Protein AF-0000000087371794 (afdb_homodimer)

Secondary structure (DSSP, 8-state):
-------------GGGS-HHHHHHHHHT-SSHHHHHHHHHT-HHHHHHHTSHHHHHHHHHH--SPPEEEEEEEEGGGTEEEEEEE-HHHHH-HHHHHHHHHS-TT-TTS-TTTTPEEEEEETTEEEEEETTEEEEEETTTTEEEEEEPPTTS---SS--TT--EEEEEEEEE---TT--TT-EEEEEEEEETTEEEEEEEETTEEEEEEPPPB------TTT--S--EEETTEEEEE-SSSEEEEEETTTTEEEEEEPPPPSSTTTT-----SSEEEEE-TTS-EEEEEEETTTEEEEEEEEEETTEEEEEEEEEEE--SS--TT---EEEEEETTEEEEE-TTSSS-EEEEETTTTEEEEEE--S-S-EEEEE--SS-GGGS-----------S----------/-------------GGGS-HHHHHHHHHT-SSHHHHHHHHHT-HHHHHHHTSHHHHHHHHHH--SPPEEEEEEEEGGGTEEEEEEE-HHHHH-HHHHHHHHHS-TT-TTS-TTTTPEEEEEETTEEEEEETTEEEEEETTTTEEEEEEPPTTS---TT--TT--EEEEEEEEE---TT--TT-EEEEEEEEETTEEEEEEEETTEEEEEEPPPB------TTT--S--EEETTEEEEE-SSSEEEEEETTTTEEEEEEPP--SSTTTT--S--S-EEEEE-TTS-EEEEEEETTTEEEEEEEEEETTEEEEEEEEEEE--SS--TT---EEEEEETTEEEEE-TTSSS-EEEEETTTTEEEEEE--S-S-EEEEE--SS-GGGS-----------S----------

Solvent-accessible surface area (backbone atoms only — not comparable to full-atom values): 45594 Å² total; per-residue (Å²): 134,78,83,76,78,77,72,75,79,74,75,74,46,82,83,66,55,51,70,69,55,51,51,55,55,55,59,65,44,91,41,68,52,43,37,52,57,57,20,70,73,35,72,68,44,29,55,53,59,40,32,67,71,50,43,53,53,40,39,72,76,44,81,63,62,56,60,50,25,34,38,30,48,32,74,92,66,49,32,56,57,45,65,43,73,28,70,55,24,48,74,35,66,48,46,28,49,47,60,36,64,12,36,64,79,46,47,90,48,66,55,80,81,29,39,41,79,58,37,61,50,70,34,31,36,33,28,36,46,91,66,32,34,36,39,36,24,33,65,80,65,48,71,47,78,42,70,50,73,65,90,53,65,75,72,48,91,49,58,97,77,52,69,40,78,64,43,58,43,70,41,79,34,75,45,88,84,61,45,66,75,34,39,24,37,40,35,33,35,33,39,86,54,27,38,28,48,32,38,36,33,63,82,55,80,47,75,48,77,50,73,74,41,73,83,48,86,64,54,84,86,45,54,47,64,66,60,20,61,19,67,61,28,38,36,30,48,48,56,73,56,30,28,37,35,35,36,63,88,75,68,45,76,48,80,37,68,55,75,74,59,80,86,52,61,78,75,63,82,68,47,76,91,22,50,21,40,9,14,30,68,86,43,45,34,30,36,40,37,48,46,76,48,41,35,37,36,37,26,34,63,36,84,55,104,85,44,71,43,68,41,84,71,47,78,45,67,58,68,86,58,86,38,83,85,36,63,53,31,40,66,41,29,51,63,24,31,32,38,32,36,23,84,88,43,87,48,20,34,35,32,28,33,64,86,78,54,41,78,74,48,68,37,76,52,98,50,85,50,61,38,70,36,30,49,38,66,66,46,66,92,49,46,83,67,80,70,73,74,75,69,66,83,75,76,79,76,78,74,74,76,74,75,82,125,135,78,83,77,76,76,71,76,78,76,75,77,46,82,83,67,54,50,70,67,57,50,49,54,55,56,59,65,44,89,41,68,51,43,39,51,56,56,20,70,73,34,71,68,46,30,55,53,58,40,33,66,71,47,44,52,53,41,38,70,77,42,81,64,62,58,61,49,24,33,38,29,48,33,76,93,68,48,31,57,58,46,65,41,74,28,69,56,23,50,72,34,68,48,45,30,49,48,58,37,64,13,38,65,80,45,46,88,47,66,54,82,79,32,38,40,80,58,37,60,50,72,34,30,36,34,30,37,45,93,66,32,34,37,41,37,23,34,63,81,63,48,71,46,77,44,70,52,72,66,89,52,64,75,62,53,90,46,58,97,80,53,68,40,78,64,42,58,41,71,41,77,34,77,47,88,83,63,46,64,76,34,39,24,38,42,35,33,35,33,38,87,54,27,38,28,49,32,38,35,34,63,82,54,80,48,76,47,78,50,72,74,39,74,83,51,87,63,55,83,86,46,54,49,64,66,60,23,61,20,67,61,28,38,35,31,51,48,55,74,57,32,27,39,33,35,36,64,88,78,66,46,76,49,78,36,68,54,75,73,59,81,87,52,62,78,76,64,81,68,48,73,89,20,51,22,41,9,14,31,68,87,43,46,35,31,35,40,37,47,46,76,49,42,34,38,35,37,26,33,63,38,83,54,103,85,45,70,42,68,40,84,72,45,80,47,67,59,67,86,58,84,39,84,86,37,64,52,32,41,67,41,28,50,64,24,31,31,38,31,34,24,86,89,43,87,48,20,33,35,31,30,33,64,88,78,54,41,80,74,47,70,37,74,52,97,48,86,49,60,40,72,36,31,49,38,66,65,46,68,92,47,47,84,66,78,70,73,74,75,70,67,85,75,76,76,75,78,73,74,76,75,77,81,126

Structure (mmCIF, N/CA/C/O backbone):
data_AF-0000000087371794-model_v1
#
loop_
_entity.id
_entity.type
_entity.pdbx_description
1 polymer 'F-box protein AT5G49610-like beta-propeller domain-containing protein'
#
loop_
_atom_site.group_PDB
_atom_site.id
_atom_site.type_symbol
_atom_site.label_atom_id
_atom_site.label_alt_id
_atom_site.label_comp_id
_atom_site.label_asym_id
_atom_site.label_entity_id
_atom_site.label_seq_id
_atom_site.pdbx_PDB_ins_code
_atom_site.Cartn_x
_atom_site.Cartn_y
_atom_site.Cartn_z
_atom_site.occupancy
_atom_site.B_iso_or_equiv
_atom_site.auth_seq_id
_atom_site.auth_comp_id
_atom_site.auth_asym_id
_atom_site.auth_atom_id
_atom_site.pdbx_PDB_model_num
ATOM 1 N N . MET A 1 1 ? -56.469 17.812 -40.562 1 30.36 1 MET A N 1
ATOM 2 C CA . MET A 1 1 ? -55.344 16.906 -40.281 1 30.36 1 MET A CA 1
ATOM 3 C C . MET A 1 1 ? -55.062 16.812 -38.781 1 30.36 1 MET A C 1
ATOM 5 O O . MET A 1 1 ? -54.719 17.812 -38.156 1 30.36 1 MET A O 1
ATOM 9 N N . GLU A 1 2 ? -55.719 15.875 -38.094 1 38.59 2 GLU A N 1
ATOM 10 C CA . GLU A 1 2 ? -55.688 15.695 -36.656 1 38.59 2 GLU A CA 1
ATOM 11 C C . GLU A 1 2 ? -54.281 15.328 -36.156 1 38.59 2 GLU A C 1
ATOM 13 O O . GLU A 1 2 ? -53.562 14.57 -36.812 1 38.59 2 GLU A O 1
ATOM 18 N N . PRO A 1 3 ? -53.625 16.156 -35.25 1 44.75 3 PRO A N 1
ATOM 19 C CA . PRO A 1 3 ? -52.25 15.883 -34.781 1 44.75 3 PRO A CA 1
ATOM 20 C C . PRO A 1 3 ? -52.125 14.469 -34.219 1 44.75 3 PRO A C 1
ATOM 22 O O . PRO A 1 3 ? -53.031 13.953 -33.594 1 44.75 3 PRO A O 1
ATOM 25 N N . SER A 1 4 ? -51.469 13.547 -35 1 39.97 4 SER A N 1
ATOM 26 C CA . SER A 1 4 ? -51.156 12.188 -34.594 1 39.97 4 SER A CA 1
ATOM 27 C C . SER A 1 4 ? -50.531 12.18 -33.188 1 39.97 4 SER A C 1
ATOM 29 O O . SER A 1 4 ? -49.625 12.977 -32.906 1 39.97 4 SER A O 1
ATOM 31 N N . GLU A 1 5 ? -51.219 11.664 -32.188 1 40.28 5 GLU A N 1
ATOM 32 C CA . GLU A 1 5 ? -50.812 11.406 -30.812 1 40.28 5 GLU A CA 1
ATOM 33 C C . GLU A 1 5 ? -49.438 10.711 -30.75 1 40.28 5 GLU A C 1
ATOM 35 O O . GLU A 1 5 ? -49.25 9.672 -31.391 1 40.28 5 GLU A O 1
ATOM 40 N N . ALA A 1 6 ? -48.344 11.484 -30.5 1 40.25 6 ALA A N 1
ATOM 41 C CA . ALA A 1 6 ? -47 10.969 -30.266 1 40.25 6 ALA A CA 1
ATOM 42 C C . ALA A 1 6 ? -47.031 9.766 -29.328 1 40.25 6 ALA A C 1
ATOM 44 O O . ALA A 1 6 ? -47.688 9.805 -28.266 1 40.25 6 ALA A O 1
ATOM 45 N N . SER A 1 7 ? -47 8.539 -29.906 1 40.62 7 SER A N 1
ATOM 46 C CA . SER A 1 7 ? -46.906 7.309 -29.125 1 40.62 7 SER A CA 1
ATOM 47 C C . SER A 1 7 ? -45.938 7.469 -27.953 1 40.62 7 SER A C 1
ATOM 49 O O . SER A 1 7 ? -44.844 8.039 -28.109 1 40.62 7 SER A O 1
ATOM 51 N N . PRO A 1 8 ? -46.344 7.367 -26.703 1 43 8 PRO A N 1
ATOM 52 C CA . PRO A 1 8 ? -45.469 7.535 -25.547 1 43 8 PRO A CA 1
ATOM 53 C C . PRO A 1 8 ? -44.156 6.766 -25.688 1 43 8 PRO A C 1
ATOM 55 O O . PRO A 1 8 ? -44.125 5.707 -26.312 1 43 8 PRO A O 1
ATOM 58 N N . ALA A 1 9 ? -43.094 7.461 -25.828 1 44.19 9 ALA A N 1
ATOM 59 C CA . ALA A 1 9 ? -41.75 6.887 -25.75 1 44.19 9 ALA A CA 1
ATOM 60 C C . ALA A 1 9 ? -41.688 5.766 -24.719 1 44.19 9 ALA A C 1
ATOM 62 O O . ALA A 1 9 ? -42.031 5.98 -23.547 1 44.19 9 ALA A O 1
ATOM 63 N N . VAL A 1 10 ? -41.969 4.531 -25.062 1 41.56 10 VAL A N 1
ATOM 64 C CA . VAL A 1 10 ? -41.812 3.363 -24.188 1 41.56 10 VAL A CA 1
ATOM 65 C C . VAL A 1 10 ? -40.469 3.408 -23.484 1 41.56 10 VAL A C 1
ATOM 67 O O . VAL A 1 10 ? -39.406 3.387 -24.141 1 41.56 10 VAL A O 1
ATOM 70 N N . THR A 1 11 ? -40.281 4.078 -22.422 1 46.16 11 THR A N 1
ATOM 71 C CA . THR A 1 11 ? -39.125 3.998 -21.562 1 46.16 11 THR A CA 1
ATOM 72 C C . THR A 1 11 ? -38.719 2.545 -21.328 1 46.16 11 THR A C 1
ATOM 74 O O . THR A 1 11 ? -39.406 1.79 -20.672 1 46.16 11 THR A O 1
ATOM 77 N N . THR A 1 12 ? -38.188 1.887 -22.281 1 51.03 12 THR A N 1
ATOM 78 C CA . THR A 1 12 ? -37.625 0.547 -22.125 1 51.03 12 THR A CA 1
ATOM 79 C C . THR A 1 12 ? -36.812 0.44 -20.844 1 51.03 12 THR A C 1
ATOM 81 O O . THR A 1 12 ? -35.781 1.091 -20.688 1 51.03 12 THR A O 1
ATOM 84 N N . SER A 1 13 ? -37.5 0.252 -19.812 1 55.31 13 SER A N 1
ATOM 85 C CA . SER A 1 13 ? -36.875 -0.009 -18.516 1 55.31 13 SER A CA 1
ATOM 86 C C . SER A 1 13 ? -35.969 -1.24 -18.578 1 55.31 13 SER A C 1
ATOM 88 O O . SER A 1 13 ? -36.156 -2.092 -19.453 1 55.31 13 SER A O 1
ATOM 90 N N . ILE A 1 14 ? -34.844 -1.298 -18 1 62.34 14 ILE A N 1
ATOM 91 C CA . ILE A 1 14 ? -33.875 -2.387 -17.875 1 62.34 14 ILE A CA 1
ATOM 92 C C . ILE A 1 14 ? -34.625 -3.715 -17.719 1 62.34 14 ILE A C 1
ATOM 94 O O . ILE A 1 14 ? -34.188 -4.746 -18.234 1 62.34 14 ILE A O 1
ATOM 98 N N . ASP A 1 15 ? -35.812 -3.646 -17.203 1 63.25 15 ASP A N 1
ATOM 99 C CA . ASP A 1 15 ? -36.625 -4.848 -16.969 1 63.25 15 ASP A CA 1
ATOM 100 C C . ASP A 1 15 ? -37.25 -5.348 -18.266 1 63.25 15 ASP A C 1
ATOM 102 O O . ASP A 1 15 ? -37.625 -6.512 -18.375 1 63.25 15 ASP A O 1
ATOM 106 N N . SER A 1 16 ? -37.281 -4.457 -19.188 1 69.69 16 SER A N 1
ATOM 107 C CA . SER A 1 16 ? -37.969 -4.82 -20.438 1 69.69 16 SER A CA 1
ATOM 108 C C . SER A 1 16 ? -37 -5.48 -21.422 1 69.69 16 SER A C 1
ATOM 110 O O . SER A 1 16 ? -37.438 -6.027 -22.438 1 69.69 16 SER A O 1
ATOM 112 N N . LEU A 1 17 ? -35.75 -5.441 -21.109 1 71.25 17 LEU A N 1
ATOM 113 C CA . LEU A 1 17 ? -34.75 -6 -22.031 1 71.25 17 LEU A CA 1
ATOM 114 C C . LEU A 1 17 ? -34.781 -7.523 -21.969 1 71.25 17 LEU A C 1
ATOM 116 O O . LEU A 1 17 ? -34.875 -8.109 -20.891 1 71.25 17 LEU A O 1
ATOM 120 N N . LYS A 1 18 ? -34.844 -8.062 -23.203 1 82.62 18 LYS A N 1
ATOM 121 C CA . LYS A 1 18 ? -34.75 -9.516 -23.281 1 82.62 18 LYS A CA 1
ATOM 122 C C . LYS A 1 18 ? -33.375 -9.984 -22.828 1 82.62 18 LYS A C 1
ATOM 124 O O . LYS A 1 18 ? -32.406 -9.219 -22.844 1 82.62 18 LYS A O 1
ATOM 129 N N . ASP A 1 19 ? -33.281 -11.227 -22.375 1 85.25 19 ASP A N 1
ATOM 130 C CA . ASP A 1 19 ? -32.031 -11.797 -21.859 1 85.25 19 ASP A CA 1
ATOM 131 C C . ASP A 1 19 ? -30.922 -11.742 -22.922 1 85.25 19 ASP A C 1
ATOM 133 O O . ASP A 1 19 ? -29.766 -11.477 -22.594 1 85.25 19 ASP A O 1
ATOM 137 N N . ASP A 1 20 ? -31.312 -11.891 -24.172 1 87.56 20 ASP A N 1
ATOM 138 C CA . ASP A 1 20 ? -30.312 -11.883 -25.25 1 87.56 20 ASP A CA 1
ATOM 139 C C . ASP A 1 20 ? -29.688 -10.5 -25.391 1 87.56 20 ASP A C 1
ATOM 141 O O . ASP A 1 20 ? -28.484 -10.383 -25.656 1 87.56 20 ASP A O 1
ATOM 145 N N . ASN A 1 21 ? -30.484 -9.508 -25.219 1 89.81 21 ASN A N 1
ATOM 146 C CA . ASN A 1 21 ? -29.969 -8.141 -25.297 1 89.81 21 ASN A CA 1
ATOM 147 C C . ASN A 1 21 ? -29.031 -7.828 -24.141 1 89.81 21 ASN A C 1
ATOM 149 O O . ASN A 1 21 ? -28 -7.176 -24.328 1 89.81 21 ASN A O 1
ATOM 153 N N . ILE A 1 22 ? -29.438 -8.328 -23.031 1 91.75 22 ILE A N 1
ATOM 154 C CA . ILE A 1 22 ? -28.594 -8.109 -21.859 1 91.75 22 ILE A CA 1
ATOM 155 C C . ILE A 1 22 ? -27.25 -8.812 -22.047 1 91.75 22 ILE A C 1
ATOM 157 O O . ILE A 1 22 ? -26.203 -8.25 -21.719 1 91.75 22 ILE A O 1
ATOM 161 N N . GLU A 1 23 ? -27.312 -9.984 -22.578 1 94 23 GLU A N 1
ATOM 162 C CA . GLU A 1 23 ? -26.078 -10.734 -22.844 1 94 23 GLU A CA 1
ATOM 163 C C . GLU A 1 23 ? -25.172 -9.961 -23.797 1 94 23 GLU A C 1
ATOM 165 O O . GLU A 1 23 ? -23.969 -9.859 -23.562 1 94 23 GLU A O 1
ATOM 170 N N . ASP A 1 24 ? -25.781 -9.383 -24.781 1 93.5 24 ASP A N 1
ATOM 171 C CA . ASP A 1 24 ? -25.016 -8.641 -25.766 1 93.5 24 ASP A CA 1
ATOM 172 C C . ASP A 1 24 ? -24.359 -7.406 -25.141 1 93.5 24 ASP A C 1
ATOM 174 O O . ASP A 1 24 ? -23.219 -7.07 -25.453 1 93.5 24 ASP A O 1
ATOM 178 N N . ILE A 1 25 ? -25.078 -6.793 -24.328 1 93.38 25 ILE A N 1
ATOM 179 C CA . ILE A 1 25 ? -24.547 -5.613 -23.641 1 93.38 25 ILE A CA 1
ATOM 180 C C . ILE A 1 25 ? -23.391 -6.012 -22.75 1 93.38 25 ILE A C 1
ATOM 182 O O . ILE A 1 25 ? -22.328 -5.367 -22.766 1 93.38 25 ILE A O 1
ATOM 186 N N . LEU A 1 26 ? -23.609 -7.059 -22.016 1 95.25 26 LEU A N 1
ATOM 187 C CA . LEU A 1 26 ? -22.578 -7.5 -21.062 1 95.25 26 LEU A CA 1
ATOM 188 C C . LEU A 1 26 ? -21.328 -7.973 -21.781 1 95.25 26 LEU A C 1
ATOM 190 O O . LEU A 1 26 ? -20.219 -7.762 -21.312 1 95.25 26 LEU A O 1
ATOM 194 N N . LEU A 1 27 ? -21.469 -8.5 -22.938 1 95.44 27 LEU A N 1
ATOM 195 C CA . LEU A 1 27 ? -20.344 -9.008 -23.703 1 95.44 27 LEU A CA 1
ATOM 196 C C . LEU A 1 27 ? -19.469 -7.863 -24.219 1 95.44 27 LEU A C 1
ATOM 198 O O . LEU A 1 27 ? -18.281 -8.047 -24.469 1 95.44 27 LEU A O 1
ATOM 202 N N . ARG A 1 28 ? -20.016 -6.68 -24.266 1 94.5 28 ARG A N 1
ATOM 203 C CA . ARG A 1 28 ? -19.312 -5.539 -24.844 1 94.5 28 ARG A CA 1
ATOM 204 C C . ARG A 1 28 ? -18.562 -4.758 -23.766 1 94.5 28 ARG A C 1
ATOM 206 O O . ARG A 1 28 ? -17.828 -3.824 -24.078 1 94.5 28 ARG A O 1
ATOM 213 N N . LEU A 1 29 ? -18.766 -5.188 -22.625 1 94.25 29 LEU A N 1
ATOM 214 C CA . LEU A 1 29 ? -18.031 -4.508 -21.562 1 94.25 29 LEU A CA 1
ATOM 215 C C . LEU A 1 29 ? -16.531 -4.719 -21.719 1 94.25 29 LEU A C 1
ATOM 217 O O . LEU A 1 29 ? -16.094 -5.789 -22.156 1 94.25 29 LEU A O 1
ATOM 221 N N . PRO A 1 30 ? -15.758 -3.756 -21.359 1 91.44 30 PRO A N 1
ATOM 222 C CA . PRO A 1 30 ? -14.344 -3.756 -21.734 1 91.44 30 PRO A CA 1
ATOM 223 C C . PRO A 1 30 ? -13.508 -4.703 -20.891 1 91.44 30 PRO A C 1
ATOM 225 O O . PRO A 1 30 ? -12.391 -5.066 -21.281 1 91.44 30 PRO A O 1
ATOM 228 N N . SER A 1 31 ? -13.977 -5.039 -19.656 1 91.31 31 SER A N 1
ATOM 229 C CA . SER A 1 31 ? -13.133 -5.836 -18.766 1 91.31 31 SER A CA 1
ATOM 230 C C . SER A 1 31 ? -13.969 -6.645 -17.781 1 91.31 31 SER A C 1
ATOM 232 O O . SER A 1 31 ? -15.148 -6.359 -17.578 1 91.31 31 SER A O 1
ATOM 234 N N . PRO A 1 32 ? -13.328 -7.637 -17.203 1 90.06 32 PRO A N 1
ATOM 235 C CA . PRO A 1 32 ? -14.008 -8.383 -16.141 1 90.06 32 PRO A CA 1
ATOM 236 C C . PRO A 1 32 ? -14.445 -7.492 -14.977 1 90.06 32 PRO A C 1
ATOM 238 O O . PRO A 1 32 ? -15.453 -7.77 -14.32 1 90.06 32 PRO A O 1
ATOM 241 N N . ALA A 1 33 ? -13.703 -6.473 -14.727 1 90.81 33 ALA A N 1
ATOM 242 C CA . ALA A 1 33 ? -14.094 -5.547 -13.664 1 90.81 33 ALA A CA 1
ATOM 243 C C . ALA A 1 33 ? -15.406 -4.852 -14 1 90.81 33 ALA A C 1
ATOM 245 O O . ALA A 1 33 ? -16.297 -4.738 -13.141 1 90.81 33 ALA A O 1
ATOM 246 N N . SER A 1 34 ? -15.531 -4.457 -15.195 1 92.88 34 SER A N 1
ATOM 247 C CA . SER A 1 34 ? -16.766 -3.834 -15.641 1 92.88 34 SER A CA 1
ATOM 248 C C . SER A 1 34 ? -17.922 -4.828 -15.609 1 92.88 34 SER A C 1
ATOM 250 O O . SER A 1 34 ? -19.047 -4.473 -15.234 1 92.88 34 SER A O 1
ATOM 252 N N . LEU A 1 35 ? -17.578 -5.996 -16.016 1 94.62 35 LEU A N 1
ATOM 253 C CA . LEU A 1 35 ? -18.594 -7.047 -16 1 94.62 35 LEU A CA 1
ATOM 254 C C . LEU A 1 35 ? -19.094 -7.297 -14.578 1 94.62 35 LEU A C 1
ATOM 256 O O . LEU A 1 35 ? -20.312 -7.359 -14.352 1 94.62 35 LEU A O 1
ATOM 260 N N . ALA A 1 36 ? -18.188 -7.449 -13.672 1 91.44 36 ALA A N 1
ATOM 261 C CA . ALA A 1 36 ? -18.547 -7.699 -12.281 1 91.44 36 ALA A CA 1
ATOM 262 C C . ALA A 1 36 ? -19.422 -6.574 -11.734 1 91.44 36 ALA A C 1
ATOM 264 O O . ALA A 1 36 ? -20.453 -6.832 -11.094 1 91.44 36 ALA A O 1
ATOM 265 N N . ARG A 1 37 ? -19.047 -5.387 -11.969 1 89.88 37 ARG A N 1
ATOM 266 C CA . ARG A 1 37 ? -19.797 -4.23 -11.5 1 89.88 37 ARG A CA 1
ATOM 267 C C . ARG A 1 37 ? -21.203 -4.211 -12.094 1 89.88 37 ARG A C 1
ATOM 269 O O . ARG A 1 37 ? -22.188 -3.998 -11.375 1 89.88 37 ARG A O 1
ATOM 276 N N . ALA A 1 38 ? -21.297 -4.414 -13.367 1 92.69 38 ALA A N 1
ATOM 277 C CA . ALA A 1 38 ? -22.594 -4.418 -14.055 1 92.69 38 ALA A CA 1
ATOM 278 C C . ALA A 1 38 ? -23.469 -5.562 -13.555 1 92.69 38 ALA A C 1
ATOM 280 O O . ALA A 1 38 ? -24.672 -5.375 -13.312 1 92.69 38 ALA A O 1
ATOM 281 N N . ALA A 1 39 ? -22.859 -6.711 -13.375 1 92.19 39 ALA A N 1
ATOM 282 C CA . ALA A 1 39 ? -23.594 -7.906 -12.969 1 92.19 39 ALA A CA 1
ATOM 283 C C . ALA A 1 39 ? -24.188 -7.734 -11.57 1 92.19 39 ALA A C 1
ATOM 285 O O . ALA A 1 39 ? -25.25 -8.281 -11.273 1 92.19 39 ALA A O 1
ATOM 286 N N . LEU A 1 40 ? -23.5 -6.977 -10.766 1 89.38 40 LEU A N 1
ATOM 287 C CA . LEU A 1 40 ? -23.922 -6.832 -9.375 1 89.38 40 LEU A CA 1
ATOM 288 C C . LEU A 1 40 ? -25.031 -5.801 -9.258 1 89.38 40 LEU A C 1
ATOM 290 O O . LEU A 1 40 ? -25.656 -5.68 -8.203 1 89.38 40 LEU A O 1
ATOM 294 N N . ALA A 1 41 ? -25.297 -5.113 -10.258 1 87.19 41 ALA A N 1
ATOM 295 C CA . ALA A 1 41 ? -26.328 -4.07 -10.227 1 87.19 41 ALA A CA 1
ATOM 296 C C . ALA A 1 41 ? -27.734 -4.68 -10.203 1 87.19 41 ALA A C 1
ATOM 298 O O . ALA A 1 41 ? -28.688 -4.027 -9.789 1 87.19 41 ALA A O 1
ATOM 299 N N . SER A 1 42 ? -27.891 -5.914 -10.742 1 90.62 42 SER A N 1
ATOM 300 C CA . SER A 1 42 ? -29.188 -6.582 -10.852 1 90.62 42 SER A CA 1
ATOM 301 C C . SER A 1 42 ? -29.047 -8.094 -10.703 1 90.62 42 SER A C 1
ATOM 303 O O . SER A 1 42 ? -28.094 -8.688 -11.203 1 90.62 42 SER A O 1
ATOM 305 N N . ARG A 1 43 ? -30 -8.648 -10.062 1 90.5 43 ARG A N 1
ATOM 306 C CA . ARG A 1 43 ? -29.984 -10.102 -9.906 1 90.5 43 ARG A CA 1
ATOM 307 C C . ARG A 1 43 ? -30.094 -10.797 -11.258 1 90.5 43 ARG A C 1
ATOM 309 O O . ARG A 1 43 ? -29.453 -11.836 -11.477 1 90.5 43 ARG A O 1
ATOM 316 N N . ARG A 1 44 ? -30.891 -10.234 -12.07 1 90.56 44 ARG A N 1
ATOM 317 C CA . ARG A 1 44 ? -31.062 -10.797 -13.406 1 90.56 44 ARG A CA 1
ATOM 318 C C . ARG A 1 44 ? -29.766 -10.75 -14.203 1 90.56 44 ARG A C 1
ATOM 320 O O . ARG A 1 44 ? -29.359 -11.734 -14.812 1 90.56 44 ARG A O 1
ATOM 327 N N . TRP A 1 45 ? -29.094 -9.664 -14.164 1 93.62 45 TRP A N 1
ATOM 328 C CA . TRP A 1 45 ? -27.812 -9.523 -14.859 1 93.62 45 TRP A CA 1
ATOM 329 C C . TRP A 1 45 ? -26.781 -10.484 -14.305 1 93.62 45 TRP A C 1
ATOM 331 O O . TRP A 1 45 ? -26.016 -11.086 -15.062 1 93.62 45 TRP A O 1
ATOM 341 N N . ARG A 1 46 ? -26.766 -10.633 -13.031 1 93.19 46 ARG A N 1
ATOM 342 C CA . ARG A 1 46 ? -25.844 -11.555 -12.391 1 93.19 46 ARG A CA 1
ATOM 343 C C . ARG A 1 46 ? -26.109 -12.992 -12.828 1 93.19 46 ARG A C 1
ATOM 345 O O . ARG A 1 46 ? -25.172 -13.758 -13.07 1 93.19 46 ARG A O 1
ATOM 352 N N . GLY A 1 47 ? -27.359 -13.281 -12.891 1 92.31 47 GLY A N 1
ATOM 353 C CA . GLY A 1 47 ? -27.719 -14.609 -13.352 1 92.31 47 GLY A CA 1
ATOM 354 C C . GLY A 1 47 ? -27.203 -14.93 -14.742 1 92.31 47 GLY A C 1
ATOM 355 O O . GLY A 1 47 ? -26.656 -16 -14.969 1 92.31 47 GLY A O 1
ATOM 356 N N . ILE A 1 48 ? -27.328 -14.016 -15.586 1 93.31 48 ILE A N 1
ATOM 357 C CA . ILE A 1 48 ? -26.875 -14.18 -16.953 1 93.31 48 ILE A CA 1
ATOM 358 C C . ILE A 1 48 ? -25.344 -14.25 -17 1 93.31 48 ILE A C 1
ATOM 360 O O . ILE A 1 48 ? -24.781 -15.148 -17.609 1 93.31 48 ILE A O 1
ATOM 364 N N . ALA A 1 49 ? -24.734 -13.367 -16.266 1 94.75 49 ALA A N 1
ATOM 365 C CA . ALA A 1 49 ? -23.281 -13.234 -16.281 1 94.75 49 ALA A CA 1
ATOM 366 C C . ALA A 1 49 ? -22.609 -14.43 -15.609 1 94.75 49 ALA A C 1
ATOM 368 O O . ALA A 1 49 ? -21.438 -14.703 -15.844 1 94.75 49 ALA A O 1
ATOM 369 N N . SER A 1 50 ? -23.375 -15.164 -14.82 1 92 50 SER A N 1
ATOM 370 C CA . SER A 1 50 ? -22.797 -16.281 -14.062 1 92 50 SER A CA 1
ATOM 371 C C . SER A 1 50 ? -22.906 -17.578 -14.836 1 92 50 SER A C 1
ATOM 373 O O . SER A 1 50 ? -22.328 -18.594 -14.422 1 92 50 SER A O 1
ATOM 375 N N . SER A 1 51 ? -23.578 -17.562 -15.945 1 90.94 51 SER A N 1
ATOM 376 C CA . SER A 1 51 ? -23.75 -18.797 -16.703 1 90.94 51 SER A CA 1
ATOM 377 C C . SER A 1 51 ? -22.453 -19.188 -17.406 1 90.94 51 SER A C 1
ATOM 379 O O . SER A 1 51 ? -21.719 -18.312 -17.891 1 90.94 51 SER A O 1
ATOM 381 N N . SER A 1 52 ? -22.234 -20.484 -17.531 1 88.94 52 SER A N 1
ATOM 382 C CA . SER A 1 52 ? -21 -21 -18.109 1 88.94 52 SER A CA 1
ATOM 383 C C . SER A 1 52 ? -20.859 -20.609 -19.578 1 88.94 52 SER A C 1
ATOM 385 O O . SER A 1 52 ? -19.797 -20.156 -20 1 88.94 52 SER A O 1
ATOM 387 N N . PRO A 1 53 ? -21.938 -20.719 -20.359 1 90.5 53 PRO A N 1
ATOM 388 C CA . PRO A 1 53 ? -21.797 -20.328 -21.766 1 90.5 53 PRO A CA 1
ATOM 389 C C . PRO A 1 53 ? -21.406 -18.844 -21.922 1 90.5 53 PRO A C 1
ATOM 391 O O . PRO A 1 53 ? -20.578 -18.516 -22.766 1 90.5 53 PRO A O 1
ATOM 394 N N . PHE A 1 54 ? -22.016 -18.047 -21.141 1 94.31 54 PHE A N 1
ATOM 395 C CA . PHE A 1 54 ? -21.703 -16.625 -21.234 1 94.31 54 PHE A CA 1
ATOM 396 C C . PHE A 1 54 ? -20.25 -16.375 -20.875 1 94.31 54 PHE A C 1
ATOM 398 O O . PHE A 1 54 ? -19.531 -15.656 -21.578 1 94.31 54 PHE A O 1
ATOM 405 N N . LEU A 1 55 ? -19.797 -16.938 -19.75 1 92.25 55 LEU A N 1
ATOM 406 C CA . LEU A 1 55 ? -18.438 -16.734 -19.266 1 92.25 55 LEU A CA 1
ATOM 407 C C . LEU A 1 55 ? -17.422 -17.203 -20.312 1 92.25 55 LEU A C 1
ATOM 409 O O . LEU A 1 55 ? -16.391 -16.578 -20.5 1 92.25 55 LEU A O 1
ATOM 413 N N . ARG A 1 56 ? -17.734 -18.266 -20.922 1 90.81 56 ARG A N 1
ATOM 414 C CA . ARG A 1 56 ? -16.859 -18.766 -21.969 1 90.81 56 ARG A CA 1
ATOM 415 C C . ARG A 1 56 ? -16.734 -17.781 -23.109 1 90.81 56 ARG A C 1
ATOM 417 O O . ARG A 1 56 ? -15.641 -17.469 -23.578 1 90.81 56 ARG A O 1
ATOM 424 N N . ARG A 1 57 ? -17.844 -17.25 -23.547 1 93.5 57 ARG A N 1
ATOM 425 C CA . ARG A 1 57 ? -17.875 -16.297 -24.641 1 93.5 57 ARG A CA 1
ATOM 426 C C . ARG A 1 57 ? -17.141 -15.008 -24.25 1 93.5 57 ARG A C 1
ATOM 428 O O . ARG A 1 57 ? -16.391 -14.453 -25.047 1 93.5 57 ARG A O 1
ATOM 435 N N . PHE A 1 58 ? -17.422 -14.602 -23.078 1 94.31 58 PHE A N 1
ATOM 436 C CA . PHE A 1 58 ? -16.766 -13.383 -22.609 1 94.31 58 PHE A CA 1
ATOM 437 C C . PHE A 1 58 ? -15.258 -13.555 -22.594 1 94.31 58 PHE A C 1
ATOM 439 O O . PHE A 1 58 ? -14.523 -12.656 -23 1 94.31 58 PHE A O 1
ATOM 446 N N . ARG A 1 59 ? -14.82 -14.664 -22.125 1 89.88 59 ARG A N 1
ATOM 447 C CA . ARG A 1 59 ? -13.391 -14.93 -22.031 1 89.88 59 ARG A CA 1
ATOM 448 C C . ARG A 1 59 ? -12.758 -15.008 -23.422 1 89.88 59 ARG A C 1
ATOM 450 O O . ARG A 1 59 ? -11.609 -14.609 -23.609 1 89.88 59 ARG A O 1
ATOM 457 N N . GLU A 1 60 ? -13.438 -15.5 -24.344 1 88.94 60 GLU A N 1
ATOM 458 C CA . GLU A 1 60 ? -12.961 -15.547 -25.719 1 88.94 60 GLU A CA 1
ATOM 459 C C . GLU A 1 60 ? -12.727 -14.141 -26.266 1 88.94 60 GLU A C 1
ATOM 461 O O . GLU A 1 60 ? -11.766 -13.906 -27 1 88.94 60 GLU A O 1
ATOM 466 N N . LEU A 1 61 ? -13.578 -13.227 -25.828 1 91.38 61 LEU A N 1
ATOM 467 C CA . LEU A 1 61 ? -13.484 -11.852 -26.297 1 91.38 61 LEU A CA 1
ATOM 468 C C . LEU A 1 61 ? -12.461 -11.062 -25.5 1 91.38 61 LEU A C 1
ATOM 470 O O . LEU A 1 61 ? -11.891 -10.094 -25.984 1 91.38 61 LEU A O 1
ATOM 474 N N . HIS A 1 62 ? -12.32 -11.516 -24.234 1 89.12 62 HIS A N 1
ATOM 475 C CA . HIS A 1 62 ? -11.383 -10.875 -23.312 1 89.12 62 HIS A CA 1
ATOM 476 C C . HIS A 1 62 ? -10.383 -11.883 -22.75 1 89.12 62 HIS A C 1
ATOM 478 O O . HIS A 1 62 ? -10.492 -12.305 -21.594 1 89.12 62 HIS A O 1
ATOM 484 N N . PRO A 1 63 ? -9.383 -12.117 -23.469 1 79.25 63 PRO A N 1
ATOM 485 C CA . PRO A 1 63 ? -8.508 -13.242 -23.141 1 79.25 63 PRO A CA 1
ATOM 486 C C . PRO A 1 63 ? -7.676 -12.992 -21.875 1 79.25 63 PRO A C 1
ATOM 488 O O . PRO A 1 63 ? -7.152 -13.938 -21.281 1 79.25 63 PRO A O 1
ATOM 491 N N . TRP A 1 64 ? -7.652 -11.75 -21.5 1 81 64 TRP A N 1
ATOM 492 C CA . TRP A 1 64 ? -6.816 -11.469 -20.344 1 81 64 TRP A CA 1
ATOM 493 C C . TRP A 1 64 ? -7.617 -10.758 -19.25 1 81 64 TRP A C 1
ATOM 495 O O . TRP A 1 64 ? -8.523 -9.977 -19.547 1 81 64 TRP A O 1
ATOM 505 N N . SER A 1 65 ? -7.219 -11.172 -18.031 1 87.5 65 SER A N 1
ATOM 506 C CA . SER A 1 65 ? -7.719 -10.383 -16.922 1 87.5 65 SER A CA 1
ATOM 507 C C . SER A 1 65 ? -6.883 -9.125 -16.703 1 87.5 65 SER A C 1
ATOM 509 O O . SER A 1 65 ? -5.668 -9.133 -16.922 1 87.5 65 SER A O 1
ATOM 511 N N . PRO A 1 66 ? -7.527 -8.117 -16.344 1 91.94 66 PRO A N 1
ATOM 512 C CA . PRO A 1 66 ? -6.758 -6.887 -16.156 1 91.94 66 PRO A CA 1
ATOM 513 C C . PRO A 1 66 ? -5.738 -7.004 -15.023 1 91.94 66 PRO A C 1
ATOM 515 O O . PRO A 1 66 ? -6 -7.676 -14.016 1 91.94 66 PRO A O 1
ATOM 518 N N . ILE A 1 67 ? -4.625 -6.371 -15.281 1 93.75 67 ILE A N 1
ATOM 519 C CA . ILE A 1 67 ? -3.607 -6.238 -14.242 1 93.75 67 ILE A CA 1
ATOM 520 C C . ILE A 1 67 ? -3.971 -5.094 -13.305 1 93.75 67 ILE A C 1
ATOM 522 O O . ILE A 1 67 ? -4.051 -3.938 -13.727 1 93.75 67 ILE A O 1
ATOM 526 N N . LEU A 1 68 ? -4.156 -5.406 -12.055 1 95.81 68 LEU A N 1
ATOM 527 C CA . LEU A 1 68 ? -4.488 -4.355 -11.094 1 95.81 68 LEU A CA 1
ATOM 528 C C . LEU A 1 68 ? -3.227 -3.766 -10.477 1 95.81 68 LEU A C 1
ATOM 530 O O . LEU A 1 68 ? -3.248 -2.643 -9.969 1 95.81 68 LEU A O 1
ATOM 534 N N . GLY A 1 69 ? -2.197 -4.57 -10.461 1 96 69 GLY A N 1
ATOM 535 C CA . GLY A 1 69 ? -0.962 -4.062 -9.883 1 96 69 GLY A CA 1
ATOM 536 C C . GLY A 1 69 ? 0.086 -5.141 -9.672 1 96 69 GLY A C 1
ATOM 537 O O . GLY A 1 69 ? 0.085 -6.156 -10.367 1 96 69 GLY A O 1
ATOM 538 N N . LEU A 1 70 ? 1.055 -4.801 -8.789 1 94.88 70 LEU A N 1
ATOM 539 C CA . LEU A 1 70 ? 2.193 -5.648 -8.461 1 94.88 70 LEU A CA 1
ATOM 540 C C . LEU A 1 70 ? 2.344 -5.785 -6.945 1 94.88 70 LEU A C 1
ATOM 542 O O . LEU A 1 70 ? 2.301 -4.789 -6.223 1 94.88 70 LEU A O 1
ATOM 546 N N . PHE A 1 71 ? 2.383 -7.051 -6.496 1 95.06 71 PHE A N 1
ATOM 547 C CA . PHE A 1 71 ? 2.752 -7.27 -5.102 1 95.06 71 PHE A CA 1
ATOM 548 C C . PHE A 1 71 ? 4.254 -7.492 -4.969 1 95.06 71 PHE A C 1
ATOM 550 O O . PHE A 1 71 ? 4.812 -8.398 -5.594 1 95.06 71 PHE A O 1
ATOM 557 N N . ALA A 1 72 ? 4.879 -6.664 -4.215 1 91.88 72 ALA A N 1
ATOM 558 C CA . ALA A 1 72 ? 6.312 -6.785 -3.969 1 91.88 72 ALA A CA 1
ATOM 559 C C . ALA A 1 72 ? 6.582 -7.473 -2.633 1 91.88 72 ALA A C 1
ATOM 561 O O . ALA A 1 72 ? 6.047 -7.066 -1.6 1 91.88 72 ALA A O 1
ATOM 562 N N . SER A 1 73 ? 7.367 -8.5 -2.727 1 88.06 73 SER A N 1
ATOM 563 C CA . SER A 1 73 ? 7.738 -9.211 -1.51 1 88.06 73 SER A CA 1
ATOM 564 C C . SER A 1 73 ? 8.828 -8.469 -0.742 1 88.06 73 SER A C 1
ATOM 566 O O . SER A 1 73 ? 9.672 -7.805 -1.343 1 88.06 73 SER A O 1
ATOM 568 N N . GLN A 1 74 ? 8.703 -8.602 0.546 1 80.12 74 GLN A N 1
ATOM 569 C CA . GLN A 1 74 ? 9.688 -7.98 1.432 1 80.12 74 GLN A CA 1
ATOM 570 C C . GLN A 1 74 ? 10.266 -9 2.404 1 80.12 74 GLN A C 1
ATOM 572 O O . GLN A 1 74 ? 10.164 -8.836 3.621 1 80.12 74 GLN A O 1
ATOM 577 N N . PRO A 1 75 ? 10.953 -9.914 1.931 1 72.56 75 PRO A N 1
ATOM 578 C CA . PRO A 1 75 ? 11.398 -10.969 2.844 1 72.56 75 PRO A CA 1
ATOM 579 C C . PRO A 1 75 ? 12.422 -10.477 3.861 1 72.56 75 PRO A C 1
ATOM 581 O O . PRO A 1 75 ? 12.445 -10.945 5 1 72.56 75 PRO A O 1
ATOM 584 N N . ASP A 1 76 ? 13.195 -9.531 3.457 1 73.56 76 ASP A N 1
ATOM 585 C CA . ASP A 1 76 ? 14.234 -9.008 4.332 1 73.56 76 ASP A CA 1
ATOM 586 C C . ASP A 1 76 ? 13.633 -8.234 5.5 1 73.56 76 ASP A C 1
ATOM 588 O O . ASP A 1 76 ? 14.25 -8.117 6.562 1 73.56 76 ASP A O 1
ATOM 592 N N . LEU A 1 77 ? 12.469 -7.77 5.285 1 72.56 77 LEU A N 1
ATOM 593 C CA . LEU A 1 77 ? 11.836 -6.973 6.328 1 72.56 77 LEU A CA 1
ATOM 594 C C . LEU A 1 77 ? 10.812 -7.797 7.105 1 72.56 77 LEU A C 1
ATOM 596 O O . LEU A 1 77 ? 10.227 -7.312 8.07 1 72.56 77 LEU A O 1
ATOM 600 N N . GLN A 1 78 ? 10.656 -9.062 6.727 1 76.56 78 GLN A N 1
ATOM 601 C CA . GLN A 1 78 ? 9.648 -9.906 7.359 1 76.56 78 GLN A CA 1
ATOM 602 C C . GLN A 1 78 ? 8.297 -9.195 7.418 1 76.56 78 GLN A C 1
ATOM 604 O O . GLN A 1 78 ? 7.648 -9.188 8.461 1 76.56 78 GLN A O 1
ATOM 609 N N . GLN A 1 79 ? 7.969 -8.562 6.301 1 84.12 79 GLN A N 1
ATOM 610 C CA . GLN A 1 79 ? 6.715 -7.816 6.199 1 84.12 79 GLN A CA 1
ATOM 611 C C . GLN A 1 79 ? 5.816 -8.406 5.113 1 84.12 79 GLN A C 1
ATOM 613 O O . GLN A 1 79 ? 6.285 -9.133 4.238 1 84.12 79 GLN A O 1
ATOM 618 N N . LEU A 1 80 ? 4.594 -8.078 5.355 1 90.62 80 LEU A N 1
ATOM 619 C CA . LEU A 1 80 ? 3.645 -8.43 4.305 1 90.62 80 LEU A CA 1
ATOM 620 C C . LEU A 1 80 ? 4.02 -7.762 2.988 1 90.62 80 LEU A C 1
ATOM 622 O O . LEU A 1 80 ? 4.676 -6.715 2.98 1 90.62 80 LEU A O 1
ATOM 626 N N . PRO A 1 81 ? 3.684 -8.406 1.881 1 92.12 81 PRO A N 1
ATOM 627 C CA . PRO A 1 81 ? 3.975 -7.773 0.591 1 92.12 81 PRO A CA 1
ATOM 628 C C . PRO A 1 81 ? 3.275 -6.426 0.421 1 92.12 81 PRO A C 1
ATOM 630 O O . PRO A 1 81 ? 2.207 -6.207 0.998 1 92.12 81 PRO A O 1
ATOM 633 N N . ILE A 1 82 ? 3.875 -5.562 -0.355 1 92.06 82 ILE A N 1
ATOM 634 C CA . ILE A 1 82 ? 3.326 -4.238 -0.627 1 92.06 82 ILE A CA 1
ATOM 635 C C . ILE A 1 82 ? 2.734 -4.203 -2.033 1 92.06 82 ILE A C 1
ATOM 637 O O . ILE A 1 82 ? 3.334 -4.719 -2.98 1 92.06 82 ILE A O 1
ATOM 641 N N . PHE A 1 83 ? 1.606 -3.605 -2.09 1 95.25 83 PHE A N 1
ATOM 642 C CA . PHE A 1 83 ? 0.9 -3.537 -3.363 1 95.25 83 PHE A CA 1
ATOM 643 C C . PHE A 1 83 ? 1.199 -2.225 -4.078 1 95.25 83 PHE A C 1
ATOM 645 O O . PHE A 1 83 ? 1.117 -1.151 -3.477 1 95.25 83 PHE A O 1
ATOM 652 N N . HIS A 1 84 ? 1.535 -2.318 -5.332 1 93.44 84 HIS A N 1
ATOM 653 C CA . HIS A 1 84 ? 1.725 -1.187 -6.234 1 93.44 84 HIS A CA 1
ATOM 654 C C . HIS A 1 84 ? 0.683 -1.188 -7.348 1 93.44 84 HIS A C 1
ATOM 656 O O . HIS A 1 84 ? 0.71 -2.051 -8.227 1 93.44 84 HIS A O 1
ATOM 662 N N . PRO A 1 85 ? -0.162 -0.212 -7.379 1 94.44 85 PRO A N 1
ATOM 663 C CA . PRO A 1 85 ? -1.22 -0.204 -8.391 1 94.44 85 PRO A CA 1
ATOM 664 C C . PRO A 1 85 ? -0.684 0.036 -9.805 1 94.44 85 PRO A C 1
ATOM 666 O O . PRO A 1 85 ? 0.283 0.781 -9.984 1 94.44 85 PRO A O 1
ATOM 669 N N . ALA A 1 86 ? -1.318 -0.594 -10.734 1 94.56 86 ALA A N 1
ATOM 670 C CA . ALA A 1 86 ? -1.011 -0.352 -12.141 1 94.56 86 ALA A CA 1
ATOM 671 C C . ALA A 1 86 ? -1.546 1.004 -12.594 1 94.56 86 ALA A C 1
ATOM 673 O O . ALA A 1 86 ? -2.451 1.562 -11.969 1 94.56 86 ALA A O 1
ATOM 674 N N . ALA A 1 87 ? -0.994 1.471 -13.672 1 90.81 87 ALA A N 1
ATOM 675 C CA . ALA A 1 87 ? -1.435 2.748 -14.227 1 90.81 87 ALA A CA 1
ATOM 676 C C . ALA A 1 87 ? -2.912 2.699 -14.602 1 90.81 87 ALA A C 1
ATOM 678 O O . ALA A 1 87 ? -3.639 3.68 -14.422 1 90.81 87 ALA A O 1
ATOM 679 N N . ALA A 1 88 ? -3.355 1.586 -15.078 1 91.81 88 ALA A N 1
ATOM 680 C CA . ALA A 1 88 ? -4.734 1.439 -15.531 1 91.81 88 ALA A CA 1
ATOM 681 C C . ALA A 1 88 ? -5.719 1.641 -14.383 1 91.81 88 ALA A C 1
ATOM 683 O O . ALA A 1 88 ? -6.855 2.068 -14.602 1 91.81 88 ALA A O 1
ATOM 684 N N . VAL A 1 89 ? -5.332 1.324 -13.219 1 94.06 89 VAL A N 1
ATOM 685 C CA . VAL A 1 89 ? -6.176 1.48 -12.039 1 94.06 89 VAL A CA 1
ATOM 686 C C . VAL A 1 89 ? -6.461 2.961 -11.797 1 94.06 89 VAL A C 1
ATOM 688 O O . VAL A 1 89 ? -7.492 3.316 -11.219 1 94.06 89 VAL A O 1
ATOM 691 N N . ARG A 1 90 ? -5.637 3.783 -12.258 1 90.5 90 ARG A N 1
ATOM 692 C CA . ARG A 1 90 ? -5.789 5.219 -12.047 1 90.5 90 ARG A CA 1
ATOM 693 C C . ARG A 1 90 ? -6.594 5.855 -13.18 1 90.5 90 ARG A C 1
ATOM 695 O O . ARG A 1 90 ? -7.18 6.926 -13.008 1 90.5 90 ARG A O 1
ATOM 702 N N . SER A 1 91 ? -6.652 5.203 -14.305 1 90.38 91 SER A N 1
ATOM 703 C CA . SER A 1 91 ? -7.297 5.805 -15.469 1 90.38 91 SER A CA 1
ATOM 704 C C . SER A 1 91 ? -8.648 5.156 -15.75 1 90.38 91 SER A C 1
ATOM 706 O O . SER A 1 91 ? -9.539 5.789 -16.312 1 90.38 91 SER A O 1
ATOM 708 N N . ASP A 1 92 ? -8.82 3.904 -15.391 1 92 92 ASP A N 1
ATOM 709 C CA . ASP A 1 92 ? -10.07 3.172 -15.609 1 92 92 ASP A CA 1
ATOM 710 C C . ASP A 1 92 ? -10.922 3.152 -14.352 1 92 92 ASP A C 1
ATOM 712 O O . ASP A 1 92 ? -10.539 2.555 -13.344 1 92 92 ASP A O 1
ATOM 716 N N . PRO A 1 93 ? -12.102 3.711 -14.391 1 90.75 93 PRO A N 1
ATOM 717 C CA . PRO A 1 93 ? -12.922 3.83 -13.188 1 90.75 93 PRO A CA 1
ATOM 718 C C . PRO A 1 93 ? -13.336 2.475 -12.617 1 90.75 93 PRO A C 1
ATOM 720 O O . PRO A 1 93 ? -13.461 2.33 -11.398 1 90.75 93 PRO A O 1
ATOM 723 N N . ASP A 1 94 ? -13.586 1.542 -13.477 1 91.88 94 ASP A N 1
ATOM 724 C CA . ASP A 1 94 ? -13.984 0.228 -12.984 1 91.88 94 ASP A CA 1
ATOM 725 C C . ASP A 1 94 ? -12.828 -0.474 -12.281 1 91.88 94 ASP A C 1
ATOM 727 O O . ASP A 1 94 ? -13.023 -1.12 -11.25 1 91.88 94 ASP A O 1
ATOM 731 N N . LEU A 1 95 ? -11.641 -0.328 -12.836 1 93.88 95 LEU A N 1
ATOM 732 C CA . LEU A 1 95 ? -10.469 -0.911 -12.188 1 93.88 95 LEU A CA 1
ATOM 733 C C . LEU A 1 95 ? -10.148 -0.178 -10.891 1 93.88 95 LEU A C 1
ATOM 735 O O . LEU A 1 95 ? -9.742 -0.8 -9.906 1 93.88 95 LEU A O 1
ATOM 739 N N . ALA A 1 96 ? -10.375 1.105 -10.922 1 93.5 96 ALA A N 1
ATOM 740 C CA . ALA A 1 96 ? -10.188 1.896 -9.711 1 93.5 96 ALA A CA 1
ATOM 741 C C . ALA A 1 96 ? -11.125 1.428 -8.602 1 93.5 96 ALA A C 1
ATOM 743 O O . ALA A 1 96 ? -10.711 1.281 -7.449 1 93.5 96 ALA A O 1
ATOM 744 N N . ALA A 1 97 ? -12.312 1.2 -9 1 91.88 97 ALA A N 1
ATOM 745 C CA . ALA A 1 97 ? -13.305 0.744 -8.031 1 91.88 97 ALA A CA 1
ATOM 746 C C . ALA A 1 97 ? -12.914 -0.611 -7.441 1 91.88 97 ALA A C 1
ATOM 748 O O . ALA A 1 97 ? -13.07 -0.841 -6.238 1 91.88 97 ALA A O 1
ATOM 749 N N . ALA A 1 98 ? -12.445 -1.463 -8.242 1 91.5 98 ALA A N 1
ATOM 750 C CA . ALA A 1 98 ? -12.008 -2.775 -7.781 1 91.5 98 ALA A CA 1
ATOM 751 C C . ALA A 1 98 ? -10.852 -2.65 -6.797 1 91.5 98 ALA A C 1
ATOM 753 O O . ALA A 1 98 ? -10.836 -3.314 -5.754 1 91.5 98 ALA A O 1
ATOM 754 N N . ALA A 1 99 ? -9.93 -1.803 -7.137 1 93.75 99 ALA A N 1
ATOM 755 C CA . ALA A 1 99 ? -8.766 -1.599 -6.277 1 93.75 99 ALA A CA 1
ATOM 756 C C . ALA A 1 99 ? -9.172 -0.951 -4.957 1 93.75 99 ALA A C 1
ATOM 758 O O . ALA A 1 99 ? -8.68 -1.341 -3.891 1 93.75 99 ALA A O 1
ATOM 759 N N . ARG A 1 100 ? -10.062 -0.04 -4.973 1 91.56 100 ARG A N 1
ATOM 760 C CA . ARG A 1 100 ? -10.5 0.676 -3.777 1 91.56 100 ARG A CA 1
ATOM 761 C C . ARG A 1 100 ? -11.375 -0.209 -2.896 1 91.56 100 ARG A C 1
ATOM 763 O O . ARG A 1 100 ? -11.359 -0.079 -1.67 1 91.56 100 ARG A O 1
ATOM 770 N N . GLY A 1 101 ? -12.094 -1.007 -3.584 1 91.06 101 GLY A N 1
ATOM 771 C CA . GLY A 1 101 ? -12.992 -1.879 -2.848 1 91.06 101 GLY A CA 1
ATOM 772 C C . GLY A 1 101 ? -12.305 -3.107 -2.283 1 91.06 101 GLY A C 1
ATOM 773 O O . GLY A 1 101 ? -12.852 -3.787 -1.411 1 91.06 101 GLY A O 1
ATOM 774 N N . GLY A 1 102 ? -11.133 -3.367 -2.783 1 94.12 102 GLY A N 1
ATOM 775 C CA . GLY A 1 102 ? -10.398 -4.535 -2.33 1 94.12 102 GLY A CA 1
ATOM 776 C C . GLY A 1 102 ? -9.539 -4.262 -1.111 1 94.12 102 GLY A C 1
ATOM 777 O O . GLY A 1 102 ? -9.406 -3.115 -0.683 1 94.12 102 GLY A O 1
ATOM 778 N N . ASP A 1 103 ? -9.055 -5.309 -0.482 1 96.12 103 ASP A N 1
ATOM 779 C CA . ASP A 1 103 ? -8.141 -5.211 0.652 1 96.12 103 ASP A CA 1
ATOM 780 C C . ASP A 1 103 ? -6.703 -5.473 0.222 1 96.12 103 ASP A C 1
ATOM 782 O O . ASP A 1 103 ? -6.109 -6.484 0.596 1 96.12 103 ASP A O 1
ATOM 786 N N . PHE A 1 104 ? -6.148 -4.543 -0.451 1 96.88 104 PHE A N 1
ATOM 787 C CA . PHE A 1 104 ? -4.801 -4.695 -0.986 1 96.88 104 PHE A CA 1
ATOM 788 C C . PHE A 1 104 ? -3.756 -4.297 0.049 1 96.88 104 PHE A C 1
ATOM 790 O O . PHE A 1 104 ? -2.555 -4.438 -0.186 1 96.88 104 PHE A O 1
ATOM 797 N N . LEU A 1 105 ? -4.234 -3.852 1.194 1 94.94 105 LEU A N 1
ATOM 798 C CA . LEU A 1 105 ? -3.361 -3.617 2.338 1 94.94 105 LEU A CA 1
ATOM 799 C C . LEU A 1 105 ? -3.232 -4.875 3.189 1 94.94 105 LEU A C 1
ATOM 801 O O . LEU A 1 105 ? -2.426 -4.922 4.121 1 94.94 105 LEU A O 1
ATOM 805 N N . LEU A 1 106 ? -3.986 -5.844 2.902 1 94.69 106 LEU A N 1
ATOM 806 C CA . LEU A 1 106 ? -3.965 -7.137 3.574 1 94.69 106 LEU A CA 1
ATOM 807 C C . LEU A 1 106 ? -4.223 -6.977 5.07 1 94.69 106 LEU A C 1
ATOM 809 O O . LEU A 1 106 ? -3.496 -7.535 5.891 1 94.69 106 LEU A O 1
ATOM 813 N N . THR A 1 107 ? -5.246 -6.219 5.379 1 93.19 107 THR A N 1
ATOM 814 C CA . THR A 1 107 ? -5.539 -5.844 6.758 1 93.19 107 THR A CA 1
ATOM 815 C C . THR A 1 107 ? -6.066 -7.039 7.543 1 93.19 107 THR A C 1
ATOM 817 O O . THR A 1 107 ? -6.105 -7.008 8.773 1 93.19 107 THR A O 1
ATOM 820 N N . ARG A 1 108 ? -6.414 -8.125 6.891 1 91.94 108 ARG A N 1
ATOM 821 C CA . ARG A 1 108 ? -6.957 -9.297 7.57 1 91.94 108 ARG A CA 1
ATOM 822 C C . ARG A 1 108 ? -5.84 -10.219 8.047 1 91.94 108 ARG A C 1
ATOM 824 O O . ARG A 1 108 ? -6.09 -11.18 8.773 1 91.94 108 ARG A O 1
ATOM 831 N N . LEU A 1 109 ? -4.676 -9.898 7.598 1 91.19 109 LEU A N 1
ATOM 832 C CA . LEU A 1 109 ? -3.525 -10.719 7.977 1 91.19 109 LEU A CA 1
ATOM 833 C C . LEU A 1 109 ? -2.703 -10.023 9.055 1 91.19 109 LEU A C 1
ATOM 835 O O . LEU A 1 109 ? -2.508 -8.805 9.016 1 91.19 109 LEU A O 1
ATOM 839 N N . GLU A 1 110 ? -2.246 -10.836 9.953 1 85.62 110 GLU A N 1
ATOM 840 C CA . GLU A 1 110 ? -1.334 -10.297 10.953 1 85.62 110 GLU A CA 1
ATOM 841 C C . GLU A 1 110 ? 0.03 -9.977 10.352 1 85.62 110 GLU A C 1
ATOM 843 O O . GLU A 1 110 ? 0.493 -10.688 9.453 1 85.62 110 GLU A O 1
ATOM 848 N N . ASP A 1 111 ? 0.615 -8.906 10.828 1 78.38 111 ASP A N 1
ATOM 849 C CA . ASP A 1 111 ? 1.88 -8.492 10.227 1 78.38 111 ASP A CA 1
ATOM 850 C C . ASP A 1 111 ? 3.061 -8.891 11.109 1 78.38 111 ASP A C 1
ATOM 852 O O . ASP A 1 111 ? 4.215 -8.789 10.688 1 78.38 111 ASP A O 1
ATOM 856 N N . ASP A 1 112 ? 2.846 -9.312 12.328 1 74.62 112 ASP A N 1
ATOM 857 C CA . ASP A 1 112 ? 3.943 -9.711 13.203 1 74.62 112 ASP A CA 1
ATOM 858 C C . ASP A 1 112 ? 3.576 -10.953 14.016 1 74.62 112 ASP A C 1
ATOM 860 O O . ASP A 1 112 ? 2.723 -10.883 14.906 1 74.62 112 ASP A O 1
ATOM 864 N N . PRO A 1 113 ? 4.25 -12.266 13.734 1 78 113 PRO A N 1
ATOM 865 C CA . PRO A 1 113 ? 5.203 -12.43 12.641 1 78 113 PRO A CA 1
ATOM 866 C C . PRO A 1 113 ? 4.539 -12.352 11.266 1 78 113 PRO A C 1
ATOM 868 O O . PRO A 1 113 ? 3.363 -12.703 11.117 1 78 113 PRO A O 1
ATOM 871 N N . ALA A 1 114 ? 5.32 -11.852 10.312 1 79.25 114 ALA A N 1
ATOM 872 C CA . ALA A 1 114 ? 4.73 -11.586 9 1 79.25 114 ALA A CA 1
ATOM 873 C C . ALA A 1 114 ? 4.578 -12.875 8.203 1 79.25 114 ALA A C 1
ATOM 875 O O . ALA A 1 114 ? 5.348 -13.82 8.383 1 79.25 114 ALA A O 1
ATOM 876 N N . TRP A 1 115 ? 3.543 -12.945 7.461 1 88.44 115 TRP A N 1
ATOM 877 C CA . TRP A 1 115 ? 3.344 -13.977 6.449 1 88.44 115 TRP A CA 1
ATOM 878 C C . TRP A 1 115 ? 4.383 -13.859 5.34 1 88.44 115 TRP A C 1
ATOM 880 O O . TRP A 1 115 ? 4.73 -12.75 4.922 1 88.44 115 TRP A O 1
ATOM 890 N N . ARG A 1 116 ? 4.875 -14.977 4.949 1 88.88 116 ARG A N 1
ATOM 891 C CA . ARG A 1 116 ? 5.789 -15 3.811 1 88.88 116 ARG A CA 1
ATOM 892 C C . ARG A 1 116 ? 5.027 -15.172 2.502 1 88.88 116 ARG A C 1
ATOM 894 O O . ARG A 1 116 ? 4.227 -16.094 2.359 1 88.88 116 ARG A O 1
ATOM 901 N N . PHE A 1 117 ? 5.277 -14.297 1.628 1 91.5 117 PHE A N 1
ATOM 902 C CA . PHE A 1 117 ? 4.633 -14.328 0.32 1 91.5 117 PHE A CA 1
ATOM 903 C C . PHE A 1 117 ? 5.211 -15.453 -0.54 1 91.5 117 PHE A C 1
ATOM 905 O O . PHE A 1 117 ? 6.422 -15.516 -0.753 1 91.5 117 PHE A O 1
ATOM 912 N N . ARG A 1 118 ? 4.352 -16.359 -1.092 1 89.44 118 ARG A N 1
ATOM 913 C CA . ARG A 1 118 ? 4.84 -17.562 -1.766 1 89.44 118 ARG A CA 1
ATOM 914 C C . ARG A 1 118 ? 4.488 -17.531 -3.248 1 89.44 118 ARG A C 1
ATOM 916 O O . ARG A 1 118 ? 5.297 -17.938 -4.09 1 89.44 118 ARG A O 1
ATOM 923 N N . ASP A 1 119 ? 3.25 -17.125 -3.504 1 89.88 119 ASP A N 1
ATOM 924 C CA . ASP A 1 119 ? 2.783 -17.219 -4.883 1 89.88 119 ASP A CA 1
ATOM 925 C C . ASP A 1 119 ? 1.574 -16.328 -5.117 1 89.88 119 ASP A C 1
ATOM 927 O O . ASP A 1 119 ? 0.95 -15.852 -4.164 1 89.88 119 ASP A O 1
ATOM 931 N N . CYS A 1 120 ? 1.338 -16.031 -6.297 1 91.31 120 CYS A N 1
ATOM 932 C CA . CYS A 1 120 ? 0.193 -15.25 -6.738 1 91.31 120 CYS A CA 1
ATOM 933 C C . CYS A 1 120 ? -0.351 -15.773 -8.062 1 91.31 120 CYS A C 1
ATOM 935 O O . CYS A 1 120 ? 0.36 -15.789 -9.07 1 91.31 120 CYS A O 1
ATOM 937 N N . ARG A 1 121 ? -1.591 -16.188 -8.039 1 87.5 121 ARG A N 1
ATOM 938 C CA . ARG A 1 121 ? -2.186 -16.734 -9.25 1 87.5 121 ARG A CA 1
ATOM 939 C C . ARG A 1 121 ? -3.688 -16.484 -9.289 1 87.5 121 ARG A C 1
ATOM 941 O O . ARG A 1 121 ? -4.375 -16.641 -8.281 1 87.5 121 ARG A O 1
ATOM 948 N N . ASN A 1 122 ? -4.133 -16.078 -10.391 1 86.12 122 ASN A N 1
ATOM 949 C CA . ASN A 1 122 ? -5.559 -15.883 -10.648 1 86.12 122 ASN A CA 1
ATOM 950 C C . ASN A 1 122 ? -6.223 -15.07 -9.539 1 86.12 122 ASN A C 1
ATOM 952 O O . ASN A 1 122 ? -7.258 -15.469 -9.008 1 86.12 122 ASN A O 1
ATOM 956 N N . GLY A 1 123 ? -5.566 -14.086 -9.164 1 89.88 123 GLY A N 1
ATOM 957 C CA . GLY A 1 123 ? -6.16 -13.133 -8.242 1 89.88 123 GLY A CA 1
ATOM 958 C C . GLY A 1 123 ? -6.074 -13.57 -6.793 1 89.88 123 GLY A C 1
ATOM 959 O O . GLY A 1 123 ? -6.75 -13.008 -5.926 1 89.88 123 GLY A O 1
ATOM 960 N N . ARG A 1 124 ? -5.277 -14.602 -6.555 1 92.06 124 ARG A N 1
ATOM 961 C CA . ARG A 1 124 ? -5.121 -15.102 -5.191 1 92.06 124 ARG A CA 1
ATOM 962 C C . ARG A 1 124 ? -3.656 -15.07 -4.766 1 92.06 124 ARG A C 1
ATOM 964 O O . ARG A 1 124 ? -2.764 -15.352 -5.566 1 92.06 124 ARG A O 1
ATOM 971 N N . LEU A 1 125 ? -3.535 -14.742 -3.525 1 95.06 125 LEU A N 1
ATOM 972 C CA . LEU A 1 125 ? -2.211 -14.766 -2.914 1 95.06 125 LEU A CA 1
ATOM 973 C C . LEU A 1 125 ? -2.031 -16.016 -2.053 1 95.06 125 LEU A C 1
ATOM 975 O O . LEU A 1 125 ? -2.955 -16.422 -1.348 1 95.06 125 LEU A O 1
ATOM 979 N N . LEU A 1 126 ? -0.896 -16.578 -2.16 1 94.5 126 LEU A N 1
ATOM 980 C CA . LEU A 1 126 ? -0.505 -17.656 -1.255 1 94.5 126 LEU A CA 1
ATOM 981 C C . LEU A 1 126 ? 0.587 -17.203 -0.298 1 94.5 126 LEU A C 1
ATOM 983 O O . LEU A 1 126 ? 1.643 -16.734 -0.733 1 94.5 126 LEU A O 1
ATOM 987 N N . LEU A 1 127 ? 0.293 -17.297 0.98 1 94.12 127 LEU A N 1
ATOM 988 C CA . LEU A 1 127 ? 1.241 -16.906 2.02 1 94.12 127 LEU A CA 1
ATOM 989 C C . LEU A 1 127 ? 1.463 -18.047 3.004 1 94.12 127 LEU A C 1
ATOM 991 O O . LEU A 1 127 ? 0.606 -18.922 3.15 1 94.12 127 LEU A O 1
ATOM 995 N N . SER A 1 128 ? 2.646 -18.016 3.623 1 92.12 128 SER A N 1
ATOM 996 C CA . SER A 1 128 ? 2.947 -19.047 4.617 1 92.12 128 SER A CA 1
ATOM 997 C C . SER A 1 128 ? 3.461 -18.422 5.914 1 92.12 128 SER A C 1
ATOM 999 O O . SER A 1 128 ? 4.094 -17.359 5.895 1 92.12 128 SER A O 1
ATOM 1001 N N . ARG A 1 129 ? 3.125 -19.016 6.953 1 88.94 129 ARG A N 1
ATOM 1002 C CA . ARG A 1 129 ? 3.586 -18.672 8.297 1 88.94 129 ARG A CA 1
ATOM 1003 C C . ARG A 1 129 ? 3.639 -19.906 9.188 1 88.94 129 ARG A C 1
ATOM 1005 O O . ARG A 1 129 ? 2.6 -20.469 9.547 1 88.94 129 ARG A O 1
ATOM 1012 N N . GLY A 1 130 ? 4.836 -20.266 9.531 1 81.69 130 GLY A N 1
ATOM 1013 C CA . GLY A 1 130 ? 4.957 -21.5 10.297 1 81.69 130 GLY A CA 1
ATOM 1014 C C . GLY A 1 130 ? 4.289 -22.688 9.633 1 81.69 130 GLY A C 1
ATOM 1015 O O . GLY A 1 130 ? 4.57 -23 8.469 1 81.69 130 GLY A O 1
ATOM 1016 N N . ASP A 1 131 ? 3.273 -23.25 10.328 1 83.12 131 ASP A N 1
ATOM 1017 C CA . ASP A 1 131 ? 2.6 -24.438 9.836 1 83.12 131 ASP A CA 1
ATOM 1018 C C . ASP A 1 131 ? 1.262 -24.094 9.188 1 83.12 131 ASP A C 1
ATOM 1020 O O . ASP A 1 131 ? 0.367 -24.938 9.109 1 83.12 131 ASP A O 1
ATOM 1024 N N . SER A 1 132 ? 1.23 -22.875 8.781 1 89.62 132 SER A N 1
ATOM 1025 C CA . SER A 1 132 ? -0.044 -22.469 8.195 1 89.62 132 SER A CA 1
ATOM 1026 C C . SER A 1 132 ? 0.157 -21.797 6.84 1 89.62 132 SER A C 1
ATOM 1028 O O . SER A 1 132 ? 1.136 -21.078 6.641 1 89.62 132 SER A O 1
ATOM 1030 N N . LEU A 1 133 ? -0.717 -22.203 5.996 1 93.69 133 LEU A N 1
ATOM 1031 C CA . LEU A 1 133 ? -0.828 -21.5 4.723 1 93.69 133 LEU A CA 1
ATOM 1032 C C . LEU A 1 133 ? -2.086 -20.641 4.684 1 93.69 133 LEU A C 1
ATOM 1034 O O . LEU A 1 133 ? -3.078 -20.969 5.344 1 93.69 133 LEU A O 1
ATOM 1038 N N . SER A 1 134 ? -1.984 -19.562 4.008 1 94.5 134 SER A N 1
ATOM 1039 C CA . SER A 1 134 ? -3.125 -18.656 3.848 1 94.5 134 SER A CA 1
ATOM 1040 C C . SER A 1 134 ? -3.35 -18.312 2.381 1 94.5 134 SER A C 1
ATOM 1042 O O . SER A 1 134 ? -2.416 -17.906 1.684 1 94.5 134 SER A O 1
ATOM 1044 N N . LEU A 1 135 ? -4.508 -18.594 1.939 1 94.12 135 LEU A N 1
ATOM 1045 C CA . LEU A 1 135 ? -4.953 -18.125 0.634 1 94.12 135 LEU A CA 1
ATOM 1046 C C . LEU A 1 135 ? -5.832 -16.875 0.777 1 94.12 135 LEU A C 1
ATOM 1048 O O . LEU A 1 135 ? -6.855 -16.922 1.459 1 94.12 135 LEU A O 1
ATOM 1052 N N . TYR A 1 136 ? -5.387 -15.867 0.121 1 94.69 136 TYR A N 1
ATOM 1053 C CA . TYR A 1 136 ? -6.086 -14.602 0.306 1 94.69 136 TYR A CA 1
ATOM 1054 C C . TYR A 1 136 ? -6.457 -13.977 -1.036 1 94.69 136 TYR A C 1
ATOM 1056 O O . TYR A 1 136 ? -5.609 -13.859 -1.926 1 94.69 136 TYR A O 1
ATOM 1064 N N . ASP A 1 137 ? -7.695 -13.641 -1.247 1 92.94 137 ASP A N 1
ATOM 1065 C CA . ASP A 1 137 ? -8.195 -12.891 -2.395 1 92.94 137 ASP A CA 1
ATOM 1066 C C . ASP A 1 137 ? -8.5 -11.445 -2.012 1 92.94 137 ASP A C 1
ATOM 1068 O O . ASP A 1 137 ? -9.555 -11.148 -1.445 1 92.94 137 ASP A O 1
ATOM 1072 N N . PRO A 1 138 ? -7.629 -10.508 -2.373 1 95.06 138 PRO A N 1
ATOM 1073 C CA . PRO A 1 138 ? -7.789 -9.109 -1.952 1 95.06 138 PRO A CA 1
ATOM 1074 C C . PRO A 1 138 ? -9.062 -8.469 -2.5 1 95.06 138 PRO A C 1
ATOM 1076 O O . PRO A 1 138 ? -9.625 -7.57 -1.874 1 95.06 138 PRO A O 1
ATOM 1079 N N . VAL A 1 139 ? -9.539 -8.875 -3.639 1 92.25 139 VAL A N 1
ATOM 1080 C CA . VAL A 1 139 ? -10.688 -8.234 -4.277 1 92.25 139 VAL A CA 1
ATOM 1081 C C . VAL A 1 139 ? -11.969 -8.625 -3.543 1 92.25 139 VAL A C 1
ATOM 1083 O O . VAL A 1 139 ? -12.789 -7.762 -3.215 1 92.25 139 VAL A O 1
ATOM 1086 N N . SER A 1 140 ? -12.117 -9.859 -3.221 1 88.38 140 SER A N 1
ATOM 1087 C CA . SER A 1 140 ? -13.336 -10.328 -2.559 1 88.38 140 SER A CA 1
ATOM 1088 C C . SER A 1 140 ? -13.156 -10.352 -1.043 1 88.38 140 SER A C 1
ATOM 1090 O O . SER A 1 140 ? -14.125 -10.562 -0.306 1 88.38 140 SER A O 1
ATOM 1092 N N . HIS A 1 141 ? -12.016 -10.281 -0.506 1 90.31 141 HIS A N 1
ATOM 1093 C CA . HIS A 1 141 ? -11.672 -10.312 0.912 1 90.31 141 HIS A CA 1
ATOM 1094 C C . HIS A 1 141 ? -11.758 -11.727 1.472 1 90.31 141 HIS A C 1
ATOM 1096 O O . HIS A 1 141 ? -11.828 -11.914 2.688 1 90.31 141 HIS A O 1
ATOM 1102 N N . ARG A 1 142 ? -11.789 -12.656 0.628 1 88.81 142 ARG A N 1
ATOM 1103 C CA . ARG A 1 142 ? -11.891 -14.031 1.095 1 88.81 142 ARG A CA 1
ATOM 1104 C C . ARG A 1 142 ? -10.539 -14.547 1.575 1 88.81 142 ARG A C 1
ATOM 1106 O O . ARG A 1 142 ? -9.531 -14.398 0.882 1 88.81 142 ARG A O 1
ATOM 1113 N N . HIS A 1 143 ? -10.562 -15.094 2.721 1 91.25 143 HIS A N 1
ATOM 1114 C CA . HIS A 1 143 ? -9.375 -15.664 3.348 1 91.25 143 HIS A CA 1
ATOM 1115 C C . HIS A 1 143 ? -9.609 -17.109 3.756 1 91.25 143 HIS A C 1
ATOM 1117 O O . HIS A 1 143 ? -10.562 -17.406 4.48 1 91.25 143 HIS A O 1
ATOM 1123 N N . VAL A 1 144 ? -8.773 -17.953 3.281 1 91.06 144 VAL A N 1
ATOM 1124 C CA . VAL A 1 144 ? -8.852 -19.359 3.641 1 91.06 144 VAL A CA 1
ATOM 1125 C C . VAL A 1 144 ? -7.539 -19.812 4.289 1 91.06 144 VAL A C 1
ATOM 1127 O O . VAL A 1 144 ? -6.473 -19.719 3.676 1 91.06 144 VAL A O 1
ATOM 1130 N N . ALA A 1 145 ? -7.637 -20.219 5.453 1 90.62 145 ALA A N 1
ATOM 1131 C CA . ALA A 1 145 ? -6.484 -20.797 6.148 1 90.62 145 ALA A CA 1
ATOM 1132 C C . ALA A 1 145 ? -6.363 -22.281 5.867 1 90.62 145 ALA A C 1
ATOM 1134 O O . ALA A 1 145 ? -7.352 -23.016 5.965 1 90.62 145 ALA A O 1
ATOM 1135 N N . VAL A 1 146 ? -5.195 -22.672 5.473 1 91.38 146 VAL A N 1
ATOM 1136 C CA . VAL A 1 146 ? -4.918 -24.078 5.191 1 91.38 146 VAL A CA 1
ATOM 1137 C C . VAL A 1 146 ? -3.832 -24.594 6.137 1 91.38 146 VAL A C 1
ATOM 1139 O O . VAL A 1 146 ? -2.645 -24.344 5.922 1 91.38 146 VAL A O 1
ATOM 1142 N N . PRO A 1 147 ? -4.266 -25.281 7.148 1 88.44 147 PRO A N 1
ATOM 1143 C CA . PRO A 1 147 ? -3.236 -25.844 8.023 1 88.44 147 PRO A CA 1
ATOM 1144 C C . PRO A 1 147 ? -2.414 -26.938 7.344 1 88.44 147 PRO A C 1
ATOM 1146 O O . PRO A 1 147 ? -2.953 -27.719 6.562 1 88.44 147 PRO A O 1
ATOM 1149 N N . ARG A 1 148 ? -1.188 -26.906 7.594 1 87.19 148 ARG A N 1
ATOM 1150 C CA . ARG A 1 148 ? -0.352 -27.969 7.051 1 87.19 148 ARG A CA 1
ATOM 1151 C C . ARG A 1 148 ? -0.681 -29.312 7.703 1 87.19 148 ARG A C 1
ATOM 1153 O O . ARG A 1 148 ? -1.233 -29.359 8.805 1 87.19 148 ARG A O 1
ATOM 1160 N N . PRO A 1 149 ? -0.472 -30.406 7.039 1 80.38 149 PRO A N 1
ATOM 1161 C CA . PRO A 1 149 ? -0.796 -31.719 7.609 1 80.38 149 PRO A CA 1
ATOM 1162 C C . PRO A 1 149 ? -0.083 -31.969 8.938 1 80.38 149 PRO A C 1
ATOM 1164 O O . PRO A 1 149 ? 1.026 -31.469 9.148 1 80.38 149 PRO A O 1
ATOM 1167 N N . ARG A 1 150 ? -0.91 -32.312 10.023 1 62.91 150 ARG A N 1
ATOM 1168 C CA . ARG A 1 150 ? -0.469 -32.562 11.391 1 62.91 150 ARG A CA 1
ATOM 1169 C C . ARG A 1 150 ? 0.744 -33.5 11.406 1 62.91 150 ARG A C 1
ATOM 1171 O O . ARG A 1 150 ? 1.593 -33.406 12.297 1 62.91 150 ARG A O 1
ATOM 1178 N N . ASN A 1 151 ? 0.486 -34.656 10.961 1 54.34 151 ASN A N 1
ATOM 1179 C CA . ASN A 1 151 ? 1.575 -35.594 11.188 1 54.34 151 ASN A CA 1
ATOM 1180 C C . ASN A 1 151 ? 2.938 -34.938 11 1 54.34 151 ASN A C 1
ATOM 1182 O O . ASN A 1 151 ? 3.973 -35.594 11.117 1 54.34 151 ASN A O 1
ATOM 1186 N N . ASP A 1 152 ? 2.818 -33.844 10.367 1 48.81 152 ASP A N 1
ATOM 1187 C CA . ASP A 1 152 ? 4.156 -33.281 10.234 1 48.81 152 ASP A CA 1
ATOM 1188 C C . ASP A 1 152 ? 4.598 -32.562 11.516 1 48.81 152 ASP A C 1
ATOM 1190 O O . ASP A 1 152 ? 3.936 -31.641 11.984 1 48.81 152 ASP A O 1
ATOM 1194 N N . GLU A 1 153 ? 5.031 -33.156 12.516 1 44.19 153 GLU A N 1
ATOM 1195 C CA . GLU A 1 153 ? 5.621 -32.688 13.766 1 44.19 153 GLU A CA 1
ATOM 1196 C C . GLU A 1 153 ? 6.117 -31.266 13.633 1 44.19 153 GLU A C 1
ATOM 1198 O O . GLU A 1 153 ? 6.727 -30.906 12.625 1 44.19 153 GLU A O 1
ATOM 1203 N N . PRO A 1 154 ? 5.406 -30.438 14.367 1 45.56 154 PRO A N 1
ATOM 1204 C CA . PRO A 1 154 ? 5.832 -29.047 14.383 1 45.56 154 PRO A CA 1
ATOM 1205 C C . PRO A 1 154 ? 7.336 -28.875 14.164 1 45.56 154 PRO A C 1
ATOM 1207 O O . PRO A 1 154 ? 8.133 -29.594 14.773 1 45.56 154 PRO A O 1
ATOM 1210 N N . LEU A 1 155 ? 7.754 -28.328 13.148 1 39.62 155 LEU A N 1
ATOM 1211 C CA . LEU A 1 155 ? 9.195 -28.141 13 1 39.62 155 LEU A CA 1
ATOM 1212 C C . LEU A 1 155 ? 9.75 -27.312 14.156 1 39.62 155 LEU A C 1
ATOM 1214 O O . LEU A 1 155 ? 9.492 -26.109 14.25 1 39.62 155 LEU A O 1
ATOM 1218 N N . VAL A 1 156 ? 9.57 -27.469 15.445 1 37.38 156 VAL A N 1
ATOM 1219 C CA . VAL A 1 156 ? 10.539 -26.922 16.391 1 37.38 156 VAL A CA 1
ATOM 1220 C C . VAL A 1 156 ? 11.875 -26.703 15.68 1 37.38 156 VAL A C 1
ATOM 1222 O O . VAL A 1 156 ? 12.148 -27.328 14.648 1 37.38 156 VAL A O 1
ATOM 1225 N N . PRO A 1 157 ? 12.695 -25.75 16.156 1 43.62 157 PRO A N 1
ATOM 1226 C CA . PRO A 1 157 ? 13.93 -25.969 15.391 1 43.62 157 PRO A CA 1
ATOM 1227 C C . PRO A 1 157 ? 14.148 -27.422 15.031 1 43.62 157 PRO A C 1
ATOM 1229 O O . PRO A 1 157 ? 14.156 -28.297 15.906 1 43.62 157 PRO A O 1
ATOM 1232 N N . ALA A 1 158 ? 13.547 -27.875 13.938 1 45.91 158 ALA A N 1
ATOM 1233 C CA . ALA A 1 158 ? 13.602 -29.266 13.531 1 45.91 158 ALA A CA 1
ATOM 1234 C C . ALA A 1 158 ? 14.922 -29.906 13.961 1 45.91 158 ALA A C 1
ATOM 1236 O O . ALA A 1 158 ? 15.977 -29.297 13.859 1 45.91 158 ALA A O 1
ATOM 1237 N N . PRO A 1 159 ? 14.945 -30.812 14.805 1 46.97 159 PRO A N 1
ATOM 1238 C CA . PRO A 1 159 ? 16.25 -31.469 14.977 1 46.97 159 PRO A CA 1
ATOM 1239 C C . PRO A 1 159 ? 17 -31.656 13.656 1 46.97 159 PRO A C 1
ATOM 1241 O O . PRO A 1 159 ? 16.375 -31.641 12.586 1 46.97 159 PRO A O 1
ATOM 1244 N N . PRO A 1 160 ? 18.297 -31.609 13.711 1 45.81 160 PRO A N 1
ATOM 1245 C CA . PRO A 1 160 ? 19.078 -32.062 12.555 1 45.81 160 PRO A CA 1
ATOM 1246 C C . PRO A 1 160 ? 18.5 -33.312 11.906 1 45.81 160 PRO A C 1
ATOM 1248 O O . PRO A 1 160 ? 18.234 -34.312 12.594 1 45.81 160 PRO A O 1
ATOM 1251 N N . GLY A 1 161 ? 17.828 -33.281 10.609 1 51.09 161 GLY A N 1
ATOM 1252 C CA . GLY A 1 161 ? 17.266 -34.406 9.875 1 51.09 161 GLY A CA 1
ATOM 1253 C C . GLY A 1 161 ? 15.781 -34.281 9.609 1 51.09 161 GLY A C 1
ATOM 1254 O O . GLY A 1 161 ? 15.172 -35.156 8.992 1 51.09 161 GLY A O 1
ATOM 1255 N N . ALA A 1 162 ? 15.141 -33.219 10.203 1 60.91 162 ALA A N 1
ATOM 1256 C CA . ALA A 1 162 ? 13.695 -33.125 10.039 1 60.91 162 ALA A CA 1
ATOM 1257 C C . ALA A 1 162 ? 13.328 -32.531 8.688 1 60.91 162 ALA A C 1
ATOM 1259 O O . ALA A 1 162 ? 14.094 -31.75 8.125 1 60.91 162 ALA A O 1
ATOM 1260 N N . ALA A 1 163 ? 12.18 -32.969 8.109 1 73 163 ALA A N 1
ATOM 1261 C CA . ALA A 1 163 ? 11.664 -32.562 6.801 1 73 163 ALA A CA 1
ATOM 1262 C C . ALA A 1 163 ? 11.305 -31.078 6.785 1 73 163 ALA A C 1
ATOM 1264 O O . ALA A 1 163 ? 10.758 -30.547 7.758 1 73 163 ALA A O 1
ATOM 1265 N N . GLU A 1 164 ? 11.867 -30.328 5.859 1 80.75 164 GLU A N 1
ATOM 1266 C CA . GLU A 1 164 ? 11.609 -28.906 5.688 1 80.75 164 GLU A CA 1
ATOM 1267 C C . GLU A 1 164 ? 10.727 -28.641 4.473 1 80.75 164 GLU A C 1
ATOM 1269 O O . GLU A 1 164 ? 10.844 -29.328 3.453 1 80.75 164 GLU A O 1
ATOM 1274 N N . TYR A 1 165 ? 9.781 -27.734 4.656 1 82.88 165 TYR A N 1
ATOM 1275 C CA . TYR A 1 165 ? 9 -27.281 3.512 1 82.88 165 TYR A CA 1
ATOM 1276 C C . TYR A 1 165 ? 9.828 -26.359 2.621 1 82.88 165 TYR A C 1
ATOM 1278 O O . TYR A 1 165 ? 10.32 -25.328 3.076 1 82.88 165 TYR A O 1
ATOM 1286 N N . ILE A 1 166 ? 9.891 -26.688 1.405 1 80.19 166 ILE A N 1
ATOM 1287 C CA . ILE A 1 166 ? 10.82 -25.922 0.576 1 80.19 166 ILE A CA 1
ATOM 1288 C C . ILE A 1 166 ? 10.031 -25.078 -0.433 1 80.19 166 ILE A C 1
ATOM 1290 O O . ILE A 1 166 ? 10.555 -24.109 -0.979 1 80.19 166 ILE A O 1
ATOM 1294 N N . SER A 1 167 ? 8.812 -25.547 -0.658 1 86.62 167 SER A N 1
ATOM 1295 C CA . SER A 1 167 ? 8.055 -24.781 -1.644 1 86.62 167 SER A CA 1
ATOM 1296 C C . SER A 1 167 ? 6.551 -24.938 -1.422 1 86.62 167 SER A C 1
ATOM 1298 O O . SER A 1 167 ? 6.078 -26 -1.02 1 86.62 167 SER A O 1
ATOM 1300 N N . ASP A 1 168 ? 5.867 -23.891 -1.674 1 90.19 168 ASP A N 1
ATOM 1301 C CA . ASP A 1 168 ? 4.41 -23.828 -1.735 1 90.19 168 ASP A CA 1
ATOM 1302 C C . ASP A 1 168 ? 3.939 -23.188 -3.039 1 90.19 168 ASP A C 1
ATOM 1304 O O . ASP A 1 168 ? 4.32 -22.062 -3.355 1 90.19 168 ASP A O 1
ATOM 1308 N N . CYS A 1 169 ? 3.094 -23.922 -3.729 1 90.25 169 CYS A N 1
ATOM 1309 C CA . CYS A 1 169 ? 2.645 -23.438 -5.027 1 90.25 169 CYS A CA 1
ATOM 1310 C C . CYS A 1 169 ? 1.123 -23.406 -5.105 1 90.25 169 CYS A C 1
ATOM 1312 O O . CYS A 1 169 ? 0.455 -24.312 -4.617 1 90.25 169 CYS A O 1
ATOM 1314 N N . LEU A 1 170 ? 0.688 -22.328 -5.684 1 90.31 170 LEU A N 1
ATOM 1315 C CA . LEU A 1 170 ? -0.746 -22.172 -5.914 1 90.31 170 LEU A CA 1
ATOM 1316 C C . LEU A 1 170 ? -1.104 -22.516 -7.355 1 90.31 170 LEU A C 1
ATOM 1318 O O . LEU A 1 170 ? -0.518 -21.969 -8.289 1 90.31 170 LEU A O 1
ATOM 1322 N N . LEU A 1 171 ? -2.035 -23.484 -7.473 1 86.06 171 LEU A N 1
ATOM 1323 C CA . LEU A 1 171 ? -2.527 -23.906 -8.781 1 86.06 171 LEU A CA 1
ATOM 1324 C C . LEU A 1 171 ? -4.035 -23.688 -8.883 1 86.06 171 LEU A C 1
ATOM 1326 O O . LEU A 1 171 ? -4.723 -23.578 -7.867 1 86.06 171 LEU A O 1
ATOM 1330 N N . ASP A 1 172 ? -4.395 -23.547 -10.133 1 76.62 172 ASP A N 1
ATOM 1331 C CA . ASP A 1 172 ? -5.84 -23.469 -10.328 1 76.62 172 ASP A CA 1
ATOM 1332 C C . ASP A 1 172 ? -6.512 -24.797 -9.992 1 76.62 172 ASP A C 1
ATOM 1334 O O . ASP A 1 172 ? -5.906 -25.859 -10.148 1 76.62 172 ASP A O 1
ATOM 1338 N N . GLY A 1 173 ? -7.672 -24.75 -9.289 1 64.56 173 GLY A N 1
ATOM 1339 C CA . GLY A 1 173 ? -8.398 -25.969 -8.945 1 64.56 173 GLY A CA 1
ATOM 1340 C C . GLY A 1 173 ? -8.883 -26.734 -10.156 1 64.56 173 GLY A C 1
ATOM 1341 O O . GLY A 1 173 ? -9.047 -26.172 -11.242 1 64.56 173 GLY A O 1
ATOM 1342 N N . HIS A 1 174 ? -8.727 -28.234 -10.125 1 50.66 174 HIS A N 1
ATOM 1343 C CA . HIS A 1 174 ? -9.203 -29.156 -11.156 1 50.66 174 HIS A CA 1
ATOM 1344 C C . HIS A 1 174 ? -10.711 -29.344 -11.062 1 50.66 174 HIS A C 1
ATOM 1346 O O . HIS A 1 174 ? -11.297 -30.109 -11.836 1 50.66 174 HIS A O 1
ATOM 1352 N N . GLY A 1 175 ? -11.469 -28.656 -10.461 1 43.94 175 GLY A N 1
ATOM 1353 C CA . GLY A 1 175 ? -12.781 -29.234 -10.242 1 43.94 175 GLY A CA 1
ATOM 1354 C C . GLY A 1 175 ? -13.453 -29.688 -11.523 1 43.94 175 GLY A C 1
ATOM 1355 O O . GLY A 1 175 ? -13.102 -29.234 -12.609 1 43.94 175 GLY A O 1
ATOM 1356 N N . GLU A 1 176 ? -13.898 -30.953 -11.492 1 40.81 176 GLU A N 1
ATOM 1357 C CA . GLU A 1 176 ? -14.734 -31.531 -12.547 1 40.81 176 GLU A CA 1
ATOM 1358 C C . GLU A 1 176 ? -15.484 -30.438 -13.312 1 40.81 176 GLU A C 1
ATOM 1360 O O . GLU A 1 176 ? -15.633 -30.516 -14.531 1 40.81 176 GLU A O 1
ATOM 1365 N N . ASP A 1 177 ? -16.359 -29.797 -12.555 1 38.19 177 ASP A N 1
ATOM 1366 C CA . ASP A 1 177 ? -17.219 -28.875 -13.289 1 38.19 177 ASP A CA 1
ATOM 1367 C C . ASP A 1 177 ? -16.469 -27.594 -13.648 1 38.19 177 ASP A C 1
ATOM 1369 O O . ASP A 1 177 ? -17.078 -26.594 -14.062 1 38.19 177 ASP A O 1
ATOM 1373 N N . GLY A 1 178 ? -15.172 -27.547 -13.656 1 44.28 178 GLY A N 1
ATOM 1374 C CA . GLY A 1 178 ? -14.578 -26.297 -14.133 1 44.28 178 GLY A CA 1
ATOM 1375 C C . GLY A 1 178 ? -14.633 -25.188 -13.109 1 44.28 178 GLY A C 1
ATOM 1376 O O . GLY A 1 178 ? -14.609 -24 -13.477 1 44.28 178 GLY A O 1
ATOM 1377 N N . THR A 1 179 ? -15.109 -25.406 -11.961 1 50.72 179 THR A N 1
ATOM 1378 C CA . THR A 1 179 ? -15.57 -24.312 -11.117 1 50.72 179 THR A CA 1
ATOM 1379 C C . THR A 1 179 ? -14.398 -23.469 -10.633 1 50.72 179 THR A C 1
ATOM 1381 O O . THR A 1 179 ? -13.523 -23.953 -9.914 1 50.72 179 THR A O 1
ATOM 1384 N N . ALA A 1 180 ? -14 -22.547 -11.352 1 59.62 180 ALA A N 1
ATOM 1385 C CA . ALA A 1 180 ? -13.086 -21.438 -11.117 1 59.62 180 ALA A CA 1
ATOM 1386 C C . ALA A 1 180 ? -13.109 -21 -9.656 1 59.62 180 ALA A C 1
ATOM 1388 O O . ALA A 1 180 ? -12.25 -20.234 -9.211 1 59.62 180 ALA A O 1
ATOM 1389 N N . ALA A 1 181 ? -13.867 -21.797 -8.844 1 68.94 181 ALA A N 1
ATOM 1390 C CA . ALA A 1 181 ? -14.023 -21.344 -7.465 1 68.94 181 ALA A CA 1
ATOM 1391 C C . ALA A 1 181 ? -13.023 -22.031 -6.547 1 68.94 181 ALA A C 1
ATOM 1393 O O . ALA A 1 181 ? -12.727 -21.531 -5.457 1 68.94 181 ALA A O 1
ATOM 1394 N N . CYS A 1 182 ? -12.469 -23.188 -7.129 1 79.88 182 CYS A N 1
ATOM 1395 C CA . CYS A 1 182 ? -11.57 -23.953 -6.273 1 79.88 182 CYS A CA 1
ATOM 1396 C C . CYS A 1 182 ? -10.117 -23.609 -6.562 1 79.88 182 CYS A C 1
ATOM 1398 O O . CYS A 1 182 ? -9.797 -23.062 -7.625 1 79.88 182 CYS A O 1
ATOM 1400 N N . PHE A 1 183 ? -9.305 -23.891 -5.531 1 85.69 183 PHE A N 1
ATOM 1401 C CA . PHE A 1 183 ? -7.867 -23.75 -5.723 1 85.69 183 PHE A CA 1
ATOM 1402 C C . PHE A 1 183 ? -7.133 -25 -5.258 1 85.69 183 PHE A C 1
ATOM 1404 O O . PHE A 1 183 ? -7.707 -25.828 -4.559 1 85.69 183 PHE A O 1
ATOM 1411 N N . HIS A 1 184 ? -6.004 -25.094 -5.801 1 89.25 184 HIS A N 1
ATOM 1412 C CA . HIS A 1 184 ? -5.125 -26.234 -5.531 1 89.25 184 HIS A CA 1
ATOM 1413 C C . HIS A 1 184 ? -3.754 -25.766 -5.055 1 89.25 184 HIS A C 1
ATOM 1415 O O . HIS A 1 184 ? -3.174 -24.844 -5.629 1 89.25 184 HIS A O 1
ATOM 1421 N N . VAL A 1 185 ? -3.346 -26.359 -3.889 1 91.31 185 VAL A N 1
ATOM 1422 C CA . VAL A 1 185 ? -2.027 -26.016 -3.359 1 91.31 185 VAL A CA 1
ATOM 1423 C C . VAL A 1 185 ? -1.14 -27.25 -3.346 1 91.31 185 VAL A C 1
ATOM 1425 O O . VAL A 1 185 ? -1.573 -28.328 -2.926 1 91.31 185 VAL A O 1
ATOM 1428 N N . VAL A 1 186 ? 0.045 -27.094 -3.838 1 91.12 186 VAL A N 1
ATOM 1429 C CA . VAL A 1 186 ? 1.038 -28.156 -3.795 1 91.12 186 VAL A CA 1
ATOM 1430 C C . VAL A 1 186 ? 2.234 -27.719 -2.955 1 91.12 186 VAL A C 1
ATOM 1432 O O . VAL A 1 186 ? 2.807 -26.656 -3.191 1 91.12 186 VAL A O 1
ATOM 1435 N N . THR A 1 187 ? 2.543 -28.484 -1.986 1 90.25 187 THR A N 1
ATOM 1436 C CA . THR A 1 187 ? 3.699 -28.25 -1.131 1 90.25 187 THR A CA 1
ATOM 1437 C C . THR A 1 187 ? 4.734 -29.359 -1.293 1 90.25 187 THR A C 1
ATOM 1439 O O . THR A 1 187 ? 4.375 -30.516 -1.46 1 90.25 187 THR A O 1
ATOM 1442 N N . VAL A 1 188 ? 5.98 -28.922 -1.224 1 88.69 188 VAL A N 1
ATOM 1443 C CA . VAL A 1 188 ? 7.059 -29.906 -1.339 1 88.69 188 VAL A CA 1
ATOM 1444 C C . VAL A 1 188 ? 7.91 -29.891 -0.071 1 88.69 188 VAL A C 1
ATOM 1446 O O . VAL A 1 188 ? 8.289 -28.812 0.417 1 88.69 188 VAL A O 1
ATOM 1449 N N . GLN A 1 189 ? 8.195 -31.031 0.394 1 86.88 189 GLN A N 1
ATOM 1450 C CA . GLN A 1 189 ? 9.055 -31.203 1.56 1 86.88 189 GLN A CA 1
ATOM 1451 C C . GLN A 1 189 ? 10.359 -31.891 1.182 1 86.88 189 GLN A C 1
ATOM 1453 O O . GLN A 1 189 ? 10.406 -32.688 0.226 1 86.88 189 GLN A O 1
ATOM 1458 N N . ARG A 1 190 ? 11.328 -31.547 1.983 1 85.31 190 ARG A N 1
ATOM 1459 C CA . ARG A 1 190 ? 12.633 -32.156 1.799 1 85.31 190 ARG A CA 1
ATOM 1460 C C . ARG A 1 190 ? 13.156 -32.75 3.109 1 85.31 190 ARG A C 1
ATOM 1462 O O . ARG A 1 190 ? 13.016 -32.125 4.168 1 85.31 190 ARG A O 1
ATOM 1469 N N . ASP A 1 191 ? 13.578 -33.875 3.033 1 82.62 191 ASP A N 1
ATOM 1470 C CA . ASP A 1 191 ? 14.32 -34.562 4.102 1 82.62 191 ASP A CA 1
ATOM 1471 C C . ASP A 1 191 ? 15.641 -35.125 3.586 1 82.62 191 ASP A C 1
ATOM 1473 O O . ASP A 1 191 ? 15.68 -36.219 3.006 1 82.62 191 ASP A O 1
ATOM 1477 N N . ASP A 1 192 ? 16.562 -34.344 3.838 1 79.5 192 ASP A N 1
ATOM 1478 C CA . ASP A 1 192 ? 17.875 -34.719 3.312 1 79.5 192 ASP A CA 1
ATOM 1479 C C . ASP A 1 192 ? 17.828 -34.844 1.791 1 79.5 192 ASP A C 1
ATOM 1481 O O . ASP A 1 192 ? 17.656 -33.844 1.084 1 79.5 192 ASP A O 1
ATOM 1485 N N . GLN A 1 193 ? 17.984 -36.125 1.338 1 79 193 GLN A N 1
ATOM 1486 C CA . GLN A 1 193 ? 18.047 -36.312 -0.108 1 79 193 GLN A CA 1
ATOM 1487 C C . GLN A 1 193 ? 16.703 -36.812 -0.646 1 79 193 GLN A C 1
ATOM 1489 O O . GLN A 1 193 ? 16.594 -37.188 -1.815 1 79 193 GLN A O 1
ATOM 1494 N N . ARG A 1 194 ? 15.727 -36.75 0.17 1 86.62 194 ARG A N 1
ATOM 1495 C CA . ARG A 1 194 ? 14.398 -37.219 -0.236 1 86.62 194 ARG A CA 1
ATOM 1496 C C . ARG A 1 194 ? 13.43 -36.062 -0.367 1 86.62 194 ARG A C 1
ATOM 1498 O O . ARG A 1 194 ? 13.523 -35.062 0.385 1 86.62 194 ARG A O 1
ATOM 1505 N N . LEU A 1 195 ? 12.594 -36.188 -1.387 1 89.62 195 LEU A N 1
ATOM 1506 C CA . LEU A 1 195 ? 11.547 -35.188 -1.598 1 89.62 195 LEU A CA 1
ATOM 1507 C C . LEU A 1 195 ? 10.172 -35.844 -1.53 1 89.62 195 LEU A C 1
ATOM 1509 O O . LEU A 1 195 ? 10.016 -37 -1.857 1 89.62 195 LEU A O 1
ATOM 1513 N N . ARG A 1 196 ? 9.203 -35.062 -1.112 1 90.94 196 ARG A N 1
ATOM 1514 C CA . ARG A 1 196 ? 7.816 -35.531 -1.133 1 90.94 196 ARG A CA 1
ATOM 1515 C C . ARG A 1 196 ? 6.875 -34.375 -1.467 1 90.94 196 ARG A C 1
ATOM 1517 O O . ARG A 1 196 ? 7.105 -33.219 -1.052 1 90.94 196 ARG A O 1
ATOM 1524 N N . ALA A 1 197 ? 5.918 -34.719 -2.209 1 92.38 197 ALA A N 1
ATOM 1525 C CA . ALA A 1 197 ? 4.895 -33.75 -2.574 1 92.38 197 ALA A CA 1
ATOM 1526 C C . ALA A 1 197 ? 3.611 -33.969 -1.781 1 92.38 197 ALA A C 1
ATOM 1528 O O . ALA A 1 197 ? 3.27 -35.125 -1.453 1 92.38 197 ALA A O 1
ATOM 1529 N N . MET A 1 198 ? 3.002 -32.906 -1.443 1 92.31 198 MET A N 1
ATOM 1530 C CA . MET A 1 198 ? 1.681 -32.906 -0.822 1 92.31 198 MET A CA 1
ATOM 1531 C C . MET A 1 198 ? 0.744 -31.953 -1.536 1 92.31 198 MET A C 1
ATOM 1533 O O . MET A 1 198 ? 1.174 -30.891 -1.996 1 92.31 198 MET A O 1
ATOM 1537 N N . GLU A 1 199 ? -0.518 -32.375 -1.618 1 92.25 199 GLU A N 1
ATOM 1538 C CA . GLU A 1 199 ? -1.455 -31.516 -2.324 1 92.25 199 GLU A CA 1
ATOM 1539 C C . GLU A 1 199 ? -2.74 -31.328 -1.525 1 92.25 199 GLU A C 1
ATOM 1541 O O . GLU A 1 199 ? -3.186 -32.25 -0.829 1 92.25 199 GLU A O 1
ATOM 1546 N N . TYR A 1 200 ? -3.266 -30.094 -1.636 1 91.62 200 TYR A N 1
ATOM 1547 C CA . TYR A 1 200 ? -4.523 -29.688 -1.021 1 91.62 200 TYR A CA 1
ATOM 1548 C C . TYR A 1 200 ? -5.465 -29.078 -2.055 1 91.62 200 TYR A C 1
ATOM 1550 O O . TYR A 1 200 ? -5.086 -28.156 -2.775 1 91.62 200 TYR A O 1
ATOM 1558 N N . ALA A 1 201 ? -6.645 -29.656 -2.139 1 87.44 201 ALA A N 1
ATOM 1559 C CA . ALA A 1 201 ? -7.695 -29.094 -2.975 1 87.44 201 ALA A CA 1
ATOM 1560 C C . ALA A 1 201 ? -8.805 -28.484 -2.121 1 87.44 201 ALA A C 1
ATOM 1562 O O . ALA A 1 201 ? -9.367 -29.156 -1.255 1 87.44 201 ALA A O 1
ATOM 1563 N N . SER A 1 202 ? -9.117 -27.25 -2.375 1 85.94 202 SER A N 1
ATOM 1564 C CA . SER A 1 202 ? -10.055 -26.531 -1.516 1 85.94 202 SER A CA 1
ATOM 1565 C C . SER A 1 202 ? -11.445 -27.141 -1.591 1 85.94 202 SER A C 1
ATOM 1567 O O . SER A 1 202 ? -12.227 -27.047 -0.638 1 85.94 202 SER A O 1
ATOM 1569 N N . CYS A 1 203 ? -11.805 -27.719 -2.693 1 81 203 CYS A N 1
ATOM 1570 C CA . CYS A 1 203 ? -13.125 -28.328 -2.836 1 81 203 CYS A CA 1
ATOM 1571 C C . CYS A 1 203 ? -13.18 -29.688 -2.166 1 81 203 CYS A C 1
ATOM 1573 O O . CYS A 1 203 ? -14.266 -30.203 -1.881 1 81 203 CYS A O 1
ATOM 1575 N N . MET A 1 204 ? -12.117 -30.312 -2.002 1 80.06 204 MET A N 1
ATOM 1576 C CA . MET A 1 204 ? -11.961 -31.516 -1.179 1 80.06 204 MET A CA 1
ATOM 1577 C C . MET A 1 204 ? -10.875 -31.297 -0.123 1 80.06 204 MET A C 1
ATOM 1579 O O . MET A 1 204 ? -9.781 -31.859 -0.236 1 80.06 204 MET A O 1
ATOM 1583 N N . PRO A 1 205 ? -11.297 -30.547 0.891 1 79.94 205 PRO A N 1
ATOM 1584 C CA . PRO A 1 205 ? -10.305 -29.953 1.794 1 79.94 205 PRO A CA 1
ATOM 1585 C C . PRO A 1 205 ? -9.578 -31 2.627 1 79.94 205 PRO A C 1
ATOM 1587 O O . PRO A 1 205 ? -9.719 -31.031 3.852 1 79.94 205 PRO A O 1
ATOM 1590 N N . GLU A 1 206 ? -8.836 -31.875 2.016 1 85.31 206 GLU A N 1
ATOM 1591 C CA . GLU A 1 206 ? -7.941 -32.844 2.65 1 85.31 206 GLU A CA 1
ATOM 1592 C C . GLU A 1 206 ? -6.586 -32.875 1.955 1 85.31 206 GLU A C 1
ATOM 1594 O O . GLU A 1 206 ? -6.5 -32.719 0.736 1 85.31 206 GLU A O 1
ATOM 1599 N N . TRP A 1 207 ? -5.668 -33.031 2.76 1 91.69 207 TRP A N 1
ATOM 1600 C CA . TRP A 1 207 ? -4.32 -33.188 2.213 1 91.69 207 TRP A CA 1
ATOM 1601 C C . TRP A 1 207 ? -4.09 -34.594 1.698 1 91.69 207 TRP A C 1
ATOM 1603 O O . TRP A 1 207 ? -4.469 -35.562 2.352 1 91.69 207 TRP A O 1
ATOM 1613 N N . ARG A 1 208 ? -3.627 -34.688 0.567 1 92 208 ARG A N 1
ATOM 1614 C CA . ARG A 1 208 ? -3.086 -35.938 0.046 1 92 208 ARG A CA 1
ATOM 1615 C C . ARG A 1 208 ? -1.562 -35.938 0.105 1 92 208 ARG A C 1
ATOM 1617 O O . ARG A 1 208 ? -0.909 -35.094 -0.504 1 92 208 ARG A O 1
ATOM 1624 N N . ILE A 1 209 ? -1 -36.844 0.819 1 92.81 209 ILE A N 1
ATOM 1625 C CA . ILE A 1 209 ? 0.443 -36.938 1.024 1 92.81 209 ILE A CA 1
ATOM 1626 C C . ILE A 1 209 ? 1.023 -38.062 0.174 1 92.81 209 ILE A C 1
ATOM 1628 O O . ILE A 1 209 ? 0.602 -39.219 0.29 1 92.81 209 ILE A O 1
ATOM 1632 N N . HIS A 1 210 ? 1.962 -37.75 -0.626 1 93.75 210 HIS A N 1
ATOM 1633 C CA . HIS A 1 210 ? 2.576 -38.719 -1.512 1 93.75 210 HIS A CA 1
ATOM 1634 C C . HIS A 1 210 ? 3.854 -39.281 -0.902 1 93.75 210 HIS A C 1
ATOM 1636 O O . HIS A 1 210 ? 4.438 -38.688 0.001 1 93.75 210 HIS A O 1
ATOM 1642 N N . PRO A 1 211 ? 4.258 -40.438 -1.392 1 92.31 211 PRO A N 1
ATOM 1643 C CA . PRO A 1 211 ? 5.445 -41.062 -0.821 1 92.31 211 PRO A CA 1
ATOM 1644 C C . PRO A 1 211 ? 6.723 -40.281 -1.069 1 92.31 211 PRO A C 1
ATOM 1646 O O . PRO A 1 211 ? 6.793 -39.5 -2.021 1 92.31 211 PRO A O 1
ATOM 1649 N N . TRP A 1 212 ? 7.66 -40.5 -0.202 1 91.62 212 TRP A N 1
ATOM 1650 C CA . TRP A 1 212 ? 8.992 -39.938 -0.375 1 91.62 212 TRP A CA 1
ATOM 1651 C C . TRP A 1 212 ? 9.672 -40.5 -1.619 1 91.62 212 TRP A C 1
ATOM 1653 O O .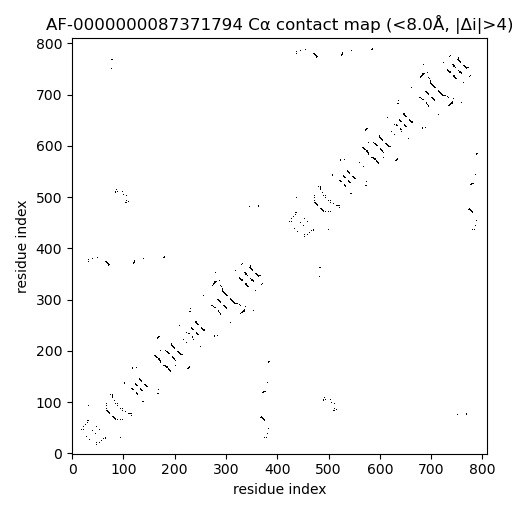 TRP A 1 212 ? 9.578 -41.688 -1.895 1 91.62 212 TRP A O 1
ATOM 1663 N N . VAL A 1 213 ? 10.203 -39.656 -2.328 1 90.81 213 VAL A N 1
ATOM 1664 C CA . VAL A 1 213 ? 10.984 -40.062 -3.494 1 90.81 213 VAL A CA 1
ATOM 1665 C C . VAL A 1 213 ? 12.477 -39.906 -3.197 1 90.81 213 VAL A C 1
ATOM 1667 O O . VAL A 1 213 ? 12.93 -38.844 -2.777 1 90.81 213 VAL A O 1
ATOM 1670 N N . ASP A 1 214 ? 13.172 -40.938 -3.469 1 86.19 214 ASP A N 1
ATOM 1671 C CA . ASP A 1 214 ? 14.602 -40.969 -3.191 1 86.19 214 ASP A CA 1
ATOM 1672 C C . ASP A 1 214 ? 15.414 -40.625 -4.441 1 86.19 214 ASP A C 1
ATOM 1674 O O . ASP A 1 214 ? 14.914 -40.75 -5.562 1 86.19 214 ASP A O 1
ATOM 1678 N N . GLY A 1 215 ? 16.656 -40.219 -4.215 1 77.5 215 GLY A N 1
ATOM 1679 C CA . GLY A 1 215 ? 17.625 -40.125 -5.293 1 77.5 215 GLY A CA 1
ATOM 1680 C C . GLY A 1 215 ? 17.531 -38.844 -6.09 1 77.5 215 GLY A C 1
ATOM 1681 O O . GLY A 1 215 ? 18.016 -38.75 -7.219 1 77.5 215 GLY A O 1
ATOM 1682 N N . ILE A 1 216 ? 16.688 -38 -5.609 1 75.94 216 ILE A N 1
ATOM 1683 C CA . ILE A 1 216 ? 16.641 -36.719 -6.332 1 75.94 216 ILE A CA 1
ATOM 1684 C C . ILE A 1 216 ? 17.688 -35.781 -5.777 1 75.94 216 ILE A C 1
ATOM 1686 O O . ILE A 1 216 ? 17.688 -35.469 -4.582 1 75.94 216 ILE A O 1
ATOM 1690 N N . ASP A 1 217 ? 18.766 -35.562 -6.48 1 67.12 217 ASP A N 1
ATOM 1691 C CA . ASP A 1 217 ? 19.812 -34.625 -6.062 1 67.12 217 ASP A CA 1
ATOM 1692 C C . ASP A 1 217 ? 19.328 -33.188 -6.117 1 67.12 217 ASP A C 1
ATOM 1694 O O . ASP A 1 217 ? 19.172 -32.625 -7.203 1 67.12 217 ASP A O 1
ATOM 1698 N N . VAL A 1 218 ? 18.781 -32.75 -5.07 1 63.94 218 VAL A N 1
ATOM 1699 C CA . VAL A 1 218 ? 18.406 -31.328 -5.023 1 63.94 218 VAL A CA 1
ATOM 1700 C C . VAL A 1 218 ? 19.484 -30.547 -4.266 1 63.94 218 VAL A C 1
ATOM 1702 O O . VAL A 1 218 ? 19.703 -30.781 -3.078 1 63.94 218 VAL A O 1
ATOM 1705 N N . PRO A 1 219 ? 20.312 -29.781 -5.047 1 56.56 219 PRO A N 1
ATOM 1706 C CA . PRO A 1 219 ? 21.297 -29.016 -4.297 1 56.56 219 PRO A CA 1
ATOM 1707 C C . PRO A 1 219 ? 20.672 -28.141 -3.213 1 56.56 219 PRO A C 1
ATOM 1709 O O . PRO A 1 219 ? 19.578 -27.594 -3.408 1 56.56 219 PRO A O 1
ATOM 1712 N N . ALA A 1 220 ? 21.047 -28.359 -1.979 1 50.91 220 ALA A N 1
ATOM 1713 C CA . ALA A 1 220 ? 20.594 -27.719 -0.75 1 50.91 220 ALA A CA 1
ATOM 1714 C C . ALA A 1 220 ? 20.297 -26.234 -0.979 1 50.91 220 ALA A C 1
ATOM 1716 O O . ALA A 1 220 ? 19.344 -25.688 -0.413 1 50.91 220 ALA A O 1
ATOM 1717 N N . GLN A 1 221 ? 21.25 -25.578 -1.488 1 49.19 221 GLN A N 1
ATOM 1718 C CA . GLN A 1 221 ? 21.281 -24.125 -1.47 1 49.19 221 GLN A CA 1
ATOM 1719 C C . GLN A 1 221 ? 20.281 -23.531 -2.463 1 49.19 221 GLN A C 1
ATOM 1721 O O . GLN A 1 221 ? 19.938 -22.359 -2.387 1 49.19 221 GLN A O 1
ATOM 1726 N N . SER A 1 222 ? 20 -24.281 -3.518 1 49.22 222 SER A N 1
ATOM 1727 C CA . SER A 1 222 ? 19.656 -23.578 -4.746 1 49.22 222 SER A CA 1
ATOM 1728 C C . SER A 1 222 ? 18.141 -23.562 -4.977 1 49.22 222 SER A C 1
ATOM 1730 O O . SER A 1 222 ? 17.672 -23.031 -5.988 1 49.22 222 SER A O 1
ATOM 1732 N N . MET A 1 223 ? 17.422 -24.453 -4.367 1 49.47 223 MET A N 1
ATOM 1733 C CA . MET A 1 223 ? 16.094 -24.391 -4.961 1 49.47 223 MET A CA 1
ATOM 1734 C C . MET A 1 223 ? 15.422 -23.047 -4.668 1 49.47 223 MET A C 1
ATOM 1736 O O . MET A 1 223 ? 14.992 -22.797 -3.543 1 49.47 223 MET A O 1
ATOM 1740 N N . ARG A 1 224 ? 16.141 -22.109 -5.289 1 50.84 224 ARG A N 1
ATOM 1741 C CA . ARG A 1 224 ? 15.43 -20.844 -5.156 1 50.84 224 ARG A CA 1
ATOM 1742 C C . ARG A 1 224 ? 13.945 -21.016 -5.484 1 50.84 224 ARG A C 1
ATOM 1744 O O . ARG A 1 224 ? 13.586 -21.75 -6.41 1 50.84 224 ARG A O 1
ATOM 1751 N N . PRO A 1 225 ? 13.18 -20.703 -4.504 1 48.41 225 PRO A N 1
ATOM 1752 C CA . PRO A 1 225 ? 11.727 -20.828 -4.574 1 48.41 225 PRO A CA 1
ATOM 1753 C C . PRO A 1 225 ? 11.148 -20.312 -5.891 1 48.41 225 PRO A C 1
ATOM 1755 O O . PRO A 1 225 ? 9.93 -20.234 -6.043 1 48.41 225 PRO A O 1
ATOM 1758 N N . MET A 1 226 ? 12.016 -19.812 -6.727 1 52.69 226 MET A N 1
ATOM 1759 C CA . MET A 1 226 ? 11.25 -19.297 -7.855 1 52.69 226 MET A CA 1
ATOM 1760 C C . MET A 1 226 ? 10.492 -20.422 -8.555 1 52.69 226 MET A C 1
ATOM 1762 O O . MET A 1 226 ? 10.969 -20.969 -9.555 1 52.69 226 MET A O 1
ATOM 1766 N N . HIS A 1 227 ? 9.602 -21 -7.785 1 56.66 227 HIS A N 1
ATOM 1767 C CA . HIS A 1 227 ? 8.719 -21.984 -8.406 1 56.66 227 HIS A CA 1
ATOM 1768 C C . HIS A 1 227 ? 7.832 -21.328 -9.461 1 56.66 227 HIS A C 1
ATOM 1770 O O . HIS A 1 227 ? 7.586 -20.125 -9.414 1 56.66 227 HIS A O 1
ATOM 1776 N N . ALA A 1 228 ? 7.945 -21.906 -10.703 1 65.31 228 ALA A N 1
ATOM 1777 C CA . ALA A 1 228 ? 7 -21.547 -11.758 1 65.31 228 ALA A CA 1
ATOM 1778 C C . ALA A 1 228 ? 6.008 -22.688 -12.016 1 65.31 228 ALA A C 1
ATOM 1780 O O . ALA A 1 228 ? 6.387 -23.859 -12.023 1 65.31 228 ALA A O 1
ATOM 1781 N N . ALA A 1 229 ? 4.809 -22.406 -11.719 1 70.06 229 ALA A N 1
ATOM 1782 C CA . ALA A 1 229 ? 3.779 -23.391 -12.055 1 70.06 229 ALA A CA 1
ATOM 1783 C C . ALA A 1 229 ? 3.145 -23.078 -13.406 1 70.06 229 ALA A C 1
ATOM 1785 O O . ALA A 1 229 ? 2.852 -21.906 -13.711 1 70.06 229 ALA A O 1
ATOM 1786 N N . ALA A 1 230 ? 3.256 -24.125 -14.211 1 70.56 230 ALA A N 1
ATOM 1787 C CA . ALA A 1 230 ? 2.684 -23.984 -15.547 1 70.56 230 ALA A CA 1
ATOM 1788 C C . ALA A 1 230 ? 2 -25.266 -16 1 70.56 230 ALA A C 1
ATOM 1790 O O . ALA A 1 230 ? 2.615 -26.328 -15.992 1 70.56 230 ALA A O 1
ATOM 1791 N N . ALA A 1 231 ? 0.783 -25.188 -16.391 1 68.44 231 ALA A N 1
ATOM 1792 C CA . ALA A 1 231 ? 0.072 -26.297 -17.016 1 68.44 231 ALA A CA 1
ATOM 1793 C C . ALA A 1 231 ? 0.155 -27.562 -16.141 1 68.44 231 ALA A C 1
ATOM 1795 O O . ALA A 1 231 ? 0.459 -28.641 -16.641 1 68.44 231 ALA A O 1
ATOM 1796 N N . GLY A 1 232 ? 0.02 -27.391 -14.852 1 79.31 232 GLY A N 1
ATOM 1797 C CA . GLY A 1 232 ? 0.035 -28.516 -13.945 1 79.31 232 GLY A CA 1
ATOM 1798 C C . GLY A 1 232 ? 1.437 -28.984 -13.594 1 79.31 232 GLY A C 1
ATOM 1799 O O . GLY A 1 232 ? 1.612 -30.047 -13 1 79.31 232 GLY A O 1
ATOM 1800 N N . LEU A 1 233 ? 2.383 -28.297 -14.055 1 87.69 233 LEU A N 1
ATOM 1801 C CA . LEU A 1 233 ? 3.775 -28.625 -13.773 1 87.69 233 LEU A CA 1
ATOM 1802 C C . LEU A 1 233 ? 4.398 -27.578 -12.844 1 87.69 233 LEU A C 1
ATOM 1804 O O . LEU A 1 233 ? 4.059 -26.391 -12.922 1 87.69 233 LEU A O 1
ATOM 1808 N N . ILE A 1 234 ? 5.285 -28.031 -12.016 1 89.25 234 ILE A N 1
ATOM 1809 C CA . ILE A 1 234 ? 6.035 -27.141 -11.133 1 89.25 234 ILE A CA 1
ATOM 1810 C C . ILE A 1 234 ? 7.531 -27.328 -11.359 1 89.25 234 ILE A C 1
ATOM 1812 O O . ILE A 1 234 ? 8.016 -28.453 -11.414 1 89.25 234 ILE A O 1
ATOM 1816 N N . PHE A 1 235 ? 8.195 -26.188 -11.453 1 87.75 235 PHE A N 1
ATOM 1817 C CA . PHE A 1 235 ? 9.617 -26.234 -11.789 1 87.75 235 PHE A CA 1
ATOM 1818 C C . PHE A 1 235 ? 10.445 -25.594 -10.68 1 87.75 235 PHE A C 1
ATOM 1820 O O . PHE A 1 235 ? 10.047 -24.594 -10.102 1 87.75 235 PHE A O 1
ATOM 1827 N N . TRP A 1 236 ? 11.672 -26.156 -10.445 1 84.5 236 TRP A N 1
ATOM 1828 C CA . TRP A 1 236 ? 12.719 -25.547 -9.625 1 84.5 236 TRP A CA 1
ATOM 1829 C C . TRP A 1 236 ? 14.055 -25.547 -10.359 1 84.5 236 TRP A C 1
ATOM 1831 O O . TRP A 1 236 ? 14.367 -26.484 -11.102 1 84.5 236 TRP A O 1
ATOM 1841 N N . ARG A 1 237 ? 14.695 -24.484 -10.047 1 80.5 237 ARG A N 1
ATOM 1842 C CA . ARG A 1 237 ? 16.047 -24.484 -10.578 1 80.5 237 ARG A CA 1
ATOM 1843 C C . ARG A 1 237 ? 16.922 -25.516 -9.859 1 80.5 237 ARG A C 1
ATOM 1845 O O . ARG A 1 237 ? 17.016 -25.5 -8.633 1 80.5 237 ARG A O 1
ATOM 1852 N N . ARG A 1 238 ? 17.453 -26.406 -10.562 1 79.44 238 ARG A N 1
ATOM 1853 C CA . ARG A 1 238 ? 18.312 -27.438 -9.984 1 79.44 238 ARG A CA 1
ATOM 1854 C C . ARG A 1 238 ? 19.797 -27.078 -10.148 1 79.44 238 ARG A C 1
ATOM 1856 O O . ARG A 1 238 ? 20.547 -27.031 -9.172 1 79.44 238 ARG A O 1
ATOM 1863 N N . ASP A 1 239 ? 20.203 -26.828 -11.352 1 78.19 239 ASP A N 1
ATOM 1864 C CA . ASP A 1 239 ? 21.547 -26.391 -11.695 1 78.19 239 ASP A CA 1
ATOM 1865 C C . ASP A 1 239 ? 21.547 -25.547 -12.969 1 78.19 239 ASP A C 1
ATOM 1867 O O . ASP A 1 239 ? 20.5 -25.062 -13.398 1 78.19 239 ASP A O 1
ATOM 1871 N N . ARG A 1 240 ? 22.703 -25.375 -13.5 1 76.81 240 ARG A N 1
ATOM 1872 C CA . ARG A 1 240 ? 22.828 -24.469 -14.641 1 76.81 240 ARG A CA 1
ATOM 1873 C C . ARG A 1 240 ? 22.219 -25.078 -15.891 1 76.81 240 ARG A C 1
ATOM 1875 O O . ARG A 1 240 ? 21.875 -24.375 -16.844 1 76.81 240 ARG A O 1
ATOM 1882 N N . ASN A 1 241 ? 22.062 -26.406 -15.859 1 80.38 241 ASN A N 1
ATOM 1883 C CA . ASN A 1 241 ? 21.688 -27.062 -17.109 1 80.38 241 ASN A CA 1
ATOM 1884 C C . ASN A 1 241 ? 20.359 -27.797 -16.984 1 80.38 241 ASN A C 1
ATOM 1886 O O . ASN A 1 241 ? 19.859 -28.375 -17.953 1 80.38 241 ASN A O 1
ATOM 1890 N N . SER A 1 242 ? 19.844 -27.797 -15.859 1 83.44 242 SER A N 1
ATOM 1891 C CA . SER A 1 242 ? 18.641 -28.594 -15.703 1 83.44 242 SER A CA 1
ATOM 1892 C C . SER A 1 242 ? 17.734 -28.016 -14.617 1 83.44 242 SER A C 1
ATOM 1894 O O . SER A 1 242 ? 18.188 -27.219 -13.781 1 83.44 242 SER A O 1
ATOM 1896 N N . SER A 1 243 ? 16.469 -28.406 -14.734 1 85.56 243 SER A N 1
ATOM 1897 C CA . SER A 1 243 ? 15.469 -28.047 -13.734 1 85.56 243 SER A CA 1
ATOM 1898 C C . SER A 1 243 ? 14.773 -29.281 -13.188 1 85.56 243 SER A C 1
ATOM 1900 O O . SER A 1 243 ? 14.648 -30.297 -13.883 1 85.56 243 SER A O 1
ATOM 1902 N N . LEU A 1 244 ? 14.453 -29.203 -11.938 1 87.31 244 LEU A N 1
ATOM 1903 C CA . LEU A 1 244 ? 13.586 -30.203 -11.328 1 87.31 244 LEU A CA 1
ATOM 1904 C C . LEU A 1 244 ? 12.117 -29.938 -11.664 1 87.31 244 LEU A C 1
ATOM 1906 O O . LEU A 1 244 ? 11.672 -28.797 -11.609 1 87.31 244 LEU A O 1
ATOM 1910 N N . LEU A 1 245 ? 11.43 -31 -12.102 1 89.62 245 LEU A N 1
ATOM 1911 C CA . LEU A 1 245 ? 10.031 -30.875 -12.5 1 89.62 245 LEU A CA 1
ATOM 1912 C C . LEU A 1 245 ? 9.148 -31.812 -11.688 1 89.62 245 LEU A C 1
ATOM 1914 O O . LEU A 1 245 ? 9.508 -32.969 -11.461 1 89.62 245 LEU A O 1
ATOM 1918 N N . LEU A 1 246 ? 8.086 -31.266 -11.211 1 90.88 246 LEU A N 1
ATOM 1919 C CA . LEU A 1 246 ? 7.02 -32.062 -10.609 1 90.88 246 LEU A CA 1
ATOM 1920 C C . LEU A 1 246 ? 5.762 -32.031 -11.477 1 90.88 246 LEU A C 1
ATOM 1922 O O . LEU A 1 246 ? 5.203 -30.953 -11.727 1 90.88 246 LEU A O 1
ATOM 1926 N N . ASP A 1 247 ? 5.367 -33.156 -11.961 1 89.69 247 ASP A N 1
ATOM 1927 C CA . ASP A 1 247 ? 4.09 -33.281 -12.648 1 89.69 247 ASP A CA 1
ATOM 1928 C C . ASP A 1 247 ? 2.945 -33.469 -11.648 1 89.69 247 ASP A C 1
ATOM 1930 O O . ASP A 1 247 ? 2.842 -34.5 -11 1 89.69 247 ASP A O 1
ATOM 1934 N N . THR A 1 248 ? 2.074 -32.531 -11.57 1 88.56 248 THR A N 1
ATOM 1935 C CA . THR A 1 248 ? 1.068 -32.531 -10.516 1 88.56 248 THR A CA 1
ATOM 1936 C C . THR A 1 248 ? -0.047 -33.531 -10.82 1 88.56 248 THR A C 1
ATOM 1938 O O . THR A 1 248 ? -0.86 -33.844 -9.945 1 88.56 248 THR A O 1
ATOM 1941 N N . SER A 1 249 ? -0.155 -34.031 -12.016 1 85.62 249 SER A N 1
ATOM 1942 C CA . SER A 1 249 ? -1.135 -35.062 -12.328 1 85.62 249 SER A CA 1
ATOM 1943 C C . SER A 1 249 ? -0.712 -36.406 -11.766 1 85.62 249 SER A C 1
ATOM 1945 O O . SER A 1 249 ? -1.553 -37.188 -11.328 1 85.62 249 SER A O 1
ATOM 1947 N N . THR A 1 250 ? 0.562 -36.625 -11.742 1 88.56 250 THR A N 1
ATOM 1948 C CA . THR A 1 250 ? 1.073 -37.906 -11.266 1 88.56 250 THR A CA 1
ATOM 1949 C C . THR A 1 250 ? 1.864 -37.719 -9.977 1 88.56 250 THR A C 1
ATOM 1951 O O . THR A 1 250 ? 2.162 -38.688 -9.281 1 88.56 250 THR A O 1
ATOM 1954 N N . MET A 1 251 ? 2.225 -36.562 -9.719 1 90.94 251 MET A N 1
ATOM 1955 C CA . MET A 1 251 ? 3.057 -36.188 -8.578 1 90.94 251 MET A CA 1
ATOM 1956 C C . MET A 1 251 ? 4.43 -36.844 -8.672 1 90.94 251 MET A C 1
ATOM 1958 O O . MET A 1 251 ? 5.008 -37.219 -7.648 1 90.94 251 MET A O 1
ATOM 1962 N N . ALA A 1 252 ? 4.914 -37.031 -9.867 1 91.31 252 ALA A N 1
ATOM 1963 C CA . ALA A 1 252 ? 6.234 -37.625 -10.109 1 91.31 252 ALA A CA 1
ATOM 1964 C C . ALA A 1 252 ? 7.27 -36.531 -10.375 1 91.31 252 ALA A C 1
ATOM 1966 O O . ALA A 1 252 ? 6.992 -35.562 -11.078 1 91.31 252 ALA A O 1
ATOM 1967 N N . PHE A 1 253 ? 8.414 -36.75 -9.773 1 90.75 253 PHE A N 1
ATOM 1968 C CA . PHE A 1 253 ? 9.531 -35.844 -10 1 90.75 253 PHE A CA 1
ATOM 1969 C C . PHE A 1 253 ? 10.383 -36.312 -11.172 1 90.75 253 PHE A C 1
ATOM 1971 O O . PHE A 1 253 ? 10.578 -37.5 -11.359 1 90.75 253 PHE A O 1
ATOM 1978 N N . SER A 1 254 ? 10.836 -35.406 -11.961 1 88.62 254 SER A N 1
ATOM 1979 C CA . SER A 1 254 ? 11.773 -35.688 -13.039 1 88.62 254 SER A CA 1
ATOM 1980 C C . SER A 1 254 ? 12.719 -34.531 -13.289 1 88.62 254 SER A C 1
ATOM 1982 O O . SER A 1 254 ? 12.539 -33.438 -12.727 1 88.62 254 SER A O 1
ATOM 1984 N N . ILE A 1 255 ? 13.773 -34.75 -13.953 1 87.56 255 ILE A N 1
ATOM 1985 C CA . ILE A 1 255 ? 14.734 -33.719 -14.328 1 87.56 255 ILE A CA 1
ATOM 1986 C C . ILE A 1 255 ? 14.578 -33.375 -15.805 1 87.56 255 ILE A C 1
ATOM 1988 O O . ILE A 1 255 ? 14.5 -34.281 -16.656 1 87.56 255 ILE A O 1
ATOM 1992 N N . VAL A 1 256 ? 14.461 -32.094 -16.078 1 87.88 256 VAL A N 1
ATOM 1993 C CA . VAL A 1 256 ? 14.312 -31.641 -17.453 1 87.88 256 VAL A CA 1
ATOM 1994 C C . VAL A 1 256 ? 15.508 -30.766 -17.828 1 87.88 256 VAL A C 1
ATOM 1996 O O . VAL A 1 256 ? 15.828 -29.797 -17.125 1 87.88 256 VAL A O 1
ATOM 1999 N N . PRO A 1 257 ? 16.188 -31.094 -18.922 1 86.69 257 PRO A N 1
ATOM 2000 C CA . PRO A 1 257 ? 17.297 -30.234 -19.359 1 86.69 257 PRO A CA 1
ATOM 2001 C C . PRO A 1 257 ? 16.812 -28.859 -19.812 1 86.69 257 PRO A C 1
ATOM 2003 O O . PRO A 1 257 ? 15.727 -28.734 -20.391 1 86.69 257 PRO A O 1
ATOM 2006 N N . LEU A 1 258 ? 17.594 -27.859 -19.531 1 87.25 258 LEU A N 1
ATOM 2007 C CA . LEU A 1 258 ? 17.297 -26.516 -20.016 1 87.25 258 LEU A CA 1
ATOM 2008 C C . LEU A 1 258 ? 17.641 -26.391 -21.5 1 87.25 258 LEU A C 1
ATOM 2010 O O . LEU A 1 258 ? 18.531 -27.109 -22 1 87.25 258 LEU A O 1
ATOM 2014 N N . PRO A 1 259 ? 16.844 -25.516 -22.156 1 84.5 259 PRO A N 1
ATOM 2015 C CA . PRO A 1 259 ? 17.203 -25.344 -23.562 1 84.5 259 PRO A CA 1
ATOM 2016 C C . PRO A 1 259 ? 18.531 -24.609 -23.766 1 84.5 259 PRO A C 1
ATOM 2018 O O . PRO A 1 259 ? 18.922 -23.812 -22.906 1 84.5 259 PRO A O 1
ATOM 2021 N N . VAL A 1 260 ? 19.219 -24.859 -24.781 1 72 260 VAL A N 1
ATOM 2022 C CA . VAL A 1 260 ? 20.422 -24.156 -25.172 1 72 260 VAL A CA 1
ATOM 2023 C C . VAL A 1 260 ? 20.047 -22.875 -25.938 1 72 260 VAL A C 1
ATOM 2025 O O . VAL A 1 260 ? 19.312 -22.938 -26.922 1 72 260 VAL A O 1
ATOM 2028 N N . PRO A 1 261 ? 20.453 -21.703 -25.266 1 70.62 261 PRO A N 1
ATOM 2029 C CA . PRO A 1 261 ? 20.062 -20.453 -25.906 1 70.62 261 PRO A CA 1
ATOM 2030 C C . PRO A 1 261 ? 20.453 -20.391 -27.375 1 70.62 261 PRO A C 1
ATOM 2032 O O . PRO A 1 261 ? 21.516 -20.891 -27.766 1 70.62 261 PRO A O 1
ATOM 2035 N N . HIS A 1 262 ? 19.625 -20.016 -28.281 1 62.72 262 HIS A N 1
ATOM 2036 C CA . HIS A 1 262 ? 19.859 -19.75 -29.688 1 62.72 262 HIS A CA 1
ATOM 2037 C C . HIS A 1 262 ? 20.281 -18.297 -29.906 1 62.72 262 HIS A C 1
ATOM 2039 O O . HIS A 1 262 ? 19.734 -17.391 -29.266 1 62.72 262 HIS A O 1
ATOM 2045 N N . PRO A 1 263 ? 21.125 -17.844 -30.969 1 57.44 263 PRO A N 1
ATOM 2046 C CA . PRO A 1 263 ? 22.094 -18.719 -31.625 1 57.44 263 PRO A CA 1
ATOM 2047 C C . PRO A 1 263 ? 23.281 -19.078 -30.734 1 57.44 263 PRO A C 1
ATOM 2049 O O . PRO A 1 263 ? 24.266 -19.641 -31.203 1 57.44 263 PRO A O 1
ATOM 2052 N N . LEU A 1 264 ? 23.375 -18.453 -29.5 1 51.03 264 LEU A N 1
ATOM 2053 C CA . LEU A 1 264 ? 24.594 -18.578 -28.703 1 51.03 264 LEU A CA 1
ATOM 2054 C C . LEU A 1 264 ? 24.906 -20.047 -28.406 1 51.03 264 LEU A C 1
ATOM 2056 O O . LEU A 1 264 ? 25.766 -20.344 -27.578 1 51.03 264 LEU A O 1
ATOM 2060 N N . ALA A 1 265 ? 24.344 -20.922 -28.984 1 45.41 265 ALA A N 1
ATOM 2061 C CA . ALA A 1 265 ? 24.703 -22.312 -28.75 1 45.41 265 ALA A CA 1
ATOM 2062 C C . ALA A 1 265 ? 26.219 -22.5 -28.672 1 45.41 265 ALA A C 1
ATOM 2064 O O . ALA A 1 265 ? 26.703 -23.391 -27.984 1 45.41 265 ALA A O 1
ATOM 2065 N N . THR A 1 266 ? 26.906 -22.031 -29.531 1 41.25 266 THR A N 1
ATOM 2066 C CA . THR A 1 266 ? 28.312 -22.391 -29.734 1 41.25 266 THR A CA 1
ATOM 2067 C C . THR A 1 266 ? 29.203 -21.734 -28.672 1 41.25 266 THR A C 1
ATOM 2069 O O . THR A 1 266 ? 30.25 -22.266 -28.328 1 41.25 266 THR A O 1
ATOM 2072 N N . GLN A 1 267 ? 29.266 -20.438 -28.5 1 41.44 267 GLN A N 1
ATOM 2073 C CA . GLN A 1 267 ? 30.438 -19.875 -27.828 1 41.44 267 GLN A CA 1
ATOM 2074 C C . GLN A 1 267 ? 30.234 -19.844 -26.312 1 41.44 267 GLN A C 1
ATOM 2076 O O . GLN A 1 267 ? 31.219 -19.812 -25.562 1 41.44 267 GLN A O 1
ATOM 2081 N N . LEU A 1 268 ? 29.312 -19.125 -25.719 1 43.31 268 LEU A N 1
ATOM 2082 C CA . LEU A 1 268 ? 29.344 -18.938 -24.281 1 43.31 268 LEU A CA 1
ATOM 2083 C C . LEU A 1 268 ? 28.5 -19.984 -23.578 1 43.31 268 LEU A C 1
ATOM 2085 O O . LEU A 1 268 ? 27.281 -20.078 -23.812 1 43.31 268 LEU A O 1
ATOM 2089 N N . PRO A 1 269 ? 29.016 -21.047 -23.062 1 44.22 269 PRO A N 1
ATOM 2090 C CA . PRO A 1 269 ? 28.438 -22.172 -22.328 1 44.22 269 PRO A CA 1
ATOM 2091 C C . PRO A 1 269 ? 27.531 -21.734 -21.203 1 44.22 269 PRO A C 1
ATOM 2093 O O . PRO A 1 269 ? 27.125 -22.547 -20.359 1 44.22 269 PRO A O 1
ATOM 2096 N N . ARG A 1 270 ? 27.516 -20.516 -20.766 1 45.88 270 ARG A N 1
ATOM 2097 C CA . ARG A 1 270 ? 27 -20.375 -19.422 1 45.88 270 ARG A CA 1
ATOM 2098 C C . ARG A 1 270 ? 25.469 -20.344 -19.406 1 45.88 270 ARG A C 1
ATOM 2100 O O . ARG A 1 270 ? 24.859 -19.641 -20.219 1 45.88 270 ARG A O 1
ATOM 2107 N N . PRO A 1 271 ? 24.875 -21.406 -18.875 1 50.03 271 PRO A N 1
ATOM 2108 C CA . PRO A 1 271 ? 23.438 -21.469 -18.656 1 50.03 271 PRO A CA 1
ATOM 2109 C C . PRO A 1 271 ? 22.828 -20.109 -18.297 1 50.03 271 PRO A C 1
ATOM 2111 O O . PRO A 1 271 ? 23.5 -19.281 -17.656 1 50.03 271 PRO A O 1
ATOM 2114 N N . PRO A 1 272 ? 21.734 -19.828 -19.141 1 49.91 272 PRO A N 1
ATOM 2115 C CA . PRO A 1 272 ? 21.125 -18.5 -18.953 1 49.91 272 PRO A CA 1
ATOM 2116 C C . PRO A 1 272 ? 20.766 -18.219 -17.5 1 49.91 272 PRO A C 1
ATOM 2118 O O . PRO A 1 272 ? 20.141 -19.047 -16.844 1 49.91 272 PRO A O 1
ATOM 2121 N N . ALA A 1 273 ? 21.5 -17.422 -16.812 1 55.06 273 ALA A N 1
ATOM 2122 C CA . ALA A 1 273 ? 21.266 -17.031 -15.43 1 55.06 273 ALA A CA 1
ATOM 2123 C C . ALA A 1 273 ? 19.922 -16.328 -15.281 1 55.06 273 ALA A C 1
ATOM 2125 O O . ALA A 1 273 ? 19.391 -16.234 -14.172 1 55.06 273 ALA A O 1
ATOM 2126 N N . ALA A 1 274 ? 19.156 -16.062 -16.469 1 73.5 274 ALA A N 1
ATOM 2127 C CA . ALA A 1 274 ? 18.031 -15.148 -16.312 1 73.5 274 ALA A CA 1
ATOM 2128 C C . ALA A 1 274 ? 16.781 -15.695 -17 1 73.5 274 ALA A C 1
ATOM 2130 O O . ALA A 1 274 ? 16.438 -15.25 -18.094 1 73.5 274 ALA A O 1
ATOM 2131 N N . TYR A 1 275 ? 16.188 -16.984 -16.547 1 82.44 275 TYR A N 1
ATOM 2132 C CA . TYR A 1 275 ? 14.977 -17.484 -17.188 1 82.44 275 TYR A CA 1
ATOM 2133 C C . TYR A 1 275 ? 13.844 -17.625 -16.188 1 82.44 275 TYR A C 1
ATOM 2135 O O . TYR A 1 275 ? 14.07 -17.609 -14.969 1 82.44 275 TYR A O 1
ATOM 2143 N N . ALA A 1 276 ? 12.688 -17.719 -16.75 1 87.88 276 ALA A N 1
ATOM 2144 C CA . ALA A 1 276 ? 11.484 -17.984 -15.969 1 87.88 276 ALA A CA 1
ATOM 2145 C C . ALA A 1 276 ? 10.562 -18.969 -16.703 1 87.88 276 ALA A C 1
ATOM 2147 O O . ALA A 1 276 ? 10.43 -18.906 -17.922 1 87.88 276 ALA A O 1
ATOM 2148 N N . VAL A 1 277 ? 10.023 -19.859 -15.891 1 89 277 VAL A N 1
ATOM 2149 C CA . VAL A 1 277 ? 9.062 -20.797 -16.453 1 89 277 VAL A CA 1
ATOM 2150 C C . VAL A 1 277 ? 7.648 -20.422 -16.016 1 89 277 VAL A C 1
ATOM 2152 O O . VAL A 1 277 ? 7.438 -19.969 -14.891 1 89 277 VAL A O 1
ATOM 2155 N N . GLY A 1 278 ? 6.699 -20.562 -16.922 1 89.06 278 GLY A N 1
ATOM 2156 C CA . GLY A 1 278 ? 5.293 -20.312 -16.656 1 89.06 278 GLY A CA 1
ATOM 2157 C C . GLY A 1 278 ? 4.367 -20.844 -17.719 1 89.06 278 GLY A C 1
ATOM 2158 O O . GLY A 1 278 ? 4.625 -21.906 -18.297 1 89.06 278 GLY A O 1
ATOM 2159 N N . ASP A 1 279 ? 3.236 -20.219 -17.844 1 87.19 279 ASP A N 1
ATOM 2160 C CA . ASP A 1 279 ? 2.271 -20.703 -18.828 1 87.19 279 ASP A CA 1
ATOM 2161 C C . ASP A 1 279 ? 1.909 -19.609 -19.828 1 87.19 279 ASP A C 1
ATOM 2163 O O . ASP A 1 279 ? 1.903 -18.422 -19.469 1 87.19 279 ASP A O 1
ATOM 2167 N N . THR A 1 280 ? 1.616 -20.047 -20.953 1 86.5 280 THR A N 1
ATOM 2168 C CA . THR A 1 280 ? 1.073 -19.141 -21.969 1 86.5 280 THR A CA 1
ATOM 2169 C C . THR A 1 280 ? -0.395 -18.844 -21.688 1 86.5 280 THR A C 1
ATOM 2171 O O . THR A 1 280 ? -0.982 -19.391 -20.75 1 86.5 280 THR A O 1
ATOM 2174 N N . GLU A 1 281 ? -0.91 -17.984 -22.516 1 80.62 281 GLU A N 1
ATOM 2175 C CA . GLU A 1 281 ? -2.328 -17.656 -22.391 1 80.62 281 GLU A CA 1
ATOM 2176 C C . GLU A 1 281 ? -3.197 -18.906 -22.578 1 80.62 281 GLU A C 1
ATOM 2178 O O . GLU A 1 281 ? -4.246 -19.031 -21.938 1 80.62 281 GLU A O 1
ATOM 2183 N N . ALA A 1 282 ? -2.674 -19.766 -23.422 1 78.31 282 ALA A N 1
ATOM 2184 C CA . ALA A 1 282 ? -3.426 -20.984 -23.75 1 78.31 282 ALA A CA 1
ATOM 2185 C C . ALA A 1 282 ? -3.186 -22.062 -22.688 1 78.31 282 ALA A C 1
ATOM 2187 O O . ALA A 1 282 ? -3.703 -23.172 -22.812 1 78.31 282 ALA A O 1
ATOM 2188 N N . GLY A 1 283 ? -2.352 -21.781 -21.703 1 80.19 283 GLY A N 1
ATOM 2189 C CA . GLY A 1 283 ? -2.117 -22.719 -20.625 1 80.19 283 GLY A CA 1
ATOM 2190 C C . GLY A 1 283 ? -0.96 -23.672 -20.906 1 80.19 283 GLY A C 1
ATOM 2191 O O . GLY A 1 283 ? -0.727 -24.609 -20.141 1 80.19 283 GLY A O 1
ATOM 2192 N N . ALA A 1 284 ? -0.258 -23.453 -21.969 1 85.81 284 ALA A N 1
ATOM 2193 C CA . ALA A 1 284 ? 0.892 -24.297 -22.297 1 85.81 284 ALA A CA 1
ATOM 2194 C C . ALA A 1 284 ? 2.123 -23.859 -21.5 1 85.81 284 ALA A C 1
ATOM 2196 O O . ALA A 1 284 ? 2.357 -22.672 -21.312 1 85.81 284 ALA A O 1
ATOM 2197 N N . CYS A 1 285 ? 2.859 -24.828 -21.125 1 91 285 CYS A N 1
ATOM 2198 C CA . CYS A 1 285 ? 4.082 -24.531 -20.375 1 91 285 CYS A CA 1
ATOM 2199 C C . CYS A 1 285 ? 5.121 -23.875 -21.281 1 91 285 CYS A C 1
ATOM 2201 O O . CYS A 1 285 ? 5.379 -24.359 -22.391 1 91 285 CYS A O 1
ATOM 2203 N N . CYS A 1 286 ? 5.684 -22.828 -20.797 1 91.44 286 CYS A N 1
ATOM 2204 C CA . CYS A 1 286 ? 6.684 -22.125 -21.594 1 91.44 286 CYS A CA 1
ATOM 2205 C C . CYS A 1 286 ? 7.828 -21.625 -20.734 1 91.44 286 CYS A C 1
ATOM 2207 O O . CYS A 1 286 ? 7.703 -21.562 -19.5 1 91.44 286 CYS A O 1
ATOM 2209 N N . LEU A 1 287 ? 8.945 -21.406 -21.328 1 90.44 287 LEU A N 1
ATOM 2210 C CA . LEU A 1 287 ? 10.156 -20.859 -20.719 1 90.44 287 LEU A CA 1
ATOM 2211 C C . LEU A 1 287 ? 10.594 -19.594 -21.438 1 90.44 287 LEU A C 1
ATOM 2213 O O . LEU A 1 287 ? 10.695 -19.562 -22.672 1 90.44 287 LEU A O 1
ATOM 2217 N N . LEU A 1 288 ? 10.703 -18.547 -20.641 1 90.25 288 LEU A N 1
ATOM 2218 C CA . LEU A 1 288 ? 11.219 -17.297 -21.156 1 90.25 288 LEU A CA 1
ATOM 2219 C C . LEU A 1 288 ? 12.695 -17.125 -20.828 1 90.25 288 LEU A C 1
ATOM 2221 O O . LEU A 1 288 ? 13.078 -17.203 -19.656 1 90.25 288 LEU A O 1
ATOM 2225 N N . LEU A 1 289 ? 13.453 -16.875 -21.828 1 86.69 289 LEU A N 1
ATOM 2226 C CA . LEU A 1 289 ? 14.883 -16.609 -21.688 1 86.69 289 LEU A CA 1
ATOM 2227 C C . LEU A 1 289 ? 15.234 -15.219 -22.188 1 86.69 289 LEU A C 1
ATOM 2229 O O . LEU A 1 289 ? 14.773 -14.805 -23.25 1 86.69 289 LEU A O 1
ATOM 2233 N N . ILE A 1 290 ? 15.922 -14.516 -21.344 1 83.31 290 ILE A N 1
ATOM 2234 C CA . ILE A 1 290 ? 16.422 -13.219 -21.781 1 83.31 290 ILE A CA 1
ATOM 2235 C C . ILE A 1 290 ? 17.922 -13.32 -22.078 1 83.31 290 ILE A C 1
ATOM 2237 O O . ILE A 1 290 ? 18.703 -13.711 -21.203 1 83.31 290 ILE A O 1
ATOM 2241 N N . LEU A 1 291 ? 18.266 -12.953 -23.281 1 78.44 291 LEU A N 1
ATOM 2242 C CA . LEU A 1 291 ? 19.656 -13.008 -23.719 1 78.44 291 LEU A CA 1
ATOM 2243 C C . LEU A 1 291 ? 20.219 -11.602 -23.922 1 78.44 291 LEU A C 1
ATOM 2245 O O . LEU A 1 291 ? 19.625 -10.789 -24.641 1 78.44 291 LEU A O 1
ATOM 2249 N N . GLY A 1 292 ? 21.328 -11.383 -23.312 1 70.81 292 GLY A N 1
ATOM 2250 C CA . GLY A 1 292 ? 21.922 -10.062 -23.438 1 70.81 292 GLY A CA 1
ATOM 2251 C C . GLY A 1 292 ? 21.062 -8.953 -22.875 1 70.81 292 GLY A C 1
ATOM 2252 O O . GLY A 1 292 ? 20.578 -9.055 -21.75 1 70.81 292 GLY A O 1
ATOM 2253 N N . THR A 1 293 ? 20.969 -7.84 -23.75 1 66.56 293 THR A N 1
ATOM 2254 C CA . THR A 1 293 ? 20.281 -6.656 -23.234 1 66.56 293 THR A CA 1
ATOM 2255 C C . THR A 1 293 ? 18.797 -6.672 -23.625 1 66.56 293 THR A C 1
ATOM 2257 O O . THR A 1 293 ? 17.969 -6.07 -22.938 1 66.56 293 THR A O 1
ATOM 2260 N N . ALA A 1 294 ? 18.516 -7.363 -24.688 1 68.81 294 ALA A N 1
ATOM 2261 C CA . ALA A 1 294 ? 17.125 -7.109 -25.062 1 68.81 294 ALA A CA 1
ATOM 2262 C C . ALA A 1 294 ? 16.547 -8.281 -25.844 1 68.81 294 ALA A C 1
ATOM 2264 O O . ALA A 1 294 ? 15.453 -8.18 -26.406 1 68.81 294 ALA A O 1
ATOM 2265 N N . MET A 1 295 ? 17.266 -9.391 -25.938 1 79.5 295 MET A N 1
ATOM 2266 C CA . MET A 1 295 ? 16.719 -10.484 -26.734 1 79.5 295 MET A CA 1
ATOM 2267 C C . MET A 1 295 ? 15.914 -11.438 -25.859 1 79.5 295 MET A C 1
ATOM 2269 O O . MET A 1 295 ? 16.391 -11.898 -24.828 1 79.5 295 MET A O 1
ATOM 2273 N N . LEU A 1 296 ? 14.688 -11.758 -26.359 1 85.81 296 LEU A N 1
ATOM 2274 C CA . LEU A 1 296 ? 13.797 -12.664 -25.641 1 85.81 296 LEU A CA 1
ATOM 2275 C C . LEU A 1 296 ? 13.531 -13.93 -26.453 1 85.81 296 LEU A C 1
ATOM 2277 O O . LEU A 1 296 ? 13.289 -13.852 -27.656 1 85.81 296 LEU A O 1
ATOM 2281 N N . GLN A 1 297 ? 13.688 -15.039 -25.812 1 88.94 297 GLN A N 1
ATOM 2282 C CA . GLN A 1 297 ? 13.312 -16.312 -26.406 1 88.94 297 GLN A CA 1
ATOM 2283 C C . GLN A 1 297 ? 12.203 -17 -25.609 1 88.94 297 GLN A C 1
ATOM 2285 O O . GLN A 1 297 ? 12.289 -17.109 -24.391 1 88.94 297 GLN A O 1
ATOM 2290 N N . VAL A 1 298 ? 11.211 -17.406 -26.328 1 91.56 298 VAL A N 1
ATOM 2291 C CA . VAL A 1 298 ? 10.141 -18.172 -25.703 1 91.56 298 VAL A CA 1
ATOM 2292 C C . VAL A 1 298 ? 10.203 -19.625 -26.188 1 91.56 298 VAL A C 1
ATOM 2294 O O . VAL A 1 298 ? 10.203 -19.875 -27.406 1 91.56 298 VAL A O 1
ATOM 2297 N N . TRP A 1 299 ? 10.297 -20.5 -25.234 1 91.31 299 TRP A N 1
ATOM 2298 C CA . TRP A 1 299 ? 10.367 -21.922 -25.516 1 91.31 299 TRP A CA 1
ATOM 2299 C C . TRP A 1 299 ? 9.117 -22.641 -25.016 1 91.31 299 TRP A C 1
ATOM 2301 O O . TRP A 1 299 ? 8.609 -22.344 -23.938 1 91.31 299 TRP A O 1
ATOM 2311 N N . LEU A 1 300 ? 8.609 -23.578 -25.766 1 93 300 LEU A N 1
ATOM 2312 C CA . LEU A 1 300 ? 7.477 -24.391 -25.344 1 93 300 LEU A CA 1
ATOM 2313 C C . LEU A 1 300 ? 7.934 -25.797 -24.938 1 93 300 LEU A C 1
ATOM 2315 O O . LEU A 1 300 ? 8.797 -26.375 -25.594 1 93 300 LEU A O 1
ATOM 2319 N N . LEU A 1 301 ? 7.32 -26.219 -23.875 1 91.56 301 LEU A N 1
ATOM 2320 C CA . LEU A 1 301 ? 7.617 -27.578 -23.438 1 91.56 301 LEU A CA 1
ATOM 2321 C C . LEU A 1 301 ? 6.762 -28.578 -24.203 1 91.56 301 LEU A C 1
ATOM 2323 O O . LEU A 1 301 ? 5.531 -28.484 -24.219 1 91.56 301 LEU A O 1
ATOM 2327 N N . LYS A 1 302 ? 7.434 -29.469 -24.875 1 88.19 302 LYS A N 1
ATOM 2328 C CA . LYS A 1 302 ? 6.734 -30.516 -25.609 1 88.19 302 LYS A CA 1
ATOM 2329 C C . LYS A 1 302 ? 7.039 -31.891 -25.031 1 88.19 302 LYS A C 1
ATOM 2331 O O . LYS A 1 302 ? 8.133 -32.125 -24.516 1 88.19 302 LYS A O 1
ATOM 2336 N N . LYS A 1 303 ? 5.977 -32.656 -25 1 79.69 303 LYS A N 1
ATOM 2337 C CA . LYS A 1 303 ? 6.18 -34.031 -24.609 1 79.69 303 LYS A CA 1
ATOM 2338 C C . LYS A 1 303 ? 6.555 -34.906 -25.812 1 79.69 303 LYS A C 1
ATOM 2340 O O . LYS A 1 303 ? 5.824 -34.938 -26.812 1 79.69 303 LYS A O 1
ATOM 2345 N N . ASP A 1 304 ? 7.836 -35.344 -26.016 1 68.38 304 ASP A N 1
ATOM 2346 C CA . ASP A 1 304 ? 8.266 -36.25 -27.094 1 68.38 304 ASP A CA 1
ATOM 2347 C C . ASP A 1 304 ? 8.703 -37.594 -26.547 1 68.38 304 ASP A C 1
ATOM 2349 O O . ASP A 1 304 ? 9.703 -37.688 -25.828 1 68.38 304 ASP A O 1
ATOM 2353 N N . GLY A 1 305 ? 8.32 -38.812 -27.219 1 58.91 305 GLY A N 1
ATOM 2354 C CA . GLY A 1 305 ? 8.727 -40.219 -27.078 1 58.91 305 GLY A CA 1
ATOM 2355 C C . GLY A 1 305 ? 9.25 -40.562 -25.703 1 58.91 305 GLY A C 1
ATOM 2356 O O . GLY A 1 305 ? 10.086 -41.438 -25.547 1 58.91 305 GLY A O 1
ATOM 2357 N N . GLY A 1 306 ? 8.828 -39.938 -24.641 1 61.5 306 GLY A N 1
ATOM 2358 C CA . GLY A 1 306 ? 9.227 -40.438 -23.344 1 61.5 306 GLY A CA 1
ATOM 2359 C C . GLY A 1 306 ? 9.75 -39.375 -22.422 1 61.5 306 GLY A C 1
ATOM 2360 O O . GLY A 1 306 ? 10.094 -39.625 -21.266 1 61.5 306 GLY A O 1
ATOM 2361 N N . GLY A 1 307 ? 9.82 -38.062 -22.875 1 75.88 307 GLY A N 1
ATOM 2362 C CA . GLY A 1 307 ? 10.312 -37.031 -21.969 1 75.88 307 GLY A CA 1
ATOM 2363 C C . GLY A 1 307 ? 9.883 -35.656 -22.359 1 75.88 307 GLY A C 1
ATOM 2364 O O . GLY A 1 307 ? 9.031 -35.469 -23.25 1 75.88 307 GLY A O 1
ATOM 2365 N N . HIS A 1 308 ? 10.18 -34.719 -21.578 1 85.12 308 HIS A N 1
ATOM 2366 C CA . HIS A 1 308 ? 9.906 -33.312 -21.844 1 85.12 308 HIS A CA 1
ATOM 2367 C C . HIS A 1 308 ? 11.078 -32.625 -22.547 1 85.12 308 HIS A C 1
ATOM 2369 O O . HIS A 1 308 ? 12.242 -32.906 -22.203 1 85.12 308 HIS A O 1
ATOM 2375 N N . ALA A 1 309 ? 10.797 -32 -23.641 1 87.94 309 ALA A N 1
ATOM 2376 C CA . ALA A 1 309 ? 11.82 -31.234 -24.344 1 87.94 309 ALA A CA 1
ATOM 2377 C C . ALA A 1 309 ? 11.312 -29.844 -24.703 1 87.94 309 ALA A C 1
ATOM 2379 O O . ALA A 1 309 ? 10.125 -29.656 -24.984 1 87.94 309 ALA A O 1
ATOM 2380 N N . TRP A 1 310 ? 12.289 -28.906 -24.688 1 90.94 310 TRP A N 1
ATOM 2381 C CA . TRP A 1 310 ? 11.945 -27.516 -25.031 1 90.94 310 TRP A CA 1
ATOM 2382 C C . TRP A 1 310 ? 12.102 -27.281 -26.531 1 90.94 310 TRP A C 1
ATOM 2384 O O . TRP A 1 310 ? 13.07 -27.719 -27.141 1 90.94 310 TRP A O 1
ATOM 2394 N N . GLU A 1 311 ? 11.117 -26.625 -27.141 1 91.81 311 GLU A N 1
ATOM 2395 C CA . GLU A 1 311 ? 11.172 -26.188 -28.531 1 91.81 311 GLU A CA 1
ATOM 2396 C C . GLU A 1 311 ? 11.023 -24.672 -28.656 1 91.81 311 GLU A C 1
ATOM 2398 O O . GLU A 1 311 ? 10.125 -24.094 -28.062 1 91.81 311 GLU A O 1
ATOM 2403 N N . LEU A 1 312 ? 11.875 -24.094 -29.422 1 91.5 312 LEU A N 1
ATOM 2404 C CA . LEU A 1 312 ? 11.828 -22.641 -29.594 1 91.5 312 LEU A CA 1
ATOM 2405 C C . LEU A 1 312 ? 10.555 -22.219 -30.328 1 91.5 312 LEU A C 1
ATOM 2407 O O . LEU A 1 312 ? 10.258 -22.734 -31.406 1 91.5 312 LEU A O 1
ATOM 2411 N N . GLU A 1 313 ? 9.828 -21.359 -29.75 1 91.56 313 GLU A N 1
ATOM 2412 C CA . GLU A 1 313 ? 8.586 -20.875 -30.328 1 91.56 313 GLU A CA 1
ATOM 2413 C C . GLU A 1 313 ? 8.758 -19.484 -30.938 1 91.56 313 GLU A C 1
ATOM 2415 O O . GLU A 1 313 ? 8.25 -19.219 -32.031 1 91.56 313 GLU A O 1
ATOM 2420 N N . LYS A 1 314 ? 9.375 -18.641 -30.188 1 90.31 314 LYS A N 1
ATOM 2421 C CA . LYS A 1 314 ? 9.461 -17.25 -30.609 1 90.31 314 LYS A CA 1
ATOM 2422 C C . LYS A 1 314 ? 10.797 -16.625 -30.188 1 90.31 314 LYS A C 1
ATOM 2424 O O . LYS A 1 314 ? 11.305 -16.906 -29.109 1 90.31 314 LYS A O 1
ATOM 2429 N N . LEU A 1 315 ? 11.344 -15.852 -31.078 1 87.5 315 LEU A N 1
ATOM 2430 C CA . LEU A 1 315 ? 12.516 -15.016 -30.828 1 87.5 315 LEU A CA 1
ATOM 2431 C C . LEU A 1 315 ? 12.234 -13.562 -31.188 1 87.5 315 LEU A C 1
ATOM 2433 O O . LEU A 1 315 ? 11.766 -13.266 -32.281 1 87.5 315 LEU A O 1
ATOM 2437 N N . SER A 1 316 ? 12.32 -12.75 -30.156 1 84.94 316 SER A N 1
ATOM 2438 C CA . SER A 1 316 ? 12.016 -11.344 -30.406 1 84.94 316 SER A CA 1
ATOM 2439 C C . SER A 1 316 ? 12.945 -10.43 -29.609 1 84.94 316 SER A C 1
ATOM 2441 O O . SER A 1 316 ? 13.578 -10.867 -28.656 1 84.94 316 SER A O 1
ATOM 2443 N N . GLN A 1 317 ? 13.031 -9.172 -30.094 1 78.19 317 GLN A N 1
ATOM 2444 C CA . GLN A 1 317 ? 13.742 -8.133 -29.359 1 78.19 317 GLN A CA 1
ATOM 2445 C C . GLN A 1 317 ? 12.773 -7.277 -28.547 1 78.19 317 GLN A C 1
ATOM 2447 O O . GLN A 1 317 ? 11.68 -6.953 -29 1 78.19 317 GLN A O 1
ATOM 2452 N N . LEU A 1 318 ? 13.117 -7.164 -27.25 1 72.38 318 LEU A N 1
ATOM 2453 C CA . LEU A 1 318 ? 12.305 -6.277 -26.422 1 72.38 318 LEU A CA 1
ATOM 2454 C C . LEU A 1 318 ? 12.375 -4.844 -26.938 1 72.38 318 LEU A C 1
ATOM 2456 O O . LEU A 1 318 ? 13.453 -4.25 -26.984 1 72.38 318 LEU A O 1
ATOM 2460 N N . ARG A 1 319 ? 11.297 -4.328 -27.547 1 64.44 319 ARG A N 1
ATOM 2461 C CA . ARG A 1 319 ? 11.258 -2.947 -28.016 1 64.44 319 ARG A CA 1
ATOM 2462 C C . ARG A 1 319 ? 10.805 -2.004 -26.906 1 64.44 319 ARG A C 1
ATOM 2464 O O . ARG A 1 319 ? 9.922 -2.348 -26.125 1 64.44 319 ARG A O 1
ATOM 2471 N N . GLY A 1 320 ? 11.438 -0.766 -26.75 1 60.91 320 GLY A N 1
ATOM 2472 C CA . GLY A 1 320 ? 10.953 0.284 -25.859 1 60.91 320 GLY A CA 1
ATOM 2473 C C . GLY A 1 320 ? 11.633 0.279 -24.5 1 60.91 320 GLY A C 1
ATOM 2474 O O . GLY A 1 320 ? 11.414 1.186 -23.703 1 60.91 320 GLY A O 1
ATOM 2475 N N . LEU A 1 321 ? 12.078 -0.848 -24.109 1 61.09 321 LEU A N 1
ATOM 2476 C CA . LEU A 1 321 ? 12.797 -0.786 -22.844 1 61.09 321 LEU A CA 1
ATOM 2477 C C . LEU A 1 321 ? 14.172 -0.149 -23.031 1 61.09 321 LEU A C 1
ATOM 2479 O O . LEU A 1 321 ? 14.836 -0.386 -24.047 1 61.09 321 LEU A O 1
ATOM 2483 N N . ASP A 1 322 ? 14.289 1.148 -22.828 1 55.94 322 ASP A N 1
ATOM 2484 C CA . ASP A 1 322 ? 15.578 1.817 -22.953 1 55.94 322 ASP A CA 1
ATOM 2485 C C . ASP A 1 322 ? 16.719 0.885 -22.547 1 55.94 322 ASP A C 1
ATOM 2487 O O . ASP A 1 322 ? 16.969 0.679 -21.359 1 55.94 322 ASP A O 1
ATOM 2491 N N . SER A 1 323 ? 17 -0.036 -23.328 1 54.41 323 SER A N 1
ATOM 2492 C CA . SER A 1 323 ? 17.844 -1.22 -23.266 1 54.41 323 SER A CA 1
ATOM 2493 C C . SER A 1 323 ? 19.328 -0.838 -23.219 1 54.41 323 SER A C 1
ATOM 2495 O O . SER A 1 323 ? 20.203 -1.708 -23.234 1 54.41 323 SER A O 1
ATOM 2497 N N . LEU A 1 324 ? 19.672 0.429 -23.234 1 51.78 324 LEU A N 1
ATOM 2498 C CA . LEU A 1 324 ? 21.125 0.509 -23.375 1 51.78 324 LEU A CA 1
ATOM 2499 C C . LEU A 1 324 ? 21.828 0.002 -22.125 1 51.78 324 LEU A C 1
ATOM 2501 O O . LEU A 1 324 ? 21.734 0.624 -21.062 1 51.78 324 LEU A O 1
ATOM 2505 N N . ASN A 1 325 ? 22.328 -1.094 -22.234 1 59.22 325 ASN A N 1
ATOM 2506 C CA . ASN A 1 325 ? 23.297 -1.734 -21.359 1 59.22 325 ASN A CA 1
ATOM 2507 C C . ASN A 1 325 ? 22.672 -2.191 -20.047 1 59.22 325 ASN A C 1
ATOM 2509 O O . ASN A 1 325 ? 23.312 -2.18 -19 1 59.22 325 ASN A O 1
ATOM 2513 N N . ARG A 1 326 ? 21.344 -2.439 -20.156 1 73.06 326 ARG A N 1
ATOM 2514 C CA . ARG A 1 326 ? 20.734 -2.842 -18.891 1 73.06 326 ARG A CA 1
ATOM 2515 C C . ARG A 1 326 ? 20.453 -4.344 -18.875 1 73.06 326 ARG A C 1
ATOM 2517 O O . ARG A 1 326 ? 20.203 -4.949 -19.922 1 73.06 326 ARG A O 1
ATOM 2524 N N . ARG A 1 327 ? 20.734 -4.879 -17.75 1 76.19 327 ARG A N 1
ATOM 2525 C CA . ARG A 1 327 ? 20.5 -6.305 -17.547 1 76.19 327 ARG A CA 1
ATOM 2526 C C . ARG A 1 327 ? 19.094 -6.559 -17.016 1 76.19 327 ARG A C 1
ATOM 2528 O O . ARG A 1 327 ? 18.672 -5.98 -16.016 1 76.19 327 ARG A O 1
ATOM 2535 N N . PHE A 1 328 ? 18.375 -7.402 -17.812 1 81.62 328 PHE A N 1
ATOM 2536 C CA . PHE A 1 328 ? 17.016 -7.773 -17.422 1 81.62 328 PHE A CA 1
ATOM 2537 C C . PHE A 1 328 ? 16.969 -9.219 -16.938 1 81.62 328 PHE A C 1
ATOM 2539 O O . PHE A 1 328 ? 17.766 -10.055 -17.375 1 81.62 328 PHE A O 1
ATOM 2546 N N . SER A 1 329 ? 16.125 -9.43 -15.984 1 83 329 SER A N 1
ATOM 2547 C CA . SER A 1 329 ? 15.875 -10.781 -15.484 1 83 329 SER A CA 1
ATOM 2548 C C . SER A 1 329 ? 14.383 -11.117 -15.523 1 83 329 SER A C 1
ATOM 2550 O O . SER A 1 329 ? 13.547 -10.297 -15.164 1 83 329 SER A O 1
ATOM 2552 N N . ALA A 1 330 ? 14.164 -12.297 -16.031 1 85.06 330 ALA A N 1
ATOM 2553 C CA . ALA A 1 330 ? 12.789 -12.781 -15.992 1 85.06 330 ALA A CA 1
ATOM 2554 C C . ALA A 1 330 ? 12.453 -13.359 -14.617 1 85.06 330 ALA A C 1
ATOM 2556 O O . ALA A 1 330 ? 13.211 -14.164 -14.07 1 85.06 330 ALA A O 1
ATOM 2557 N N . HIS A 1 331 ? 11.312 -12.984 -14.148 1 82.5 331 HIS A N 1
ATOM 2558 C CA . HIS A 1 331 ? 10.984 -13.422 -12.789 1 82.5 331 HIS A CA 1
ATOM 2559 C C . HIS A 1 331 ? 9.773 -14.344 -12.789 1 82.5 331 HIS A C 1
ATOM 2561 O O . HIS A 1 331 ? 9.812 -15.414 -12.18 1 82.5 331 HIS A O 1
ATOM 2567 N N . VAL A 1 332 ? 8.719 -13.914 -13.422 1 84.25 332 VAL A N 1
ATOM 2568 C CA . VAL A 1 332 ? 7.484 -14.695 -13.383 1 84.25 332 VAL A CA 1
ATOM 2569 C C . VAL A 1 332 ? 6.809 -14.664 -14.75 1 84.25 332 VAL A C 1
ATOM 2571 O O . VAL A 1 332 ? 6.781 -13.625 -15.414 1 84.25 332 VAL A O 1
ATOM 2574 N N . VAL A 1 333 ? 6.336 -15.781 -15.133 1 87.94 333 VAL A N 1
ATOM 2575 C CA . VAL A 1 333 ? 5.496 -15.898 -16.328 1 87.94 333 VAL A CA 1
ATOM 2576 C C . VAL A 1 333 ? 4.172 -16.562 -15.953 1 87.94 333 VAL A C 1
ATOM 2578 O O . VAL A 1 333 ? 4.156 -17.641 -15.359 1 87.94 333 VAL A O 1
ATOM 2581 N N . SER A 1 334 ? 3.152 -15.852 -16.219 1 84.44 334 SER A N 1
ATOM 2582 C CA . SER A 1 334 ? 1.83 -16.391 -15.922 1 84.44 334 SER A CA 1
ATOM 2583 C C . SER A 1 334 ? 0.796 -15.906 -16.938 1 84.44 334 SER A C 1
ATOM 2585 O O . SER A 1 334 ? 0.717 -14.711 -17.234 1 84.44 334 SER A O 1
ATOM 2587 N N . ALA A 1 335 ? 0.052 -16.828 -17.5 1 81.69 335 ALA A N 1
ATOM 2588 C CA . ALA A 1 335 ? -1.055 -16.531 -18.406 1 81.69 335 ALA A CA 1
ATOM 2589 C C . ALA A 1 335 ? -0.583 -15.688 -19.578 1 81.69 335 ALA A C 1
ATOM 2591 O O . ALA A 1 335 ? -1.252 -14.734 -19.984 1 81.69 335 ALA A O 1
ATOM 2592 N N . GLY A 1 336 ? 0.617 -15.969 -20 1 86.38 336 GLY A N 1
ATOM 2593 C CA . GLY A 1 336 ? 1.139 -15.305 -21.188 1 86.38 336 GLY A CA 1
ATOM 2594 C C . GLY A 1 336 ? 1.8 -13.977 -20.891 1 86.38 336 GLY A C 1
ATOM 2595 O O . GLY A 1 336 ? 2.256 -13.281 -21.797 1 86.38 336 GLY A O 1
ATOM 2596 N N . LEU A 1 337 ? 1.847 -13.625 -19.641 1 89.69 337 LEU A N 1
ATOM 2597 C CA . LEU A 1 337 ? 2.479 -12.375 -19.234 1 89.69 337 LEU A CA 1
ATOM 2598 C C . LEU A 1 337 ? 3.783 -12.648 -18.484 1 89.69 337 LEU A C 1
ATOM 2600 O O . LEU A 1 337 ? 3.854 -13.562 -17.656 1 89.69 337 LEU A O 1
ATOM 2604 N N . ALA A 1 338 ? 4.766 -11.891 -18.812 1 90.56 338 ALA A N 1
ATOM 2605 C CA . ALA A 1 338 ? 6.059 -12.023 -18.141 1 90.56 338 ALA A CA 1
ATOM 2606 C C . ALA A 1 338 ? 6.398 -10.773 -17.344 1 90.56 338 ALA A C 1
ATOM 2608 O O . ALA A 1 338 ? 6.254 -9.648 -17.844 1 90.56 338 ALA A O 1
ATOM 2609 N N . THR A 1 339 ? 6.746 -10.977 -16.141 1 90.75 339 THR A N 1
ATOM 2610 C CA . THR A 1 339 ? 7.297 -9.898 -15.336 1 90.75 339 THR A CA 1
ATOM 2611 C C . THR A 1 339 ? 8.82 -9.906 -15.391 1 90.75 339 THR A C 1
ATOM 2613 O O . THR A 1 339 ? 9.461 -10.883 -15 1 90.75 339 THR A O 1
ATOM 2616 N N . VAL A 1 340 ? 9.305 -8.844 -15.844 1 88.81 340 VAL A N 1
ATOM 2617 C CA . VAL A 1 340 ? 10.75 -8.695 -16 1 88.81 340 VAL A CA 1
ATOM 2618 C C . VAL A 1 340 ? 11.266 -7.613 -15.055 1 88.81 340 VAL A C 1
ATOM 2620 O O . VAL A 1 340 ? 10.625 -6.574 -14.883 1 88.81 340 VAL A O 1
ATOM 2623 N N . TYR A 1 341 ? 12.469 -7.879 -14.531 1 87.88 341 TYR A N 1
ATOM 2624 C CA . TYR A 1 341 ? 13.078 -6.973 -13.562 1 87.88 341 TYR A CA 1
ATOM 2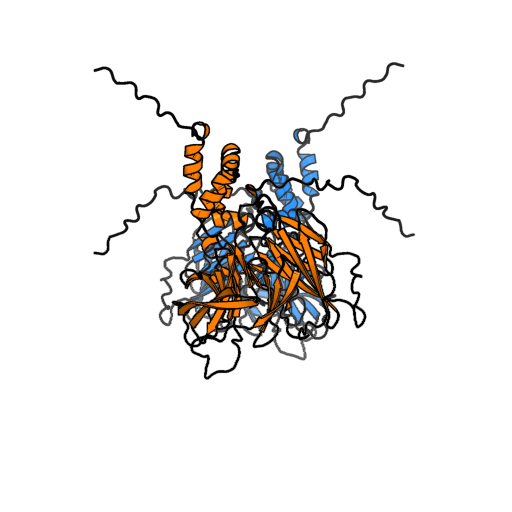625 C C . TYR A 1 341 ? 14.367 -6.375 -14.102 1 87.88 341 TYR A C 1
ATOM 2627 O O . TYR A 1 341 ? 15.156 -7.07 -14.742 1 87.88 341 TYR A O 1
ATOM 2635 N N . CYS A 1 342 ? 14.469 -5.074 -13.844 1 85.75 342 CYS A N 1
ATOM 2636 C CA . CYS A 1 342 ? 15.711 -4.363 -14.148 1 85.75 342 CYS A CA 1
ATOM 2637 C C . CYS A 1 342 ? 16.078 -3.402 -13.023 1 85.75 342 CYS A C 1
ATOM 2639 O O . CYS A 1 342 ? 15.383 -2.408 -12.805 1 85.75 342 CYS A O 1
ATOM 2641 N N . ALA A 1 343 ? 17.203 -3.619 -12.422 1 82 343 ALA A N 1
ATOM 2642 C CA . ALA A 1 343 ? 17.609 -2.836 -11.258 1 82 343 ALA A CA 1
ATOM 2643 C C . ALA A 1 343 ? 18.062 -1.435 -11.664 1 82 343 ALA A C 1
ATOM 2645 O O . ALA A 1 343 ? 17.922 -0.483 -10.891 1 82 343 ALA A O 1
ATOM 2646 N N . SER A 1 344 ? 18.547 -1.224 -12.766 1 79.25 344 SER A N 1
ATOM 2647 C CA . SER A 1 344 ? 19.188 0.025 -13.148 1 79.25 344 SER A CA 1
ATOM 2648 C C . SER A 1 344 ? 18.25 0.921 -13.945 1 79.25 344 SER A C 1
ATOM 2650 O O . SER A 1 344 ? 18.656 1.968 -14.453 1 79.25 344 SER A O 1
ATOM 2652 N N . SER A 1 345 ? 17.062 0.511 -14.047 1 79.88 345 SER A N 1
ATOM 2653 C CA . SER A 1 345 ? 16.109 1.296 -14.82 1 79.88 345 SER A CA 1
ATOM 2654 C C . SER A 1 345 ? 15.227 2.141 -13.906 1 79.88 345 SER A C 1
ATOM 2656 O O . SER A 1 345 ? 15.117 1.865 -12.711 1 79.88 345 SER A O 1
ATOM 2658 N N . GLU A 1 346 ? 14.734 3.186 -14.523 1 80.31 346 GLU A N 1
ATOM 2659 C CA . GLU A 1 346 ? 13.75 3.994 -13.812 1 80.31 346 GLU A CA 1
ATOM 2660 C C . GLU A 1 346 ? 12.609 3.133 -13.281 1 80.31 346 GLU A C 1
ATOM 2662 O O . GLU A 1 346 ? 12.211 3.268 -12.125 1 80.31 346 GLU A O 1
ATOM 2667 N N . PHE A 1 347 ? 12.164 2.33 -14.234 1 86.62 347 PHE A N 1
ATOM 2668 C CA . PHE A 1 347 ? 11.188 1.317 -13.844 1 86.62 347 PHE A CA 1
ATOM 2669 C C . PHE A 1 347 ? 11.867 -0.013 -13.562 1 86.62 347 PHE A C 1
ATOM 2671 O O . PHE A 1 347 ? 12.719 -0.459 -14.336 1 86.62 347 PHE A O 1
ATOM 2678 N N . SER A 1 348 ? 11.523 -0.522 -12.461 1 88.81 348 SER A N 1
ATOM 2679 C CA . SER A 1 348 ? 12.211 -1.736 -12.039 1 88.81 348 SER A CA 1
ATOM 2680 C C . SER A 1 348 ? 11.547 -2.98 -12.617 1 88.81 348 SER A C 1
ATOM 2682 O O . SER A 1 348 ? 12.203 -4.012 -12.797 1 88.81 348 SER A O 1
ATOM 2684 N N . HIS A 1 349 ? 10.211 -2.939 -12.82 1 91.31 349 HIS A N 1
ATOM 2685 C CA . HIS A 1 349 ? 9.484 -4.105 -13.305 1 91.31 349 HIS A CA 1
ATOM 2686 C C . HIS A 1 349 ? 8.688 -3.771 -14.562 1 91.31 349 HIS A C 1
ATOM 2688 O O . HIS A 1 349 ? 8.078 -2.705 -14.648 1 91.31 349 HIS A O 1
ATOM 2694 N N . PHE A 1 350 ? 8.758 -4.703 -15.461 1 90.81 350 PHE A N 1
ATOM 2695 C CA . PHE A 1 350 ? 8.008 -4.605 -16.703 1 90.81 350 PHE A CA 1
ATOM 2696 C C . PHE A 1 350 ? 7.152 -5.848 -16.922 1 90.81 350 PHE A C 1
ATOM 2698 O O . PHE A 1 350 ? 7.59 -6.965 -16.656 1 90.81 350 PHE A O 1
ATOM 2705 N N . VAL A 1 351 ? 5.977 -5.605 -17.328 1 93 351 VAL A N 1
ATOM 2706 C CA . VAL A 1 351 ? 5.102 -6.711 -17.703 1 93 351 VAL A CA 1
ATOM 2707 C C . VAL A 1 351 ? 4.961 -6.777 -19.219 1 93 351 VAL A C 1
ATOM 2709 O O . VAL A 1 351 ? 4.492 -5.824 -19.844 1 93 351 VAL A O 1
ATOM 2712 N N . ILE A 1 352 ? 5.324 -7.906 -19.719 1 91.12 352 ILE A N 1
ATOM 2713 C CA . ILE A 1 352 ? 5.371 -8.078 -21.172 1 91.12 352 ILE A CA 1
ATOM 2714 C C . ILE A 1 352 ? 4.363 -9.141 -21.594 1 91.12 352 ILE A C 1
ATOM 2716 O O . ILE A 1 352 ? 4.273 -10.203 -20.969 1 91.12 352 ILE A O 1
ATOM 2720 N N . ASP A 1 353 ? 3.594 -8.797 -22.594 1 90.5 353 ASP A N 1
ATOM 2721 C CA . ASP A 1 353 ? 2.748 -9.789 -23.25 1 90.5 353 ASP A CA 1
ATOM 2722 C C . ASP A 1 353 ? 3.566 -10.672 -24.188 1 90.5 353 ASP A C 1
ATOM 2724 O O . ASP A 1 353 ? 4.121 -10.188 -25.172 1 90.5 353 ASP A O 1
ATOM 2728 N N . LEU A 1 354 ? 3.578 -11.922 -23.938 1 89.62 354 LEU A N 1
ATOM 2729 C CA . LEU A 1 354 ? 4.441 -12.828 -24.688 1 89.62 354 LEU A CA 1
ATOM 2730 C C . LEU A 1 354 ? 3.848 -13.133 -26.062 1 89.62 354 LEU A C 1
ATOM 2732 O O . LEU A 1 354 ? 4.539 -13.641 -26.953 1 89.62 354 LEU A O 1
ATOM 2736 N N . LYS A 1 355 ? 2.646 -12.859 -26.25 1 86 355 LYS A N 1
ATOM 2737 C CA . LYS A 1 355 ? 2.023 -13.086 -27.547 1 86 355 LYS A CA 1
ATOM 2738 C C . LYS A 1 355 ? 2.594 -12.148 -28.609 1 86 355 LYS A C 1
ATOM 2740 O O . LYS A 1 355 ? 3.012 -12.586 -29.688 1 86 355 LYS A O 1
ATOM 2745 N N . ASP A 1 356 ? 2.654 -10.891 -28.281 1 84.69 356 ASP A N 1
ATOM 2746 C CA . ASP A 1 356 ? 3.143 -9.914 -29.25 1 84.69 356 ASP A CA 1
ATOM 2747 C C . ASP A 1 356 ? 4.379 -9.188 -28.719 1 84.69 356 ASP A C 1
ATOM 2749 O O . ASP A 1 356 ? 4.879 -8.258 -29.359 1 84.69 356 ASP A O 1
ATOM 2753 N N . MET A 1 357 ? 4.852 -9.555 -27.594 1 86 357 MET A N 1
ATOM 2754 C CA . MET A 1 357 ? 6.055 -9.023 -26.969 1 86 357 MET A CA 1
ATOM 2755 C C . MET A 1 357 ? 5.898 -7.535 -26.672 1 86 357 MET A C 1
ATOM 2757 O O . MET A 1 357 ? 6.871 -6.781 -26.719 1 86 357 MET A O 1
ATOM 2761 N N . SER A 1 358 ? 4.688 -7.148 -26.453 1 87.31 358 SER A N 1
ATOM 2762 C CA . SER A 1 358 ? 4.426 -5.742 -26.156 1 87.31 358 SER A CA 1
ATOM 2763 C C . SER A 1 358 ? 4.488 -5.48 -24.641 1 87.31 358 SER A C 1
ATOM 2765 O O . SER A 1 358 ? 4.172 -6.359 -23.844 1 87.31 358 SER A O 1
ATOM 2767 N N . LEU A 1 359 ? 4.863 -4.281 -24.344 1 89.69 359 LEU A N 1
ATOM 2768 C CA . LEU A 1 359 ? 4.867 -3.832 -22.953 1 89.69 359 LEU A CA 1
ATOM 2769 C C . LEU A 1 359 ? 3.453 -3.488 -22.484 1 89.69 359 LEU A C 1
ATOM 2771 O O . LEU A 1 359 ? 2.781 -2.654 -23.094 1 89.69 359 LEU A O 1
ATOM 2775 N N . LYS A 1 360 ? 3.02 -4.141 -21.375 1 89.69 360 LYS A N 1
ATOM 2776 C CA . LYS A 1 360 ? 1.663 -3.928 -20.891 1 89.69 360 LYS A CA 1
ATOM 2777 C C . LYS A 1 360 ? 1.658 -2.967 -19.703 1 89.69 360 LYS A C 1
ATOM 2779 O O . LYS A 1 360 ? 0.721 -2.184 -19.531 1 89.69 360 LYS A O 1
ATOM 2784 N N . ASN A 1 361 ? 2.65 -3.094 -18.891 1 92.38 361 ASN A N 1
ATOM 2785 C CA . ASN A 1 361 ? 2.727 -2.281 -17.688 1 92.38 361 ASN A CA 1
ATOM 2786 C C . ASN A 1 361 ? 4.172 -2.074 -17.25 1 92.38 361 ASN A C 1
ATOM 2788 O O . ASN A 1 361 ? 5.066 -2.818 -17.656 1 92.38 361 ASN A O 1
ATOM 2792 N N . LYS A 1 362 ? 4.391 -1.113 -16.484 1 90.81 362 LYS A N 1
ATOM 2793 C CA . LYS A 1 362 ? 5.668 -0.826 -15.836 1 90.81 362 LYS A CA 1
ATOM 2794 C C . LYS A 1 362 ? 5.465 -0.356 -14.398 1 90.81 362 LYS A C 1
ATOM 2796 O O . LYS A 1 362 ? 4.484 0.332 -14.094 1 90.81 362 LYS A O 1
ATOM 2801 N N . PHE A 1 363 ? 6.336 -0.754 -13.555 1 90.88 363 PHE A N 1
ATOM 2802 C CA . PHE A 1 363 ? 6.23 -0.411 -12.141 1 90.88 363 PHE A CA 1
ATOM 2803 C C . PHE A 1 363 ? 7.562 0.106 -11.609 1 90.88 363 PHE A C 1
ATOM 2805 O O . PHE A 1 363 ? 8.625 -0.319 -12.062 1 90.88 363 PHE A O 1
ATOM 2812 N N . ARG A 1 364 ? 7.469 1.054 -10.695 1 85.94 364 ARG A N 1
ATOM 2813 C CA . ARG A 1 364 ? 8.609 1.508 -9.898 1 85.94 364 ARG A CA 1
ATOM 2814 C C . ARG A 1 364 ? 8.555 0.931 -8.492 1 85.94 364 ARG A C 1
ATOM 2816 O O . ARG A 1 364 ? 7.785 1.396 -7.652 1 85.94 364 ARG A O 1
ATOM 2823 N N . CYS A 1 365 ? 9.234 -0.181 -8.344 1 81.94 365 CYS A N 1
ATOM 2824 C CA . CYS A 1 365 ? 9.297 -0.856 -7.051 1 81.94 365 CYS A CA 1
ATOM 2825 C C . CYS A 1 365 ? 10.734 -1.177 -6.672 1 81.94 365 CYS A C 1
ATOM 2827 O O . CYS A 1 365 ? 11.547 -1.52 -7.531 1 81.94 365 CYS A O 1
ATOM 2829 N N . HIS A 1 366 ? 11.133 -0.934 -5.469 1 72.75 366 HIS A N 1
ATOM 2830 C CA . HIS A 1 366 ? 12.516 -1.12 -5.043 1 72.75 366 HIS A CA 1
ATOM 2831 C C . HIS A 1 366 ? 12.812 -2.59 -4.762 1 72.75 366 HIS A C 1
ATOM 2833 O O . HIS A 1 366 ? 13.953 -2.947 -4.438 1 72.75 366 HIS A O 1
ATOM 2839 N N . ARG A 1 367 ? 11.875 -3.367 -5.023 1 80.75 367 ARG A N 1
ATOM 2840 C CA . ARG A 1 367 ? 12.078 -4.766 -4.664 1 80.75 367 ARG A CA 1
ATOM 2841 C C . ARG A 1 367 ? 12.242 -5.633 -5.906 1 80.75 367 ARG A C 1
ATOM 2843 O O . ARG A 1 367 ? 11.578 -5.406 -6.922 1 80.75 367 ARG A O 1
ATOM 2850 N N . SER A 1 368 ? 13.078 -6.605 -5.75 1 79.31 368 SER A N 1
ATOM 2851 C CA . SER A 1 368 ? 13.359 -7.461 -6.898 1 79.31 368 SER A CA 1
ATOM 2852 C C . SER A 1 368 ? 12.289 -8.539 -7.059 1 79.31 368 SER A C 1
ATOM 2854 O O . SER A 1 368 ? 11.953 -8.922 -8.18 1 79.31 368 SER A O 1
ATOM 2856 N N . THR A 1 369 ? 11.75 -9.008 -5.961 1 83.94 369 THR A N 1
ATOM 2857 C CA . THR A 1 369 ? 10.766 -10.078 -6.035 1 83.94 369 THR A CA 1
ATOM 2858 C C . THR A 1 369 ? 9.352 -9.508 -5.988 1 83.94 369 THR A C 1
ATOM 2860 O O . THR A 1 369 ? 8.961 -8.875 -5.004 1 83.94 369 THR A O 1
ATOM 2863 N N . ALA A 1 370 ? 8.68 -9.75 -7.078 1 90.12 370 ALA A N 1
ATOM 2864 C CA . ALA A 1 370 ? 7.32 -9.227 -7.168 1 90.12 370 ALA A CA 1
ATOM 2865 C C . ALA A 1 370 ? 6.453 -10.109 -8.055 1 90.12 370 ALA A C 1
ATOM 2867 O O . ALA A 1 370 ? 6.965 -10.859 -8.891 1 90.12 370 ALA A O 1
ATOM 2868 N N . PHE A 1 371 ? 5.188 -10.117 -7.793 1 90.5 371 PHE A N 1
ATOM 2869 C CA . PHE A 1 371 ? 4.211 -10.875 -8.57 1 90.5 371 PHE A CA 1
ATOM 2870 C C . PHE A 1 371 ? 3.16 -9.953 -9.164 1 90.5 371 PHE A C 1
ATOM 2872 O O . PHE A 1 371 ? 2.609 -9.094 -8.469 1 90.5 371 PHE A O 1
ATOM 2879 N N . THR A 1 372 ? 3.014 -10.164 -10.43 1 92.69 372 THR A N 1
ATOM 2880 C CA . THR A 1 372 ? 1.912 -9.445 -11.062 1 92.69 372 THR A CA 1
ATOM 2881 C C . THR A 1 372 ? 0.569 -9.945 -10.531 1 92.69 372 THR A C 1
ATOM 2883 O O . THR A 1 372 ? 0.345 -11.148 -10.422 1 92.69 372 THR A O 1
ATOM 2886 N N . PHE A 1 373 ? -0.261 -8.992 -10.172 1 94.94 373 PHE A N 1
ATOM 2887 C CA . PHE A 1 373 ? -1.595 -9.336 -9.695 1 94.94 373 PHE A CA 1
ATOM 2888 C C . PHE A 1 373 ? -2.646 -9.039 -10.758 1 94.94 373 PHE A C 1
ATOM 2890 O O . PHE A 1 373 ? -2.877 -7.883 -11.109 1 94.94 373 PHE A O 1
ATOM 2897 N N . GLN A 1 374 ? -3.301 -10.07 -11.133 1 91.81 374 GLN A N 1
ATOM 2898 C CA . GLN A 1 374 ? -4.406 -9.984 -12.086 1 91.81 374 GLN A CA 1
ATOM 2899 C C . GLN A 1 374 ? -5.742 -10.266 -11.398 1 91.81 374 GLN A C 1
ATOM 2901 O O . GLN A 1 374 ? -5.812 -11.086 -10.484 1 91.81 374 GLN A O 1
ATOM 2906 N N . MET A 1 375 ? -6.684 -9.555 -11.898 1 90.81 375 MET A N 1
ATOM 2907 C CA . MET A 1 375 ? -8.008 -9.844 -11.367 1 90.81 375 MET A CA 1
ATOM 2908 C C . MET A 1 375 ? -8.398 -11.297 -11.625 1 90.81 375 MET A C 1
ATOM 2910 O O . MET A 1 375 ? -8.094 -11.844 -12.688 1 90.81 375 MET A O 1
ATOM 2914 N N . ARG A 1 376 ? -9.109 -11.812 -10.766 1 88.75 376 ARG A N 1
ATOM 2915 C CA . ARG A 1 376 ? -9.531 -13.203 -10.852 1 88.75 376 ARG A CA 1
ATOM 2916 C C . ARG A 1 376 ? -10.523 -13.406 -12 1 88.75 376 ARG A C 1
ATOM 2918 O O . ARG A 1 376 ? -11.398 -12.57 -12.227 1 88.75 376 ARG A O 1
ATOM 2925 N N . TRP A 1 377 ? -10.367 -14.586 -12.594 1 87.5 377 TRP A N 1
ATOM 2926 C CA . TRP A 1 377 ? -11.367 -15.023 -13.57 1 87.5 377 TRP A CA 1
ATOM 2927 C C . TRP A 1 377 ? -11.852 -16.438 -13.25 1 87.5 377 TRP A C 1
ATOM 2929 O O . TRP A 1 377 ? -11.047 -17.344 -13.055 1 87.5 377 TRP A O 1
ATOM 2939 N N . PRO A 1 378 ? -13.086 -16.719 -13.383 1 89.31 378 PRO A N 1
ATOM 2940 C CA . PRO A 1 378 ? -14.125 -15.68 -13.398 1 89.31 378 PRO A CA 1
ATOM 2941 C C . PRO A 1 378 ? -14.148 -14.852 -12.117 1 89.31 378 PRO A C 1
ATOM 2943 O O . PRO A 1 378 ? -13.656 -15.305 -11.078 1 89.31 378 PRO A O 1
ATOM 2946 N N . PRO A 1 379 ? -14.68 -13.633 -12.266 1 88.56 379 PRO A N 1
ATOM 2947 C CA . PRO A 1 379 ? -14.797 -12.844 -11.039 1 88.56 379 PRO A CA 1
ATOM 2948 C C . PRO A 1 379 ? -15.539 -13.57 -9.922 1 88.56 379 PRO A C 1
ATOM 2950 O O . PRO A 1 379 ? -16.516 -14.281 -10.188 1 88.56 379 PRO A O 1
ATOM 2953 N N . THR A 1 380 ? -15.102 -13.367 -8.75 1 82.88 380 THR A N 1
ATOM 2954 C CA . THR A 1 380 ? -15.633 -14.086 -7.598 1 82.88 380 THR A CA 1
ATOM 2955 C C . THR A 1 380 ? -17.141 -13.859 -7.465 1 82.88 380 THR A C 1
ATOM 2957 O O . THR A 1 380 ? -17.875 -14.773 -7.078 1 82.88 380 THR A O 1
ATOM 2960 N N . ALA A 1 381 ? -17.547 -12.695 -7.73 1 83.31 381 ALA A N 1
ATOM 2961 C CA . ALA A 1 381 ? -18.969 -12.336 -7.582 1 83.31 381 ALA A CA 1
ATOM 2962 C C . ALA A 1 381 ? -19.844 -13.172 -8.516 1 83.31 381 ALA A C 1
ATOM 2964 O O . ALA A 1 381 ? -21.062 -13.227 -8.336 1 83.31 381 ALA A O 1
ATOM 2965 N N . LEU A 1 382 ? -19.25 -13.797 -9.477 1 86.94 382 LEU A N 1
ATOM 2966 C CA . LEU A 1 382 ? -20.031 -14.508 -10.492 1 86.94 382 LEU A CA 1
ATOM 2967 C C . LEU A 1 382 ? -19.906 -16.016 -10.32 1 86.94 382 LEU A C 1
ATOM 2969 O O . LEU A 1 382 ? -20.422 -16.781 -11.133 1 86.94 382 LEU A O 1
ATOM 2973 N N . VAL A 1 383 ? -19.125 -16.422 -9.32 1 81.38 383 VAL A N 1
ATOM 2974 C CA . VAL A 1 383 ? -18.922 -17.859 -9.078 1 81.38 383 VAL A CA 1
ATOM 2975 C C . VAL A 1 383 ? -19.719 -18.281 -7.844 1 81.38 383 VAL A C 1
ATOM 2977 O O . VAL A 1 383 ? -19.719 -17.578 -6.828 1 81.38 383 VAL A O 1
ATOM 2980 N N . HIS A 1 384 ? -20.641 -19.203 -8.047 1 63.31 384 HIS A N 1
ATOM 2981 C CA . HIS A 1 384 ? -21.406 -19.734 -6.922 1 63.31 384 HIS A CA 1
ATOM 2982 C C . HIS A 1 384 ? -20.484 -20.469 -5.941 1 63.31 384 HIS A C 1
ATOM 2984 O O . HIS A 1 384 ? -19.672 -21.297 -6.344 1 63.31 384 HIS A O 1
ATOM 2990 N N . THR A 1 385 ? -20.141 -19.781 -4.883 1 57.09 385 THR A N 1
ATOM 2991 C CA . THR A 1 385 ? -19.391 -20.484 -3.852 1 57.09 385 THR A CA 1
ATOM 2992 C C . THR A 1 385 ? -20.297 -21.406 -3.051 1 57.09 385 THR A C 1
ATOM 2994 O O . THR A 1 385 ? -21.344 -20.984 -2.549 1 57.09 385 THR A O 1
ATOM 2997 N N . SER A 1 386 ? -20.469 -22.578 -3.404 1 46.59 386 SER A N 1
ATOM 2998 C CA . SER A 1 386 ? -21.156 -23.438 -2.445 1 46.59 386 SER A CA 1
ATOM 2999 C C . SER A 1 386 ? -20.734 -23.109 -1.015 1 46.59 386 SER A C 1
ATOM 3001 O O . SER A 1 386 ? -19.547 -23.125 -0.691 1 46.59 386 SER A O 1
ATOM 3003 N N . THR A 1 387 ? -21.453 -22.234 -0.484 1 42.84 387 THR A N 1
ATOM 3004 C CA . THR A 1 387 ? -21.297 -21.891 0.926 1 42.84 387 THR A CA 1
ATOM 3005 C C . THR A 1 387 ? -20.938 -23.125 1.749 1 42.84 387 THR A C 1
ATOM 3007 O O . THR A 1 387 ? -21.781 -23.984 1.988 1 42.84 387 THR A O 1
ATOM 3010 N N . SER A 1 388 ? -20.031 -23.891 1.703 1 36.31 388 SER A N 1
ATOM 3011 C CA . SER A 1 388 ? -19.844 -24.516 3.004 1 36.31 388 SER A CA 1
ATOM 3012 C C . SER A 1 388 ? -19.922 -23.5 4.133 1 36.31 388 SER A C 1
ATOM 3014 O O . SER A 1 388 ? -19.328 -22.422 4.043 1 36.31 388 SER A O 1
ATOM 3016 N N . THR A 1 389 ? -21.031 -23.516 4.941 1 34.88 389 THR A N 1
ATOM 3017 C CA . THR A 1 389 ? -21.344 -22.828 6.184 1 34.88 389 THR A CA 1
ATOM 3018 C C . THR A 1 389 ? -20.094 -22.641 7.035 1 34.88 389 THR A C 1
ATOM 3020 O O . THR A 1 389 ? -19.656 -23.578 7.719 1 34.88 389 THR A O 1
ATOM 3023 N N . CYS A 1 390 ? -19.141 -22.312 6.852 1 32.22 390 CYS A N 1
ATOM 3024 C CA . CYS A 1 390 ? -18.359 -22.016 8.039 1 32.22 390 CYS A CA 1
ATOM 3025 C C . CYS A 1 390 ? -19.203 -21.25 9.062 1 32.22 390 CYS A C 1
ATOM 3027 O O . CYS A 1 390 ? -19.656 -20.125 8.789 1 32.22 390 CYS A O 1
ATOM 3029 N N . GLU A 1 391 ? -19.891 -22 9.992 1 30.45 391 GLU A N 1
ATOM 3030 C CA . GLU A 1 391 ? -20.594 -21.578 11.203 1 30.45 391 GLU A CA 1
ATOM 3031 C C . GLU A 1 391 ? -19.906 -20.391 11.859 1 30.45 391 GLU A C 1
ATOM 3033 O O . GLU A 1 391 ? -18.672 -20.375 11.992 1 30.45 391 GLU A O 1
ATOM 3038 N N . ARG A 1 392 ? -20.5 -19.406 11.914 1 33.22 392 ARG A N 1
ATOM 3039 C CA . ARG A 1 392 ? -20.109 -18.359 12.844 1 33.22 392 ARG A CA 1
ATOM 3040 C C . ARG A 1 392 ? -19.594 -18.953 14.148 1 33.22 392 ARG A C 1
ATOM 3042 O O . ARG A 1 392 ? -20.234 -19.828 14.727 1 33.22 392 ARG A O 1
ATOM 3049 N N . PRO A 1 393 ? -18.328 -18.969 14.516 1 30.67 393 PRO A N 1
ATOM 3050 C CA . PRO A 1 393 ? -18.172 -19.375 15.906 1 30.67 393 PRO A CA 1
ATOM 3051 C C . PRO A 1 393 ? -19.281 -18.844 16.812 1 30.67 393 PRO A C 1
ATOM 3053 O O . PRO A 1 393 ? -19.562 -17.641 16.828 1 30.67 393 PRO A O 1
ATOM 3056 N N . THR A 1 394 ? -20.281 -19.688 17.078 1 29.61 394 THR A N 1
ATOM 3057 C CA . THR A 1 394 ? -21.281 -19.25 18.047 1 29.61 394 THR A CA 1
ATOM 3058 C C . THR A 1 394 ? -20.625 -18.625 19.266 1 29.61 394 THR A C 1
ATOM 3060 O O . THR A 1 394 ? -21.062 -17.578 19.75 1 29.61 394 THR A O 1
ATOM 3063 N N . ALA A 1 395 ? -20.344 -19.641 20.312 1 26.78 395 ALA A N 1
ATOM 3064 C CA . ALA A 1 395 ? -20.297 -19.391 21.75 1 26.78 395 ALA A CA 1
ATOM 3065 C C . ALA A 1 395 ? -19.062 -18.562 22.109 1 26.78 395 ALA A C 1
ATOM 3067 O O . ALA A 1 395 ? -17.969 -18.797 21.562 1 26.78 395 ALA A O 1
ATOM 3068 N N . PRO A 1 396 ? -19.234 -17.391 22.75 1 28.45 396 PRO A N 1
ATOM 3069 C CA . PRO A 1 396 ? -18.188 -16.672 23.469 1 28.45 396 PRO A CA 1
ATOM 3070 C C . PRO A 1 396 ? -17.359 -17.578 24.375 1 28.45 396 PRO A C 1
ATOM 3072 O O . PRO A 1 396 ? -17.906 -18.172 25.297 1 28.45 396 PRO A O 1
ATOM 3075 N N . SER A 1 397 ? -16.609 -18.5 23.875 1 23.97 397 SER A N 1
ATOM 3076 C CA . SER A 1 397 ? -15.883 -19.234 24.906 1 23.97 397 SER A CA 1
ATOM 3077 C C . SER A 1 397 ? -15.266 -18.281 25.922 1 23.97 397 SER A C 1
ATOM 3079 O O . SER A 1 397 ? -14.625 -17.281 25.547 1 23.97 397 SER A O 1
ATOM 3081 N N . ASN A 1 398 ? -15.766 -18.375 27.219 1 24.61 398 ASN A N 1
ATOM 3082 C CA . ASN A 1 398 ? -15.312 -17.891 28.516 1 24.61 398 ASN A CA 1
ATOM 3083 C C . ASN A 1 398 ? -13.82 -18.141 28.719 1 24.61 398 ASN A C 1
ATOM 3085 O O . ASN A 1 398 ? -13.398 -19.281 28.938 1 24.61 398 ASN A O 1
ATOM 3089 N N . ILE A 1 399 ? -13.008 -17.641 27.953 1 22.58 399 ILE A N 1
ATOM 3090 C CA . ILE A 1 399 ? -11.625 -17.766 28.391 1 22.58 399 ILE A CA 1
ATOM 3091 C C . ILE A 1 399 ? -11.492 -17.297 29.844 1 22.58 399 ILE A C 1
ATOM 3093 O O . ILE A 1 399 ? -11.758 -16.141 30.141 1 22.58 399 ILE A O 1
ATOM 3097 N N . CYS A 1 400 ? -11.641 -18.266 30.672 1 21.98 400 CYS A N 1
ATOM 3098 C CA . CYS A 1 400 ? -11.289 -18.188 32.094 1 21.98 400 CYS A CA 1
ATOM 3099 C C . CYS A 1 400 ? -9.914 -17.562 32.281 1 21.98 400 CYS A C 1
ATOM 3101 O O . CYS A 1 400 ? -8.914 -18.078 31.781 1 21.98 400 CYS A O 1
ATOM 3103 N N . PHE A 1 401 ? -9.852 -16.266 32.5 1 21.8 401 PHE A N 1
ATOM 3104 C CA . PHE A 1 401 ? -8.734 -15.539 33.062 1 21.8 401 PHE A CA 1
ATOM 3105 C C . PHE A 1 401 ? -8.297 -16.188 34.375 1 21.8 401 PHE A C 1
ATOM 3107 O O . PHE A 1 401 ? -9.008 -16.125 35.375 1 21.8 401 PHE A O 1
ATOM 3114 N N . GLN A 1 402 ? -7.758 -17.422 34.25 1 20.77 402 GLN A N 1
ATOM 3115 C CA . GLN A 1 402 ? -7.164 -17.875 35.5 1 20.77 402 GLN A CA 1
ATOM 3116 C C . GLN A 1 402 ? -6.246 -16.812 36.094 1 20.77 402 GLN A C 1
ATOM 3118 O O . GLN A 1 402 ? -5.379 -16.281 35.406 1 20.77 402 GLN A O 1
ATOM 3123 N N . ARG A 1 403 ? -6.66 -16.344 37.375 1 22.5 403 ARG A N 1
ATOM 3124 C CA . ARG A 1 403 ? -6.039 -15.555 38.438 1 22.5 403 ARG A CA 1
ATOM 3125 C C . ARG A 1 403 ? -4.719 -16.172 38.875 1 22.5 403 ARG A C 1
ATOM 3127 O O . ARG A 1 403 ? -4.691 -17.312 39.344 1 22.5 403 ARG A O 1
ATOM 3134 N N . TYR A 1 404 ? -3.646 -16.062 38.094 1 19.94 404 TYR A N 1
ATOM 3135 C CA . TYR A 1 404 ? -2.424 -16.391 38.844 1 19.94 404 TYR A CA 1
ATOM 3136 C C . TYR A 1 404 ? -2.404 -15.695 40.188 1 19.94 404 TYR A C 1
ATOM 3138 O O . TYR A 1 404 ? -2.576 -14.477 40.281 1 19.94 404 TYR A O 1
ATOM 3146 N N . GLU A 1 405 ? -2.676 -16.406 41.281 1 22.09 405 GLU A N 1
ATOM 3147 C CA . GLU A 1 405 ? -2.154 -16.203 42.625 1 22.09 405 GLU A CA 1
ATOM 3148 C C . GLU A 1 405 ? -0.629 -16.219 42.625 1 22.09 405 GLU A C 1
ATOM 3150 O O . GLU A 1 405 ? -0.003 -17.031 41.969 1 22.09 405 GLU A O 1
ATOM 3155 N N . MET B 1 1 ? -54.625 -18.266 41.844 1 30.3 1 MET B N 1
ATOM 3156 C CA . MET B 1 1 ? -53.5 -17.359 41.5 1 30.3 1 MET B CA 1
ATOM 3157 C C . MET B 1 1 ? -53.344 -17.25 40 1 30.3 1 MET B C 1
ATOM 3159 O O . MET B 1 1 ? -53.031 -18.234 39.312 1 30.3 1 MET B O 1
ATOM 3163 N N . GLU B 1 2 ? -54 -16.297 39.375 1 38.94 2 GLU B N 1
ATOM 3164 C CA . GLU B 1 2 ? -54.062 -16.078 37.938 1 38.94 2 GLU B CA 1
ATOM 3165 C C . GLU B 1 2 ? -52.688 -15.703 37.375 1 38.94 2 GLU B C 1
ATOM 3167 O O . GLU B 1 2 ? -51.938 -14.969 38 1 38.94 2 GLU B O 1
ATOM 3172 N N . PRO B 1 3 ? -52.094 -16.5 36.375 1 44.53 3 PRO B N 1
ATOM 3173 C CA . PRO B 1 3 ? -50.781 -16.219 35.844 1 44.53 3 PRO B CA 1
ATOM 3174 C C . PRO B 1 3 ? -50.625 -14.789 35.312 1 44.53 3 PRO B C 1
ATOM 3176 O O . PRO B 1 3 ? -51.562 -14.242 34.75 1 44.53 3 PRO B O 1
ATOM 3179 N N . SER B 1 4 ? -49.969 -13.898 36.094 1 40.03 4 SER B N 1
ATOM 3180 C CA . SER B 1 4 ? -49.656 -12.531 35.688 1 40.03 4 SER B CA 1
ATOM 3181 C C . SER B 1 4 ? -49.094 -12.477 34.281 1 40.03 4 SER B C 1
ATOM 3183 O O . SER B 1 4 ? -48.188 -13.258 33.938 1 40.03 4 SER B O 1
ATOM 3185 N N . GLU B 1 5 ? -49.844 -11.969 33.344 1 40.31 5 GLU B N 1
ATOM 3186 C CA . GLU B 1 5 ? -49.5 -11.695 31.953 1 40.31 5 GLU B CA 1
ATOM 3187 C C . GLU B 1 5 ? -48.156 -10.977 31.844 1 40.31 5 GLU B C 1
ATOM 3189 O O . GLU B 1 5 ? -47.938 -9.945 32.5 1 40.31 5 GLU B O 1
ATOM 3194 N N . ALA B 1 6 ? -47.062 -11.727 31.547 1 39.84 6 ALA B N 1
ATOM 3195 C CA . ALA B 1 6 ? -45.719 -11.203 31.25 1 39.84 6 ALA B CA 1
ATOM 3196 C C . ALA B 1 6 ? -45.812 -9.977 30.328 1 39.84 6 ALA B C 1
ATOM 3198 O O . ALA B 1 6 ? -46.5 -10.008 29.312 1 39.84 6 ALA B O 1
ATOM 3199 N N . SER B 1 7 ? -45.75 -8.766 30.922 1 40.41 7 SER B N 1
ATOM 3200 C CA . SER B 1 7 ? -45.688 -7.523 30.156 1 40.41 7 SER B CA 1
ATOM 3201 C C . SER B 1 7 ? -44.75 -7.648 28.969 1 40.41 7 SER B C 1
ATOM 3203 O O . SER B 1 7 ? -43.625 -8.18 29.109 1 40.41 7 SER B O 1
ATOM 3205 N N . PRO B 1 8 ? -45.219 -7.574 27.766 1 43.09 8 PRO B N 1
ATOM 3206 C CA . PRO B 1 8 ? -44.344 -7.711 26.578 1 43.09 8 PRO B CA 1
ATOM 3207 C C . PRO B 1 8 ? -43.062 -6.891 26.688 1 43.09 8 PRO B C 1
ATOM 3209 O O . PRO B 1 8 ? -43.062 -5.824 27.312 1 43.09 8 PRO B O 1
ATOM 3212 N N . ALA B 1 9 ? -41.969 -7.531 26.812 1 42.97 9 ALA B N 1
ATOM 3213 C CA . ALA B 1 9 ? -40.656 -6.906 26.688 1 42.97 9 ALA B CA 1
ATOM 3214 C C . ALA B 1 9 ? -40.656 -5.793 25.641 1 42.97 9 ALA B C 1
ATOM 3216 O O . ALA B 1 9 ? -41.031 -6.023 24.5 1 42.97 9 ALA B O 1
ATOM 3217 N N . VAL B 1 10 ? -40.969 -4.562 25.984 1 41.41 10 VAL B N 1
ATOM 3218 C CA . VAL B 1 10 ? -40.875 -3.395 25.125 1 41.41 10 VAL B CA 1
ATOM 3219 C C . VAL B 1 10 ? -39.531 -3.414 24.375 1 41.41 10 VAL B C 1
ATOM 3221 O O . VAL B 1 10 ? -38.469 -3.375 24.984 1 41.41 10 VAL B O 1
ATOM 3224 N N . THR B 1 11 ? -39.375 -4.098 23.312 1 46 11 THR B N 1
ATOM 3225 C CA . THR B 1 11 ? -38.25 -3.996 22.406 1 46 11 THR B CA 1
ATOM 3226 C C . THR B 1 11 ? -37.875 -2.533 22.156 1 46 11 THR B C 1
ATOM 3228 O O . THR B 1 11 ? -38.625 -1.806 21.5 1 46 11 THR B O 1
ATOM 3231 N N . THR B 1 12 ? -37.344 -1.843 23.094 1 50.81 12 THR B N 1
ATOM 3232 C CA . THR B 1 12 ? -36.844 -0.49 22.906 1 50.81 12 THR B CA 1
ATOM 3233 C C . THR B 1 12 ? -36.062 -0.369 21.594 1 50.81 12 THR B C 1
ATOM 3235 O O . THR B 1 12 ? -35.031 -0.995 21.406 1 50.81 12 THR B O 1
ATOM 3238 N N . SER B 1 13 ? -36.812 -0.194 20.594 1 54.88 13 SER B N 1
ATOM 3239 C CA . SER B 1 13 ? -36.219 0.077 19.281 1 54.88 13 SER B CA 1
ATOM 3240 C C . SER B 1 13 ? -35.344 1.31 19.312 1 54.88 13 SER B C 1
ATOM 3242 O O . SER B 1 13 ? -35.469 2.16 20.203 1 54.88 13 SER B O 1
ATOM 3244 N N . ILE B 1 14 ? -34.219 1.368 18.703 1 62.22 14 ILE B N 1
ATOM 3245 C CA . ILE B 1 14 ? -33.25 2.455 18.562 1 62.22 14 ILE B CA 1
ATOM 3246 C C . ILE B 1 14 ? -33.969 3.781 18.406 1 62.22 14 ILE B C 1
ATOM 3248 O O . ILE B 1 14 ? -33.531 4.816 18.906 1 62.22 14 ILE B O 1
ATOM 3252 N N . ASP B 1 15 ? -35.188 3.701 17.922 1 63.44 15 ASP B N 1
ATOM 3253 C CA . ASP B 1 15 ? -35.969 4.902 17.688 1 63.44 15 ASP B CA 1
ATOM 3254 C C . ASP B 1 15 ? -36.562 5.422 19 1 63.44 15 ASP B C 1
ATOM 3256 O O . ASP B 1 15 ? -36.938 6.598 19.094 1 63.44 15 ASP B O 1
ATOM 3260 N N . SER B 1 16 ? -36.594 4.535 19.953 1 69.69 16 SER B N 1
ATOM 3261 C CA . SER B 1 16 ? -37.25 4.914 21.203 1 69.69 16 SER B CA 1
ATOM 3262 C C . SER B 1 16 ? -36.25 5.57 22.156 1 69.69 16 SER B C 1
ATOM 3264 O O . SER B 1 16 ? -36.625 6.125 23.188 1 69.69 16 SER B O 1
ATOM 3266 N N . LEU B 1 17 ? -35 5.523 21.797 1 70.81 17 LEU B N 1
ATOM 3267 C CA . LEU B 1 17 ? -34 6.078 22.688 1 70.81 17 LEU B CA 1
ATOM 3268 C C . LEU B 1 17 ? -34 7.602 22.641 1 70.81 17 LEU B C 1
ATOM 3270 O O . LEU B 1 17 ? -34.125 8.195 21.562 1 70.81 17 LEU B O 1
ATOM 3274 N N . LYS B 1 18 ? -34.031 8.133 23.859 1 83.06 18 LYS B N 1
ATOM 3275 C CA . LYS B 1 18 ? -33.906 9.586 23.938 1 83.06 18 LYS B CA 1
ATOM 3276 C C . LYS B 1 18 ? -32.531 10.047 23.438 1 83.06 18 LYS B C 1
ATOM 3278 O O . LYS B 1 18 ? -31.578 9.281 23.422 1 83.06 18 LYS B O 1
ATOM 3283 N N . ASP B 1 19 ? -32.469 11.273 22.984 1 85.5 19 ASP B N 1
ATOM 3284 C CA . ASP B 1 19 ? -31.266 11.844 22.438 1 85.5 19 ASP B CA 1
ATOM 3285 C C . ASP B 1 19 ? -30.125 11.789 23.453 1 85.5 19 ASP B C 1
ATOM 3287 O O . ASP B 1 19 ? -28.969 11.516 23.078 1 85.5 19 ASP B O 1
ATOM 3291 N N . ASP B 1 20 ? -30.469 11.938 24.734 1 87.38 20 ASP B N 1
ATOM 3292 C CA . ASP B 1 20 ? -29.438 11.93 25.766 1 87.38 20 ASP B CA 1
ATOM 3293 C C . ASP B 1 20 ? -28.812 10.539 25.891 1 87.38 20 ASP B C 1
ATOM 3295 O O . ASP B 1 20 ? -27.594 10.422 26.109 1 87.38 20 ASP B O 1
ATOM 3299 N N . ASN B 1 21 ? -29.625 9.539 25.734 1 89.75 21 ASN B N 1
ATOM 3300 C CA . ASN B 1 21 ? -29.109 8.172 25.797 1 89.75 21 ASN B CA 1
ATOM 3301 C C . ASN B 1 21 ? -28.203 7.859 24.609 1 89.75 21 ASN B C 1
ATOM 3303 O O . ASN B 1 21 ? -27.172 7.207 24.75 1 89.75 21 ASN B O 1
ATOM 3307 N N . ILE B 1 22 ? -28.641 8.359 23.5 1 91.56 22 ILE B N 1
ATOM 3308 C CA . ILE B 1 22 ? -27.844 8.141 22.297 1 91.56 22 ILE B CA 1
ATOM 3309 C C . ILE B 1 22 ? -26.484 8.844 22.453 1 91.56 22 ILE B C 1
ATOM 3311 O O . ILE B 1 22 ? -25.453 8.273 22.094 1 91.56 22 ILE B O 1
ATOM 3315 N N . GLU B 1 23 ? -26.531 10.016 22.984 1 93.94 23 GLU B N 1
ATOM 3316 C CA . GLU B 1 23 ? -25.297 10.758 23.203 1 93.94 23 GLU B CA 1
ATOM 3317 C C . GLU B 1 23 ? -24.359 9.992 24.125 1 93.94 23 GLU B C 1
ATOM 3319 O O . GLU B 1 23 ? -23.156 9.883 23.844 1 93.94 23 GLU B O 1
ATOM 3324 N N . ASP B 1 24 ? -24.938 9.414 25.141 1 93.62 24 ASP B N 1
ATOM 3325 C CA . ASP B 1 24 ? -24.125 8.672 26.109 1 93.62 24 ASP B CA 1
ATOM 3326 C C . ASP B 1 24 ? -23.5 7.434 25.469 1 93.62 24 ASP B C 1
ATOM 3328 O O . ASP B 1 24 ? -22.359 7.094 25.75 1 93.62 24 ASP B O 1
ATOM 3332 N N . ILE B 1 25 ? -24.25 6.809 24.672 1 93.38 25 ILE B N 1
ATOM 3333 C CA . ILE B 1 25 ? -23.75 5.629 23.984 1 93.38 25 ILE B CA 1
ATOM 3334 C C . ILE B 1 25 ? -22.609 6.023 23.047 1 93.38 25 ILE B C 1
ATOM 3336 O O . ILE B 1 25 ? -21.562 5.379 23.031 1 93.38 25 ILE B O 1
ATOM 3340 N N . LEU B 1 26 ? -22.844 7.082 22.312 1 95.31 26 LEU B N 1
ATOM 3341 C CA . LEU B 1 26 ? -21.859 7.523 21.328 1 95.31 26 LEU B CA 1
ATOM 3342 C C . LEU B 1 26 ? -20.578 7.988 22.016 1 95.31 26 LEU B C 1
ATOM 3344 O O . LEU B 1 26 ? -19.484 7.777 21.5 1 95.31 26 LEU B O 1
ATOM 3348 N N . LEU B 1 27 ? -20.672 8.531 23.156 1 95.38 27 LEU B N 1
ATOM 3349 C CA . LEU B 1 27 ? -19.516 9.031 23.906 1 95.38 27 LEU B CA 1
ATOM 3350 C C . LEU B 1 27 ? -18.641 7.883 24.391 1 95.38 27 LEU B C 1
ATOM 3352 O O . LEU B 1 27 ? -17.453 8.062 24.609 1 95.38 27 LEU B O 1
ATOM 3356 N N . ARG B 1 28 ? -19.188 6.68 24.453 1 94.5 28 ARG B N 1
ATOM 3357 C CA . ARG B 1 28 ? -18.469 5.539 25 1 94.5 28 ARG B CA 1
ATOM 3358 C C . ARG B 1 28 ? -17.766 4.75 23.906 1 94.5 28 ARG B C 1
ATOM 3360 O O . ARG B 1 28 ? -17.016 3.814 24.188 1 94.5 28 ARG B O 1
ATOM 3367 N N . LEU B 1 29 ? -18 5.172 22.766 1 94.31 29 LEU B N 1
ATOM 3368 C CA . LEU B 1 29 ? -17.312 4.488 21.672 1 94.31 29 LEU B CA 1
ATOM 3369 C C . LEU B 1 29 ? -15.797 4.699 21.781 1 94.31 29 LEU B C 1
ATOM 3371 O O . LEU B 1 29 ? -15.344 5.766 22.188 1 94.31 29 LEU B O 1
ATOM 3375 N N . PRO B 1 30 ? -15.062 3.729 21.375 1 91.38 30 PRO B N 1
ATOM 3376 C CA . PRO B 1 30 ? -13.641 3.721 21.703 1 91.38 30 PRO B CA 1
ATOM 3377 C C . PRO B 1 30 ? -12.82 4.66 20.828 1 91.38 30 PRO B C 1
ATOM 3379 O O . PRO B 1 30 ? -11.688 5.012 21.172 1 91.38 30 PRO B O 1
ATOM 3382 N N . SER B 1 31 ? -13.336 5.004 19.594 1 91.12 31 SER B N 1
ATOM 3383 C CA . SER B 1 31 ? -12.516 5.789 18.688 1 91.12 31 SER B CA 1
ATOM 3384 C C . SER B 1 31 ? -13.383 6.605 17.719 1 91.12 31 SER B C 1
ATOM 3386 O O . SER B 1 31 ? -14.57 6.328 17.578 1 91.12 31 SER B O 1
ATOM 3388 N N . PRO B 1 32 ? -12.758 7.586 17.109 1 90.12 32 PRO B N 1
ATOM 3389 C CA . PRO B 1 32 ? -13.469 8.336 16.062 1 90.12 32 PRO B CA 1
ATOM 3390 C C . PRO B 1 32 ? -13.961 7.445 14.93 1 90.12 32 PRO B C 1
ATOM 3392 O O . PRO B 1 32 ? -14.992 7.723 14.32 1 90.12 32 PRO B O 1
ATOM 3395 N N . ALA B 1 33 ? -13.234 6.418 14.656 1 90.69 33 ALA B N 1
ATOM 3396 C CA . ALA B 1 33 ? -13.664 5.496 13.617 1 90.69 33 ALA B CA 1
ATOM 3397 C C . ALA B 1 33 ? -14.969 4.805 14 1 90.69 33 ALA B C 1
ATOM 3399 O O . ALA B 1 33 ? -15.883 4.691 13.18 1 90.69 33 ALA B O 1
ATOM 3400 N N . SER B 1 34 ? -15.047 4.414 15.195 1 93 34 SER B N 1
ATOM 3401 C CA . SER B 1 34 ? -16.281 3.803 15.688 1 93 34 SER B CA 1
ATOM 3402 C C . SER B 1 34 ? -17.422 4.805 15.703 1 93 34 SER B C 1
ATOM 3404 O O . SER B 1 34 ? -18.562 4.461 15.367 1 93 34 SER B O 1
ATOM 3406 N N . LEU B 1 35 ? -17.047 5.969 16.094 1 94.62 35 LEU B N 1
ATOM 3407 C CA . LEU B 1 35 ? -18.047 7.031 16.109 1 94.62 35 LEU B CA 1
ATOM 3408 C C . LEU B 1 35 ? -18.594 7.281 14.719 1 94.62 35 LEU B C 1
ATOM 3410 O O . LEU B 1 35 ? -19.812 7.359 14.539 1 94.62 35 LEU B O 1
ATOM 3414 N N . ALA B 1 36 ? -17.719 7.43 13.766 1 91.44 36 ALA B N 1
ATOM 3415 C CA . ALA B 1 36 ? -18.141 7.68 12.383 1 91.44 36 ALA B CA 1
ATOM 3416 C C . ALA B 1 36 ? -19.047 6.559 11.875 1 91.44 36 ALA B C 1
ATOM 3418 O O . ALA B 1 36 ? -20.094 6.82 11.273 1 91.44 36 ALA B O 1
ATOM 3419 N N . ARG B 1 37 ? -18.656 5.359 12.102 1 90.19 37 ARG B N 1
ATOM 3420 C CA . ARG B 1 37 ? -19.438 4.203 11.664 1 90.19 37 ARG B CA 1
ATOM 3421 C C . ARG B 1 37 ? -20.828 4.199 12.305 1 90.19 37 ARG B C 1
ATOM 3423 O O . ARG B 1 37 ? -21.828 3.984 11.625 1 90.19 37 ARG B O 1
ATOM 3430 N N . ALA B 1 38 ? -20.875 4.402 13.586 1 92.5 38 ALA B N 1
ATOM 3431 C CA . ALA B 1 38 ? -22.141 4.422 14.312 1 92.5 38 ALA B CA 1
ATOM 3432 C C . ALA B 1 38 ? -23.016 5.574 13.844 1 92.5 38 ALA B C 1
ATOM 3434 O O . ALA B 1 38 ? -24.219 5.398 13.648 1 92.5 38 ALA B O 1
ATOM 3435 N N . ALA B 1 39 ? -22.422 6.73 13.648 1 92.31 39 ALA B N 1
ATOM 3436 C CA . ALA B 1 39 ? -23.156 7.93 13.266 1 92.31 39 ALA B CA 1
ATOM 3437 C C . ALA B 1 39 ? -23.797 7.762 11.891 1 92.31 39 ALA B C 1
ATOM 3439 O O . ALA B 1 39 ? -24.859 8.312 11.625 1 92.31 39 ALA B O 1
ATOM 3440 N N . LEU B 1 40 ? -23.125 6.996 11.055 1 89.56 40 LEU B N 1
ATOM 3441 C CA . LEU B 1 40 ? -23.594 6.848 9.68 1 89.56 40 LEU B CA 1
ATOM 3442 C C . LEU B 1 40 ? -24.719 5.824 9.602 1 89.56 40 LEU B C 1
ATOM 3444 O O . LEU B 1 40 ? -25.391 5.703 8.57 1 89.56 40 LEU B O 1
ATOM 3448 N N . ALA B 1 41 ? -24.969 5.137 10.617 1 87.19 41 ALA B N 1
ATOM 3449 C CA . ALA B 1 41 ? -25.984 4.098 10.625 1 87.19 41 ALA B CA 1
ATOM 3450 C C . ALA B 1 41 ? -27.391 4.711 10.664 1 87.19 41 ALA B C 1
ATOM 3452 O O . ALA B 1 41 ? -28.359 4.059 10.289 1 87.19 41 ALA B O 1
ATOM 3453 N N . SER B 1 42 ? -27.516 5.945 11.203 1 90.75 42 SER B N 1
ATOM 3454 C CA . SER B 1 42 ? -28.797 6.617 11.367 1 90.75 42 SER B CA 1
ATOM 3455 C C . SER B 1 42 ? -28.656 8.125 11.203 1 90.75 42 SER B C 1
ATOM 3457 O O . SER B 1 42 ? -27.688 8.719 11.672 1 90.75 42 SER B O 1
ATOM 3459 N N . ARG B 1 43 ? -29.641 8.672 10.586 1 90.75 43 ARG B N 1
ATOM 3460 C CA . ARG B 1 43 ? -29.641 10.125 10.43 1 90.75 43 ARG B CA 1
ATOM 3461 C C . ARG B 1 43 ? -29.688 10.82 11.781 1 90.75 43 ARG B C 1
ATOM 3463 O O . ARG B 1 43 ? -29.047 11.852 11.977 1 90.75 43 ARG B O 1
ATOM 3470 N N . ARG B 1 44 ? -30.453 10.258 12.633 1 90.75 44 ARG B N 1
ATOM 3471 C CA . ARG B 1 44 ? -30.578 10.82 13.969 1 90.75 44 ARG B CA 1
ATOM 3472 C C . ARG B 1 44 ? -29.25 10.766 14.711 1 90.75 44 ARG B C 1
ATOM 3474 O O . ARG B 1 44 ? -28.828 11.75 15.32 1 90.75 44 ARG B O 1
ATOM 3481 N N . TRP B 1 45 ? -28.578 9.68 14.664 1 93.56 45 TRP B N 1
ATOM 3482 C CA . TRP B 1 45 ? -27.281 9.531 15.312 1 93.56 45 TRP B CA 1
ATOM 3483 C C . TRP B 1 45 ? -26.266 10.492 14.711 1 93.56 45 TRP B C 1
ATOM 3485 O O . TRP B 1 45 ? -25.469 11.086 15.438 1 93.56 45 TRP B O 1
ATOM 3495 N N . ARG B 1 46 ? -26.312 10.648 13.445 1 93.31 46 ARG B N 1
ATOM 3496 C CA . ARG B 1 46 ? -25.406 11.562 12.766 1 93.31 46 ARG B CA 1
ATOM 3497 C C . ARG B 1 46 ? -25.641 13 13.219 1 93.31 46 ARG B C 1
ATOM 3499 O O . ARG B 1 46 ? -24.688 13.758 13.422 1 93.31 46 ARG B O 1
ATOM 3506 N N . GLY B 1 47 ? -26.891 13.305 13.32 1 92.5 47 GLY B N 1
ATOM 3507 C CA . GLY B 1 47 ? -27.219 14.633 13.797 1 92.5 47 GLY B CA 1
ATOM 3508 C C . GLY B 1 47 ? -26.656 14.945 15.164 1 92.5 47 GLY B C 1
ATOM 3509 O O . GLY B 1 47 ? -26.078 16.016 15.375 1 92.5 47 GLY B O 1
ATOM 3510 N N . ILE B 1 48 ? -26.75 14.031 16.016 1 93.38 48 ILE B N 1
ATOM 3511 C CA . ILE B 1 48 ? -26.25 14.195 17.375 1 93.38 48 ILE B CA 1
ATOM 3512 C C . ILE B 1 48 ? -24.719 14.25 17.359 1 93.38 48 ILE B C 1
ATOM 3514 O O . ILE B 1 48 ? -24.109 15.148 17.953 1 93.38 48 ILE B O 1
ATOM 3518 N N . ALA B 1 49 ? -24.141 13.367 16.594 1 94.69 49 ALA B N 1
ATOM 3519 C CA . ALA B 1 49 ? -22.688 13.227 16.562 1 94.69 49 ALA B CA 1
ATOM 3520 C C . ALA B 1 49 ? -22.047 14.422 15.875 1 94.69 49 ALA B C 1
ATOM 3522 O O . ALA B 1 49 ? -20.859 14.695 16.078 1 94.69 49 ALA B O 1
ATOM 3523 N N . SER B 1 50 ? -22.812 15.164 15.102 1 92.06 50 SER B N 1
ATOM 3524 C CA . SER B 1 50 ? -22.266 16.266 14.32 1 92.06 50 SER B CA 1
ATOM 3525 C C . SER B 1 50 ? -22.328 17.578 15.094 1 92.06 50 SER B C 1
ATOM 3527 O O . SER B 1 50 ? -21.781 18.594 14.656 1 92.06 50 SER B O 1
ATOM 3529 N N . SER B 1 51 ? -22.984 17.562 16.234 1 90.94 51 SER B N 1
ATOM 3530 C CA . SER B 1 51 ? -23.125 18.797 17 1 90.94 51 SER B CA 1
ATOM 3531 C C . SER B 1 51 ? -21.797 19.188 17.656 1 90.94 51 SER B C 1
ATOM 3533 O O . SER B 1 51 ? -21.047 18.328 18.109 1 90.94 51 SER B O 1
ATOM 3535 N N . SER B 1 52 ? -21.594 20.484 17.781 1 88.94 52 SER B N 1
ATOM 3536 C CA . SER B 1 52 ? -20.328 21 18.312 1 88.94 52 SER B CA 1
ATOM 3537 C C . SER B 1 52 ? -20.141 20.609 19.766 1 88.94 52 SER B C 1
ATOM 3539 O O . SER B 1 52 ? -19.062 20.156 20.156 1 88.94 52 SER B O 1
ATOM 3541 N N . PRO B 1 53 ? -21.188 20.719 20.594 1 90.31 53 PRO B N 1
ATOM 3542 C CA . PRO B 1 53 ? -21.016 20.312 21.984 1 90.31 53 PRO B CA 1
ATOM 3543 C C . PRO B 1 53 ? -20.625 18.844 22.125 1 90.31 53 PRO B C 1
ATOM 3545 O O . PRO B 1 53 ? -19.766 18.5 22.953 1 90.31 53 PRO B O 1
ATOM 3548 N N . PHE B 1 54 ? -21.25 18.062 21.375 1 94.31 54 PHE B N 1
ATOM 3549 C CA . PHE B 1 54 ? -20.922 16.641 21.453 1 94.31 54 PHE B CA 1
ATOM 3550 C C . PHE B 1 54 ? -19.484 16.391 21.031 1 94.31 54 PHE B C 1
ATOM 3552 O O . PHE B 1 54 ? -18.75 15.664 21.719 1 94.31 54 PHE B O 1
ATOM 3559 N N . LEU B 1 55 ? -19.078 16.938 19.906 1 92.25 55 LEU B N 1
ATOM 3560 C CA . LEU B 1 55 ? -17.734 16.734 19.375 1 92.25 55 LEU B CA 1
ATOM 3561 C C . LEU B 1 55 ? -16.688 17.203 20.391 1 92.25 55 LEU B C 1
ATOM 3563 O O . LEU B 1 55 ? -15.648 16.578 20.547 1 92.25 55 LEU B O 1
ATOM 3567 N N . ARG B 1 56 ? -16.984 18.266 21 1 90.69 56 ARG B N 1
ATOM 3568 C CA . ARG B 1 56 ? -16.062 18.781 22.016 1 90.69 56 ARG B CA 1
ATOM 3569 C C . ARG B 1 56 ? -15.914 17.781 23.156 1 90.69 56 ARG B C 1
ATOM 3571 O O . ARG B 1 56 ? -14.797 17.484 23.594 1 90.69 56 ARG B O 1
ATOM 3578 N N . ARG B 1 57 ? -17.016 17.25 23.625 1 93.38 57 ARG B N 1
ATOM 3579 C CA . ARG B 1 57 ? -17 16.281 24.719 1 93.38 57 ARG B CA 1
ATOM 3580 C C . ARG B 1 57 ? -16.281 15 24.312 1 93.38 57 ARG B C 1
ATOM 3582 O O . ARG B 1 57 ? -15.5 14.445 25.078 1 93.38 57 ARG B O 1
ATOM 3589 N N . PHE B 1 58 ? -16.609 14.594 23.141 1 94.25 58 PHE B N 1
ATOM 3590 C CA . PHE B 1 58 ? -15.977 13.375 22.656 1 94.25 58 PHE B CA 1
ATOM 3591 C C . PHE B 1 58 ? -14.461 13.547 22.578 1 94.25 58 PHE B C 1
ATOM 3593 O O . PHE B 1 58 ? -13.711 12.648 22.953 1 94.25 58 PHE B O 1
ATOM 3600 N N . ARG B 1 59 ? -14.031 14.656 22.109 1 89.56 59 ARG B N 1
ATOM 3601 C CA . ARG B 1 59 ? -12.602 14.922 21.984 1 89.56 59 ARG B CA 1
ATOM 3602 C C . ARG B 1 59 ? -11.922 15 23.344 1 89.56 59 ARG B C 1
ATOM 3604 O O . ARG B 1 59 ? -10.773 14.594 23.484 1 89.56 59 ARG B O 1
ATOM 3611 N N . GLU B 1 60 ? -12.586 15.5 24.266 1 88.44 60 GLU B N 1
ATOM 3612 C CA . GLU B 1 60 ? -12.062 15.547 25.625 1 88.44 60 GLU B CA 1
ATOM 3613 C C . GLU B 1 60 ? -11.812 14.141 26.172 1 88.44 60 GLU B C 1
ATOM 3615 O O . GLU B 1 60 ? -10.828 13.906 26.875 1 88.44 60 GLU B O 1
ATOM 3620 N N . LEU B 1 61 ? -12.68 13.227 25.781 1 90.94 61 LEU B N 1
ATOM 3621 C CA . LEU B 1 61 ? -12.578 11.852 26.25 1 90.94 61 LEU B CA 1
ATOM 3622 C C . LEU B 1 61 ? -11.586 11.055 25.422 1 90.94 61 LEU B C 1
ATOM 3624 O O . LEU B 1 61 ? -11.008 10.078 25.891 1 90.94 61 LEU B O 1
ATOM 3628 N N . HIS B 1 62 ? -11.469 11.523 24.141 1 88.81 62 HIS B N 1
ATOM 3629 C CA . HIS B 1 62 ? -10.562 10.875 23.203 1 88.81 62 HIS B CA 1
ATOM 3630 C C . HIS B 1 62 ? -9.57 11.883 22.625 1 88.81 62 HIS B C 1
ATOM 3632 O O . HIS B 1 62 ? -9.711 12.305 21.469 1 88.81 62 HIS B O 1
ATOM 3638 N N . PRO B 1 63 ? -8.555 12.117 23.297 1 78.56 63 PRO B N 1
ATOM 3639 C CA . PRO B 1 63 ? -7.684 13.242 22.938 1 78.56 63 PRO B CA 1
ATOM 3640 C C . PRO B 1 63 ? -6.891 12.992 21.656 1 78.56 63 PRO B C 1
ATOM 3642 O O . PRO B 1 63 ? -6.375 13.938 21.062 1 78.56 63 PRO B O 1
ATOM 3645 N N . TRP B 1 64 ? -6.875 11.75 21.281 1 80.06 64 TRP B N 1
ATOM 3646 C CA . TRP B 1 64 ? -6.078 11.469 20.094 1 80.06 64 TRP B CA 1
ATOM 3647 C C . TRP B 1 64 ? -6.91 10.75 19.047 1 80.06 64 TRP B C 1
ATOM 3649 O O . TRP B 1 64 ? -7.805 9.961 19.375 1 80.06 64 TRP B O 1
ATOM 3659 N N . SER B 1 65 ? -6.555 11.133 17.812 1 87.25 65 SER B N 1
ATOM 3660 C CA . SER B 1 65 ? -7.102 10.344 16.703 1 87.25 65 SER B CA 1
ATOM 3661 C C . SER B 1 65 ? -6.277 9.078 16.469 1 87.25 65 SER B C 1
ATOM 3663 O O . SER B 1 65 ? -5.059 9.086 16.641 1 87.25 65 SER B O 1
ATOM 3665 N N . PRO B 1 66 ? -6.941 8.07 16.141 1 91.75 66 PRO B N 1
ATOM 3666 C CA . PRO B 1 66 ? -6.184 6.836 15.922 1 91.75 66 PRO B CA 1
ATOM 3667 C C . PRO B 1 66 ? -5.207 6.945 14.758 1 91.75 66 PRO B C 1
ATOM 3669 O O . PRO B 1 66 ? -5.5 7.621 13.766 1 91.75 66 PRO B O 1
ATOM 3672 N N . ILE B 1 67 ? -4.09 6.309 14.969 1 93.62 67 ILE B N 1
ATOM 3673 C CA . ILE B 1 67 ? -3.107 6.176 13.898 1 93.62 67 ILE B CA 1
ATOM 3674 C C . ILE B 1 67 ? -3.508 5.027 12.977 1 93.62 67 ILE B C 1
ATOM 3676 O O . ILE B 1 67 ? -3.57 3.871 13.406 1 93.62 67 ILE B O 1
ATOM 3680 N N . LEU B 1 68 ? -3.732 5.328 11.734 1 95.88 68 LEU B N 1
ATOM 3681 C CA . LEU B 1 68 ? -4.105 4.281 10.797 1 95.88 68 LEU B CA 1
ATOM 3682 C C . LEU B 1 68 ? -2.871 3.676 10.133 1 95.88 68 LEU B C 1
ATOM 3684 O O . LEU B 1 68 ? -2.918 2.549 9.633 1 95.88 68 LEU B O 1
ATOM 3688 N N . GLY B 1 69 ? -1.838 4.484 10.07 1 96.06 69 GLY B N 1
ATOM 3689 C CA . GLY B 1 69 ? -0.631 3.965 9.453 1 96.06 69 GLY B CA 1
ATOM 3690 C C . GLY B 1 69 ? 0.419 5.031 9.203 1 96.06 69 GLY B C 1
ATOM 3691 O O . GLY B 1 69 ? 0.457 6.047 9.906 1 96.06 69 GLY B O 1
ATOM 3692 N N . LEU B 1 70 ? 1.347 4.688 8.297 1 95 70 LEU B N 1
ATOM 3693 C CA . LEU B 1 70 ? 2.48 5.523 7.922 1 95 70 LEU B CA 1
ATOM 3694 C C . LEU B 1 70 ? 2.58 5.656 6.406 1 95 70 LEU B C 1
ATOM 3696 O O . LEU B 1 70 ? 2.504 4.656 5.688 1 95 70 LEU B O 1
ATOM 3700 N N . PHE B 1 71 ? 2.611 6.898 5.953 1 95 71 PHE B N 1
ATOM 3701 C CA . PHE B 1 71 ? 2.936 7.109 4.547 1 95 71 PHE B CA 1
ATOM 3702 C C . PHE B 1 71 ? 4.434 7.32 4.359 1 95 71 PHE B C 1
ATOM 3704 O O . PHE B 1 71 ? 5.02 8.227 4.957 1 95 71 PHE B O 1
ATOM 3711 N N . ALA B 1 72 ? 5.023 6.488 3.6 1 91.62 72 ALA B N 1
ATOM 3712 C CA . ALA B 1 72 ? 6.449 6.598 3.307 1 91.62 72 ALA B CA 1
ATOM 3713 C C . ALA B 1 72 ? 6.684 7.281 1.964 1 91.62 72 ALA B C 1
ATOM 3715 O O . ALA B 1 72 ? 6.109 6.883 0.948 1 91.62 72 ALA B O 1
ATOM 3716 N N . SER B 1 73 ? 7.492 8.305 2.035 1 87.62 73 SER B N 1
ATOM 3717 C CA . SER B 1 73 ? 7.828 9.016 0.809 1 87.62 73 SER B CA 1
ATOM 3718 C C . SER B 1 73 ? 8.898 8.273 0.011 1 87.62 73 SER B C 1
ATOM 3720 O O . SER B 1 73 ? 9.758 7.609 0.588 1 87.62 73 SER B O 1
ATOM 3722 N N . GLN B 1 74 ? 8.727 8.406 -1.27 1 79.25 74 GLN B N 1
ATOM 3723 C CA . GLN B 1 74 ? 9.688 7.789 -2.184 1 79.25 74 GLN B CA 1
ATOM 3724 C C . GLN B 1 74 ? 10.234 8.805 -3.18 1 79.25 74 GLN B C 1
ATOM 3726 O O . GLN B 1 74 ? 10.086 8.641 -4.391 1 79.25 74 GLN B O 1
ATOM 3731 N N . PRO B 1 75 ? 10.938 9.727 -2.721 1 71.81 75 PRO B N 1
ATOM 3732 C CA . PRO B 1 75 ? 11.352 10.773 -3.646 1 71.81 75 PRO B CA 1
ATOM 3733 C C . PRO B 1 75 ? 12.336 10.273 -4.703 1 71.81 75 PRO B C 1
ATOM 3735 O O . PRO B 1 75 ? 12.312 10.742 -5.844 1 71.81 75 PRO B O 1
ATOM 3738 N N . ASP B 1 76 ? 13.125 9.336 -4.332 1 72.56 76 ASP B N 1
ATOM 3739 C CA . ASP B 1 76 ? 14.133 8.805 -5.246 1 72.56 76 ASP B CA 1
ATOM 3740 C C . ASP B 1 76 ? 13.477 8.039 -6.395 1 72.56 76 ASP B C 1
ATOM 3742 O O . ASP B 1 76 ? 14.055 7.93 -7.48 1 72.56 76 ASP B O 1
ATOM 3746 N N . LEU B 1 77 ? 12.32 7.578 -6.129 1 71.06 77 LEU B N 1
ATOM 3747 C CA . LEU B 1 77 ? 11.641 6.789 -7.152 1 71.06 77 LEU B CA 1
ATOM 3748 C C . LEU B 1 77 ? 10.594 7.625 -7.883 1 71.06 77 LEU B C 1
ATOM 3750 O O . LEU B 1 77 ? 9.969 7.148 -8.828 1 71.06 77 LEU B O 1
ATOM 3754 N N . GLN B 1 78 ? 10.469 8.883 -7.488 1 75 78 GLN B N 1
ATOM 3755 C CA . GLN B 1 78 ? 9.445 9.75 -8.078 1 75 78 GLN B CA 1
ATOM 3756 C C . GLN B 1 78 ? 8.086 9.055 -8.102 1 75 78 GLN B C 1
ATOM 3758 O O . GLN B 1 78 ? 7.406 9.055 -9.125 1 75 78 GLN B O 1
ATOM 3763 N N . GLN B 1 79 ? 7.777 8.414 -6.98 1 82.5 79 GLN B N 1
ATOM 3764 C CA . GLN B 1 79 ? 6.523 7.684 -6.848 1 82.5 79 GLN B CA 1
ATOM 3765 C C . GLN B 1 79 ? 5.66 8.266 -5.734 1 82.5 79 GLN B C 1
ATOM 3767 O O . GLN B 1 79 ? 6.16 8.984 -4.867 1 82.5 79 GLN B O 1
ATOM 3772 N N . LEU B 1 80 ? 4.43 7.938 -5.945 1 89.94 80 LEU B N 1
ATOM 3773 C CA . LEU B 1 80 ? 3.514 8.281 -4.863 1 89.94 80 LEU B CA 1
ATOM 3774 C C . LEU B 1 80 ? 3.932 7.602 -3.561 1 89.94 80 LEU B C 1
ATOM 3776 O O . LEU B 1 80 ? 4.582 6.559 -3.584 1 89.94 80 LEU B O 1
ATOM 3780 N N . PRO B 1 81 ? 3.633 8.25 -2.443 1 91.56 81 PRO B N 1
ATOM 3781 C CA . PRO B 1 81 ? 3.971 7.613 -1.169 1 91.56 81 PRO B CA 1
ATOM 3782 C C . PRO B 1 81 ? 3.271 6.27 -0.979 1 91.56 81 PRO B C 1
ATOM 3784 O O . PRO B 1 81 ? 2.186 6.051 -1.523 1 91.56 81 PRO B O 1
ATOM 3787 N N . ILE B 1 82 ? 3.885 5.402 -0.226 1 91.81 82 ILE B N 1
ATOM 3788 C CA . ILE B 1 82 ? 3.342 4.078 0.065 1 91.81 82 ILE B CA 1
ATOM 3789 C C . ILE B 1 82 ? 2.793 4.047 1.49 1 91.81 82 ILE B C 1
ATOM 3791 O O . ILE B 1 82 ? 3.424 4.562 2.416 1 91.81 82 ILE B O 1
ATOM 3795 N N . PHE B 1 83 ? 1.667 3.451 1.579 1 95.19 83 PHE B N 1
ATOM 3796 C CA . PHE B 1 83 ? 1 3.391 2.875 1 95.19 83 PHE B CA 1
ATOM 3797 C C . PHE B 1 83 ? 1.312 2.078 3.584 1 95.19 83 PHE B C 1
ATOM 3799 O O . PHE B 1 83 ? 1.196 1.004 2.99 1 95.19 83 PHE B O 1
ATOM 3806 N N . HIS B 1 84 ? 1.696 2.193 4.82 1 93.69 84 HIS B N 1
ATOM 3807 C CA . HIS B 1 84 ? 1.906 1.063 5.719 1 93.69 84 HIS B CA 1
ATOM 3808 C C . HIS B 1 84 ? 0.902 1.078 6.867 1 93.69 84 HIS B C 1
ATOM 3810 O O . HIS B 1 84 ? 0.97 1.94 7.746 1 93.69 84 HIS B O 1
ATOM 3816 N N . PRO B 1 85 ? 0.053 0.1 6.934 1 94.88 85 PRO B N 1
ATOM 3817 C CA . PRO B 1 85 ? -0.967 0.102 7.984 1 94.88 85 PRO B CA 1
ATOM 3818 C C . PRO B 1 85 ? -0.382 -0.141 9.375 1 94.88 85 PRO B C 1
ATOM 3820 O O . PRO B 1 85 ? 0.587 -0.891 9.516 1 94.88 85 PRO B O 1
ATOM 3823 N N . ALA B 1 86 ? -0.979 0.504 10.32 1 94.88 86 ALA B N 1
ATOM 3824 C CA . ALA B 1 86 ? -0.623 0.262 11.719 1 94.88 86 ALA B CA 1
ATOM 3825 C C . ALA B 1 86 ? -1.146 -1.091 12.195 1 94.88 86 ALA B C 1
ATOM 3827 O O . ALA B 1 86 ? -2.078 -1.645 11.602 1 94.88 86 ALA B O 1
ATOM 3828 N N . ALA B 1 87 ? -0.561 -1.561 13.25 1 91.44 87 ALA B N 1
ATOM 3829 C CA . ALA B 1 87 ? -0.985 -2.836 13.82 1 91.44 87 ALA B CA 1
ATOM 3830 C C . ALA B 1 87 ? -2.449 -2.785 14.25 1 91.44 87 ALA B C 1
ATOM 3832 O O . ALA B 1 87 ? -3.182 -3.764 14.094 1 91.44 87 ALA B O 1
ATOM 3833 N N . ALA B 1 88 ? -2.854 -1.667 14.734 1 92.12 88 ALA B N 1
ATOM 3834 C CA . ALA B 1 88 ? -4.215 -1.518 15.242 1 92.12 88 ALA B CA 1
ATOM 3835 C C . ALA B 1 88 ? -5.238 -1.719 14.125 1 92.12 88 ALA B C 1
ATOM 3837 O O . ALA B 1 88 ? -6.367 -2.15 14.375 1 92.12 88 ALA B O 1
ATOM 3838 N N . VAL B 1 89 ? -4.898 -1.402 12.945 1 94.31 89 VAL B N 1
ATOM 3839 C CA . VAL B 1 89 ? -5.781 -1.557 11.797 1 94.31 89 VAL B CA 1
ATOM 3840 C C . VAL B 1 89 ? -6.078 -3.037 11.562 1 94.31 89 VAL B C 1
ATOM 3842 O O . VAL B 1 89 ? -7.125 -3.391 11.016 1 94.31 89 VAL B O 1
ATOM 3845 N N . ARG B 1 90 ? -5.234 -3.863 11.992 1 91.25 90 ARG B N 1
ATOM 3846 C CA . ARG B 1 90 ? -5.398 -5.301 11.789 1 91.25 90 ARG B CA 1
ATOM 3847 C C . ARG B 1 90 ? -6.168 -5.934 12.938 1 91.25 90 ARG B C 1
ATOM 3849 O O . ARG B 1 90 ? -6.762 -7.004 12.781 1 91.25 90 ARG B O 1
ATOM 3856 N N . SER B 1 91 ? -6.195 -5.277 14.07 1 90.94 91 SER B N 1
ATOM 3857 C CA . SER B 1 91 ? -6.805 -5.875 15.258 1 90.94 91 SER B CA 1
ATOM 3858 C C . SER B 1 91 ? -8.141 -5.219 15.586 1 90.94 91 SER B C 1
ATOM 3860 O O . SER B 1 91 ? -9.016 -5.844 16.188 1 90.94 91 SER B O 1
ATOM 3862 N N . ASP B 1 92 ? -8.328 -3.967 15.227 1 92.19 92 ASP B N 1
ATOM 3863 C CA . ASP B 1 92 ? -9.555 -3.227 15.484 1 92.19 92 ASP B CA 1
ATOM 3864 C C . ASP B 1 92 ? -10.461 -3.207 14.258 1 92.19 92 ASP B C 1
ATOM 3866 O O . ASP B 1 92 ? -10.109 -2.609 13.234 1 92.19 92 ASP B O 1
ATOM 3870 N N . PRO B 1 93 ? -11.641 -3.768 14.352 1 90.75 93 PRO B N 1
ATOM 3871 C CA . PRO B 1 93 ? -12.5 -3.887 13.172 1 90.75 93 PRO B CA 1
ATOM 3872 C C . PRO B 1 93 ? -12.922 -2.531 12.609 1 90.75 93 PRO B C 1
ATOM 3874 O O . PRO B 1 93 ? -13.086 -2.387 11.398 1 90.75 93 PRO B O 1
ATOM 3877 N N . ASP B 1 94 ? -13.148 -1.586 13.477 1 91.69 94 ASP B N 1
ATOM 3878 C CA . ASP B 1 94 ? -13.562 -0.271 13 1 91.69 94 ASP B CA 1
ATOM 3879 C C . ASP B 1 94 ? -12.43 0.426 12.25 1 91.69 94 ASP B C 1
ATOM 3881 O O . ASP B 1 94 ? -12.656 1.062 11.219 1 91.69 94 ASP B O 1
ATOM 3885 N N . LEU B 1 95 ? -11.219 0.273 12.758 1 93.94 95 LEU B N 1
ATOM 3886 C CA . LEU B 1 95 ? -10.07 0.854 12.07 1 93.94 95 LEU B CA 1
ATOM 3887 C C . LEU B 1 95 ? -9.789 0.115 10.773 1 93.94 95 LEU B C 1
ATOM 3889 O O . LEU B 1 95 ? -9.414 0.731 9.773 1 93.94 95 LEU B O 1
ATOM 3893 N N . ALA B 1 96 ? -10.008 -1.16 10.82 1 93.44 96 ALA B N 1
ATOM 3894 C CA . ALA B 1 96 ? -9.859 -1.958 9.609 1 93.44 96 ALA B CA 1
ATOM 3895 C C . ALA B 1 96 ? -10.828 -1.496 8.523 1 93.44 96 ALA B C 1
ATOM 3897 O O . ALA B 1 96 ? -10.453 -1.355 7.359 1 93.44 96 ALA B O 1
ATOM 3898 N N . ALA B 1 97 ? -12.008 -1.271 8.953 1 91.81 97 ALA B N 1
ATOM 3899 C CA . ALA B 1 97 ? -13.031 -0.816 8.016 1 91.81 97 ALA B CA 1
ATOM 3900 C C . ALA B 1 97 ? -12.656 0.535 7.41 1 91.81 97 ALA B C 1
ATOM 3902 O O . ALA B 1 97 ? -12.852 0.762 6.211 1 91.81 97 ALA B O 1
ATOM 3903 N N . ALA B 1 98 ? -12.164 1.396 8.188 1 91.69 98 ALA B N 1
ATOM 3904 C CA . ALA B 1 98 ? -11.734 2.707 7.711 1 91.69 98 ALA B CA 1
ATOM 3905 C C . ALA B 1 98 ? -10.609 2.574 6.688 1 91.69 98 ALA B C 1
ATOM 3907 O O . ALA B 1 98 ? -10.633 3.229 5.645 1 91.69 98 ALA B O 1
ATOM 3908 N N . ALA B 1 99 ? -9.688 1.716 7.004 1 93.69 99 ALA B N 1
ATOM 3909 C CA . ALA B 1 99 ? -8.555 1.507 6.109 1 93.69 99 ALA B CA 1
ATOM 3910 C C . ALA B 1 99 ? -9 0.856 4.801 1 93.69 99 ALA B C 1
ATOM 3912 O O . ALA B 1 99 ? -8.539 1.24 3.723 1 93.69 99 ALA B O 1
ATOM 3913 N N . ARG B 1 100 ? -9.898 -0.056 4.852 1 91.75 100 ARG B N 1
ATOM 3914 C CA . ARG B 1 100 ? -10.367 -0.772 3.67 1 91.75 100 ARG B CA 1
ATOM 3915 C C . ARG B 1 100 ? -11.266 0.116 2.812 1 91.75 100 ARG B C 1
ATOM 3917 O O . ARG B 1 100 ? -11.273 -0.008 1.586 1 91.75 100 ARG B O 1
ATOM 3924 N N . GLY B 1 101 ? -11.961 0.914 3.529 1 91.31 101 GLY B N 1
ATOM 3925 C CA . GLY B 1 101 ? -12.883 1.789 2.818 1 91.31 101 GLY B CA 1
ATOM 3926 C C . GLY B 1 101 ? -12.211 3.016 2.234 1 91.31 101 GLY B C 1
ATOM 3927 O O . GLY B 1 101 ? -12.773 3.693 1.374 1 91.31 101 GLY B O 1
ATOM 3928 N N . GLY B 1 102 ? -11.039 3.287 2.707 1 94.19 102 GLY B N 1
ATOM 3929 C CA . GLY B 1 102 ? -10.312 4.453 2.23 1 94.19 102 GLY B CA 1
ATOM 3930 C C . GLY B 1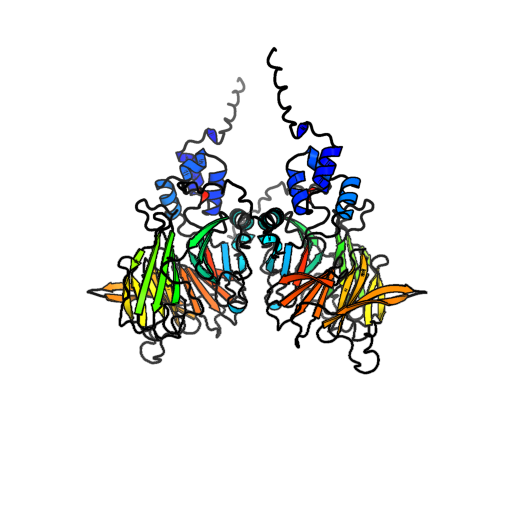 102 ? -9.492 4.18 0.984 1 94.19 102 GLY B C 1
ATOM 3931 O O . GLY B 1 102 ? -9.359 3.029 0.561 1 94.19 102 GLY B O 1
ATOM 3932 N N . ASP B 1 103 ? -9.039 5.227 0.326 1 96.19 103 ASP B N 1
ATOM 3933 C CA . ASP B 1 103 ? -8.172 5.125 -0.841 1 96.19 103 ASP B CA 1
ATOM 3934 C C . ASP B 1 103 ? -6.711 5.379 -0.461 1 96.19 103 ASP B C 1
ATOM 3936 O O . ASP B 1 103 ? -6.129 6.391 -0.853 1 96.19 103 ASP B O 1
ATOM 3940 N N . PHE B 1 104 ? -6.141 4.441 0.18 1 96.81 104 PHE B N 1
ATOM 3941 C CA . PHE B 1 104 ? -4.77 4.59 0.664 1 96.81 104 PHE B CA 1
ATOM 3942 C C . PHE B 1 104 ? -3.77 4.188 -0.412 1 96.81 104 PHE B C 1
ATOM 3944 O O . PHE B 1 104 ? -2.559 4.324 -0.223 1 96.81 104 PHE B O 1
ATOM 3951 N N . LEU B 1 105 ? -4.293 3.746 -1.536 1 94.56 105 LEU B N 1
ATOM 3952 C CA . LEU B 1 105 ? -3.465 3.512 -2.713 1 94.56 105 LEU B CA 1
ATOM 3953 C C . LEU B 1 105 ? -3.361 4.773 -3.564 1 94.56 105 LEU B C 1
ATOM 3955 O O . LEU B 1 105 ? -2.588 4.816 -4.523 1 94.56 105 LEU B O 1
ATOM 3959 N N . LEU B 1 106 ? -4.105 5.75 -3.244 1 94.12 106 LEU B N 1
ATOM 3960 C CA . LEU B 1 106 ? -4.102 7.051 -3.908 1 94.12 106 LEU B CA 1
ATOM 3961 C C . LEU B 1 106 ? -4.414 6.898 -5.395 1 94.12 106 LEU B C 1
ATOM 3963 O O . LEU B 1 106 ? -3.709 7.457 -6.238 1 94.12 106 LEU B O 1
ATOM 3967 N N . THR B 1 107 ? -5.449 6.141 -5.668 1 93 107 THR B N 1
ATOM 3968 C CA . THR B 1 107 ? -5.793 5.766 -7.035 1 93 107 THR B CA 1
ATOM 3969 C C . THR B 1 107 ? -6.332 6.973 -7.801 1 93 107 THR B C 1
ATOM 3971 O O . THR B 1 107 ? -6.418 6.941 -9.031 1 93 107 THR B O 1
ATOM 3974 N N . ARG B 1 108 ? -6.641 8.055 -7.133 1 91.31 108 ARG B N 1
ATOM 3975 C CA . ARG B 1 108 ? -7.199 9.234 -7.793 1 91.31 108 ARG B CA 1
ATOM 3976 C C . ARG B 1 108 ? -6.094 10.148 -8.305 1 91.31 108 ARG B C 1
ATOM 3978 O O . ARG B 1 108 ? -6.363 11.133 -9 1 91.31 108 ARG B O 1
ATOM 3985 N N . LEU B 1 109 ? -4.914 9.812 -7.902 1 90.25 109 LEU B N 1
ATOM 3986 C CA . LEU B 1 109 ? -3.773 10.617 -8.328 1 90.25 109 LEU B CA 1
ATOM 3987 C C . LEU B 1 109 ? -2.996 9.922 -9.438 1 90.25 109 LEU B C 1
ATOM 3989 O O . LEU B 1 109 ? -2.799 8.703 -9.391 1 90.25 109 LEU B O 1
ATOM 3993 N N . GLU B 1 110 ? -2.59 10.727 -10.367 1 83.19 110 GLU B N 1
ATOM 3994 C CA . GLU B 1 110 ? -1.722 10.172 -11.398 1 83.19 110 GLU B CA 1
ATOM 3995 C C . GLU B 1 110 ? -0.321 9.906 -10.859 1 83.19 110 GLU B C 1
ATOM 3997 O O . GLU B 1 110 ? 0.18 10.648 -10.016 1 83.19 110 GLU B O 1
ATOM 4002 N N . ASP B 1 111 ? 0.241 8.828 -11.312 1 74.31 111 ASP B N 1
ATOM 4003 C CA . ASP B 1 111 ? 1.54 8.453 -10.766 1 74.31 111 ASP B CA 1
ATOM 4004 C C . ASP B 1 111 ? 2.672 8.867 -11.703 1 74.31 111 ASP B C 1
ATOM 4006 O O . ASP B 1 111 ? 3.844 8.836 -11.32 1 74.31 111 ASP B O 1
ATOM 4010 N N . ASP B 1 112 ? 2.42 9.227 -12.938 1 69.75 112 ASP B N 1
ATOM 4011 C CA . ASP B 1 112 ? 3.473 9.633 -13.859 1 69.75 112 ASP B CA 1
ATOM 4012 C C . ASP B 1 112 ? 3.033 10.844 -14.688 1 69.75 112 ASP B C 1
ATOM 4014 O O . ASP B 1 112 ? 2.133 10.734 -15.523 1 69.75 112 ASP B O 1
ATOM 4018 N N . PRO B 1 113 ? 3.703 12.164 -14.398 1 72.12 113 PRO B N 1
ATOM 4019 C CA . PRO B 1 113 ? 4.746 12.359 -13.391 1 72.12 113 PRO B CA 1
ATOM 4020 C C . PRO B 1 113 ? 4.211 12.281 -11.969 1 72.12 113 PRO B C 1
ATOM 4022 O O . PRO B 1 113 ? 3.041 12.594 -11.727 1 72.12 113 PRO B O 1
ATOM 4025 N N . ALA B 1 114 ? 5.09 11.828 -11.07 1 74.69 114 ALA B N 1
ATOM 4026 C CA . ALA B 1 114 ? 4.602 11.516 -9.727 1 74.69 114 ALA B CA 1
ATOM 4027 C C . ALA B 1 114 ? 4.457 12.773 -8.883 1 74.69 114 ALA B C 1
ATOM 4029 O O . ALA B 1 114 ? 5.18 13.75 -9.094 1 74.69 114 ALA B O 1
ATOM 4030 N N . TRP B 1 115 ? 3.443 12.82 -8.156 1 86.81 115 TRP B N 1
ATOM 4031 C CA . TRP B 1 115 ? 3.242 13.797 -7.09 1 86.81 115 TRP B CA 1
ATOM 4032 C C . TRP B 1 115 ? 4.328 13.672 -6.027 1 86.81 115 TRP B C 1
ATOM 4034 O O . TRP B 1 115 ? 4.738 12.57 -5.672 1 86.81 115 TRP B O 1
ATOM 4044 N N . ARG B 1 116 ? 4.809 14.805 -5.625 1 87.94 116 ARG B N 1
ATOM 4045 C CA . ARG B 1 116 ? 5.746 14.828 -4.508 1 87.94 116 ARG B CA 1
ATOM 4046 C C . ARG B 1 116 ? 5.012 14.984 -3.182 1 87.94 116 ARG B C 1
ATOM 4048 O O . ARG B 1 116 ? 4.207 15.906 -3.02 1 87.94 116 ARG B O 1
ATOM 4055 N N . PHE B 1 117 ? 5.293 14.125 -2.303 1 91.06 117 PHE B N 1
ATOM 4056 C CA . PHE B 1 117 ? 4.688 14.164 -0.977 1 91.06 117 PHE B CA 1
ATOM 4057 C C . PHE B 1 117 ? 5.293 15.273 -0.131 1 91.06 117 PHE B C 1
ATOM 4059 O O . PHE B 1 117 ? 6.508 15.32 0.065 1 91.06 117 PHE B O 1
ATOM 4066 N N . ARG B 1 118 ? 4.441 16.188 0.441 1 89.31 118 ARG B N 1
ATOM 4067 C CA . ARG B 1 118 ? 4.957 17.375 1.096 1 89.31 118 ARG B CA 1
ATOM 4068 C C . ARG B 1 118 ? 4.652 17.359 2.59 1 89.31 118 ARG B C 1
ATOM 4070 O O . ARG B 1 118 ? 5.484 17.766 3.404 1 89.31 118 ARG B O 1
ATOM 4077 N N . ASP B 1 119 ? 3.422 16.969 2.891 1 89.5 119 ASP B N 1
ATOM 4078 C CA . ASP B 1 119 ? 3.004 17.062 4.285 1 89.5 119 ASP B CA 1
ATOM 4079 C C . ASP B 1 119 ? 1.8 16.172 4.562 1 89.5 119 ASP B C 1
ATOM 4081 O O . ASP B 1 119 ? 1.142 15.695 3.633 1 89.5 119 ASP B O 1
ATOM 4085 N N . CYS B 1 120 ? 1.602 15.891 5.758 1 91.19 120 CYS B N 1
ATOM 4086 C CA . CYS B 1 120 ? 0.47 15.102 6.242 1 91.19 120 CYS B CA 1
ATOM 4087 C C . CYS B 1 120 ? -0.022 15.625 7.586 1 91.19 120 CYS B C 1
ATOM 4089 O O . CYS B 1 120 ? 0.723 15.625 8.57 1 91.19 120 CYS B O 1
ATOM 4091 N N . ARG B 1 121 ? -1.244 16.062 7.602 1 87.19 121 ARG B N 1
ATOM 4092 C CA . ARG B 1 121 ? -1.791 16.609 8.836 1 87.19 121 ARG B CA 1
ATOM 4093 C C . ARG B 1 121 ? -3.293 16.375 8.93 1 87.19 121 ARG B C 1
ATOM 4095 O O . ARG B 1 121 ? -4.012 16.516 7.938 1 87.19 121 ARG B O 1
ATOM 4102 N N . ASN B 1 122 ? -3.717 15.969 10.047 1 85.75 122 ASN B N 1
ATOM 4103 C CA . ASN B 1 122 ? -5.133 15.789 10.352 1 85.75 122 ASN B CA 1
ATOM 4104 C C . ASN B 1 122 ? -5.84 14.977 9.273 1 85.75 122 ASN B C 1
ATOM 4106 O O . ASN B 1 122 ? -6.887 15.383 8.766 1 85.75 122 ASN B O 1
ATOM 4110 N N . GLY B 1 123 ? -5.203 13.992 8.867 1 89.81 123 GLY B N 1
ATOM 4111 C CA . GLY B 1 123 ? -5.832 13.039 7.965 1 89.81 123 GLY B CA 1
ATOM 4112 C C . GLY B 1 123 ? -5.793 13.484 6.512 1 89.81 123 GLY B C 1
ATOM 4113 O O . GLY B 1 123 ? -6.5 12.922 5.672 1 89.81 123 GLY B O 1
ATOM 4114 N N . ARG B 1 124 ? -5.004 14.508 6.25 1 91.94 124 ARG B N 1
ATOM 4115 C CA . ARG B 1 124 ? -4.887 15 4.883 1 91.94 124 ARG B CA 1
ATOM 4116 C C . ARG B 1 124 ? -3.439 14.953 4.406 1 91.94 124 ARG B C 1
ATOM 4118 O O . ARG B 1 124 ? -2.518 15.227 5.176 1 91.94 124 ARG B O 1
ATOM 4125 N N . LEU B 1 125 ? -3.357 14.625 3.158 1 94.75 125 LEU B N 1
ATOM 4126 C CA . LEU B 1 125 ? -2.057 14.641 2.5 1 94.75 125 LEU B CA 1
ATOM 4127 C C . LEU B 1 125 ? -1.899 15.883 1.628 1 94.75 125 LEU B C 1
ATOM 4129 O O . LEU B 1 125 ? -2.846 16.297 0.956 1 94.75 125 LEU B O 1
ATOM 4133 N N . LEU B 1 126 ? -0.765 16.453 1.687 1 94.25 126 LEU B N 1
ATOM 4134 C CA . LEU B 1 126 ? -0.403 17.516 0.766 1 94.25 126 LEU B CA 1
ATOM 4135 C C . LEU B 1 126 ? 0.654 17.047 -0.228 1 94.25 126 LEU B C 1
ATOM 4137 O O . LEU B 1 126 ? 1.727 16.594 0.172 1 94.25 126 LEU B O 1
ATOM 4141 N N . LEU B 1 127 ? 0.315 17.125 -1.489 1 93.56 127 LEU B N 1
ATOM 4142 C CA . LEU B 1 127 ? 1.225 16.734 -2.562 1 93.56 127 LEU B CA 1
ATOM 4143 C C . LEU B 1 127 ? 1.414 17.875 -3.553 1 93.56 127 LEU B C 1
ATOM 4145 O O . LEU B 1 127 ? 0.557 18.766 -3.664 1 93.56 127 LEU B O 1
ATOM 4149 N N . SER B 1 128 ? 2.582 17.844 -4.207 1 91.62 128 SER B N 1
ATOM 4150 C CA . SER B 1 128 ? 2.848 18.875 -5.211 1 91.62 128 SER B CA 1
ATOM 4151 C C . SER B 1 128 ? 3.318 18.25 -6.523 1 91.62 128 SER B C 1
ATOM 4153 O O . SER B 1 128 ? 3.955 17.203 -6.523 1 91.62 128 SER B O 1
ATOM 4155 N N . ARG B 1 129 ? 2.932 18.844 -7.555 1 88.19 129 ARG B N 1
ATOM 4156 C CA . ARG B 1 129 ? 3.348 18.484 -8.906 1 88.19 129 ARG B CA 1
ATOM 4157 C C . ARG B 1 129 ? 3.379 19.719 -9.805 1 88.19 129 ARG B C 1
ATOM 4159 O O . ARG B 1 129 ? 2.332 20.281 -10.133 1 88.19 129 ARG B O 1
ATOM 4166 N N . GLY B 1 130 ? 4.574 20.078 -10.172 1 80.88 130 GLY B N 1
ATOM 4167 C CA . GLY B 1 130 ? 4.676 21.312 -10.945 1 80.88 130 GLY B CA 1
ATOM 4168 C C . GLY B 1 130 ? 4.031 22.5 -10.266 1 80.88 130 GLY B C 1
ATOM 4169 O O . GLY B 1 130 ? 4.352 22.812 -9.117 1 80.88 130 GLY B O 1
ATOM 4170 N N . ASP B 1 131 ? 2.984 23.062 -10.945 1 82.62 131 ASP B N 1
ATOM 4171 C CA . ASP B 1 131 ? 2.328 24.25 -10.438 1 82.62 131 ASP B CA 1
ATOM 4172 C C . ASP B 1 131 ? 1.01 23.922 -9.75 1 82.62 131 ASP B C 1
ATOM 4174 O O . ASP B 1 131 ? 0.118 24.766 -9.648 1 82.62 131 ASP B O 1
ATOM 4178 N N . SER B 1 132 ? 1.011 22.703 -9.32 1 89.06 132 SER B N 1
ATOM 4179 C CA . SER B 1 132 ? -0.244 22.297 -8.695 1 89.06 132 SER B CA 1
ATOM 4180 C C . SER B 1 132 ? 0.002 21.641 -7.348 1 89.06 132 SER B C 1
ATOM 4182 O O . SER B 1 132 ? 0.983 20.906 -7.18 1 89.06 132 SER B O 1
ATOM 4184 N N . LEU B 1 133 ? -0.84 22.062 -6.473 1 93.31 133 LEU B N 1
ATOM 4185 C CA . LEU B 1 133 ? -0.909 21.359 -5.195 1 93.31 133 LEU B CA 1
ATOM 4186 C C . LEU B 1 133 ? -2.17 20.5 -5.105 1 93.31 133 LEU B C 1
ATOM 4188 O O . LEU B 1 133 ? -3.184 20.828 -5.734 1 93.31 133 LEU B O 1
ATOM 4192 N N . SER B 1 134 ? -2.055 19.422 -4.43 1 93.88 134 SER B N 1
ATOM 4193 C CA . SER B 1 134 ? -3.195 18.531 -4.223 1 93.88 134 SER B CA 1
ATOM 4194 C C . SER B 1 134 ? -3.369 18.188 -2.748 1 93.88 134 SER B C 1
ATOM 4196 O O . SER B 1 134 ? -2.416 17.766 -2.086 1 93.88 134 SER B O 1
ATOM 4198 N N . LEU B 1 135 ? -4.508 18.469 -2.266 1 93.81 135 LEU B N 1
ATOM 4199 C CA . LEU B 1 135 ? -4.902 18 -0.946 1 93.81 135 LEU B CA 1
ATOM 4200 C C . LEU B 1 135 ? -5.793 16.766 -1.057 1 93.81 135 LEU B C 1
ATOM 4202 O O . LEU B 1 135 ? -6.84 16.812 -1.706 1 93.81 135 LEU B O 1
ATOM 4206 N N . TYR B 1 136 ? -5.34 15.75 -0.399 1 94.31 136 TYR B N 1
ATOM 4207 C CA . TYR B 1 136 ? -6.055 14.492 -0.557 1 94.31 136 TYR B CA 1
ATOM 4208 C C . TYR B 1 136 ? -6.379 13.875 0.798 1 94.31 136 TYR B C 1
ATOM 4210 O O . TYR B 1 136 ? -5.504 13.758 1.66 1 94.31 136 TYR B O 1
ATOM 4218 N N . ASP B 1 137 ? -7.613 13.547 1.054 1 93 137 ASP B N 1
ATOM 4219 C CA . ASP B 1 137 ? -8.078 12.797 2.217 1 93 137 ASP B CA 1
ATOM 4220 C C . ASP B 1 137 ? -8.398 11.352 1.844 1 93 137 ASP B C 1
ATOM 4222 O O . ASP B 1 137 ? -9.477 11.062 1.318 1 93 137 ASP B O 1
ATOM 4226 N N . PRO B 1 138 ? -7.523 10.406 2.17 1 95.06 138 PRO B N 1
ATOM 4227 C CA . PRO B 1 138 ? -7.711 9.016 1.754 1 95.06 138 PRO B CA 1
ATOM 4228 C C . PRO B 1 138 ? -8.969 8.391 2.348 1 95.06 138 PRO B C 1
ATOM 4230 O O . PRO B 1 138 ? -9.562 7.5 1.737 1 95.06 138 PRO B O 1
ATOM 4233 N N . VAL B 1 139 ? -9.398 8.789 3.502 1 92.38 139 VAL B N 1
ATOM 4234 C CA . VAL B 1 139 ? -10.523 8.164 4.18 1 92.38 139 VAL B CA 1
ATOM 4235 C C . VAL B 1 139 ? -11.828 8.555 3.492 1 92.38 139 VAL B C 1
ATOM 4237 O O . VAL B 1 139 ? -12.672 7.699 3.195 1 92.38 139 VAL B O 1
ATOM 4240 N N . SER B 1 140 ? -11.984 9.789 3.182 1 88.69 140 SER B N 1
ATOM 4241 C CA . SER B 1 140 ? -13.219 10.266 2.562 1 88.69 140 SER B CA 1
ATOM 4242 C C . SER B 1 140 ? -13.102 10.289 1.042 1 88.69 140 SER B C 1
ATOM 4244 O O . SER B 1 140 ? -14.086 10.508 0.341 1 88.69 140 SER B O 1
ATOM 4246 N N . HIS B 1 141 ? -11.969 10.203 0.46 1 90.31 141 HIS B N 1
ATOM 4247 C CA . HIS B 1 141 ? -11.68 10.227 -0.969 1 90.31 141 HIS B CA 1
ATOM 4248 C C . HIS B 1 141 ? -11.781 11.648 -1.527 1 90.31 141 HIS B C 1
ATOM 4250 O O . HIS B 1 141 ? -11.883 11.828 -2.74 1 90.31 141 HIS B O 1
ATOM 4256 N N . ARG B 1 142 ? -11.766 12.57 -0.686 1 88.88 142 ARG B N 1
ATOM 4257 C CA . ARG B 1 142 ? -11.875 13.945 -1.148 1 88.88 142 ARG B CA 1
ATOM 4258 C C . ARG B 1 142 ? -10.539 14.461 -1.675 1 88.88 142 ARG B C 1
ATOM 4260 O O . ARG B 1 142 ? -9.508 14.305 -1.017 1 88.88 142 ARG B O 1
ATOM 4267 N N . HIS B 1 143 ? -10.602 15.008 -2.818 1 90.88 143 HIS B N 1
ATOM 4268 C CA . HIS B 1 143 ? -9.438 15.578 -3.484 1 90.88 143 HIS B CA 1
ATOM 4269 C C . HIS B 1 143 ? -9.68 17.031 -3.885 1 90.88 143 HIS B C 1
ATOM 4271 O O . HIS B 1 143 ? -10.656 17.328 -4.566 1 90.88 143 HIS B O 1
ATOM 4277 N N . VAL B 1 144 ? -8.82 17.859 -3.451 1 90.94 144 VAL B N 1
ATOM 4278 C CA . VAL B 1 144 ? -8.898 19.281 -3.814 1 90.94 144 VAL B CA 1
ATOM 4279 C C . VAL B 1 144 ? -7.613 19.703 -4.512 1 90.94 144 VAL B C 1
ATOM 4281 O O . VAL B 1 144 ? -6.527 19.609 -3.932 1 90.94 144 VAL B O 1
ATOM 4284 N N . ALA B 1 145 ? -7.738 20.109 -5.676 1 90.31 145 ALA B N 1
ATOM 4285 C CA . ALA B 1 145 ? -6.605 20.672 -6.414 1 90.31 145 ALA B CA 1
ATOM 4286 C C . ALA B 1 145 ? -6.473 22.172 -6.156 1 90.31 145 ALA B C 1
ATOM 4288 O O . ALA B 1 145 ? -7.457 22.906 -6.223 1 90.31 145 ALA B O 1
ATOM 4289 N N . VAL B 1 146 ? -5.289 22.562 -5.816 1 91.25 146 VAL B N 1
ATOM 4290 C CA . VAL B 1 146 ? -5 23.969 -5.559 1 91.25 146 VAL B CA 1
ATOM 4291 C C . VAL B 1 146 ? -3.945 24.469 -6.547 1 91.25 146 VAL B C 1
ATOM 4293 O O . VAL B 1 146 ? -2.75 24.219 -6.367 1 91.25 146 VAL B O 1
ATOM 4296 N N . PRO B 1 147 ? -4.418 25.141 -7.539 1 88.5 147 PRO B N 1
ATOM 4297 C CA . PRO B 1 147 ? -3.42 25.688 -8.461 1 88.5 147 PRO B CA 1
ATOM 4298 C C . PRO B 1 147 ? -2.572 26.797 -7.816 1 88.5 147 PRO B C 1
ATOM 4300 O O . PRO B 1 147 ? -3.082 27.594 -7.023 1 88.5 147 PRO B O 1
ATOM 4303 N N . ARG B 1 148 ? -1.35 26.75 -8.109 1 87.06 148 ARG B N 1
ATOM 4304 C CA . ARG B 1 148 ? -0.488 27.812 -7.605 1 87.06 148 ARG B CA 1
ATOM 4305 C C . ARG B 1 148 ? -0.823 29.156 -8.258 1 87.06 148 ARG B C 1
ATOM 4307 O O . ARG B 1 148 ? -1.401 29.188 -9.352 1 87.06 148 ARG B O 1
ATOM 4314 N N . PRO B 1 149 ? -0.605 30.25 -7.605 1 80 149 PRO B N 1
ATOM 4315 C CA . PRO B 1 149 ? -0.929 31.562 -8.188 1 80 149 PRO B CA 1
ATOM 4316 C C . PRO B 1 149 ? -0.232 31.797 -9.523 1 80 149 PRO B C 1
ATOM 4318 O O . PRO B 1 149 ? 0.867 31.281 -9.758 1 80 149 PRO B O 1
ATOM 4321 N N . ARG B 1 150 ? -1.071 32.156 -10.609 1 62.78 150 ARG B N 1
ATOM 4322 C CA . ARG B 1 150 ? -0.654 32.375 -11.984 1 62.78 150 ARG B CA 1
ATOM 4323 C C . ARG B 1 150 ? 0.575 33.281 -12.031 1 62.78 150 ARG B C 1
ATOM 4325 O O . ARG B 1 150 ? 1.403 33.156 -12.938 1 62.78 150 ARG B O 1
ATOM 4332 N N . ASN B 1 151 ? 0.344 34.406 -11.586 1 54.66 151 ASN B N 1
ATOM 4333 C CA . ASN B 1 151 ? 1.444 35.344 -11.836 1 54.66 151 ASN B CA 1
ATOM 4334 C C . ASN B 1 151 ? 2.799 34.656 -11.648 1 54.66 151 ASN B C 1
ATOM 4336 O O . ASN B 1 151 ? 3.844 35.281 -11.805 1 54.66 151 ASN B O 1
ATOM 4340 N N . ASP B 1 152 ? 2.637 33.562 -11.039 1 49 152 ASP B N 1
ATOM 4341 C CA . ASP B 1 152 ? 3.951 32.938 -10.914 1 49 152 ASP B CA 1
ATOM 4342 C C . ASP B 1 152 ? 4.336 32.219 -12.203 1 49 152 ASP B C 1
ATOM 4344 O O . ASP B 1 152 ? 3.656 31.266 -12.617 1 49 152 ASP B O 1
ATOM 4348 N N . GLU B 1 153 ? 4.652 32.781 -13.297 1 43.41 153 GLU B N 1
ATOM 4349 C CA . GLU B 1 153 ? 5.176 32.25 -14.547 1 43.41 153 GLU B CA 1
ATOM 4350 C C . GLU B 1 153 ? 5.777 30.844 -14.352 1 43.41 153 GLU B C 1
ATOM 4352 O O . GLU B 1 153 ? 6.59 30.641 -13.445 1 43.41 153 GLU B O 1
ATOM 4357 N N . PRO B 1 154 ? 5 29.922 -14.781 1 45.03 154 PRO B N 1
ATOM 4358 C CA . PRO B 1 154 ? 5.566 28.578 -14.711 1 45.03 154 PRO B CA 1
ATOM 4359 C C . PRO B 1 154 ? 7.082 28.562 -14.898 1 45.03 154 PRO B C 1
ATOM 4361 O O . PRO B 1 154 ? 7.598 29.188 -15.82 1 45.03 154 PRO B O 1
ATOM 4364 N N . LEU B 1 155 ? 7.859 28.328 -13.984 1 38.44 155 LEU B N 1
ATOM 4365 C CA . LEU B 1 155 ? 9.297 28.344 -14.227 1 38.44 155 LEU B CA 1
ATOM 4366 C C . LEU B 1 155 ? 9.68 27.297 -15.273 1 38.44 155 LEU B C 1
ATOM 4368 O O . LEU B 1 155 ? 9.492 26.094 -15.062 1 38.44 155 LEU B O 1
ATOM 4372 N N . VAL B 1 156 ? 9.258 27.219 -16.531 1 37.59 156 VAL B N 1
ATOM 4373 C CA . VAL B 1 156 ? 10.109 26.5 -17.484 1 37.59 156 VAL B CA 1
ATOM 4374 C C . VAL B 1 156 ? 11.5 26.297 -16.875 1 37.59 156 VAL B C 1
ATOM 4376 O O . VAL B 1 156 ? 11.898 27.031 -15.961 1 37.59 156 VAL B O 1
ATOM 4379 N N . PRO B 1 157 ? 12.328 25.375 -17.391 1 43.81 157 PRO B N 1
ATOM 4380 C CA . PRO B 1 157 ? 13.562 25.609 -16.641 1 43.81 157 PRO B CA 1
ATOM 4381 C C . PRO B 1 157 ? 13.734 27.062 -16.219 1 43.81 157 PRO B C 1
ATOM 4383 O O . PRO B 1 157 ? 13.68 27.969 -17.047 1 43.81 157 PRO B O 1
ATOM 4386 N N . ALA B 1 158 ? 13.164 27.453 -15.07 1 45.16 158 ALA B N 1
ATOM 4387 C CA . ALA B 1 158 ? 13.211 28.844 -14.617 1 45.16 158 ALA B CA 1
ATOM 4388 C C . ALA B 1 158 ? 14.477 29.531 -15.117 1 45.16 158 ALA B C 1
ATOM 4390 O O . ALA B 1 158 ? 15.562 28.953 -15.086 1 45.16 158 ALA B O 1
ATOM 4391 N N . PRO B 1 159 ? 14.43 30.438 -15.977 1 45.94 159 PRO B N 1
ATOM 4392 C CA . PRO B 1 159 ? 15.695 31.125 -16.234 1 45.94 159 PRO B CA 1
ATOM 4393 C C . PRO B 1 159 ? 16.516 31.312 -14.953 1 45.94 159 PRO B C 1
ATOM 4395 O O . PRO B 1 159 ? 15.977 31.281 -13.852 1 45.94 159 PRO B O 1
ATOM 4398 N N . PRO B 1 160 ? 17.828 31.312 -15.062 1 45.47 160 PRO B N 1
ATOM 4399 C CA . PRO B 1 160 ? 18.672 31.781 -13.961 1 45.47 160 PRO B CA 1
ATOM 4400 C C . PRO B 1 160 ? 18.125 33.031 -13.273 1 45.47 160 PRO B C 1
ATOM 4402 O O . PRO B 1 160 ? 17.812 34 -13.953 1 45.47 160 PRO B O 1
ATOM 4405 N N . GLY B 1 161 ? 17.5 33 -11.945 1 50.69 161 GLY B N 1
ATOM 4406 C CA . GLY B 1 161 ? 16.969 34.094 -11.18 1 50.69 161 GLY B CA 1
ATOM 4407 C C . GLY B 1 161 ? 15.5 33.969 -10.828 1 50.69 161 GLY B C 1
ATOM 4408 O O . GLY B 1 161 ? 14.922 34.844 -10.188 1 50.69 161 GLY B O 1
ATOM 4409 N N . ALA B 1 162 ? 14.82 32.906 -11.391 1 60.53 162 ALA B N 1
ATOM 4410 C CA . ALA B 1 162 ? 13.383 32.844 -11.148 1 60.53 162 ALA B CA 1
ATOM 4411 C C . ALA B 1 162 ? 13.094 32.25 -9.773 1 60.53 162 ALA B C 1
ATOM 4413 O O . ALA B 1 162 ? 13.883 31.453 -9.25 1 60.53 162 ALA B O 1
ATOM 4414 N N . ALA B 1 163 ? 11.969 32.688 -9.125 1 73 163 ALA B N 1
ATOM 4415 C CA . ALA B 1 163 ? 11.531 32.281 -7.789 1 73 163 ALA B CA 1
ATOM 4416 C C . ALA B 1 163 ? 11.156 30.812 -7.742 1 73 163 ALA B C 1
ATOM 4418 O O . ALA B 1 163 ? 10.547 30.281 -8.68 1 73 163 ALA B O 1
ATOM 4419 N N . GLU B 1 164 ? 11.75 30.078 -6.836 1 80.75 164 GLU B N 1
ATOM 4420 C CA . GLU B 1 164 ? 11.5 28.656 -6.645 1 80.75 164 GLU B CA 1
ATOM 4421 C C . GLU B 1 164 ? 10.656 28.406 -5.395 1 80.75 164 GLU B C 1
ATOM 4423 O O . GLU B 1 164 ? 10.828 29.094 -4.383 1 80.75 164 GLU B O 1
ATOM 4428 N N . TYR B 1 165 ? 9.703 27.516 -5.543 1 83.06 165 TYR B N 1
ATOM 4429 C CA . TYR B 1 165 ? 8.977 27.062 -4.363 1 83.06 165 TYR B CA 1
ATOM 4430 C C . TYR B 1 165 ? 9.828 26.141 -3.512 1 83.06 165 TYR B C 1
ATOM 4432 O O . TYR B 1 165 ? 10.273 25.094 -3.98 1 83.06 165 TYR B O 1
ATOM 4440 N N . ILE B 1 166 ? 9.961 26.469 -2.299 1 80 166 ILE B N 1
ATOM 4441 C CA . ILE B 1 166 ? 10.914 25.688 -1.514 1 80 166 ILE B CA 1
ATOM 4442 C C . ILE B 1 166 ? 10.164 24.875 -0.461 1 80 166 ILE B C 1
ATOM 4444 O O . ILE B 1 166 ? 10.711 23.906 0.081 1 80 166 ILE B O 1
ATOM 4448 N N . SER B 1 167 ? 8.953 25.344 -0.188 1 86.38 167 SER B N 1
ATOM 4449 C CA . SER B 1 167 ? 8.227 24.594 0.837 1 86.38 167 SER B CA 1
ATOM 4450 C C . SER B 1 167 ? 6.719 24.75 0.668 1 86.38 167 SER B C 1
ATOM 4452 O O . SER B 1 167 ? 6.238 25.812 0.267 1 86.38 167 SER B O 1
ATOM 4454 N N . ASP B 1 168 ? 6.035 23.703 0.964 1 90 168 ASP B N 1
ATOM 4455 C CA . ASP B 1 168 ? 4.582 23.656 1.076 1 90 168 ASP B CA 1
ATOM 4456 C C . ASP B 1 168 ? 4.156 23.016 2.4 1 90 168 ASP B C 1
ATOM 4458 O O . ASP B 1 168 ? 4.543 21.891 2.711 1 90 168 ASP B O 1
ATOM 4462 N N . CYS B 1 169 ? 3.342 23.766 3.117 1 90.25 169 CYS B N 1
ATOM 4463 C CA . CYS B 1 169 ? 2.936 23.281 4.434 1 90.25 169 CYS B CA 1
ATOM 4464 C C . CYS B 1 169 ? 1.417 23.266 4.562 1 90.25 169 CYS B C 1
ATOM 4466 O O . CYS B 1 169 ? 0.739 24.172 4.098 1 90.25 169 CYS B O 1
ATOM 4468 N N . LEU B 1 170 ? 0.988 22.188 5.164 1 90.25 170 LEU B N 1
ATOM 4469 C CA . LEU B 1 170 ? -0.437 22.047 5.445 1 90.25 170 LEU B CA 1
ATOM 4470 C C . LEU B 1 170 ? -0.739 22.406 6.898 1 90.25 170 LEU B C 1
ATOM 4472 O O . LEU B 1 170 ? -0.125 21.844 7.816 1 90.25 170 LEU B O 1
ATOM 4476 N N . LEU B 1 171 ? -1.646 23.391 7.051 1 85.56 171 LEU B N 1
ATOM 4477 C CA . LEU B 1 171 ? -2.082 23.812 8.375 1 85.56 171 LEU B CA 1
ATOM 4478 C C . LEU B 1 171 ? -3.586 23.609 8.547 1 85.56 171 LEU B C 1
ATOM 4480 O O . LEU B 1 171 ? -4.312 23.5 7.555 1 85.56 171 LEU B O 1
ATOM 4484 N N . ASP B 1 172 ? -3.92 23.453 9.805 1 75.5 172 ASP B N 1
ATOM 4485 C CA . ASP B 1 172 ? -5.355 23.406 10.055 1 75.5 172 ASP B CA 1
ATOM 4486 C C . ASP B 1 172 ? -6.023 24.734 9.742 1 75.5 172 ASP B C 1
ATOM 4488 O O . ASP B 1 172 ? -5.391 25.797 9.852 1 75.5 172 ASP B O 1
ATOM 4492 N N . GLY B 1 173 ? -7.207 24.703 9.086 1 63.16 173 GLY B N 1
ATOM 4493 C CA . GLY B 1 173 ? -7.922 25.922 8.758 1 63.16 173 GLY B CA 1
ATOM 4494 C C . GLY B 1 173 ? -8.328 26.734 9.984 1 63.16 173 GLY B C 1
ATOM 4495 O O . GLY B 1 173 ? -8.422 26.188 11.086 1 63.16 173 GLY B O 1
ATOM 4496 N N . HIS B 1 174 ? -8.188 28.219 9.938 1 49.56 174 HIS B N 1
ATOM 4497 C CA . HIS B 1 174 ? -8.609 29.156 10.969 1 49.56 174 HIS B CA 1
ATOM 4498 C C . HIS B 1 174 ? -10.125 29.344 10.953 1 49.56 174 HIS B C 1
ATOM 4500 O O . HIS B 1 174 ? -10.656 30.203 11.664 1 49.56 174 HIS B O 1
ATOM 4506 N N . GLY B 1 175 ? -10.891 28.656 10.352 1 43.34 175 GLY B N 1
ATOM 4507 C CA . GLY B 1 175 ? -12.227 29.219 10.211 1 43.34 175 GLY B CA 1
ATOM 4508 C C . GLY B 1 175 ? -12.859 29.594 11.539 1 43.34 175 GLY B C 1
ATOM 4509 O O . GLY B 1 175 ? -12.445 29.094 12.594 1 43.34 175 GLY B O 1
ATOM 4510 N N . GLU B 1 176 ? -13.375 30.828 11.594 1 40.44 176 GLU B N 1
ATOM 4511 C CA . GLU B 1 176 ? -14.148 31.375 12.711 1 40.44 176 GLU B CA 1
ATOM 4512 C C . GLU B 1 176 ? -14.812 30.25 13.508 1 40.44 176 GLU B C 1
ATOM 4514 O O . GLU B 1 176 ? -14.914 30.328 14.734 1 40.44 176 GLU B O 1
ATOM 4519 N N . ASP B 1 177 ? -15.711 29.594 12.781 1 37.78 177 ASP B N 1
ATOM 4520 C CA . ASP B 1 177 ? -16.516 28.672 13.562 1 37.78 177 ASP B CA 1
ATOM 4521 C C . ASP B 1 177 ? -15.719 27.406 13.898 1 37.78 177 ASP B C 1
ATOM 4523 O O . ASP B 1 177 ? -16.297 26.406 14.352 1 37.78 177 ASP B O 1
ATOM 4527 N N . GLY B 1 178 ? -14.422 27.406 13.859 1 43.59 178 GLY B N 1
ATOM 4528 C CA . GLY B 1 178 ? -13.797 26.172 14.281 1 43.59 178 GLY B CA 1
ATOM 4529 C C . GLY B 1 178 ? -13.938 25.062 13.258 1 43.59 178 GLY B C 1
ATOM 4530 O O . GLY B 1 178 ? -13.859 23.875 13.602 1 43.59 178 GLY B O 1
ATOM 4531 N N . THR B 1 179 ? -14.516 25.297 12.18 1 48.97 179 THR B N 1
ATOM 4532 C CA . THR B 1 179 ? -15.016 24.234 11.312 1 48.97 179 THR B CA 1
ATOM 4533 C C . THR B 1 179 ? -13.859 23.438 10.727 1 48.97 179 THR B C 1
ATOM 4535 O O . THR B 1 179 ? -13.031 23.969 9.992 1 48.97 179 THR B O 1
ATOM 4538 N N . ALA B 1 180 ? -13.422 22.5 11.391 1 58.72 180 ALA B N 1
ATOM 4539 C CA . ALA B 1 180 ? -12.516 21.391 11.102 1 58.72 180 ALA B CA 1
ATOM 4540 C C . ALA B 1 180 ? -12.617 20.969 9.633 1 58.72 180 ALA B C 1
ATOM 4542 O O . ALA B 1 180 ? -11.797 20.188 9.148 1 58.72 180 ALA B O 1
ATOM 4543 N N . ALA B 1 181 ? -13.406 21.766 8.859 1 67.81 181 ALA B N 1
ATOM 4544 C CA . ALA B 1 181 ? -13.625 21.312 7.484 1 67.81 181 ALA B CA 1
ATOM 4545 C C . ALA B 1 181 ? -12.664 22 6.52 1 67.81 181 ALA B C 1
ATOM 4547 O O . ALA B 1 181 ? -12.406 21.5 5.426 1 67.81 181 ALA B O 1
ATOM 4548 N N . CYS B 1 182 ? -12.078 23.156 7.078 1 79.44 182 CYS B N 1
ATOM 4549 C CA . CYS B 1 182 ? -11.211 23.922 6.184 1 79.44 182 CYS B CA 1
ATOM 4550 C C . CYS B 1 182 ? -9.742 23.562 6.418 1 79.44 182 CYS B C 1
ATOM 4552 O O . CYS B 1 182 ? -9.391 23.031 7.473 1 79.44 182 CYS B O 1
ATOM 4554 N N . PHE B 1 183 ? -8.984 23.812 5.348 1 85.56 183 PHE B N 1
ATOM 4555 C CA . PHE B 1 183 ? -7.543 23.656 5.48 1 85.56 183 PHE B CA 1
ATOM 4556 C C . PHE B 1 183 ? -6.816 24.906 4.992 1 85.56 183 PHE B C 1
ATOM 4558 O O . PHE B 1 183 ? -7.402 25.75 4.297 1 85.56 183 PHE B O 1
ATOM 4565 N N . HIS B 1 184 ? -5.664 25.016 5.512 1 89.19 184 HIS B N 1
ATOM 4566 C CA . HIS B 1 184 ? -4.789 26.141 5.215 1 89.19 184 HIS B CA 1
ATOM 4567 C C . HIS B 1 184 ? -3.439 25.656 4.691 1 89.19 184 HIS B C 1
ATOM 4569 O O . HIS B 1 184 ? -2.838 24.75 5.254 1 89.19 184 HIS B O 1
ATOM 4575 N N . VAL B 1 185 ? -3.074 26.234 3.5 1 91.31 185 VAL B N 1
ATOM 4576 C CA . VAL B 1 185 ? -1.781 25.891 2.924 1 91.31 185 VAL B CA 1
ATOM 4577 C C . VAL B 1 185 ? -0.886 27.125 2.873 1 91.31 185 VAL B C 1
ATOM 4579 O O . VAL B 1 185 ? -1.328 28.203 2.471 1 91.31 185 VAL B O 1
ATOM 4582 N N . VAL B 1 186 ? 0.313 26.969 3.314 1 91.19 186 VAL B N 1
ATOM 4583 C CA . VAL B 1 186 ? 1.312 28.031 3.232 1 91.19 186 VAL B CA 1
ATOM 4584 C C . VAL B 1 186 ? 2.475 27.578 2.352 1 91.19 186 VAL B C 1
ATOM 4586 O O . VAL B 1 186 ? 3.043 26.5 2.566 1 91.19 186 VAL B O 1
ATOM 4589 N N . THR B 1 187 ? 2.758 28.328 1.366 1 90.19 187 THR B N 1
ATOM 4590 C CA . THR B 1 187 ? 3.881 28.062 0.473 1 90.19 187 THR B CA 1
ATOM 4591 C C . THR B 1 187 ? 4.926 29.172 0.587 1 90.19 187 THR B C 1
ATOM 4593 O O . THR B 1 187 ? 4.582 30.344 0.766 1 90.19 187 THR B O 1
ATOM 4596 N N . VAL B 1 188 ? 6.164 28.75 0.468 1 88.5 188 VAL B N 1
ATOM 4597 C CA . VAL B 1 188 ? 7.25 29.719 0.535 1 88.5 188 VAL B CA 1
ATOM 4598 C C . VAL B 1 188 ? 8.055 29.688 -0.764 1 88.5 188 VAL B C 1
ATOM 4600 O O . VAL B 1 188 ? 8.406 28.609 -1.262 1 88.5 188 VAL B O 1
ATOM 4603 N N . GLN B 1 189 ? 8.328 30.828 -1.247 1 86.81 189 GLN B N 1
ATOM 4604 C CA . GLN B 1 189 ? 9.148 30.984 -2.445 1 86.81 189 GLN B CA 1
ATOM 4605 C C . GLN B 1 189 ? 10.477 31.672 -2.115 1 86.81 189 GLN B C 1
ATOM 4607 O O . GLN B 1 189 ? 10.562 32.438 -1.167 1 86.81 189 GLN B O 1
ATOM 4612 N N . ARG B 1 190 ? 11.406 31.297 -2.965 1 85.19 190 ARG B N 1
ATOM 4613 C CA . ARG B 1 190 ? 12.727 31.906 -2.832 1 85.19 190 ARG B CA 1
ATOM 4614 C C . ARG B 1 190 ? 13.195 32.5 -4.16 1 85.19 190 ARG B C 1
ATOM 4616 O O . ARG B 1 190 ? 13.016 31.875 -5.215 1 85.19 190 ARG B O 1
ATOM 4623 N N . ASP B 1 191 ? 13.641 33.625 -4.098 1 82.56 191 ASP B N 1
ATOM 4624 C CA . ASP B 1 191 ? 14.344 34.281 -5.191 1 82.56 191 ASP B CA 1
ATOM 4625 C C . ASP B 1 191 ? 15.688 34.812 -4.723 1 82.56 191 ASP B C 1
ATOM 4627 O O . ASP B 1 191 ? 15.75 35.906 -4.148 1 82.56 191 ASP B O 1
ATOM 4631 N N . ASP B 1 192 ? 16.594 34.062 -5 1 79.31 192 ASP B N 1
ATOM 4632 C CA . ASP B 1 192 ? 17.922 34.406 -4.523 1 79.31 192 ASP B CA 1
ATOM 4633 C C . ASP B 1 192 ? 17.938 34.531 -3.002 1 79.31 192 ASP B C 1
ATOM 4635 O O . ASP B 1 192 ? 17.812 33.562 -2.285 1 79.31 192 ASP B O 1
ATOM 4639 N N . GLN B 1 193 ? 18.125 35.844 -2.562 1 78.81 193 GLN B N 1
ATOM 4640 C CA . GLN B 1 193 ? 18.219 36.031 -1.12 1 78.81 193 GLN B CA 1
ATOM 4641 C C . GLN B 1 193 ? 16.906 36.531 -0.537 1 78.81 193 GLN B C 1
ATOM 4643 O O . GLN B 1 193 ? 16.844 36.906 0.635 1 78.81 193 GLN B O 1
ATOM 4648 N N . ARG B 1 194 ? 15.898 36.5 -1.321 1 86.31 194 ARG B N 1
ATOM 4649 C CA . ARG B 1 194 ? 14.594 36.969 -0.867 1 86.31 194 ARG B CA 1
ATOM 4650 C C . ARG B 1 194 ? 13.625 35.781 -0.693 1 86.31 194 ARG B C 1
ATOM 4652 O O . ARG B 1 194 ? 13.68 34.812 -1.441 1 86.31 194 ARG B O 1
ATOM 4659 N N . LEU B 1 195 ? 12.82 35.938 0.354 1 89.5 195 LEU B N 1
ATOM 4660 C CA . LEU B 1 195 ? 11.773 34.969 0.605 1 89.5 195 LEU B CA 1
ATOM 4661 C C . LEU B 1 195 ? 10.398 35.625 0.586 1 89.5 195 LEU B C 1
ATOM 4663 O O . LEU B 1 195 ? 10.266 36.781 0.915 1 89.5 195 LEU B O 1
ATOM 4667 N N . ARG B 1 196 ? 9.414 34.844 0.208 1 90.88 196 ARG B N 1
ATOM 4668 C CA . ARG B 1 196 ? 8.031 35.312 0.271 1 90.88 196 ARG B CA 1
ATOM 4669 C C . ARG B 1 196 ? 7.094 34.188 0.648 1 90.88 196 ARG B C 1
ATOM 4671 O O . ARG B 1 196 ? 7.293 33.031 0.221 1 90.88 196 ARG B O 1
ATOM 4678 N N . ALA B 1 197 ? 6.168 34.562 1.431 1 92.31 197 ALA B N 1
ATOM 4679 C CA . ALA B 1 197 ? 5.156 33.594 1.841 1 92.31 197 ALA B CA 1
ATOM 4680 C C . ALA B 1 197 ? 3.846 33.812 1.097 1 92.31 197 ALA B C 1
ATOM 4682 O O . ALA B 1 197 ? 3.5 34.969 0.77 1 92.31 197 ALA B O 1
ATOM 4683 N N . MET B 1 198 ? 3.223 32.781 0.78 1 92.25 198 MET B N 1
ATOM 4684 C CA . MET B 1 198 ? 1.88 32.781 0.209 1 92.25 198 MET B CA 1
ATOM 4685 C C . MET B 1 198 ? 0.964 31.812 0.964 1 92.25 198 MET B C 1
ATOM 4687 O O . MET B 1 198 ? 1.404 30.766 1.423 1 92.25 198 MET B O 1
ATOM 4691 N N . GLU B 1 199 ? -0.292 32.25 1.089 1 92.19 199 GLU B N 1
ATOM 4692 C CA . GLU B 1 199 ? -1.208 31.406 1.835 1 92.19 199 GLU B CA 1
ATOM 4693 C C . GLU B 1 199 ? -2.525 31.219 1.087 1 92.19 199 GLU B C 1
ATOM 4695 O O . GLU B 1 199 ? -2.984 32.125 0.395 1 92.19 199 GLU B O 1
ATOM 4700 N N . TYR B 1 200 ? -3.053 29.984 1.238 1 91.56 200 TYR B N 1
ATOM 4701 C CA . TYR B 1 200 ? -4.336 29.594 0.674 1 91.56 200 TYR B CA 1
ATOM 4702 C C . TYR B 1 200 ? -5.238 28.984 1.742 1 91.56 200 TYR B C 1
ATOM 4704 O O . TYR B 1 200 ? -4.832 28.062 2.453 1 91.56 200 TYR B O 1
ATOM 4712 N N . ALA B 1 201 ? -6.406 29.562 1.871 1 87.44 201 ALA B N 1
ATOM 4713 C CA . ALA B 1 201 ? -7.43 29 2.746 1 87.44 201 ALA B CA 1
ATOM 4714 C C . ALA B 1 201 ? -8.578 28.406 1.935 1 87.44 201 ALA B C 1
ATOM 4716 O O . ALA B 1 201 ? -9.156 29.078 1.079 1 87.44 201 ALA B O 1
ATOM 4717 N N . SER B 1 202 ? -8.898 27.188 2.193 1 85.94 202 SER B N 1
ATOM 4718 C CA . SER B 1 202 ? -9.875 26.484 1.368 1 85.94 202 SER B CA 1
ATOM 4719 C C . SER B 1 202 ? -11.258 27.109 1.498 1 85.94 202 SER B C 1
ATOM 4721 O O . SER B 1 202 ? -12.078 27.016 0.578 1 85.94 202 SER B O 1
ATOM 4723 N N . CYS B 1 203 ? -11.555 27.703 2.619 1 80.81 203 CYS B N 1
ATOM 4724 C CA . CYS B 1 203 ? -12.859 28.312 2.814 1 80.81 203 CYS B CA 1
ATOM 4725 C C . CYS B 1 203 ? -12.914 29.688 2.156 1 80.81 203 CYS B C 1
ATOM 4727 O O . CYS B 1 203 ? -14 30.234 1.924 1 80.81 203 CYS B O 1
ATOM 4729 N N . MET B 1 204 ? -11.859 30.297 1.915 1 79.94 204 MET B N 1
ATOM 4730 C CA . MET B 1 204 ? -11.711 31.484 1.094 1 79.94 204 MET B CA 1
ATOM 4731 C C . MET B 1 204 ? -10.68 31.281 -0.004 1 79.94 204 MET B C 1
ATOM 4733 O O . MET B 1 204 ?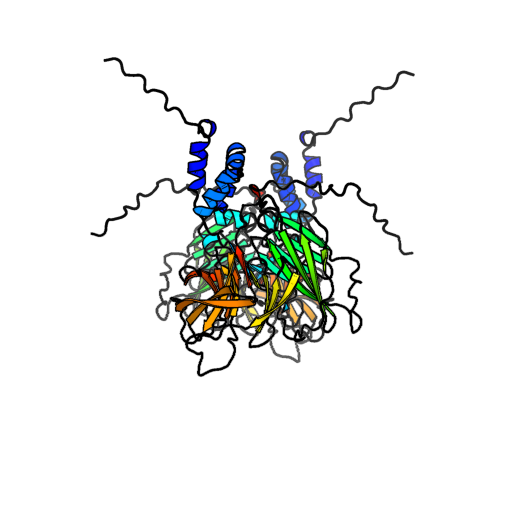 -9.57 31.812 0.063 1 79.94 204 MET B O 1
ATOM 4737 N N . PRO B 1 205 ? -11.141 30.531 -1.015 1 79.06 205 PRO B N 1
ATOM 4738 C CA . PRO B 1 205 ? -10.195 29.922 -1.952 1 79.06 205 PRO B CA 1
ATOM 4739 C C . PRO B 1 205 ? -9.484 30.953 -2.822 1 79.06 205 PRO B C 1
ATOM 4741 O O . PRO B 1 205 ? -9.664 30.969 -4.043 1 79.06 205 PRO B O 1
ATOM 4744 N N . GLU B 1 206 ? -8.742 31.844 -2.242 1 85.38 206 GLU B N 1
ATOM 4745 C CA . GLU B 1 206 ? -7.859 32.781 -2.92 1 85.38 206 GLU B CA 1
ATOM 4746 C C . GLU B 1 206 ? -6.48 32.844 -2.268 1 85.38 206 GLU B C 1
ATOM 4748 O O . GLU B 1 206 ? -6.363 32.719 -1.045 1 85.38 206 GLU B O 1
ATOM 4753 N N . TRP B 1 207 ? -5.586 32.938 -3.102 1 91.62 207 TRP B N 1
ATOM 4754 C CA . TRP B 1 207 ? -4.223 33.062 -2.6 1 91.62 207 TRP B CA 1
ATOM 4755 C C . TRP B 1 207 ? -3.959 34.469 -2.096 1 91.62 207 TRP B C 1
ATOM 4757 O O . TRP B 1 207 ? -4.344 35.438 -2.74 1 91.62 207 TRP B O 1
ATOM 4767 N N . ARG B 1 208 ? -3.461 34.562 -0.976 1 92.06 208 ARG B N 1
ATOM 4768 C CA . ARG B 1 208 ? -2.889 35.812 -0.474 1 92.06 208 ARG B CA 1
ATOM 4769 C C . ARG B 1 208 ? -1.369 35.812 -0.596 1 92.06 208 ARG B C 1
ATOM 4771 O O . ARG B 1 208 ? -0.698 34.938 -0.014 1 92.06 208 ARG B O 1
ATOM 4778 N N . ILE B 1 209 ? -0.824 36.719 -1.311 1 92.81 209 ILE B N 1
ATOM 4779 C CA . ILE B 1 209 ? 0.609 36.812 -1.575 1 92.81 209 ILE B CA 1
ATOM 4780 C C . ILE B 1 209 ? 1.232 37.938 -0.748 1 92.81 209 ILE B C 1
ATOM 4782 O O . ILE B 1 209 ? 0.821 39.094 -0.851 1 92.81 209 ILE B O 1
ATOM 4786 N N . HIS B 1 210 ? 2.201 37.594 0.006 1 93.75 210 HIS B N 1
ATOM 4787 C CA . HIS B 1 210 ? 2.859 38.562 0.865 1 93.75 210 HIS B CA 1
ATOM 4788 C C . HIS B 1 210 ? 4.117 39.125 0.204 1 93.75 210 HIS B C 1
ATOM 4790 O O . HIS B 1 210 ? 4.656 38.531 -0.721 1 93.75 210 HIS B O 1
ATOM 4796 N N . PRO B 1 211 ? 4.543 40.281 0.66 1 92.31 211 PRO B N 1
ATOM 4797 C CA . PRO B 1 211 ? 5.711 40.906 0.041 1 92.31 211 PRO B CA 1
ATOM 4798 C C . PRO B 1 211 ? 6.992 40.094 0.239 1 92.31 211 PRO B C 1
ATOM 4800 O O . PRO B 1 211 ? 7.094 39.312 1.192 1 92.31 211 PRO B O 1
ATOM 4803 N N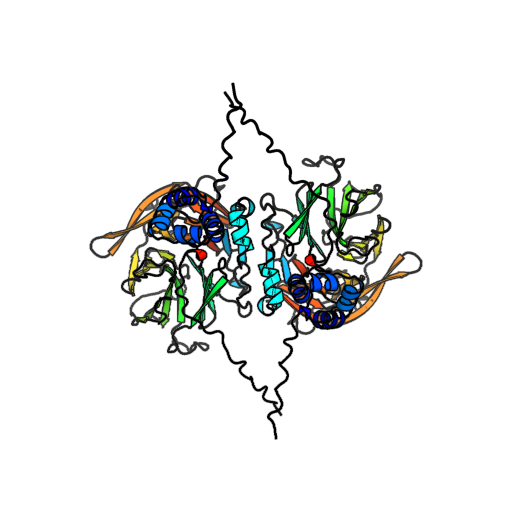 . TRP B 1 212 ? 7.879 40.312 -0.658 1 91.69 212 TRP B N 1
ATOM 4804 C CA . TRP B 1 212 ? 9.211 39.75 -0.533 1 91.69 212 TRP B CA 1
ATOM 4805 C C . TRP B 1 212 ? 9.938 40.312 0.683 1 91.69 212 TRP B C 1
ATOM 4807 O O . TRP B 1 212 ? 9.867 41.5 0.956 1 91.69 212 TRP B O 1
ATOM 4817 N N . VAL B 1 213 ? 10.508 39.438 1.37 1 90.81 213 VAL B N 1
ATOM 4818 C CA . VAL B 1 213 ? 11.336 39.844 2.504 1 90.81 213 VAL B CA 1
ATOM 4819 C C . VAL B 1 213 ? 12.812 39.688 2.15 1 90.81 213 VAL B C 1
ATOM 4821 O O . VAL B 1 213 ? 13.234 38.625 1.722 1 90.81 213 VAL B O 1
ATOM 4824 N N . ASP B 1 214 ? 13.539 40.719 2.393 1 85.69 214 ASP B N 1
ATOM 4825 C CA . ASP B 1 214 ? 14.961 40.719 2.057 1 85.69 214 ASP B CA 1
ATOM 4826 C C . ASP B 1 214 ? 15.82 40.375 3.275 1 85.69 214 ASP B C 1
ATOM 4828 O O . ASP B 1 214 ? 15.359 40.5 4.414 1 85.69 214 ASP B O 1
ATOM 4832 N N . GLY B 1 215 ? 17.047 39.938 2.998 1 77 215 GLY B N 1
ATOM 4833 C CA . GLY B 1 215 ? 18.062 39.844 4.035 1 77 215 GLY B CA 1
ATOM 4834 C C . GLY B 1 215 ? 17.969 38.594 4.863 1 77 215 GLY B C 1
ATOM 4835 O O . GLY B 1 215 ? 18.484 38.531 5.98 1 77 215 GLY B O 1
ATOM 4836 N N . ILE B 1 216 ? 17.078 37.75 4.398 1 75.44 216 ILE B N 1
ATOM 4837 C CA . ILE B 1 216 ? 17.031 36.5 5.145 1 75.44 216 ILE B CA 1
ATOM 4838 C C . ILE B 1 216 ? 18.062 35.531 4.59 1 75.44 216 ILE B C 1
ATOM 4840 O O . ILE B 1 216 ? 18.047 35.188 3.4 1 75.44 216 ILE B O 1
ATOM 4844 N N . ASP B 1 217 ? 19.188 35.312 5.258 1 66.94 217 ASP B N 1
ATOM 4845 C CA . ASP B 1 217 ? 20.219 34.375 4.836 1 66.94 217 ASP B CA 1
ATOM 4846 C C . ASP B 1 217 ? 19.719 32.938 4.906 1 66.94 217 ASP B C 1
ATOM 4848 O O . ASP B 1 217 ? 19.594 32.344 5.992 1 66.94 217 ASP B O 1
ATOM 4852 N N . VAL B 1 218 ? 19.109 32.469 3.871 1 63.72 218 VAL B N 1
ATOM 4853 C CA . VAL B 1 218 ? 18.734 31.062 3.828 1 63.72 218 VAL B CA 1
ATOM 4854 C C . VAL B 1 218 ? 19.781 30.266 3.059 1 63.72 218 VAL B C 1
ATOM 4856 O O . VAL B 1 218 ? 20 30.5 1.87 1 63.72 218 VAL B O 1
ATOM 4859 N N . PRO B 1 219 ? 20.609 29.5 3.826 1 56.69 219 PRO B N 1
ATOM 4860 C CA . PRO B 1 219 ? 21.594 28.734 3.064 1 56.69 219 PRO B CA 1
ATOM 4861 C C . PRO B 1 219 ? 20.953 27.875 1.974 1 56.69 219 PRO B C 1
ATOM 4863 O O . PRO B 1 219 ? 19.859 27.344 2.162 1 56.69 219 PRO B O 1
ATOM 4866 N N . ALA B 1 220 ? 21.328 28.125 0.753 1 50.66 220 ALA B N 1
ATOM 4867 C CA . ALA B 1 220 ? 20.859 27.484 -0.48 1 50.66 220 ALA B CA 1
ATOM 4868 C C . ALA B 1 220 ? 20.594 26 -0.264 1 50.66 220 ALA B C 1
ATOM 4870 O O . ALA B 1 220 ? 19.656 25.453 -0.832 1 50.66 220 ALA B O 1
ATOM 4871 N N . GLN B 1 221 ? 21.578 25.359 0.227 1 49.12 221 GLN B N 1
ATOM 4872 C CA . GLN B 1 221 ? 21.609 23.906 0.196 1 49.12 221 GLN B CA 1
ATOM 4873 C C . GLN B 1 221 ? 20.594 23.312 1.168 1 49.12 221 GLN B C 1
ATOM 4875 O O . GLN B 1 221 ? 20.25 22.125 1.074 1 49.12 221 GLN B O 1
ATOM 4880 N N . SER B 1 222 ? 20.344 23.984 2.293 1 48.75 222 SER B N 1
ATOM 4881 C CA . SER B 1 222 ? 20.031 23.25 3.51 1 48.75 222 SER B CA 1
ATOM 4882 C C . SER B 1 222 ? 18.516 23.25 3.777 1 48.75 222 SER B C 1
ATOM 4884 O O . SER B 1 222 ? 18.062 22.719 4.793 1 48.75 222 SER B O 1
ATOM 4886 N N . MET B 1 223 ? 17.781 24.156 3.195 1 49.09 223 MET B N 1
ATOM 4887 C CA . MET B 1 223 ? 16.469 24.078 3.838 1 49.09 223 MET B CA 1
ATOM 4888 C C . MET B 1 223 ? 15.789 22.734 3.545 1 49.09 223 MET B C 1
ATOM 4890 O O . MET B 1 223 ? 15.297 22.516 2.436 1 49.09 223 MET B O 1
ATOM 4894 N N . ARG B 1 224 ? 16.531 21.781 4.156 1 51.06 224 ARG B N 1
ATOM 4895 C CA . ARG B 1 224 ? 15.797 20.531 4.035 1 51.06 224 ARG B CA 1
ATOM 4896 C C . ARG B 1 224 ? 14.312 20.734 4.344 1 51.06 224 ARG B C 1
ATOM 4898 O O . ARG B 1 224 ? 13.961 21.453 5.273 1 51.06 224 ARG B O 1
ATOM 4905 N N . PRO B 1 225 ? 13.547 20.438 3.381 1 48.44 225 PRO B N 1
ATOM 4906 C CA . PRO B 1 225 ? 12.094 20.609 3.447 1 48.44 225 PRO B CA 1
ATOM 4907 C C . PRO B 1 225 ? 11.5 20.125 4.766 1 48.44 225 PRO B C 1
ATOM 4909 O O . PRO B 1 225 ? 10.273 20.094 4.922 1 48.44 225 PRO B O 1
ATOM 4912 N N . MET B 1 226 ? 12.398 19.609 5.602 1 52.25 226 MET B N 1
ATOM 4913 C CA . MET B 1 226 ? 11.656 19.094 6.75 1 52.25 226 MET B CA 1
ATOM 4914 C C . MET B 1 226 ? 10.984 20.234 7.516 1 52.25 226 MET B C 1
ATOM 4916 O O . MET B 1 226 ? 11.562 20.781 8.461 1 52.25 226 MET B O 1
ATOM 4920 N N . HIS B 1 227 ? 9.992 20.828 6.855 1 57.28 227 HIS B N 1
ATOM 4921 C CA . HIS B 1 227 ? 9.164 21.812 7.547 1 57.28 227 HIS B CA 1
ATOM 4922 C C . HIS B 1 227 ? 8.312 21.156 8.625 1 57.28 227 HIS B C 1
ATOM 4924 O O . HIS B 1 227 ? 8.047 19.953 8.562 1 57.28 227 HIS B O 1
ATOM 4930 N N . ALA B 1 228 ? 8.469 21.75 9.859 1 66.25 228 ALA B N 1
ATOM 4931 C CA . ALA B 1 228 ? 7.555 21.375 10.945 1 66.25 228 ALA B CA 1
ATOM 4932 C C . ALA B 1 228 ? 6.586 22.516 11.25 1 66.25 228 ALA B C 1
ATOM 4934 O O . ALA B 1 228 ? 6.977 23.688 11.273 1 66.25 228 ALA B O 1
ATOM 4935 N N . ALA B 1 229 ? 5.363 22.266 11.016 1 70.75 229 ALA B N 1
ATOM 4936 C CA . ALA B 1 229 ? 4.355 23.25 11.391 1 70.75 229 ALA B CA 1
ATOM 4937 C C . ALA B 1 229 ? 3.773 22.938 12.773 1 70.75 229 ALA B C 1
ATOM 4939 O O . ALA B 1 229 ? 3.498 21.781 13.086 1 70.75 229 ALA B O 1
ATOM 4940 N N . ALA B 1 230 ? 3.904 24 13.586 1 72 230 ALA B N 1
ATOM 4941 C CA . ALA B 1 230 ? 3.383 23.859 14.938 1 72 230 ALA B CA 1
ATOM 4942 C C . ALA B 1 230 ? 2.719 25.141 15.406 1 72 230 ALA B C 1
ATOM 4944 O O . ALA B 1 230 ? 3.336 26.219 15.383 1 72 230 ALA B O 1
ATOM 4945 N N . ALA B 1 231 ? 1.522 25.078 15.852 1 70 231 ALA B N 1
ATOM 4946 C CA . ALA B 1 231 ? 0.835 26.203 16.484 1 70 231 ALA B CA 1
ATOM 4947 C C . ALA B 1 231 ? 0.891 27.453 15.609 1 70 231 ALA B C 1
ATOM 4949 O O . ALA B 1 231 ? 1.218 28.531 16.094 1 70 231 ALA B O 1
ATOM 4950 N N . GLY B 1 232 ? 0.71 27.266 14.336 1 79.5 232 GLY B N 1
ATOM 4951 C CA . GLY B 1 232 ? 0.696 28.406 13.422 1 79.5 232 GLY B CA 1
ATOM 4952 C C . GLY B 1 232 ? 2.086 28.859 13.016 1 79.5 232 GLY B C 1
ATOM 4953 O O . GLY B 1 232 ? 2.244 29.922 12.414 1 79.5 232 GLY B O 1
ATOM 4954 N N . LEU B 1 233 ? 3.045 28.172 13.453 1 87.62 233 LEU B N 1
ATOM 4955 C CA . LEU B 1 233 ? 4.43 28.484 13.117 1 87.62 233 LEU B CA 1
ATOM 4956 C C . LEU B 1 233 ? 5.008 27.438 12.164 1 87.62 233 LEU B C 1
ATOM 4958 O O . LEU B 1 233 ? 4.664 26.266 12.258 1 87.62 233 LEU B O 1
ATOM 4962 N N . ILE B 1 234 ? 5.867 27.859 11.305 1 89.06 234 ILE B N 1
ATOM 4963 C CA . ILE B 1 234 ? 6.574 26.969 10.398 1 89.06 234 ILE B CA 1
ATOM 4964 C C . ILE B 1 234 ? 8.078 27.141 10.57 1 89.06 234 ILE B C 1
ATOM 4966 O O . ILE B 1 234 ? 8.578 28.281 10.602 1 89.06 234 ILE B O 1
ATOM 4970 N N . PHE B 1 235 ? 8.734 26.016 10.625 1 87.5 235 PHE B N 1
ATOM 4971 C CA . PHE B 1 235 ? 10.164 26.047 10.906 1 87.5 235 PHE B CA 1
ATOM 4972 C C . PHE B 1 235 ? 10.953 25.391 9.773 1 87.5 235 PHE B C 1
ATOM 4974 O O . PHE B 1 235 ? 10.523 24.391 9.203 1 87.5 235 PHE B O 1
ATOM 4981 N N . TRP B 1 236 ? 12.172 25.938 9.523 1 84.31 236 TRP B N 1
ATOM 4982 C CA . TRP B 1 236 ? 13.18 25.328 8.664 1 84.31 236 TRP B CA 1
ATOM 4983 C C . TRP B 1 236 ? 14.547 25.312 9.352 1 84.31 236 TRP B C 1
ATOM 4985 O O . TRP B 1 236 ? 14.898 26.25 10.062 1 84.31 236 TRP B O 1
ATOM 4995 N N . ARG B 1 237 ? 15.156 24.234 9.008 1 80.12 237 ARG B N 1
ATOM 4996 C CA . ARG B 1 237 ? 16.531 24.234 9.5 1 80.12 237 ARG B CA 1
ATOM 4997 C C . ARG B 1 237 ? 17.391 25.234 8.734 1 80.12 237 ARG B C 1
ATOM 4999 O O . ARG B 1 237 ? 17.453 25.203 7.504 1 80.12 237 ARG B O 1
ATOM 5006 N N . ARG B 1 238 ? 17.953 26.141 9.422 1 79.06 238 ARG B N 1
ATOM 5007 C CA . ARG B 1 238 ? 18.812 27.141 8.805 1 79.06 238 ARG B CA 1
ATOM 5008 C C . ARG B 1 238 ? 20.281 26.766 8.93 1 79.06 238 ARG B C 1
ATOM 5010 O O . ARG B 1 238 ? 21 26.703 7.93 1 79.06 238 ARG B O 1
ATOM 5017 N N . ASP B 1 239 ? 20.734 26.516 10.109 1 77.69 239 ASP B N 1
ATOM 5018 C CA . ASP B 1 239 ? 22.078 26.062 10.414 1 77.69 239 ASP B CA 1
ATOM 5019 C C . ASP B 1 239 ? 22.109 25.234 11.688 1 77.69 239 ASP B C 1
ATOM 5021 O O . ASP B 1 239 ? 21.078 24.766 12.156 1 77.69 239 ASP B O 1
ATOM 5025 N N . ARG B 1 240 ? 23.281 25.047 12.18 1 76.44 240 ARG B N 1
ATOM 5026 C CA . ARG B 1 240 ? 23.438 24.156 13.328 1 76.44 240 ARG B CA 1
ATOM 5027 C C . ARG B 1 240 ? 22.875 24.797 14.594 1 76.44 240 ARG B C 1
ATOM 5029 O O . ARG B 1 240 ? 22.578 24.094 15.562 1 76.44 240 ARG B O 1
ATOM 5036 N N . ASN B 1 241 ? 22.734 26.109 14.562 1 79.88 241 ASN B N 1
ATOM 5037 C CA . ASN B 1 241 ? 22.422 26.766 15.82 1 79.88 241 ASN B CA 1
ATOM 5038 C C . ASN B 1 241 ? 21.094 27.531 15.734 1 79.88 241 ASN B C 1
ATOM 5040 O O . ASN B 1 241 ? 20.641 28.109 16.719 1 79.88 241 ASN B O 1
ATOM 5044 N N . SER B 1 242 ? 20.531 27.531 14.625 1 83.38 242 SER B N 1
ATOM 5045 C CA . SER B 1 242 ? 19.328 28.344 14.492 1 83.38 242 SER B CA 1
ATOM 5046 C C . SER B 1 242 ? 18.375 27.766 13.453 1 83.38 242 SER B C 1
ATOM 5048 O O . SER B 1 242 ? 18.781 26.953 12.617 1 83.38 242 SER B O 1
ATOM 5050 N N . SER B 1 243 ? 17.125 28.172 13.609 1 85.5 243 SER B N 1
ATOM 5051 C CA . SER B 1 243 ? 16.078 27.812 12.656 1 85.5 243 SER B CA 1
ATOM 5052 C C . SER B 1 243 ? 15.375 29.062 12.125 1 85.5 243 SER B C 1
ATOM 5054 O O . SER B 1 243 ? 15.289 30.078 12.82 1 85.5 243 SER B O 1
ATOM 5056 N N . LEU B 1 244 ? 15.008 28.984 10.891 1 87.19 244 LEU B N 1
ATOM 5057 C CA . LEU B 1 244 ? 14.133 29.984 10.32 1 87.19 244 LEU B CA 1
ATOM 5058 C C . LEU B 1 244 ? 12.68 29.734 10.703 1 87.19 244 LEU B C 1
ATOM 5060 O O . LEU B 1 244 ? 12.219 28.594 10.672 1 87.19 244 LEU B O 1
ATOM 5064 N N . LEU B 1 245 ? 12.023 30.812 11.156 1 89.81 245 LEU B N 1
ATOM 5065 C CA . LEU B 1 245 ? 10.641 30.703 11.602 1 89.81 245 LEU B CA 1
ATOM 5066 C C . LEU B 1 245 ? 9.734 31.641 10.812 1 89.81 245 LEU B C 1
ATOM 5068 O O . LEU B 1 245 ? 10.102 32.812 10.57 1 89.81 245 LEU B O 1
ATOM 5072 N N . LEU B 1 246 ? 8.648 31.094 10.359 1 90.81 246 LEU B N 1
ATOM 5073 C CA . LEU B 1 246 ? 7.566 31.891 9.797 1 90.81 246 LEU B CA 1
ATOM 5074 C C . LEU B 1 246 ? 6.344 31.875 10.711 1 90.81 246 LEU B C 1
ATOM 5076 O O . LEU B 1 246 ? 5.785 30.797 10.977 1 90.81 246 LEU B O 1
ATOM 5080 N N . ASP B 1 247 ? 5.984 33 11.203 1 89.75 247 ASP B N 1
ATOM 5081 C CA . ASP B 1 247 ? 4.734 33.156 11.945 1 89.75 247 ASP B CA 1
ATOM 5082 C C . ASP B 1 247 ? 3.553 33.344 10.992 1 89.75 247 ASP B C 1
ATOM 5084 O O . ASP B 1 247 ? 3.434 34.375 10.336 1 89.75 247 ASP B O 1
ATOM 5088 N N . THR B 1 248 ? 2.68 32.406 10.961 1 88.75 248 THR B N 1
ATOM 5089 C CA . THR B 1 248 ? 1.631 32.406 9.945 1 88.75 248 THR B CA 1
ATOM 5090 C C . THR B 1 248 ? 0.534 33.406 10.289 1 88.75 248 THR B C 1
ATOM 5092 O O . THR B 1 248 ? -0.316 33.719 9.453 1 88.75 248 THR B O 1
ATOM 5095 N N . SER B 1 249 ? 0.484 33.938 11.492 1 85.5 249 SER B N 1
ATOM 5096 C CA . SER B 1 249 ? -0.475 34.969 11.844 1 85.5 249 SER B CA 1
ATOM 5097 C C . SER B 1 249 ? -0.065 36.312 11.258 1 85.5 249 SER B C 1
ATOM 5099 O O . SER B 1 249 ? -0.918 37.094 10.852 1 85.5 249 SER B O 1
ATOM 5101 N N . THR B 1 250 ? 1.205 36.531 11.172 1 88.5 250 THR B N 1
ATOM 5102 C CA . THR B 1 250 ? 1.704 37.812 10.664 1 88.5 250 THR B CA 1
ATOM 5103 C C . THR B 1 250 ? 2.443 37.625 9.344 1 88.5 250 THR B C 1
ATOM 5105 O O . THR B 1 250 ? 2.719 38.594 8.633 1 88.5 250 THR B O 1
ATOM 5108 N N . MET B 1 251 ? 2.781 36.438 9.094 1 90.94 251 MET B N 1
ATOM 5109 C CA . MET B 1 251 ? 3.564 36.031 7.926 1 90.94 251 MET B CA 1
ATOM 5110 C C . MET B 1 251 ? 4.945 36.688 7.957 1 90.94 251 MET B C 1
ATOM 5112 O O . MET B 1 251 ? 5.488 37.062 6.914 1 90.94 251 MET B O 1
ATOM 5116 N N . ALA B 1 252 ? 5.48 36.906 9.133 1 91.19 252 ALA B N 1
ATOM 5117 C CA . ALA B 1 252 ? 6.812 37.469 9.32 1 91.19 252 ALA B CA 1
ATOM 5118 C C . ALA B 1 252 ? 7.848 36.375 9.547 1 91.19 252 ALA B C 1
ATOM 5120 O O . ALA B 1 252 ? 7.59 35.406 10.258 1 91.19 252 ALA B O 1
ATOM 5121 N N . PHE B 1 253 ? 8.977 36.562 8.914 1 90.62 253 PHE B N 1
ATOM 5122 C CA . PHE B 1 253 ? 10.102 35.656 9.102 1 90.62 253 PHE B CA 1
ATOM 5123 C C . PHE B 1 253 ? 11 36.125 10.242 1 90.62 253 PHE B C 1
ATOM 5125 O O . PHE B 1 253 ? 11.219 37.312 10.414 1 90.62 253 PHE B O 1
ATOM 5132 N N . SER B 1 254 ? 11.477 35.219 11.023 1 88.62 254 SER B N 1
ATOM 5133 C CA . SER B 1 254 ? 12.453 35.5 12.07 1 88.62 254 SER B CA 1
ATOM 5134 C C . SER B 1 254 ? 13.398 34.312 12.281 1 88.62 254 SER B C 1
ATOM 5136 O O . SER B 1 254 ? 13.18 33.25 11.734 1 88.62 254 SER B O 1
ATOM 5138 N N . ILE B 1 255 ? 14.469 34.562 12.914 1 87.38 255 ILE B N 1
ATOM 5139 C CA . ILE B 1 255 ? 15.438 33.5 13.258 1 87.38 255 ILE B CA 1
ATOM 5140 C C . ILE B 1 255 ? 15.328 33.156 14.742 1 87.38 255 ILE B C 1
ATOM 5142 O O . ILE B 1 255 ? 15.289 34.062 15.594 1 87.38 255 ILE B O 1
ATOM 5146 N N . VAL B 1 256 ? 15.203 31.906 15.016 1 87.88 256 VAL B N 1
ATOM 5147 C CA . VAL B 1 256 ? 15.102 31.438 16.391 1 87.88 256 VAL B CA 1
ATOM 5148 C C . VAL B 1 256 ? 16.297 30.547 16.734 1 87.88 256 VAL B C 1
ATOM 5150 O O . VAL B 1 256 ? 16.594 29.578 16.016 1 87.88 256 VAL B O 1
ATOM 5153 N N . PRO B 1 257 ? 17.031 30.875 17.781 1 86.5 257 PRO B N 1
ATOM 5154 C CA . PRO B 1 257 ? 18.141 30 18.188 1 86.5 257 PRO B CA 1
ATOM 5155 C C . PRO B 1 257 ? 17.672 28.641 18.672 1 86.5 257 PRO B C 1
ATOM 5157 O O . PRO B 1 257 ? 16.594 28.531 19.281 1 86.5 257 PRO B O 1
ATOM 5160 N N . LEU B 1 258 ? 18.406 27.625 18.344 1 86.94 258 LEU B N 1
ATOM 5161 C CA . LEU B 1 258 ? 18.125 26.297 18.859 1 86.94 258 LEU B CA 1
ATOM 5162 C C . LEU B 1 258 ? 18.547 26.172 20.328 1 86.94 258 LEU B C 1
ATOM 5164 O O . LEU B 1 258 ? 19.469 26.859 20.766 1 86.94 258 LEU B O 1
ATOM 5168 N N . PRO B 1 259 ? 17.766 25.297 21 1 84.06 259 PRO B N 1
ATOM 5169 C CA . PRO B 1 259 ? 18.172 25.109 22.391 1 84.06 259 PRO B CA 1
ATOM 5170 C C . PRO B 1 259 ? 19.516 24.375 22.516 1 84.06 259 PRO B C 1
ATOM 5172 O O . PRO B 1 259 ? 19.844 23.562 21.656 1 84.06 259 PRO B O 1
ATOM 5175 N N . VAL B 1 260 ? 20.266 24.656 23.469 1 70.62 260 VAL B N 1
ATOM 5176 C CA . VAL B 1 260 ? 21.484 23.922 23.812 1 70.62 260 VAL B CA 1
ATOM 5177 C C . VAL B 1 260 ? 21.125 22.656 24.609 1 70.62 260 VAL B C 1
ATOM 5179 O O . VAL B 1 260 ? 20.422 22.734 25.625 1 70.62 260 VAL B O 1
ATOM 5182 N N . PRO B 1 261 ? 21.469 21.453 23.922 1 67.44 261 PRO B N 1
ATOM 5183 C CA . PRO B 1 261 ? 21.094 20.219 24.594 1 67.44 261 PRO B CA 1
ATOM 5184 C C . PRO B 1 261 ? 21.547 20.172 26.062 1 67.44 261 PRO B C 1
ATOM 5186 O O . PRO B 1 261 ? 22.625 20.688 26.391 1 67.44 261 PRO B O 1
ATOM 5189 N N . HIS B 1 262 ? 20.734 19.812 27 1 61.69 262 HIS B N 1
ATOM 5190 C CA . HIS B 1 262 ? 21.047 19.547 28.406 1 61.69 262 HIS B CA 1
ATOM 5191 C C . HIS B 1 262 ? 21.5 18.109 28.625 1 61.69 262 HIS B C 1
ATOM 5193 O O . HIS B 1 262 ? 20.938 17.188 28.016 1 61.69 262 HIS B O 1
ATOM 5199 N N . PRO B 1 263 ? 22.391 17.656 29.625 1 56.03 263 PRO B N 1
ATOM 5200 C CA . PRO B 1 263 ? 23.422 18.531 30.188 1 56.03 263 PRO B CA 1
ATOM 5201 C C . PRO B 1 263 ? 24.531 18.859 29.203 1 56.03 263 PRO B C 1
ATOM 5203 O O . PRO B 1 263 ? 25.547 19.453 29.578 1 56.03 263 PRO B O 1
ATOM 5206 N N . LEU B 1 264 ? 24.562 18.266 27.969 1 50.16 264 LEU B N 1
ATOM 5207 C CA . LEU B 1 264 ? 25.734 18.328 27.078 1 50.16 264 LEU B CA 1
ATOM 5208 C C . LEU B 1 264 ? 26.078 19.781 26.75 1 50.16 264 LEU B C 1
ATOM 5210 O O . LEU B 1 264 ? 26.906 20.031 25.875 1 50.16 264 LEU B O 1
ATOM 5214 N N . ALA B 1 265 ? 25.625 20.703 27.328 1 44.44 265 ALA B N 1
ATOM 5215 C CA . ALA B 1 265 ? 26.062 22.062 27.031 1 44.44 265 ALA B CA 1
ATOM 5216 C C . ALA B 1 265 ? 27.578 22.125 26.875 1 44.44 265 ALA B C 1
ATOM 5218 O O . ALA B 1 265 ? 28.094 22.969 26.141 1 44.44 265 ALA B O 1
ATOM 5219 N N . THR B 1 266 ? 28.328 21.641 27.703 1 40.09 266 THR B N 1
ATOM 5220 C CA . THR B 1 266 ? 29.75 21.922 27.828 1 40.09 266 THR B CA 1
ATOM 5221 C C . THR B 1 266 ? 30.531 21.188 26.734 1 40.09 266 THR B C 1
ATOM 5223 O O . THR B 1 266 ? 31.594 21.641 26.312 1 40.09 266 THR B O 1
ATOM 5226 N N . GLN B 1 267 ? 30.547 19.891 26.609 1 39.88 267 GLN B N 1
ATOM 5227 C CA . GLN B 1 267 ? 31.641 19.25 25.891 1 39.88 267 GLN B CA 1
ATOM 5228 C C . GLN B 1 267 ? 31.328 19.125 24.391 1 39.88 267 GLN B C 1
ATOM 5230 O O . GLN B 1 267 ? 32.219 18.906 23.578 1 39.88 267 GLN B O 1
ATOM 5235 N N . LEU B 1 268 ? 30.25 18.516 23.938 1 42.47 268 LEU B N 1
ATOM 5236 C CA . LEU B 1 268 ? 30.172 18.203 22.516 1 42.47 268 LEU B CA 1
ATOM 5237 C C . LEU B 1 268 ? 29.484 19.312 21.75 1 42.47 268 LEU B C 1
ATOM 5239 O O . LEU B 1 268 ? 28.328 19.656 22.047 1 42.47 268 LEU B O 1
ATOM 5243 N N . PRO B 1 269 ? 30.141 20.219 21.125 1 42.84 269 PRO B N 1
ATOM 5244 C CA . PRO B 1 269 ? 29.703 21.375 20.328 1 42.84 269 PRO B CA 1
ATOM 5245 C C . PRO B 1 269 ? 28.609 21.016 19.328 1 42.84 269 PRO B C 1
ATOM 5247 O O . PRO B 1 269 ? 28.203 21.859 18.531 1 42.84 269 PRO B O 1
ATOM 5250 N N . ARG B 1 270 ? 28.5 19.844 18.812 1 44.03 270 ARG B N 1
ATOM 5251 C CA . ARG B 1 270 ? 27.859 19.766 17.516 1 44.03 270 ARG B CA 1
ATOM 5252 C C . ARG B 1 270 ? 26.344 19.75 17.641 1 44.03 270 ARG B C 1
ATOM 5254 O O . ARG B 1 270 ? 25.797 19.016 18.484 1 44.03 270 ARG B O 1
ATOM 5261 N N . PRO B 1 271 ? 25.703 20.859 17.281 1 48.06 271 PRO B N 1
ATOM 5262 C CA . PRO B 1 271 ? 24.234 20.922 17.188 1 48.06 271 PRO B CA 1
ATOM 5263 C C . PRO B 1 271 ? 23.609 19.578 16.797 1 48.06 271 PRO B C 1
ATOM 5265 O O . PRO B 1 271 ? 24.219 18.812 16.062 1 48.06 271 PRO B O 1
ATOM 5268 N N . PRO B 1 272 ? 22.594 19.25 17.719 1 48.72 272 PRO B N 1
ATOM 5269 C CA . PRO B 1 272 ? 22 17.922 17.547 1 48.72 272 PRO B CA 1
ATOM 5270 C C . PRO B 1 272 ? 21.469 17.688 16.141 1 48.72 272 PRO B C 1
ATOM 5272 O O . PRO B 1 272 ? 20.766 18.531 15.586 1 48.72 272 PRO B O 1
ATOM 5275 N N . ALA B 1 273 ? 22.141 17.016 15.305 1 54.12 273 ALA B N 1
ATOM 5276 C CA . ALA B 1 273 ? 21.75 16.625 13.953 1 54.12 273 ALA B CA 1
ATOM 5277 C C . ALA B 1 273 ? 20.391 15.93 13.953 1 54.12 273 ALA B C 1
ATOM 5279 O O . ALA B 1 273 ? 19.766 15.758 12.898 1 54.12 273 ALA B O 1
ATOM 5280 N N . ALA B 1 274 ? 19.703 15.758 15.227 1 73.31 274 ALA B N 1
ATOM 5281 C CA . ALA B 1 274 ? 18.578 14.82 15.195 1 73.31 274 ALA B CA 1
ATOM 5282 C C . ALA B 1 274 ? 17.359 15.391 15.922 1 73.31 274 ALA B C 1
ATOM 5284 O O . ALA B 1 274 ? 17.016 14.945 17.016 1 73.31 274 ALA B O 1
ATOM 5285 N N . TYR B 1 275 ? 16.781 16.719 15.492 1 82.19 275 TYR B N 1
ATOM 5286 C CA . TYR B 1 275 ? 15.602 17.234 16.188 1 82.19 275 TYR B CA 1
ATOM 5287 C C . TYR B 1 275 ? 14.43 17.391 15.219 1 82.19 275 TYR B C 1
ATOM 5289 O O . TYR B 1 275 ? 14.617 17.375 14 1 82.19 275 TYR B O 1
ATOM 5297 N N . ALA B 1 276 ? 13.305 17.5 15.82 1 87.75 276 ALA B N 1
ATOM 5298 C CA . ALA B 1 276 ? 12.07 17.781 15.086 1 87.75 276 ALA B CA 1
ATOM 5299 C C . ALA B 1 276 ? 11.188 18.766 15.852 1 87.75 276 ALA B C 1
ATOM 5301 O O . ALA B 1 276 ? 11.102 18.703 17.078 1 87.75 276 ALA B O 1
ATOM 5302 N N . VAL B 1 277 ? 10.633 19.672 15.07 1 88.94 277 VAL B N 1
ATOM 5303 C CA . VAL B 1 277 ? 9.695 20.625 15.656 1 88.94 277 VAL B CA 1
ATOM 5304 C C . VAL B 1 277 ? 8.266 20.25 15.281 1 88.94 277 VAL B C 1
ATOM 5306 O O . VAL B 1 277 ? 8.008 19.797 14.164 1 88.94 277 VAL B O 1
ATOM 5309 N N . GLY B 1 278 ? 7.352 20.391 16.234 1 89 278 GLY B N 1
ATOM 5310 C CA . GLY B 1 278 ? 5.938 20.141 16.016 1 89 278 GLY B CA 1
ATOM 5311 C C . GLY B 1 278 ? 5.059 20.703 17.125 1 89 278 GLY B C 1
ATOM 5312 O O . GLY B 1 278 ? 5.355 21.75 17.688 1 89 278 GLY B O 1
ATOM 5313 N N . ASP B 1 279 ? 3.928 20.094 17.266 1 87.25 279 ASP B N 1
ATOM 5314 C CA . ASP B 1 279 ? 3.006 20.594 18.297 1 87.25 279 ASP B CA 1
ATOM 5315 C C . ASP B 1 279 ? 2.672 19.5 19.312 1 87.25 279 ASP B C 1
ATOM 5317 O O . ASP B 1 279 ? 2.641 18.312 18.969 1 87.25 279 ASP B O 1
ATOM 5321 N N . THR B 1 280 ? 2.434 19.938 20.453 1 86.31 280 THR B N 1
ATOM 5322 C CA . THR B 1 280 ? 1.921 19.047 21.484 1 86.31 280 THR B CA 1
ATOM 5323 C C . THR B 1 280 ? 0.44 18.75 21.266 1 86.31 280 THR B C 1
ATOM 5325 O O . THR B 1 280 ? -0.179 19.312 20.359 1 86.31 280 THR B O 1
ATOM 5328 N N . GLU B 1 281 ? -0.048 17.922 22.109 1 80.56 281 GLU B N 1
ATOM 5329 C CA . GLU B 1 281 ? -1.473 17.609 22.047 1 80.56 281 GLU B CA 1
ATOM 5330 C C . GLU B 1 281 ? -2.324 18.844 22.266 1 80.56 281 GLU B C 1
ATOM 5332 O O . GLU B 1 281 ? -3.398 18.984 21.672 1 80.56 281 GLU B O 1
ATOM 5337 N N . ALA B 1 282 ? -1.762 19.734 23.078 1 78.38 282 ALA B N 1
ATOM 5338 C CA . ALA B 1 282 ? -2.488 20.953 23.422 1 78.38 282 ALA B CA 1
ATOM 5339 C C . ALA B 1 282 ? -2.275 22.031 22.375 1 78.38 282 ALA B C 1
ATOM 5341 O O . ALA B 1 282 ? -2.766 23.156 22.516 1 78.38 282 ALA B O 1
ATOM 5342 N N . GLY B 1 283 ? -1.483 21.75 21.344 1 80 283 GLY B N 1
ATOM 5343 C CA . GLY B 1 283 ? -1.281 22.688 20.25 1 80 283 GLY B CA 1
ATOM 5344 C C . GLY B 1 283 ? -0.106 23.625 20.484 1 80 283 GLY B C 1
ATOM 5345 O O . GLY B 1 283 ? 0.108 24.562 19.703 1 80 283 GLY B O 1
ATOM 5346 N N . ALA B 1 284 ? 0.644 23.391 21.516 1 85.5 284 ALA B N 1
ATOM 5347 C CA . ALA B 1 284 ? 1.814 24.219 21.797 1 85.5 284 ALA B CA 1
ATOM 5348 C C . ALA B 1 284 ? 3.01 23.766 20.953 1 85.5 284 ALA B C 1
ATOM 5350 O O . ALA B 1 284 ? 3.225 22.578 20.75 1 85.5 284 ALA B O 1
ATOM 5351 N N . CYS B 1 285 ? 3.744 24.719 20.547 1 91.06 285 CYS B N 1
ATOM 5352 C CA . CYS B 1 285 ? 4.934 24.406 19.75 1 91.06 285 CYS B CA 1
ATOM 5353 C C . CYS B 1 285 ? 6.004 23.75 20.609 1 91.06 285 CYS B C 1
ATOM 5355 O O . CYS B 1 285 ? 6.309 24.234 21.703 1 91.06 285 CYS B O 1
ATOM 5357 N N . CYS B 1 286 ? 6.523 22.703 20.109 1 91.44 286 CYS B N 1
ATOM 5358 C CA . CYS B 1 286 ? 7.543 22 20.875 1 91.44 286 CYS B CA 1
ATOM 5359 C C . CYS B 1 286 ? 8.648 21.484 19.969 1 91.44 286 CYS B C 1
ATOM 5361 O O . CYS B 1 286 ? 8.469 21.406 18.75 1 91.44 286 CYS B O 1
ATOM 5363 N N . LEU B 1 287 ? 9.797 21.25 20.531 1 90.38 287 LEU B N 1
ATOM 5364 C CA . LEU B 1 287 ? 10.977 20.688 19.875 1 90.38 287 LEU B CA 1
ATOM 5365 C C . LEU B 1 287 ? 11.43 19.422 20.578 1 90.38 287 LEU B C 1
ATOM 5367 O O . LEU B 1 287 ? 11.578 19.406 21.812 1 90.38 287 LEU B O 1
ATOM 5371 N N . LEU B 1 288 ? 11.516 18.391 19.781 1 90.06 288 LEU B N 1
ATOM 5372 C CA . LEU B 1 288 ? 12.031 17.125 20.281 1 90.06 288 LEU B CA 1
ATOM 5373 C C . LEU B 1 288 ? 13.492 16.953 19.891 1 90.06 288 LEU B C 1
ATOM 5375 O O . LEU B 1 288 ? 13.836 17.016 18.703 1 90.06 288 LEU B O 1
ATOM 5379 N N . LEU B 1 289 ? 14.281 16.703 20.875 1 86.38 289 LEU B N 1
ATOM 5380 C CA . LEU B 1 289 ? 15.703 16.438 20.672 1 86.38 289 LEU B CA 1
ATOM 5381 C C . LEU B 1 289 ? 16.062 15.039 21.172 1 86.38 289 LEU B C 1
ATOM 5383 O O . LEU B 1 289 ? 15.648 14.641 22.266 1 86.38 289 LEU B O 1
ATOM 5387 N N . ILE B 1 290 ? 16.703 14.32 20.312 1 83.19 290 ILE B N 1
ATOM 5388 C CA . ILE B 1 290 ? 17.234 13.023 20.719 1 83.19 290 ILE B CA 1
ATOM 5389 C C . ILE B 1 290 ? 18.734 13.117 20.953 1 83.19 290 ILE B C 1
ATOM 5391 O O . ILE B 1 290 ? 19.484 13.5 20.047 1 83.19 290 ILE B O 1
ATOM 5395 N N . LEU B 1 291 ? 19.125 12.758 22.141 1 78.06 291 LEU B N 1
ATOM 5396 C CA . LEU B 1 291 ? 20.531 12.812 22.516 1 78.06 291 LEU B CA 1
ATOM 5397 C C . LEU B 1 291 ? 21.109 11.406 22.703 1 78.06 291 LEU B C 1
ATOM 5399 O O . LEU B 1 291 ? 20.547 10.594 23.438 1 78.06 291 LEU B O 1
ATOM 5403 N N . GLY B 1 292 ? 22.172 11.18 22.031 1 70.5 292 GLY B N 1
ATOM 5404 C CA . GLY B 1 292 ? 22.781 9.859 22.141 1 70.5 292 GLY B CA 1
ATOM 5405 C C . GLY B 1 292 ? 21.891 8.75 21.609 1 70.5 292 GLY B C 1
ATOM 5406 O O . GLY B 1 292 ? 21.359 8.844 20.5 1 70.5 292 GLY B O 1
ATOM 5407 N N . THR B 1 293 ? 21.812 7.656 22.516 1 66.38 293 THR B N 1
ATOM 5408 C CA . THR B 1 293 ? 21.094 6.469 22.031 1 66.38 293 THR B CA 1
ATOM 5409 C C . THR B 1 293 ? 19.641 6.492 22.484 1 66.38 293 THR B C 1
ATOM 5411 O O . THR B 1 293 ? 18.781 5.895 21.828 1 66.38 293 THR B O 1
ATOM 5414 N N . ALA B 1 294 ? 19.406 7.18 23.562 1 68.69 294 ALA B N 1
ATOM 5415 C CA . ALA B 1 294 ? 18.031 6.934 24 1 68.69 294 ALA B CA 1
ATOM 5416 C C . ALA B 1 294 ? 17.484 8.117 24.797 1 68.69 294 ALA B C 1
ATOM 5418 O O . ALA B 1 294 ? 16.406 8.023 25.391 1 68.69 294 ALA B O 1
ATOM 5419 N N . MET B 1 295 ? 18.219 9.227 24.844 1 79.25 295 MET B N 1
ATOM 5420 C CA . MET B 1 295 ? 17.703 10.32 25.672 1 79.25 295 MET B CA 1
ATOM 5421 C C . MET B 1 295 ? 16.875 11.281 24.828 1 79.25 295 MET B C 1
ATOM 5423 O O . MET B 1 295 ? 17.312 11.734 23.766 1 79.25 295 MET B O 1
ATOM 5427 N N . LEU B 1 296 ? 15.672 11.602 25.375 1 85.31 296 LEU B N 1
ATOM 5428 C CA . LEU B 1 296 ? 14.758 12.508 24.688 1 85.31 296 LEU B CA 1
ATOM 5429 C C . LEU B 1 296 ? 14.531 13.773 25.5 1 85.31 296 LEU B C 1
ATOM 5431 O O . LEU B 1 296 ? 14.352 13.711 26.719 1 85.31 296 LEU B O 1
ATOM 5435 N N . GLN B 1 297 ? 14.664 14.883 24.859 1 88.88 297 GLN B N 1
ATOM 5436 C CA . GLN B 1 297 ? 14.32 16.156 25.469 1 88.88 297 GLN B CA 1
ATOM 5437 C C . GLN B 1 297 ? 13.188 16.844 24.703 1 88.88 297 GLN B C 1
ATOM 5439 O O . GLN B 1 297 ? 13.234 16.953 23.484 1 88.88 297 GLN B O 1
ATOM 5444 N N . VAL B 1 298 ? 12.219 17.266 25.453 1 91.44 298 VAL B N 1
ATOM 5445 C CA . VAL B 1 298 ? 11.133 18.047 24.875 1 91.44 298 VAL B CA 1
ATOM 5446 C C . VAL B 1 298 ? 11.227 19.484 25.344 1 91.44 298 VAL B C 1
ATOM 5448 O O . VAL B 1 298 ? 11.289 19.766 26.547 1 91.44 298 VAL B O 1
ATOM 5451 N N . TRP B 1 299 ? 11.297 20.375 24.375 1 91.44 299 TRP B N 1
ATOM 5452 C CA . TRP B 1 299 ? 11.391 21.797 24.641 1 91.44 299 TRP B CA 1
ATOM 5453 C C . TRP B 1 299 ? 10.125 22.531 24.188 1 91.44 299 TRP B C 1
ATOM 5455 O O . TRP B 1 299 ? 9.578 22.219 23.125 1 91.44 299 TRP B O 1
ATOM 5465 N N . LEU B 1 300 ? 9.656 23.453 24.953 1 93.06 300 LEU B N 1
ATOM 5466 C CA . LEU B 1 300 ? 8.516 24.281 24.578 1 93.06 300 LEU B CA 1
ATOM 5467 C C . LEU B 1 300 ? 8.977 25.672 24.141 1 93.06 300 LEU B C 1
ATOM 5469 O O . LEU B 1 300 ? 9.867 26.25 24.766 1 93.06 300 LEU B O 1
ATOM 5473 N N . LEU B 1 301 ? 8.312 26.094 23.094 1 91.75 301 LEU B N 1
ATOM 5474 C CA . LEU B 1 301 ? 8.609 27.453 22.656 1 91.75 301 LEU B CA 1
ATOM 5475 C C . LEU B 1 301 ? 7.789 28.469 23.438 1 91.75 301 LEU B C 1
ATOM 5477 O O . LEU B 1 301 ? 6.562 28.375 23.484 1 91.75 301 LEU B O 1
ATOM 5481 N N . LYS B 1 302 ? 8.484 29.359 24.078 1 88.12 302 LYS B N 1
ATOM 5482 C CA . LYS B 1 302 ? 7.82 30.422 24.828 1 88.12 302 LYS B CA 1
ATOM 5483 C C . LYS B 1 302 ? 8.117 31.797 24.234 1 88.12 302 LYS B C 1
ATOM 5485 O O . LYS B 1 302 ? 9.195 32 23.672 1 88.12 302 LYS B O 1
ATOM 5490 N N . LYS B 1 303 ? 7.074 32.562 24.234 1 79.31 303 LYS B N 1
ATOM 5491 C CA . LYS B 1 303 ? 7.277 33.938 23.828 1 79.31 303 LYS B CA 1
ATOM 5492 C C . LYS B 1 303 ? 7.699 34.812 25 1 79.31 303 LYS B C 1
ATOM 5494 O O . LYS B 1 303 ? 6.996 34.875 26.016 1 79.31 303 LYS B O 1
ATOM 5499 N N . ASP B 1 304 ? 8.992 35.25 25.188 1 68.12 304 ASP B N 1
ATOM 5500 C CA . ASP B 1 304 ? 9.461 36.125 26.234 1 68.12 304 ASP B CA 1
ATOM 5501 C C . ASP B 1 304 ? 9.906 37.469 25.656 1 68.12 304 ASP B C 1
ATOM 5503 O O . ASP B 1 304 ? 10.883 37.531 24.906 1 68.12 304 ASP B O 1
ATOM 5507 N N . GLY B 1 305 ? 9.555 38.719 26.344 1 58.31 305 GLY B N 1
ATOM 5508 C CA . GLY B 1 305 ? 9.977 40.094 26.172 1 58.31 305 GLY B CA 1
ATOM 5509 C C . GLY B 1 305 ? 10.445 40.438 24.766 1 58.31 305 GLY B C 1
ATOM 5510 O O . GLY B 1 305 ? 11.289 41.312 24.578 1 58.31 305 GLY B O 1
ATOM 5511 N N . GLY B 1 306 ? 9.977 39.812 23.719 1 60.97 306 GLY B N 1
ATOM 5512 C CA . GLY B 1 306 ? 10.32 40.312 22.406 1 60.97 306 GLY B CA 1
ATOM 5513 C C . GLY B 1 306 ? 10.797 39.219 21.469 1 60.97 306 GLY B C 1
ATOM 5514 O O . GLY B 1 306 ? 11.094 39.5 20.297 1 60.97 306 GLY B O 1
ATOM 5515 N N . GLY B 1 307 ? 10.898 37.938 21.938 1 75.44 307 GLY B N 1
ATOM 5516 C CA . GLY B 1 307 ? 11.344 36.906 21.016 1 75.44 307 GLY B CA 1
ATOM 5517 C C . GLY B 1 307 ? 10.922 35.5 21.438 1 75.44 307 GLY B C 1
ATOM 5518 O O . GLY B 1 307 ? 10.117 35.344 22.359 1 75.44 307 GLY B O 1
ATOM 5519 N N . HIS B 1 308 ? 11.156 34.562 20.641 1 84.94 308 HIS B N 1
ATOM 5520 C CA . HIS B 1 308 ? 10.883 33.156 20.922 1 84.94 308 HIS B CA 1
ATOM 5521 C C . HIS B 1 308 ? 12.078 32.469 21.578 1 84.94 308 HIS B C 1
ATOM 5523 O O . HIS B 1 308 ? 13.219 32.719 21.203 1 84.94 308 HIS B O 1
ATOM 5529 N N . ALA B 1 309 ? 11.828 31.844 22.703 1 87.62 309 ALA B N 1
ATOM 5530 C CA . ALA B 1 309 ? 12.875 31.078 23.375 1 87.62 309 ALA B CA 1
ATOM 5531 C C . ALA B 1 309 ? 12.367 29.688 23.766 1 87.62 309 ALA B C 1
ATOM 5533 O O . ALA B 1 309 ? 11.188 29.516 24.094 1 87.62 309 ALA B O 1
ATOM 5534 N N . TRP B 1 310 ? 13.32 28.734 23.703 1 91 310 TRP B N 1
ATOM 5535 C CA . TRP B 1 310 ? 12.984 27.359 24.062 1 91 310 TRP B CA 1
ATOM 5536 C C . TRP B 1 310 ? 13.195 27.125 25.547 1 91 310 TRP B C 1
ATOM 5538 O O . TRP B 1 310 ? 14.203 27.547 26.125 1 91 310 TRP B O 1
ATOM 5548 N N . GLU B 1 311 ? 12.25 26.5 26.219 1 91.88 311 GLU B N 1
ATOM 5549 C CA . GLU B 1 311 ? 12.352 26.078 27.609 1 91.88 311 GLU B CA 1
ATOM 5550 C C . GLU B 1 311 ? 12.195 24.562 27.734 1 91.88 311 GLU B C 1
ATOM 5552 O O . GLU B 1 311 ? 11.273 23.984 27.172 1 91.88 311 GLU B O 1
ATOM 5557 N N . LEU B 1 312 ? 13.055 23.969 28.484 1 91.5 312 LEU B N 1
ATOM 5558 C CA . LEU B 1 312 ? 13.008 22.516 28.672 1 91.5 312 LEU B CA 1
ATOM 5559 C C . LEU B 1 312 ? 11.766 22.109 29.438 1 91.5 312 LEU B C 1
ATOM 5561 O O . LEU B 1 312 ? 11.5 22.641 30.531 1 91.5 312 LEU B O 1
ATOM 5565 N N . GLU B 1 313 ? 11.016 21.234 28.906 1 91.5 313 GLU B N 1
ATOM 5566 C CA . GLU B 1 313 ? 9.789 20.766 29.531 1 91.5 313 GLU B CA 1
ATOM 5567 C C . GLU B 1 313 ? 9.977 19.375 30.141 1 91.5 313 GLU B C 1
ATOM 5569 O O . GLU B 1 313 ? 9.516 19.094 31.25 1 91.5 313 GLU B O 1
ATOM 5574 N N . LYS B 1 314 ? 10.555 18.516 29.359 1 90.12 314 LYS B N 1
ATOM 5575 C CA . LYS B 1 314 ? 10.656 17.125 29.781 1 90.12 314 LYS B CA 1
ATOM 5576 C C . LYS B 1 314 ? 11.977 16.5 29.312 1 90.12 314 LYS B C 1
ATOM 5578 O O . LYS B 1 314 ? 12.445 16.781 28.219 1 90.12 314 LYS B O 1
ATOM 5583 N N . LEU B 1 315 ? 12.539 15.711 30.188 1 87.19 315 LEU B N 1
ATOM 5584 C CA . LEU B 1 315 ? 13.703 14.875 29.906 1 87.19 315 LEU B CA 1
ATOM 5585 C C . LEU B 1 315 ? 13.422 13.422 30.281 1 87.19 315 LEU B C 1
ATOM 5587 O O . LEU B 1 315 ? 13 13.133 31.406 1 87.19 315 LEU B O 1
ATOM 5591 N N . SER B 1 316 ? 13.477 12.602 29.25 1 84.88 316 SER B N 1
ATOM 5592 C CA . SER B 1 316 ? 13.172 11.203 29.516 1 84.88 316 SER B CA 1
ATOM 5593 C C . SER B 1 316 ? 14.055 10.273 28.688 1 84.88 316 SER B C 1
ATOM 5595 O O . SER B 1 316 ? 14.648 10.695 27.703 1 84.88 316 SER B O 1
ATOM 5597 N N . GLN B 1 317 ? 14.164 9.016 29.188 1 77.94 317 GLN B N 1
ATOM 5598 C CA . GLN B 1 317 ? 14.828 7.965 28.422 1 77.94 317 GLN B CA 1
ATOM 5599 C C . GLN B 1 317 ? 13.82 7.121 27.656 1 77.94 317 GLN B C 1
ATOM 5601 O O . GLN B 1 317 ? 12.742 6.805 28.156 1 77.94 317 GLN B O 1
ATOM 5606 N N . LEU B 1 318 ? 14.094 7.031 26.344 1 72.12 318 LEU B N 1
ATOM 5607 C CA . LEU B 1 318 ? 13.234 6.148 25.562 1 72.12 318 LEU B CA 1
A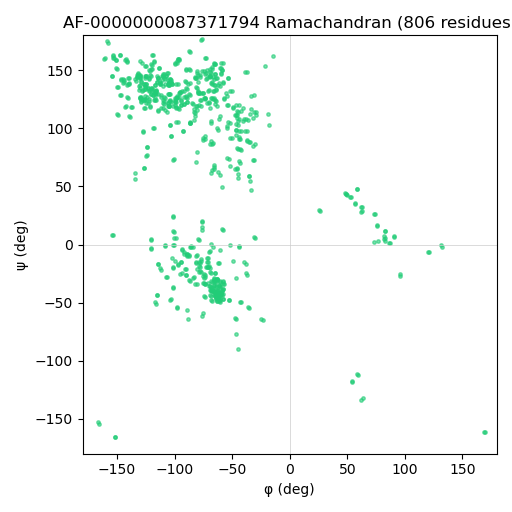TOM 5608 C C . LEU B 1 318 ? 13.312 4.715 26.078 1 72.12 318 LEU B C 1
ATOM 5610 O O . LEU B 1 318 ? 14.391 4.121 26.109 1 72.12 318 LEU B O 1
ATOM 5614 N N . ARG B 1 319 ? 12.227 4.207 26.688 1 64.25 319 ARG B N 1
ATOM 5615 C CA . ARG B 1 319 ? 12.18 2.828 27.172 1 64.25 319 ARG B CA 1
ATOM 5616 C C . ARG B 1 319 ? 11.688 1.886 26.078 1 64.25 319 ARG B C 1
ATOM 5618 O O . ARG B 1 319 ? 10.797 2.24 25.297 1 64.25 319 ARG B O 1
ATOM 5625 N N . GLY B 1 320 ? 12.289 0.638 25.891 1 60.38 320 GLY B N 1
ATOM 5626 C CA . GLY B 1 320 ? 11.766 -0.409 25.016 1 60.38 320 GLY B CA 1
ATOM 5627 C C . GLY B 1 320 ? 12.398 -0.407 23.641 1 60.38 320 GLY B C 1
ATOM 5628 O O . GLY B 1 320 ? 12.133 -1.301 22.828 1 60.38 320 GLY B O 1
ATOM 5629 N N . LEU B 1 321 ? 12.867 0.723 23.25 1 60.5 321 LEU B N 1
ATOM 5630 C CA . LEU B 1 321 ? 13.539 0.654 21.953 1 60.5 321 LEU B CA 1
ATOM 5631 C C . LEU B 1 321 ? 14.914 0.008 22.094 1 60.5 321 LEU B C 1
ATOM 5633 O O . LEU B 1 321 ? 15.617 0.244 23.078 1 60.5 321 LEU B O 1
ATOM 5637 N N . ASP B 1 322 ? 14.992 -1.287 21.922 1 55.31 322 ASP B N 1
ATOM 5638 C CA . ASP B 1 322 ? 16.266 -1.987 22.016 1 55.31 322 ASP B CA 1
ATOM 5639 C C . ASP B 1 322 ? 17.422 -1.092 21.562 1 55.31 322 ASP B C 1
ATOM 5641 O O . ASP B 1 322 ? 17.641 -0.913 20.375 1 55.31 322 ASP B O 1
ATOM 5645 N N . SER B 1 323 ? 17.75 -0.163 22.328 1 53.84 323 SER B N 1
ATOM 5646 C CA . SER B 1 323 ? 18.625 1.002 22.234 1 53.84 323 SER B CA 1
ATOM 5647 C C . SER B 1 323 ? 20.094 0.588 22.109 1 53.84 323 SER B C 1
ATOM 5649 O O . SER B 1 323 ? 20.984 1.439 22.078 1 53.84 323 SER B O 1
ATOM 5651 N N . LEU B 1 324 ? 20.406 -0.683 22.141 1 51.91 324 LEU B N 1
ATOM 5652 C CA . LEU B 1 324 ? 21.875 -0.758 22.219 1 51.91 324 LEU B CA 1
ATOM 5653 C C . LEU B 1 324 ? 22.5 -0.275 20.922 1 51.91 324 LEU B C 1
ATOM 5655 O O . LEU B 1 324 ? 22.344 -0.902 19.875 1 51.91 324 LEU B O 1
ATOM 5659 N N . ASN B 1 325 ? 23.031 0.838 21 1 59.41 325 ASN B N 1
ATOM 5660 C CA . ASN B 1 325 ? 23.984 1.462 20.078 1 59.41 325 ASN B CA 1
ATOM 5661 C C . ASN B 1 325 ? 23.297 1.927 18.797 1 59.41 325 ASN B C 1
ATOM 5663 O O . ASN B 1 325 ? 23.906 1.915 17.734 1 59.41 325 ASN B O 1
ATOM 5667 N N . ARG B 1 326 ? 21.984 2.197 18.969 1 72.88 326 ARG B N 1
ATOM 5668 C CA . ARG B 1 326 ? 21.328 2.6 17.719 1 72.88 326 ARG B CA 1
ATOM 5669 C C . ARG B 1 326 ? 21.078 4.105 17.703 1 72.88 326 ARG B C 1
ATOM 5671 O O . ARG B 1 326 ? 20.875 4.723 18.75 1 72.88 326 ARG B O 1
ATOM 5678 N N . ARG B 1 327 ? 21.312 4.621 16.578 1 76.12 327 ARG B N 1
ATOM 5679 C CA . ARG B 1 327 ? 21.094 6.051 16.359 1 76.12 327 ARG B CA 1
ATOM 5680 C C . ARG B 1 327 ? 19.672 6.316 15.891 1 76.12 327 ARG B C 1
ATOM 5682 O O . ARG B 1 327 ? 19.219 5.742 14.898 1 76.12 327 ARG B O 1
ATOM 5689 N N . PHE B 1 328 ? 19 7.168 16.703 1 81.38 328 PHE B N 1
ATOM 5690 C CA . PHE B 1 328 ? 17.625 7.551 16.375 1 81.38 328 PHE B CA 1
ATOM 5691 C C . PHE B 1 328 ? 17.578 8.992 15.875 1 81.38 328 PHE B C 1
ATOM 5693 O O . PHE B 1 328 ? 18.391 9.82 16.281 1 81.38 328 PHE B O 1
ATOM 5700 N N . SER B 1 329 ? 16.688 9.195 14.961 1 82.75 329 SER B N 1
ATOM 5701 C CA . SER B 1 329 ? 16.422 10.547 14.469 1 82.75 329 SER B CA 1
ATOM 5702 C C . SER B 1 329 ? 14.945 10.898 14.57 1 82.75 329 SER B C 1
ATOM 5704 O O . SER B 1 329 ? 14.086 10.078 14.242 1 82.75 329 SER B O 1
ATOM 5706 N N . ALA B 1 330 ? 14.742 12.078 15.07 1 84.94 330 ALA B N 1
ATOM 5707 C CA . ALA B 1 330 ? 13.367 12.57 15.078 1 84.94 330 ALA B CA 1
ATOM 5708 C C . ALA B 1 330 ? 12.984 13.148 13.727 1 84.94 330 ALA B C 1
ATOM 5710 O O . ALA B 1 330 ? 13.719 13.961 13.156 1 84.94 330 ALA B O 1
ATOM 5711 N N . HIS B 1 331 ? 11.82 12.797 13.297 1 82.38 331 HIS B N 1
ATOM 5712 C CA . HIS B 1 331 ? 11.453 13.234 11.953 1 82.38 331 HIS B CA 1
ATOM 5713 C C . HIS B 1 331 ? 10.242 14.164 11.992 1 82.38 331 HIS B C 1
ATOM 5715 O O . HIS B 1 331 ? 10.266 15.234 11.383 1 82.38 331 HIS B O 1
ATOM 5721 N N . VAL B 1 332 ? 9.219 13.75 12.672 1 83.88 332 VAL B N 1
ATOM 5722 C CA . VAL B 1 332 ? 7.988 14.531 12.672 1 83.88 332 VAL B CA 1
ATOM 5723 C C . VAL B 1 332 ? 7.363 14.516 14.062 1 83.88 332 VAL B C 1
ATOM 5725 O O . VAL B 1 332 ? 7.359 13.484 14.742 1 83.88 332 VAL B O 1
ATOM 5728 N N . VAL B 1 333 ? 6.918 15.641 14.469 1 87.5 333 VAL B N 1
ATOM 5729 C CA . VAL B 1 333 ? 6.117 15.773 15.688 1 87.5 333 VAL B CA 1
ATOM 5730 C C . VAL B 1 333 ? 4.785 16.438 15.359 1 87.5 333 VAL B C 1
ATOM 5732 O O . VAL B 1 333 ? 4.758 17.516 14.75 1 87.5 333 VAL B O 1
ATOM 5735 N N . SER B 1 334 ? 3.762 15.734 15.68 1 84 334 SER B N 1
ATOM 5736 C CA . SER B 1 334 ? 2.434 16.281 15.422 1 84 334 SER B CA 1
ATOM 5737 C C . SER B 1 334 ? 1.434 15.812 16.469 1 84 334 SER B C 1
ATOM 5739 O O . SER B 1 334 ? 1.354 14.625 16.766 1 84 334 SER B O 1
ATOM 5741 N N . ALA B 1 335 ? 0.733 16.734 17.047 1 81.44 335 ALA B N 1
ATOM 5742 C CA . ALA B 1 335 ? -0.342 16.453 18 1 81.44 335 ALA B CA 1
ATOM 5743 C C . ALA 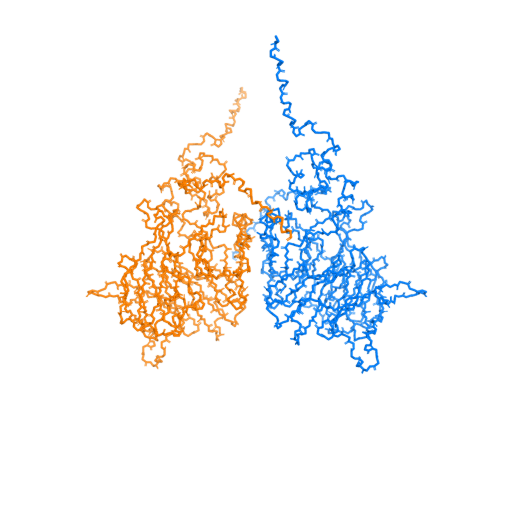B 1 335 ? 0.165 15.609 19.172 1 81.44 335 ALA B C 1
ATOM 5745 O O . ALA B 1 335 ? -0.498 14.664 19.594 1 81.44 335 ALA B O 1
ATOM 5746 N N . GLY B 1 336 ? 1.394 15.883 19.531 1 86 336 GLY B N 1
ATOM 5747 C CA . GLY B 1 336 ? 1.953 15.219 20.703 1 86 336 GLY B CA 1
ATOM 5748 C C . GLY B 1 336 ? 2.586 13.883 20.375 1 86 336 GLY B C 1
ATOM 5749 O O . GLY B 1 336 ? 3.068 13.18 21.281 1 86 336 GLY B O 1
ATOM 5750 N N . LEU B 1 337 ? 2.57 13.523 19.156 1 89.19 337 LEU B N 1
ATOM 5751 C CA . LEU B 1 337 ? 3.18 12.266 18.719 1 89.19 337 LEU B CA 1
ATOM 5752 C C . LEU B 1 337 ? 4.461 12.531 17.938 1 89.19 337 LEU B C 1
ATOM 5754 O O . LEU B 1 337 ? 4.512 13.453 17.109 1 89.19 337 LEU B O 1
ATOM 5758 N N . ALA B 1 338 ? 5.445 11.758 18.203 1 90.38 338 ALA B N 1
ATOM 5759 C CA . ALA B 1 338 ? 6.715 11.891 17.484 1 90.38 338 ALA B CA 1
ATOM 5760 C C . ALA B 1 338 ? 7.02 10.633 16.672 1 90.38 338 ALA B C 1
ATOM 5762 O O . ALA B 1 338 ? 6.887 9.516 17.172 1 90.38 338 ALA B O 1
ATOM 5763 N N . THR B 1 339 ? 7.324 10.844 15.469 1 90.5 339 THR B N 1
ATOM 5764 C CA . THR B 1 339 ? 7.844 9.758 14.648 1 90.5 339 THR B CA 1
ATOM 5765 C C . THR B 1 339 ? 9.367 9.75 14.648 1 90.5 339 THR B C 1
ATOM 5767 O O . THR B 1 339 ? 10 10.727 14.234 1 90.5 339 THR B O 1
ATOM 5770 N N . VAL B 1 340 ? 9.859 8.688 15.086 1 88.69 340 VAL B N 1
ATOM 5771 C CA . VAL B 1 340 ? 11.305 8.531 15.195 1 88.69 340 VAL B CA 1
ATOM 5772 C C . VAL B 1 340 ? 11.781 7.438 14.234 1 88.69 340 VAL B C 1
ATOM 5774 O O . VAL B 1 340 ? 11.133 6.402 14.094 1 88.69 340 VAL B O 1
ATOM 5777 N N . TYR B 1 341 ? 12.969 7.688 13.664 1 87.94 341 TYR B N 1
ATOM 5778 C CA . TYR B 1 341 ? 13.523 6.773 12.672 1 87.94 341 TYR B CA 1
ATOM 5779 C C . TYR B 1 341 ? 14.828 6.168 13.172 1 87.94 341 TYR B C 1
ATOM 5781 O O . TYR B 1 341 ? 15.656 6.855 13.781 1 87.94 341 TYR B O 1
ATOM 5789 N N . CYS B 1 342 ? 14.922 4.863 12.922 1 85.62 342 CYS B N 1
ATOM 5790 C CA . CYS B 1 342 ? 16.156 4.141 13.172 1 85.62 342 CYS B CA 1
ATOM 5791 C C . CYS B 1 342 ? 16.469 3.176 12.031 1 85.62 342 CYS B C 1
ATOM 5793 O O . CYS B 1 342 ? 15.758 2.191 11.836 1 85.62 342 CYS B O 1
ATOM 5795 N N . ALA B 1 343 ? 17.578 3.383 11.383 1 82 343 ALA B N 1
ATOM 5796 C CA . ALA B 1 343 ? 17.922 2.598 10.203 1 82 343 ALA B CA 1
ATOM 5797 C C . ALA B 1 343 ? 18.375 1.193 10.586 1 82 343 ALA B C 1
ATOM 5799 O O . ALA B 1 343 ? 18.203 0.244 9.82 1 82 343 ALA B O 1
ATOM 5800 N N . SER B 1 344 ? 18.891 0.984 11.688 1 79.44 344 SER B N 1
ATOM 5801 C CA . SER B 1 344 ? 19.562 -0.27 12.039 1 79.44 344 SER B CA 1
ATOM 5802 C C . SER B 1 344 ? 18.641 -1.156 12.875 1 79.44 344 SER B C 1
ATOM 5804 O O . SER B 1 344 ? 19.062 -2.199 13.375 1 79.44 344 SER B O 1
ATOM 5806 N N . SER B 1 345 ? 17.469 -0.739 13.031 1 80.12 345 SER B N 1
ATOM 5807 C CA . SER B 1 345 ? 16.531 -1.515 13.844 1 80.12 345 SER B CA 1
ATOM 5808 C C . SER B 1 345 ? 15.602 -2.352 12.969 1 80.12 345 SER B C 1
ATOM 5810 O O . SER B 1 345 ? 15.445 -2.076 11.773 1 80.12 345 SER B O 1
ATOM 5812 N N . GLU B 1 346 ? 15.133 -3.391 13.609 1 80.94 346 GLU B N 1
ATOM 5813 C CA . GLU B 1 346 ? 14.117 -4.191 12.93 1 80.94 346 GLU B CA 1
ATOM 5814 C C . GLU B 1 346 ? 12.961 -3.324 12.438 1 80.94 346 GLU B C 1
ATOM 5816 O O . GLU B 1 346 ? 12.523 -3.457 11.297 1 80.94 346 GLU B O 1
ATOM 5821 N N . PHE B 1 347 ? 12.547 -2.518 13.391 1 87.06 347 PHE B N 1
ATOM 5822 C CA . PHE B 1 347 ? 11.57 -1.498 13.039 1 87.06 347 PHE B CA 1
ATOM 5823 C C . PHE B 1 347 ? 12.25 -0.173 12.727 1 87.06 347 PHE B C 1
ATOM 5825 O O . PHE B 1 347 ? 13.141 0.261 13.461 1 87.06 347 PHE B O 1
ATOM 5832 N N . SER B 1 348 ? 11.867 0.342 11.641 1 88.94 348 SER B N 1
ATOM 5833 C CA . SER B 1 348 ? 12.562 1.549 11.195 1 88.94 348 SER B CA 1
ATOM 5834 C C . SER B 1 348 ? 11.922 2.801 11.789 1 88.94 348 SER B C 1
ATOM 5836 O O . SER B 1 348 ? 12.586 3.83 11.938 1 88.94 348 SER B O 1
ATOM 5838 N N . HIS B 1 349 ? 10.602 2.77 12.039 1 91.31 349 HIS B N 1
ATOM 5839 C CA . HIS B 1 349 ? 9.898 3.941 12.547 1 91.31 349 HIS B CA 1
ATOM 5840 C C . HIS B 1 349 ? 9.148 3.619 13.836 1 91.31 349 HIS B C 1
ATOM 5842 O O . HIS B 1 349 ? 8.531 2.555 13.953 1 91.31 349 HIS B O 1
ATOM 5848 N N . PHE B 1 350 ? 9.258 4.559 14.727 1 90.69 350 PHE B N 1
ATOM 5849 C CA . PHE B 1 350 ? 8.562 4.469 16 1 90.69 350 PHE B CA 1
ATOM 5850 C C . PHE B 1 350 ? 7.719 5.715 16.25 1 90.69 350 PHE B C 1
ATOM 5852 O O . PHE B 1 350 ? 8.156 6.832 15.953 1 90.69 350 PHE B O 1
ATOM 5859 N N . VAL B 1 351 ? 6.562 5.473 16.688 1 92.88 351 VAL B N 1
ATOM 5860 C CA . VAL B 1 351 ? 5.707 6.586 17.094 1 92.88 351 VAL B CA 1
ATOM 5861 C C . VAL B 1 351 ? 5.617 6.652 18.609 1 92.88 351 VAL B C 1
ATOM 5863 O O . VAL B 1 351 ? 5.164 5.707 19.25 1 92.88 351 VAL B O 1
ATOM 5866 N N . ILE B 1 352 ? 6.008 7.781 19.109 1 90.94 352 ILE B N 1
ATOM 5867 C CA . ILE B 1 352 ? 6.109 7.957 20.547 1 90.94 352 ILE B CA 1
ATOM 5868 C C . ILE B 1 352 ? 5.125 9.031 21 1 90.94 352 ILE B C 1
ATOM 5870 O O . ILE B 1 352 ? 5.012 10.086 20.391 1 90.94 352 ILE B O 1
ATOM 5874 N N . ASP B 1 353 ? 4.402 8.695 22.047 1 90.44 353 ASP B N 1
ATOM 5875 C CA . ASP B 1 353 ? 3.59 9.703 22.719 1 90.44 353 ASP B CA 1
ATOM 5876 C C . ASP B 1 353 ? 4.445 10.578 23.641 1 90.44 353 ASP B C 1
ATOM 5878 O O . ASP B 1 353 ? 5.027 10.086 24.609 1 90.44 353 ASP B O 1
ATOM 5882 N N . LEU B 1 354 ? 4.465 11.828 23.391 1 89.5 354 LEU B N 1
ATOM 5883 C CA . LEU B 1 354 ? 5.367 12.727 24.094 1 89.5 354 LEU B CA 1
ATOM 5884 C C . LEU B 1 354 ? 4.824 13.047 25.484 1 89.5 354 LEU B C 1
ATOM 5886 O O . LEU B 1 354 ? 5.559 13.555 26.344 1 89.5 354 LEU B O 1
ATOM 5890 N N . LYS B 1 355 ? 3.625 12.773 25.719 1 85.75 355 LYS B N 1
ATOM 5891 C CA . LYS B 1 355 ? 3.055 13.016 27.047 1 85.75 355 LYS B CA 1
ATOM 5892 C C . LYS B 1 355 ? 3.662 12.078 28.078 1 85.75 355 LYS B C 1
ATOM 5894 O O . LYS B 1 355 ? 4.117 12.523 29.141 1 85.75 355 LYS B O 1
ATOM 5899 N N . ASP B 1 356 ? 3.711 10.805 27.75 1 84.44 356 ASP B N 1
ATOM 5900 C CA . ASP B 1 356 ? 4.234 9.836 28.703 1 84.44 356 ASP B CA 1
ATOM 5901 C C . ASP B 1 356 ? 5.441 9.094 28.125 1 84.44 356 ASP B C 1
ATOM 5903 O O . ASP B 1 356 ? 5.953 8.156 28.734 1 84.44 356 ASP B O 1
ATOM 5907 N N . MET B 1 357 ? 5.863 9.469 26.984 1 86 357 MET B N 1
ATOM 5908 C CA . MET B 1 357 ? 7.031 8.922 26.312 1 86 357 MET B CA 1
ATOM 5909 C C . MET B 1 357 ? 6.852 7.434 26.016 1 86 357 MET B C 1
ATOM 5911 O O . MET B 1 357 ? 7.82 6.672 26.031 1 86 357 MET B O 1
ATOM 5915 N N . SER B 1 358 ? 5.637 7.055 25.859 1 87.19 358 SER B N 1
ATOM 5916 C CA . SER B 1 358 ? 5.355 5.652 25.578 1 87.19 358 SER B CA 1
ATOM 5917 C C . SER B 1 358 ? 5.348 5.383 24.078 1 87.19 358 SER B C 1
ATOM 5919 O O . SER B 1 358 ? 5 6.258 23.281 1 87.19 358 SER B O 1
ATOM 5921 N N . LEU B 1 359 ? 5.703 4.188 23.75 1 89.69 359 LEU B N 1
ATOM 5922 C CA . LEU B 1 359 ? 5.648 3.734 22.359 1 89.69 359 LEU B CA 1
ATOM 5923 C C . LEU B 1 359 ? 4.215 3.402 21.953 1 89.69 359 LEU B C 1
ATOM 5925 O O . LEU B 1 359 ? 3.557 2.582 22.609 1 89.69 359 LEU B O 1
ATOM 5929 N N . LYS B 1 360 ? 3.752 4.047 20.859 1 89.62 360 LYS B N 1
ATOM 5930 C CA . LYS B 1 360 ? 2.377 3.84 20.422 1 89.62 360 LYS B CA 1
ATOM 5931 C C . LYS B 1 360 ? 2.318 2.881 19.234 1 89.62 360 LYS B C 1
ATOM 5933 O O . LYS B 1 360 ? 1.364 2.113 19.094 1 89.62 360 LYS B O 1
ATOM 5938 N N . ASN B 1 361 ? 3.283 2.996 18.391 1 92.56 361 ASN B N 1
ATOM 5939 C CA . ASN B 1 361 ? 3.305 2.184 17.188 1 92.56 361 ASN B CA 1
ATOM 5940 C C . ASN B 1 361 ? 4.73 1.963 16.688 1 92.56 361 ASN B C 1
ATOM 5942 O O . ASN B 1 361 ? 5.645 2.695 17.062 1 92.56 361 ASN B O 1
ATOM 5946 N N . LYS B 1 362 ? 4.91 1 15.914 1 91.06 362 LYS B N 1
ATOM 5947 C CA . LYS B 1 362 ? 6.16 0.699 15.219 1 91.06 362 LYS B CA 1
ATOM 5948 C C . LYS B 1 362 ? 5.902 0.227 13.797 1 91.06 362 LYS B C 1
ATOM 5950 O O . LYS B 1 362 ? 4.906 -0.449 13.531 1 91.06 362 LYS B O 1
ATOM 5955 N N . PHE B 1 363 ? 6.758 0.609 12.922 1 91.19 363 PHE B N 1
ATOM 5956 C CA . PHE B 1 363 ? 6.598 0.262 11.516 1 91.19 363 PHE B CA 1
ATOM 5957 C C . PHE B 1 363 ? 7.906 -0.269 10.938 1 91.19 363 PHE B C 1
ATOM 5959 O O . PHE B 1 363 ? 8.992 0.15 11.352 1 91.19 363 PHE B O 1
ATOM 5966 N N . ARG B 1 364 ? 7.762 -1.218 10.023 1 86.25 364 ARG B N 1
ATOM 5967 C CA . ARG B 1 364 ? 8.867 -1.686 9.195 1 86.25 364 ARG B CA 1
ATOM 5968 C C . ARG B 1 364 ? 8.773 -1.109 7.785 1 86.25 364 ARG B C 1
ATOM 5970 O O . ARG B 1 364 ? 7.977 -1.571 6.969 1 86.25 364 ARG B O 1
ATOM 5977 N N . CYS B 1 365 ? 9.445 -0.002 7.609 1 81.94 365 CYS B N 1
ATOM 5978 C CA . CYS B 1 365 ? 9.469 0.679 6.32 1 81.94 365 CYS B CA 1
ATOM 5979 C C . CYS B 1 365 ? 10.898 1.014 5.906 1 81.94 365 CYS B C 1
ATOM 5981 O O . CYS B 1 365 ? 11.719 1.409 6.738 1 81.94 365 CYS B O 1
ATOM 5983 N N . HIS B 1 366 ? 11.297 0.752 4.707 1 73 366 HIS B N 1
ATOM 5984 C CA . HIS B 1 366 ? 12.672 0.937 4.254 1 73 366 HIS B CA 1
ATOM 5985 C C . HIS B 1 366 ? 12.953 2.402 3.947 1 73 366 HIS B C 1
ATOM 5987 O O . HIS B 1 366 ? 14.086 2.76 3.602 1 73 366 HIS B O 1
ATOM 5993 N N . ARG B 1 367 ? 12.016 3.184 4.203 1 80.75 367 ARG B N 1
ATOM 5994 C CA . ARG B 1 367 ? 12.211 4.578 3.82 1 80.75 367 ARG B CA 1
ATOM 5995 C C . ARG B 1 367 ? 12.414 5.461 5.051 1 80.75 367 ARG B C 1
ATOM 5997 O O . ARG B 1 367 ? 11.758 5.266 6.074 1 80.75 367 ARG B O 1
ATOM 6004 N N . SER B 1 368 ? 13.273 6.398 4.883 1 79.25 368 SER B N 1
ATOM 6005 C CA . SER B 1 368 ? 13.594 7.262 6.02 1 79.25 368 SER B CA 1
ATOM 6006 C C . SER B 1 368 ? 12.539 8.344 6.207 1 79.25 368 SER B C 1
ATOM 6008 O O . SER B 1 368 ? 12.234 8.734 7.336 1 79.25 368 SER B O 1
ATOM 6010 N N . THR B 1 369 ? 11.969 8.82 5.113 1 83.75 369 THR B N 1
ATOM 6011 C CA . THR B 1 369 ? 10.984 9.891 5.215 1 83.75 369 THR B CA 1
ATOM 6012 C C . THR B 1 369 ? 9.57 9.328 5.223 1 83.75 369 THR B C 1
ATOM 6014 O O . THR B 1 369 ? 9.148 8.695 4.254 1 83.75 369 THR B O 1
ATOM 6017 N N . ALA B 1 370 ? 8.945 9.562 6.332 1 89.94 370 ALA B N 1
ATOM 6018 C CA . ALA B 1 370 ? 7.582 9.047 6.473 1 89.94 370 ALA B CA 1
ATOM 6019 C C . ALA B 1 370 ? 6.75 9.938 7.387 1 89.94 370 ALA B C 1
ATOM 6021 O O . ALA B 1 370 ? 7.297 10.672 8.211 1 89.94 370 ALA B O 1
ATOM 6022 N N . PHE B 1 371 ? 5.488 9.969 7.164 1 90.31 371 PHE B N 1
ATOM 6023 C CA . PHE B 1 371 ? 4.543 10.734 7.961 1 90.31 371 PHE B CA 1
ATOM 6024 C C . PHE B 1 371 ? 3.498 9.828 8.594 1 90.31 371 PHE B C 1
ATOM 6026 O O . PHE B 1 371 ? 2.92 8.969 7.922 1 90.31 371 PHE B O 1
ATOM 6033 N N . THR B 1 372 ? 3.391 10.047 9.859 1 92.44 372 THR B N 1
ATOM 6034 C CA . THR B 1 372 ? 2.309 9.336 10.531 1 92.44 372 THR B CA 1
ATOM 6035 C C . THR B 1 372 ? 0.951 9.828 10.039 1 92.44 372 THR B C 1
ATOM 6037 O O . THR B 1 372 ? 0.727 11.039 9.938 1 92.44 372 THR B O 1
ATOM 6040 N N . PHE B 1 373 ? 0.104 8.898 9.711 1 94.88 373 PHE B N 1
ATOM 6041 C CA . PHE B 1 373 ? -1.244 9.242 9.273 1 94.88 373 PHE B CA 1
ATOM 6042 C C . PHE B 1 373 ? -2.26 8.961 10.375 1 94.88 373 PHE B C 1
ATOM 6044 O O . PHE B 1 373 ? -2.48 7.805 10.742 1 94.88 373 PHE B O 1
ATOM 6051 N N . GLN B 1 374 ? -2.898 9.992 10.766 1 91.75 374 GLN B N 1
ATOM 6052 C CA . GLN B 1 374 ? -3.971 9.914 11.75 1 91.75 374 GLN B CA 1
ATOM 6053 C C . GLN B 1 374 ? -5.328 10.203 11.117 1 91.75 374 GLN B C 1
ATOM 6055 O O . GLN B 1 374 ? -5.426 11.023 10.195 1 91.75 374 GLN B O 1
ATOM 6060 N N . MET B 1 375 ? -6.246 9.492 11.656 1 90.88 375 MET B N 1
ATOM 6061 C CA . MET B 1 375 ? -7.594 9.781 11.172 1 90.88 375 MET B CA 1
ATOM 6062 C C . MET B 1 375 ? -7.965 11.242 11.438 1 90.88 375 MET B C 1
ATOM 6064 O O . MET B 1 375 ? -7.629 11.789 12.484 1 90.88 375 MET B O 1
ATOM 6068 N N . ARG B 1 376 ? -8.695 11.75 10.594 1 88.69 376 ARG B N 1
ATOM 6069 C CA . ARG B 1 376 ? -9.109 13.148 10.688 1 88.69 376 ARG B CA 1
ATOM 6070 C C . ARG B 1 376 ? -10.062 13.359 11.859 1 88.69 376 ARG B C 1
ATOM 6072 O O . ARG B 1 376 ? -10.938 12.523 12.117 1 88.69 376 ARG B O 1
ATOM 6079 N N . TRP B 1 377 ? -9.891 14.531 12.445 1 87.38 377 TRP B N 1
ATOM 6080 C CA . TRP B 1 377 ? -10.852 14.984 13.445 1 87.38 377 TRP B CA 1
ATOM 6081 C C . TRP B 1 377 ? -11.344 16.391 13.133 1 87.38 377 TRP B C 1
ATOM 6083 O O . TRP B 1 377 ? -10.539 17.297 12.906 1 87.38 377 TRP B O 1
ATOM 6093 N N . PRO B 1 378 ? -12.578 16.672 13.32 1 89.12 378 PRO B N 1
ATOM 6094 C CA . PRO B 1 378 ? -13.625 15.641 13.367 1 89.12 378 PRO B CA 1
ATOM 6095 C C . PRO B 1 378 ? -13.688 14.805 12.086 1 89.12 378 PRO B C 1
ATOM 6097 O O . PRO B 1 378 ? -13.219 15.242 11.039 1 89.12 378 PRO B O 1
ATOM 6100 N N . PRO B 1 379 ? -14.227 13.586 12.258 1 88.5 379 PRO B N 1
ATOM 6101 C CA . PRO B 1 379 ? -14.383 12.789 11.039 1 88.5 379 PRO B CA 1
ATOM 6102 C C . PRO B 1 379 ? -15.156 13.523 9.953 1 88.5 379 PRO B C 1
ATOM 6104 O O . PRO B 1 379 ? -16.125 14.242 10.242 1 88.5 379 PRO B O 1
ATOM 6107 N N . THR B 1 380 ? -14.75 13.32 8.758 1 83.12 380 THR B N 1
ATOM 6108 C CA . THR B 1 380 ? -15.312 14.047 7.621 1 83.12 380 THR B CA 1
ATOM 6109 C C . THR B 1 380 ? -16.812 13.836 7.535 1 83.12 380 THR B C 1
ATOM 6111 O O . THR B 1 380 ? -17.562 14.75 7.168 1 83.12 380 THR B O 1
ATOM 6114 N N . ALA B 1 381 ? -17.25 12.664 7.812 1 83.56 381 ALA B N 1
ATOM 6115 C CA . ALA B 1 381 ? -18.656 12.312 7.711 1 83.56 381 ALA B CA 1
ATOM 6116 C C . ALA B 1 381 ? -19.5 13.148 8.664 1 83.56 381 ALA B C 1
ATOM 6118 O O . ALA B 1 381 ? -20.719 13.211 8.531 1 83.56 381 ALA B O 1
ATOM 6119 N N . LEU B 1 382 ? -18.875 13.773 9.609 1 86.94 382 LEU B N 1
ATOM 6120 C CA . LEU B 1 382 ? -19.625 14.484 10.648 1 86.94 382 LEU B CA 1
ATOM 6121 C C . LEU B 1 382 ? -19.5 15.992 10.469 1 86.94 382 LEU B C 1
ATOM 6123 O O . LEU B 1 382 ? -20 16.766 11.289 1 86.94 382 LEU B O 1
ATOM 6127 N N . VAL B 1 383 ? -18.734 16.406 9.453 1 81.06 383 VAL B N 1
ATOM 6128 C CA . VAL B 1 383 ? -18.531 17.828 9.211 1 81.06 383 VAL B CA 1
ATOM 6129 C C . VAL B 1 383 ? -19.359 18.266 8.016 1 81.06 383 VAL B C 1
ATOM 6131 O O . VAL B 1 383 ? -19.422 17.578 7 1 81.06 383 VAL B O 1
ATOM 6134 N N . HIS B 1 384 ? -20.266 19.188 8.242 1 62.81 384 HIS B N 1
ATOM 6135 C CA . HIS B 1 384 ? -21.062 19.734 7.152 1 62.81 384 HIS B CA 1
ATOM 6136 C C . HIS B 1 384 ? -20.188 20.453 6.133 1 62.81 384 HIS B C 1
ATOM 6138 O O . HIS B 1 384 ? -19.359 21.281 6.5 1 62.81 384 HIS B O 1
ATOM 6144 N N . THR B 1 385 ? -19.875 19.75 5.062 1 56.62 385 THR B N 1
ATOM 6145 C CA . THR B 1 385 ? -19.156 20.453 4 1 56.62 385 THR B CA 1
ATOM 6146 C C . THR B 1 385 ? -20.078 21.391 3.244 1 56.62 385 THR B C 1
ATOM 6148 O O . THR B 1 385 ? -21.156 20.984 2.789 1 56.62 385 THR B O 1
ATOM 6151 N N . SER B 1 386 ? -20.219 22.578 3.598 1 45.91 386 SER B N 1
ATOM 6152 C CA . SER B 1 386 ? -20.938 23.453 2.668 1 45.91 386 SER B CA 1
ATOM 6153 C C . SER B 1 386 ? -20.594 23.109 1.221 1 45.91 386 SER B C 1
ATOM 6155 O O . SER B 1 386 ? -19.422 23.094 0.834 1 45.91 386 SER B O 1
ATOM 6157 N N . THR B 1 387 ? -21.328 22.234 0.706 1 42.5 387 THR B N 1
ATOM 6158 C CA . THR B 1 387 ? -21.25 21.891 -0.71 1 42.5 387 THR B CA 1
ATOM 6159 C C . THR B 1 387 ? -20.938 23.125 -1.55 1 42.5 387 THR B C 1
ATOM 6161 O O . THR B 1 387 ? -21.797 23.984 -1.752 1 42.5 387 THR B O 1
ATOM 6164 N N . SER B 1 388 ? -20.031 23.891 -1.551 1 36.28 388 SER B N 1
ATOM 6165 C CA . SER B 1 388 ? -19.891 24.531 -2.852 1 36.28 388 SER B CA 1
ATOM 6166 C C . SER B 1 388 ? -20 23.516 -3.986 1 36.28 388 SER B C 1
ATOM 6168 O O . SER B 1 388 ? -19.344 22.469 -3.955 1 36.28 388 SER B O 1
ATOM 6170 N N . THR B 1 389 ? -21.156 23.5 -4.727 1 34.5 389 THR B N 1
ATOM 6171 C CA . THR B 1 389 ? -21.516 22.812 -5.957 1 34.5 389 THR B CA 1
ATOM 6172 C C . THR B 1 389 ? -20.312 22.703 -6.895 1 34.5 389 THR B C 1
ATOM 6174 O O . THR B 1 389 ? -19.953 23.672 -7.562 1 34.5 389 THR B O 1
ATOM 6177 N N . CYS B 1 390 ? -19.375 22.344 -6.816 1 32.06 390 CYS B N 1
ATOM 6178 C CA . CYS B 1 390 ? -18.672 22.094 -8.062 1 32.06 390 CYS B CA 1
ATOM 6179 C C . CYS B 1 390 ? -19.578 21.391 -9.07 1 32.06 390 CYS B C 1
ATOM 6181 O O . CYS B 1 390 ? -20.031 20.281 -8.828 1 32.06 390 CYS B O 1
ATOM 6183 N N . GLU B 1 391 ? -20.312 22.188 -9.922 1 30.62 391 GLU B N 1
ATOM 6184 C CA . GLU B 1 391 ? -21.078 21.812 -11.102 1 30.62 391 GLU B CA 1
ATOM 6185 C C . GLU B 1 391 ? -20.422 20.672 -11.859 1 30.62 391 GLU B C 1
ATOM 6187 O O . GLU B 1 391 ? -19.219 20.703 -12.117 1 30.62 391 GLU B O 1
ATOM 6192 N N . ARG B 1 392 ? -20.984 19.656 -11.867 1 33.09 392 ARG B N 1
ATOM 6193 C CA . ARG B 1 392 ? -20.641 18.672 -12.891 1 33.09 392 ARG B CA 1
ATOM 6194 C C . ARG B 1 392 ? -20.359 19.344 -14.227 1 33.09 392 ARG B C 1
ATOM 6196 O O . ARG B 1 392 ? -21.125 20.203 -14.68 1 33.09 392 ARG B O 1
ATOM 6203 N N . PRO B 1 393 ? -19.141 19.453 -14.75 1 30.59 393 PRO B N 1
ATOM 6204 C CA . PRO B 1 393 ? -19.188 19.922 -16.141 1 30.59 393 PRO B CA 1
ATOM 6205 C C . PRO B 1 393 ? -20.344 19.312 -16.922 1 30.59 393 PRO B C 1
ATOM 6207 O O . PRO B 1 393 ? -20.516 18.094 -16.938 1 30.59 393 PRO B O 1
ATOM 6210 N N . THR B 1 394 ? -21.438 20.031 -17.047 1 29.09 394 THR B N 1
ATOM 6211 C CA . THR B 1 394 ? -22.516 19.547 -17.891 1 29.09 394 THR B CA 1
ATOM 6212 C C . THR B 1 394 ? -22 19.062 -19.234 1 29.09 394 THR B C 1
ATOM 6214 O O . THR B 1 394 ? -22.516 18.094 -19.812 1 29.09 394 THR B O 1
ATOM 6217 N N . ALA B 1 395 ? -21.688 20.141 -20.141 1 27.2 395 ALA B N 1
ATOM 6218 C CA . ALA B 1 395 ? -21.766 19.969 -21.578 1 27.2 395 ALA B CA 1
ATOM 6219 C C . ALA B 1 395 ? -20.672 19.047 -22.094 1 27.2 395 ALA B C 1
ATOM 6221 O O . ALA B 1 395 ? -19.516 19.141 -21.656 1 27.2 395 ALA B O 1
ATOM 6222 N N . PRO B 1 396 ? -21.031 17.906 -22.688 1 27.73 396 PRO B N 1
ATOM 6223 C CA . PRO B 1 396 ? -20.156 17.109 -23.531 1 27.73 396 PRO B CA 1
ATOM 6224 C C . PRO B 1 396 ? -19.375 17.953 -24.547 1 27.73 396 PRO B C 1
ATOM 6226 O O . PRO B 1 396 ? -19.984 18.609 -25.406 1 27.73 396 PRO B O 1
ATOM 6229 N N . SER B 1 397 ? -18.484 18.828 -24.156 1 24 397 SER B N 1
ATOM 6230 C CA . SER B 1 397 ? -17.844 19.469 -25.297 1 24 397 SER B CA 1
ATOM 6231 C C . SER B 1 397 ? -17.453 18.453 -26.359 1 24 397 SER B C 1
ATOM 6233 O O . SER B 1 397 ? -16.844 17.422 -26.047 1 24 397 SER B O 1
ATOM 6235 N N . ASN B 1 398 ? -18.125 18.547 -27.562 1 24.58 398 ASN B N 1
ATOM 6236 C CA . ASN B 1 398 ? -17.906 18.016 -28.891 1 24.58 398 ASN B CA 1
ATOM 6237 C C . ASN B 1 398 ? -16.453 18.156 -29.328 1 24.58 398 ASN B C 1
ATOM 6239 O O . ASN B 1 398 ? -15.992 19.266 -29.641 1 24.58 398 ASN B O 1
ATOM 6243 N N . ILE B 1 399 ? -15.547 17.641 -28.625 1 22.34 399 ILE B N 1
ATOM 6244 C CA . ILE B 1 399 ? -14.234 17.688 -29.25 1 22.34 399 ILE B CA 1
ATOM 6245 C C . ILE B 1 399 ? -14.328 17.109 -30.672 1 22.34 399 ILE B C 1
ATOM 6247 O O . ILE B 1 399 ? -14.688 15.938 -30.844 1 22.34 399 ILE B O 1
ATOM 6251 N N . CYS B 1 400 ? -14.562 18.016 -31.562 1 22.02 400 CYS B N 1
ATOM 6252 C CA . CYS B 1 400 ? -14.422 17.844 -33 1 22.02 400 CYS B CA 1
ATOM 6253 C C . CYS B 1 400 ? -13.133 17.109 -33.344 1 22.02 400 CYS B C 1
ATOM 6255 O O . CYS B 1 400 ? -12.039 17.562 -33 1 22.02 400 CYS B O 1
ATOM 6257 N N . PHE B 1 401 ? -13.188 15.812 -33.469 1 21.53 401 PHE B N 1
ATOM 6258 C CA . PHE B 1 401 ? -12.203 14.992 -34.188 1 21.53 401 PHE B CA 1
ATOM 6259 C C . PHE B 1 401 ? -11.883 15.586 -35.562 1 21.53 401 PHE B C 1
ATOM 6261 O O . PHE B 1 401 ? -12.719 15.547 -36.469 1 21.53 401 PHE B O 1
ATOM 6268 N N . GLN B 1 402 ? -11.258 16.797 -35.531 1 20.56 402 GLN B N 1
ATOM 6269 C CA . GLN B 1 402 ? -10.805 17.188 -36.844 1 20.56 402 GLN B CA 1
ATOM 6270 C C . GLN B 1 402 ? -10.023 16.062 -37.531 1 20.56 402 GLN B C 1
ATOM 6272 O O . GLN B 1 402 ? -9.117 15.492 -36.938 1 20.56 402 GLN B O 1
ATOM 6277 N N . ARG B 1 403 ? -10.617 15.594 -38.719 1 22.39 403 ARG B N 1
ATOM 6278 C CA . ARG B 1 403 ? -10.18 14.75 -39.844 1 22.39 403 ARG B CA 1
ATOM 6279 C C . ARG B 1 403 ? -8.883 15.281 -40.438 1 22.39 403 ARG B C 1
ATOM 6281 O O . ARG B 1 403 ? -8.836 16.422 -40.938 1 22.39 403 ARG B O 1
ATOM 6288 N N . TYR B 1 404 ? -7.703 15.141 -39.812 1 19.92 404 TYR B N 1
ATOM 6289 C CA . TYR B 1 404 ? -6.559 15.375 -40.688 1 19.92 404 TYR B CA 1
ATOM 6290 C C . TYR B 1 404 ? -6.73 14.664 -42.031 1 19.92 404 TYR B C 1
ATOM 6292 O O . TYR B 1 404 ? -6.98 13.461 -42.062 1 19.92 404 TYR B O 1
ATOM 6300 N N . GLU B 1 405 ? -7.074 15.367 -43.094 1 21.98 405 GLU B N 1
ATOM 6301 C CA . GLU B 1 405 ? -6.703 15.133 -44.5 1 21.98 405 GLU B CA 1
ATOM 6302 C C . GLU B 1 405 ? -5.184 15.078 -44.656 1 21.98 405 GLU B C 1
ATOM 6304 O O . GLU B 1 405 ? -4.461 15.875 -44.062 1 21.98 405 GLU B O 1
#

InterPro domains:
  IPR036047 F-box-like domain superfamily [SSF81383] (13-71)
  IPR056594 F-box protein AT5G49610-like, beta-propeller domain [PF23635] (118-312)

Sequence (810 aa):
MEPSEASPAVTTSIDSLKDDNIEDILLRLPSPASLARAALASRRWRGIASSSPFLRRFRELHPWSPILGLFASQPDLQQLPIFHPAAAVRSDPDLAAAARGGDFLLTRLEDDPAWRFRDCRNGRLLLSRGDSLSLYDPVSHRHVAVPRPRNDEPLVPAPPGAAEYISDCLLDGHGEDGTAACFHVVTVQRDDQRLRAMEYASCMPEWRIHPWVDGIDVPAQSMRPMHAAAAGLIFWRRDRNSSLLLDTSTMAFSIVPLPVPHPLATQLPRPPAAYAVGDTEAGACCLLLILGTAMLQVWLLKKDGGGHAWELEKLSQLRGLDSLNRRFSAHVVSAGLATVYCASSEFSHFVIDLKDMSLKNKFRCHRSTAFTFQMRWPPTALVHTSTSTCERPTAPSNICFQRYEMEPSEASPAVTTSIDSLKDDNIEDILLRLPSPASLARAALASRRWRGIASSSPFLRRFRELHPWSPILGLFASQPDLQQLPIFHPAAAVRSDPDLAAAARGGDFLLTRLEDDPAWRFRDCRNGRLLLSRGDSLSLYDPVSHRHVAVPRPRNDEPLVPAPPGAAEYISDCLLDGHGEDGTAACFHVVTVQRDDQRLRAMEYASCMPEWRIHPWVDGIDVPAQSMRPMHAAAAGLIFWRRDRNSSLLLDTSTMAFSIVPLPVPHPLATQLPRPPAAYAVGDTEAGACCLLLILGTAMLQVWLLKKDGGGHAWELEKLSQLRGLDSLNRRFSAHVVSAGLATVYCASSEFSHFVIDLKDMSLKNKFRCHRSTAFTFQMRWPPTALVHTSTSTCERPTAPSNICFQRYE

pLDDT: mean 77.82, std 19.15, range [19.92, 96.88]

Organism: Triticum turgidum subsp. durum (NCBI:txid4567)

Nearest PDB structures (foldseek):
  8qca-assembly1_C  TM=4.537E-01  e=2.955E-05  Saccharomyces cerevisiae
  4buj-assembly1_D  TM=4.278E-01  e=7.135E-05  Saccharomyces cerevisiae S288C
  8qcb-assembly1_C  TM=4.368E-01  e=4.345E-05  Saccharomyces cerevisiae
  6lqt-assembly1_B1  TM=4.748E-01  e=1.820E-04  Saccharomyces cerevisiae S288C
  4buj-assembly2_G  TM=4.254E-01  e=1.171E-04  Saccharomyces cerevisiae S288C

Foldseek 3Di:
DPPPDPDPPPPCDPVNDDLVVLLVVLLPDDALLRNLVVCVVDVSSLVSCLDPVSLVSSCVVVLFFDFQFKWFFDVVVQFGTATDGFPCLVVPVSSVCQVVQFQRVPVVDDGVNHWGWADADQQWTWTDDQQWIWIARRRVRDIDIAGHDPVQPRPPVNPDQHKDWDHKDKAQAPDPVPQSQKIKIKIW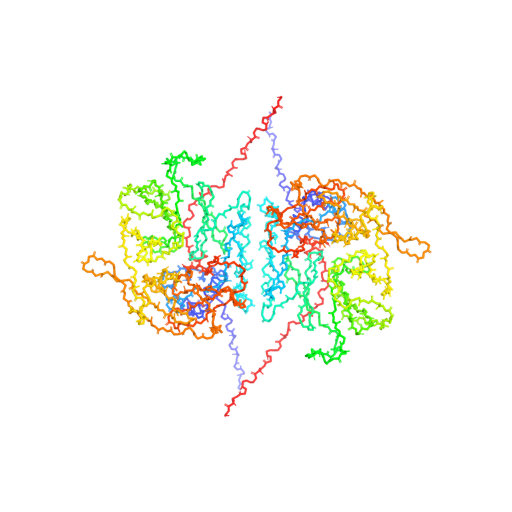IDGPQWIWIWMAIPVRGDIDTDDIDGDRDAPPPFQPSLWEDFLQKTWGDRDLFWIWIARNVVRDIDIATDDQDPPPNPDDPGRQPAKEWYYELVRFIWMWGDDFQFKIWIWTWDDDPHDTDTDTDDIDGQPPPPRDRWDKHWRYDYNQWTWIATQPDQFGIWIARNVVRDTDTTHRDNHNDMDGRGHHPPHPSSGPDPPPPPDDPPDPPPPPPPDPD/DPPPDPDPPPPCDPVNDDLVVLLVVLLPDDALLRNLVVLVVDVSSLVSCLDPVSLVSSCVVVLFFDFQFKWFFDVVVQFGTATDGFPCLVVPVSSVCQVVQFQRVPVVDDTVNHWGWADADQQWTWTDDQQWIWIARRRVRDIDIAGHDPVQPRCPVPPDFHKDWDHKDKDQAPDPVSQSQKIKIKIWIDGPQWIWIWMAIPVRGDIDTDDIDGDRPAPPPFQPRLWEDFLQKTWTDRDLFWIWIARNVVRDIDIATDDQDPPPNPDDPGRQPAKEWYYELVRFIWMWGDDFQFKIWIWTWDDDPHDTDTDTDDIDGQPPPPRDRWDKHWRYDYNQWTWIATQPDQFGIWIARNVVRDTDTTHRDNHNDMDGRGHHPPHPSSGPDPPPPPDDPPDPPPPPPPDPD

Radius of gyration: 30.69 Å; Cα contacts (8 Å, |Δi|>4): 1634; chains: 2; bounding box: 87×82×87 Å